Protein AF-0000000087524595 (afdb_homodimer)

Radius of gyration: 30.59 Å; Cα contacts (8 Å, |Δi|>4): 1449; chains: 2; bounding box: 75×94×65 Å

Foldseek 3Di:
DVVLVVLLVQLVVCQVVVPLVSLLVSCVVDDLLSVLVSVLPDDLPGQLQSSLVSDDLVSSLSSLLNHQLLCSVSSLVNHDPVNNQSNLQLHFLLSNLSNLVNDDPVVSVVNLVSHDPVSSVSNVQLNVADCQWQSSQFTQDEAEDEQQDFLQRSVVSLVVRCVSPGPHQKYFYAHPQQATAEIDGPVLSVPDDRGDGNNVSGDGGAAAAERRHGLLVVLLVCVVVVNQKHFYAHPVRHTRGIHGPVSSVVVVVQVVQCLVQLQAQFHRDSDDPVPDDPVRRCVRRVVRVVVLVVLLVLLVVLCVVLVQVCVVPVLLVVCLCVQLVLLLVLLSVLLVVQLVCVSNVVDDLVCLVVVLVVLLVVQQVVLQVVLVVCLVVLCVRPRNLSSVLSSVLSNVLNSVLNSCSNCQLSVCVVVVHRSSNSHSSVSSSVSSNVSSNSSSVSSCVSVVTDD/DVVLVVLLVQLVVCQVVVPLVSLLVSPVVDDLLSVLVSVLPDDLPGQLQSSLVSDDLVSSLSSLLNHQLLCSVSSLVNHDPVNNQSNLQLHFLLSNLSNLVNDDPVVSVVNLVSHDPVSSVSNVQLNVADCQWQSSQFTQDAAEDEQQDFLQRSVVSLVVRCVSVGPHQKYFYAHPQQATAEIDGPVLSVPDDRGDGNNVSGDDGAAAAERRHGLLVVLLVCVVVVNQKHFYAHPVRHTRGIHGPVSSVVVVVQVVQCLVCLQAQFHRDSDDPVPDDPVRRCVRRVVRVVVLVVLLVLLVVLCVVLVQVCVVPVLLVVCLCVQLVLLLVLLSVLLVVQLVCVSNVVDDLVCLVVVLVVLLVVQQVVLQVVLVVCLVVLCVRPRNLSSVLSSVLSNVLNSVLNNCSNCQLSVCVVVVHRSSNSHSSVSSSVSSNVSSNSSSVSSCVSVVTDD

Organism: NCBI:txid634155

Solvent-accessible surface area (backbone atoms only — not comparable to full-atom values): 45516 Å² total; per-residue (Å²): 110,72,62,57,52,54,49,42,53,52,50,52,54,30,60,74,65,65,34,65,67,60,45,38,64,62,51,64,82,47,52,46,53,55,48,14,52,49,58,63,70,48,61,91,82,52,64,53,45,60,58,46,63,63,41,57,71,71,49,35,40,52,18,58,71,54,29,52,68,87,50,43,62,61,53,50,68,55,32,52,73,68,56,39,50,54,34,58,60,68,43,53,49,25,58,40,40,55,52,42,71,68,40,54,68,71,59,31,52,53,53,48,68,69,34,55,68,70,59,31,51,53,32,51,56,28,64,70,37,56,84,63,15,33,30,28,56,26,26,64,70,73,54,71,40,47,46,83,35,30,31,47,56,43,52,54,51,52,50,66,53,41,79,70,72,47,81,64,65,52,38,31,29,24,50,95,85,34,30,60,50,28,67,40,54,50,62,59,59,70,65,44,60,50,84,38,43,37,53,76,73,58,84,57,75,53,74,66,43,51,38,81,40,50,37,65,56,55,38,50,51,30,64,64,65,57,39,66,58,39,41,24,23,51,97,84,36,30,60,61,30,35,34,43,44,63,57,35,52,51,50,52,50,51,53,51,50,38,39,51,28,21,29,36,49,27,49,74,72,87,57,48,81,78,70,45,47,48,65,58,54,36,64,38,32,44,65,47,52,52,52,50,46,60,59,21,48,52,32,13,51,51,48,56,64,38,43,65,39,40,71,74,40,61,70,57,59,33,48,45,59,32,47,24,48,46,7,12,39,42,6,23,31,32,16,48,54,44,34,52,30,48,72,74,58,63,43,56,82,85,45,46,65,65,49,48,55,44,46,50,53,26,22,45,52,45,9,50,55,50,12,59,68,46,21,58,56,26,30,74,74,62,32,66,67,40,10,51,37,51,20,53,29,30,26,53,29,20,31,52,14,22,52,47,16,46,44,44,25,53,54,30,42,75,70,75,37,64,28,32,62,48,10,40,53,58,37,29,46,53,14,35,34,52,23,50,51,46,40,53,50,46,37,22,65,75,66,72,37,63,109,108,74,62,58,51,55,49,42,53,51,49,51,51,31,60,74,66,66,33,63,67,60,45,38,63,62,50,65,82,47,52,48,55,55,50,13,53,50,60,61,69,48,60,92,81,53,65,54,44,60,58,45,62,64,42,56,71,71,49,36,39,54,18,58,70,55,29,51,69,88,48,44,60,60,54,50,68,56,33,52,73,67,56,4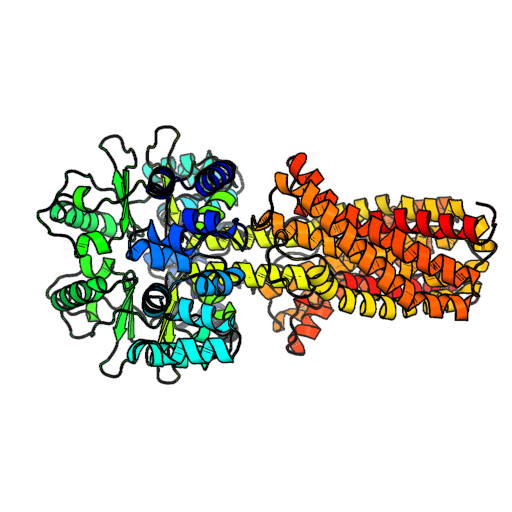0,50,54,36,58,60,67,41,54,48,26,57,42,38,56,53,42,71,68,39,55,67,72,59,31,51,52,54,47,69,70,34,54,68,69,60,30,51,53,31,50,56,29,64,71,38,55,84,64,13,33,31,29,56,26,27,62,65,71,53,70,40,47,46,81,34,29,31,48,56,43,52,54,49,51,50,64,50,42,78,69,71,46,76,65,66,50,38,32,31,25,49,96,84,36,30,60,51,29,67,41,54,51,62,58,60,70,65,44,59,50,83,39,43,39,52,77,72,60,81,60,74,53,74,64,43,51,38,80,41,49,37,66,54,55,38,49,51,31,63,64,67,57,38,66,59,40,40,26,23,53,97,83,35,29,60,62,28,34,34,43,44,63,59,34,54,51,48,50,51,51,53,50,50,38,40,52,28,21,29,35,48,26,49,73,71,87,56,48,79,78,72,47,48,47,66,59,55,35,64,39,32,45,65,48,53,53,53,50,46,59,58,21,48,52,32,14,51,50,47,57,63,37,42,65,37,40,72,75,39,60,71,58,58,33,48,45,59,33,47,21,47,47,7,12,38,41,5,24,32,31,19,48,53,44,34,52,32,48,73,74,58,64,44,56,82,85,45,47,65,65,49,49,56,42,45,50,53,27,23,45,52,46,8,49,55,51,12,59,68,45,21,60,56,26,30,74,73,61,32,66,70,41,10,51,37,52,20,53,31,31,26,52,28,20,31,50,13,23,52,47,19,46,43,44,25,53,53,30,43,76,70,74,37,64,29,32,62,49,10,41,53,57,37,30,48,53,15,35,34,51,22,50,51,46,40,54,51,44,38,22,65,73,66,71,38,64,108

pLDDT: mean 92.24, std 7.56, range [44.5, 98.69]

Secondary structure (DSSP, 8-state):
-HHHHHHHHHHHHHHHTT-HHHHHHHHTTS-HHHHHHHHHTS-TTS-HHHHHHTS-HHHHHHHHHHS-TTTHHHHHHHS-HHHHHHHHHHS-HHHHHHHHHTS-HHHHHHHHHTS-HHHHHHHHHHHTS-TTBHHHH-B---EEE-TTSBHHHHHHHHHHHHTT----SEEEEE-TT-BEEEEEEHHHHHHS-TTSBGGGG--SPPP-B-TTSBHHHHHHHHHHHT-SEEEEE-TT-BEEEEEEHHHHHHHHHHHHHHHHHHHTT-----S-TTT--HHHHHHHHHHHHHHHHHHHHHHHHHHHHTHHHHHH-GGGGGGHHHHHHHHHHHHHHHHHHHHHHHHHTSS-GGGHHHHHHHHHHHHHHHHHHHHHHHHHHHHHHH-HHHHHHHHHHHHHHHHHHHHHHHHHHHHHHHTTS-GGGS-HHHHHHHHHHHHHHHHHHHHHHHHT---/-HHHHHHHHHHHHHHHHT-HHHHHHHHTTS-HHHHHHHHHTS-TTS-HHHHHHTS-HHHHHHHHHHS-TTTHHHHHHHS-HHHHHHHHHHS-HHHHHHHHHTS-HHHHHHHHHTS-HHHHHHHHHHHTS-TTBHHHH-B---EEE-TTSBHHHHHHHHHHHHTT----SEEEEE-TT-BEEEEEEHHHHHHS-TTSBGGGG--SPPP-B-TTSBHHHHHHHHHHHT-SEEEEE-TT-BEEEEEEHHHHHHHHHHHHHHHHHHHTT-----S-TTT--HHHHHHHHHHHHHHHHHHHHHHHHHHHHTHHHHHH-GGGGGGHHHHHHHHHHHHHHHHHHHHHHHHHTSS-GGGHHHHHHHHHHHHHHHHHHHHHHHHHHHHHHH-HHHHHHHHHHHHHHHHHHHHHHHHHHHHHHHTTS-GGGS-HHHHHHHHHHHHHHHHHHHHHHHHT---

Nearest PDB structures (foldseek):
  5x9h-assembly1_A  TM=9.479E-01  e=2.375E-28  Thermus thermophilus HB8
  8gpv-assembly1_A-2  TM=9.425E-01  e=5.425E-18  Clostridiales bacterium
  5x9g-assembly1_A  TM=9.273E-01  e=2.808E-15  Thermus thermophilus HB8
  2oux-assembly1_B  TM=8.870E-01  e=2.571E-15  Enterococcus faecalis V583
  8gps-assembly1_A-2  TM=9.444E-01  e=9.627E-15  Chryseobacterium hispalense

Structure (mmCIF, N/CA/C/O backbone):
data_AF-0000000087524595-model_v1
#
loop_
_entity.id
_entity.type
_entity.pdbx_description
1 polymer 'Magnesium transporter MgtE'
#
loop_
_atom_site.group_PDB
_atom_site.id
_atom_site.type_symbol
_atom_site.label_atom_id
_atom_site.label_alt_id
_atom_site.label_comp_id
_atom_site.label_asym_id
_atom_site.label_entity_id
_atom_site.label_seq_id
_atom_site.pdbx_PDB_ins_code
_atom_site.Cartn_x
_atom_site.Cartn_y
_atom_site.Cartn_z
_atom_site.occupancy
_atom_site.B_iso_or_equiv
_atom_site.auth_seq_id
_atom_site.auth_comp_id
_atom_site.auth_asym_id
_atom_site.auth_atom_id
_atom_site.pdbx_PDB_model_num
ATOM 1 N N . MET A 1 1 ? -12.664 -2.652 16.328 1 48.06 1 MET A N 1
ATOM 2 C CA . MET A 1 1 ? -13.406 -3.463 15.359 1 48.06 1 MET A CA 1
ATOM 3 C C . MET A 1 1 ? -14.547 -4.211 16.047 1 48.06 1 MET A C 1
ATOM 5 O O . MET A 1 1 ? -15.672 -4.223 15.547 1 48.06 1 MET A O 1
ATOM 9 N N . ASP A 1 2 ? -14.195 -4.734 17.219 1 54.28 2 ASP A N 1
ATOM 10 C CA . ASP A 1 2 ? -15.234 -5.469 17.938 1 54.28 2 ASP A CA 1
ATOM 11 C C . ASP A 1 2 ? -16.344 -4.531 18.422 1 54.28 2 ASP A C 1
ATOM 13 O O . ASP A 1 2 ? -17.516 -4.879 18.375 1 54.28 2 ASP A O 1
ATOM 17 N N . ASP A 1 3 ? -15.875 -3.258 18.484 1 73.31 3 ASP A N 1
ATOM 18 C CA . ASP A 1 3 ? -16.812 -2.279 19.031 1 73.31 3 ASP A CA 1
ATOM 19 C C . ASP A 1 3 ? -17.812 -1.832 17.969 1 73.31 3 ASP A C 1
ATOM 21 O O . ASP A 1 3 ? -19.016 -1.733 18.25 1 73.31 3 ASP A O 1
ATOM 25 N N . ILE A 1 4 ? -17.422 -1.941 16.766 1 79.25 4 ILE A N 1
ATOM 26 C CA . ILE A 1 4 ? -18.312 -1.45 15.719 1 79.25 4 ILE A CA 1
ATOM 27 C C . ILE A 1 4 ? -19.391 -2.494 15.422 1 79.25 4 ILE A C 1
ATOM 29 O O . ILE A 1 4 ? -20.531 -2.148 15.133 1 79.25 4 ILE A O 1
ATOM 33 N N . ARG A 1 5 ? -19.125 -3.779 15.695 1 79.75 5 ARG A N 1
ATOM 34 C CA . ARG A 1 5 ? -20.078 -4.848 15.422 1 79.75 5 ARG A CA 1
ATOM 35 C C . ARG A 1 5 ? -21.172 -4.879 16.469 1 79.75 5 ARG A C 1
ATOM 37 O O . ARG A 1 5 ? -22.344 -5.117 16.141 1 79.75 5 ARG A O 1
ATOM 44 N N . ASN A 1 6 ? -20.672 -4.672 17.594 1 86.62 6 ASN A N 1
ATOM 45 C CA . ASN A 1 6 ? -21.672 -4.59 18.656 1 86.62 6 ASN A CA 1
ATOM 46 C C . ASN A 1 6 ? -22.609 -3.4 18.438 1 86.62 6 ASN A C 1
ATOM 48 O O . ASN A 1 6 ? -23.812 -3.512 18.656 1 86.62 6 ASN A O 1
ATOM 52 N N . LEU A 1 7 ? -21.984 -2.393 18.016 1 92.38 7 LEU A N 1
ATOM 53 C CA . LEU A 1 7 ? -22.781 -1.199 17.734 1 92.38 7 LEU A CA 1
ATOM 54 C C . LEU A 1 7 ? -23.734 -1.442 16.578 1 92.38 7 LEU A C 1
ATOM 56 O O . LEU A 1 7 ? -24.859 -0.91 16.562 1 92.38 7 LEU A O 1
ATOM 60 N N . LEU A 1 8 ? -23.312 -2.242 15.664 1 92.06 8 LEU A N 1
ATOM 61 C CA . LEU A 1 8 ? -24.141 -2.551 14.5 1 92.06 8 LEU A CA 1
ATOM 62 C C . LEU A 1 8 ? -25.359 -3.367 14.906 1 92.06 8 LEU A C 1
ATOM 64 O O . LEU A 1 8 ? -26.469 -3.119 14.422 1 92.06 8 LEU A O 1
ATOM 68 N N . GLU A 1 9 ? -25.141 -4.324 15.789 1 92.06 9 GLU A N 1
ATOM 69 C CA . GLU A 1 9 ? -26.25 -5.137 16.281 1 92.06 9 GLU A CA 1
ATOM 70 C C . GLU A 1 9 ? -27.25 -4.285 17.062 1 92.06 9 GLU A C 1
ATOM 72 O O . GLU A 1 9 ? -28.469 -4.453 16.906 1 92.06 9 GLU A O 1
ATOM 77 N N . ASP A 1 10 ? -26.719 -3.408 17.812 1 94.88 10 ASP A N 1
ATOM 78 C CA . ASP A 1 10 ? -27.578 -2.488 18.547 1 94.88 10 ASP A CA 1
ATOM 79 C C . ASP A 1 10 ? -28.359 -1.594 17.594 1 94.88 10 ASP A C 1
ATOM 81 O O . ASP A 1 10 ? -29.562 -1.369 17.797 1 94.88 10 ASP A O 1
ATOM 85 N N . LEU A 1 11 ? -27.719 -1.1 16.609 1 95.81 11 LEU A N 1
ATOM 86 C CA . LEU A 1 11 ? -28.344 -0.219 15.633 1 95.81 11 LEU A CA 1
ATOM 87 C C . LEU A 1 11 ? -29.469 -0.936 14.898 1 95.81 11 LEU A C 1
ATOM 89 O O . LEU A 1 11 ? -30.578 -0.392 14.758 1 95.81 11 LEU A O 1
ATOM 93 N N . GLN A 1 12 ? -29.25 -2.119 14.508 1 94.75 12 GLN A N 1
ATOM 94 C CA . GLN A 1 12 ? -30.234 -2.908 13.789 1 94.75 12 GLN A CA 1
ATOM 95 C C . GLN A 1 12 ? -31.438 -3.209 14.672 1 94.75 12 GLN A C 1
ATOM 97 O O . GLN A 1 12 ? -32.594 -3.148 14.211 1 94.75 12 GLN A O 1
ATOM 102 N N . GLY A 1 13 ? -31.109 -3.568 15.859 1 94.94 13 GLY A N 1
ATOM 103 C CA . GLY A 1 13 ? -32.188 -3.801 16.797 1 94.94 13 GLY A CA 1
ATOM 104 C C . GLY A 1 13 ? -33.062 -2.582 17.016 1 94.94 13 GLY A C 1
ATOM 105 O O . GLY A 1 13 ? -34.312 -2.693 17.078 1 94.94 13 GLY A O 1
ATOM 106 N N . LEU A 1 14 ? -32.469 -1.468 17.156 1 96.62 14 LEU A N 1
ATOM 107 C CA . LEU A 1 14 ? -33.188 -0.222 17.375 1 96.62 14 LEU A CA 1
ATOM 108 C C . LEU A 1 14 ? -34 0.169 16.141 1 96.62 14 LEU A C 1
ATOM 110 O O . LEU A 1 14 ? -35.094 0.734 16.25 1 96.62 14 LEU A O 1
ATOM 114 N N . ILE A 1 15 ? -33.5 -0.09 14.961 1 95.75 15 ILE A N 1
ATOM 115 C CA . ILE A 1 15 ? -34.188 0.182 13.711 1 95.75 15 ILE A CA 1
ATOM 116 C C . ILE A 1 15 ? -35.438 -0.682 13.617 1 95.75 15 ILE A C 1
ATOM 118 O O . ILE A 1 15 ? -36.531 -0.193 13.258 1 95.75 15 ILE A O 1
ATOM 122 N N . GLU A 1 16 ? -35.281 -1.935 14.008 1 94.88 16 GLU A N 1
ATOM 123 C CA . GLU A 1 16 ? -36.406 -2.863 13.961 1 94.88 16 GLU A CA 1
ATOM 124 C C . GLU A 1 16 ? -37.5 -2.455 14.945 1 94.88 16 GLU A C 1
ATOM 126 O O . GLU A 1 16 ? -38.688 -2.617 14.664 1 94.88 16 GLU A O 1
ATOM 131 N N . ALA A 1 17 ? -37.094 -1.948 15.945 1 96.19 17 ALA A N 1
ATOM 132 C CA . ALA A 1 17 ? -38.031 -1.529 16.984 1 96.19 17 ALA A CA 1
ATOM 133 C C . ALA A 1 17 ? -38.594 -0.137 16.688 1 96.19 17 ALA A C 1
ATOM 135 O O . ALA A 1 17 ? -39.5 0.33 17.375 1 96.19 17 ALA A O 1
ATOM 136 N N . ASP A 1 18 ? -38.062 0.535 15.719 1 94.69 18 ASP A N 1
ATOM 137 C CA . ASP A 1 18 ? -38.438 1.899 15.367 1 94.69 18 ASP A CA 1
ATOM 138 C C . ASP A 1 18 ? -38.312 2.838 16.562 1 94.69 18 ASP A C 1
ATOM 140 O O . ASP A 1 18 ? -39.219 3.645 16.828 1 94.69 18 ASP A O 1
ATOM 144 N N . ASP A 1 19 ? -37.25 2.623 17.297 1 96.12 19 ASP A N 1
ATOM 145 C CA . ASP A 1 19 ? -36.969 3.445 18.469 1 96.12 19 ASP A CA 1
ATOM 146 C C . ASP A 1 19 ? -36.094 4.645 18.094 1 96.12 19 ASP A C 1
ATOM 148 O O . ASP A 1 19 ? -34.875 4.609 18.25 1 96.12 19 ASP A O 1
ATOM 152 N N . ARG A 1 20 ? -36.719 5.727 17.812 1 94.88 20 ARG A N 1
ATOM 153 C CA . ARG A 1 20 ? -36 6.91 17.328 1 94.88 20 ARG A CA 1
ATOM 154 C C . ARG A 1 20 ? -35.125 7.527 18.406 1 94.88 20 ARG A C 1
ATOM 156 O O . ARG A 1 20 ? -34.062 8.055 18.125 1 94.88 20 ARG A O 1
ATOM 163 N N . GLN A 1 21 ? -35.625 7.465 19.625 1 95.81 21 GLN A N 1
ATOM 164 C CA . GLN A 1 21 ? -34.875 8.023 20.734 1 95.81 21 GLN A CA 1
ATOM 165 C C . GLN A 1 21 ? -33.625 7.203 21.016 1 95.81 21 GLN A C 1
ATOM 167 O O . GLN A 1 21 ? -32.531 7.758 21.266 1 95.81 21 GLN A O 1
ATOM 172 N N . GLY A 1 22 ? -33.844 5.957 20.984 1 96.56 22 GLY A N 1
ATOM 173 C CA . GLY A 1 22 ? -32.719 5.07 21.172 1 96.56 22 GLY A CA 1
ATOM 174 C C . GLY A 1 22 ? -31.656 5.223 20.078 1 96.56 22 GLY A C 1
ATOM 175 O O . GLY A 1 22 ? -30.469 5.156 20.359 1 96.56 22 GLY A O 1
ATOM 176 N N . LEU A 1 23 ? -32.156 5.406 18.875 1 97.19 23 LEU A N 1
ATOM 177 C CA . LEU A 1 23 ? -31.25 5.594 17.734 1 97.19 23 LEU A CA 1
ATOM 178 C C . LEU A 1 23 ? -30.438 6.879 17.891 1 97.19 23 LEU A C 1
ATOM 180 O O . LEU A 1 23 ? -29.219 6.879 17.688 1 97.19 23 LEU A O 1
ATOM 184 N N . ALA A 1 24 ? -31.062 7.898 18.25 1 96.38 24 ALA A N 1
ATOM 185 C CA . ALA A 1 24 ? -30.406 9.188 18.438 1 96.38 24 ALA A CA 1
ATOM 186 C C . ALA A 1 24 ? -29.359 9.102 19.547 1 96.38 24 ALA A C 1
ATOM 188 O O . ALA A 1 24 ? -28.266 9.648 19.422 1 96.38 24 ALA A O 1
ATOM 189 N N . ALA A 1 25 ? -29.719 8.43 20.594 1 95.69 25 ALA A N 1
ATOM 190 C CA . ALA A 1 25 ? -28.812 8.281 21.734 1 95.69 25 ALA A CA 1
ATOM 191 C C . ALA A 1 25 ? -27.578 7.48 21.359 1 95.69 25 ALA A C 1
ATOM 193 O O . ALA A 1 25 ? -26.484 7.738 21.875 1 95.69 25 ALA A O 1
ATOM 194 N N . LEU A 1 26 ? -27.812 6.531 20.469 1 95.38 26 LEU A N 1
ATOM 195 C CA . LEU A 1 26 ? -26.719 5.676 20.047 1 95.38 26 LEU A CA 1
ATOM 196 C C . LEU A 1 26 ? -25.766 6.438 19.125 1 95.38 26 LEU A C 1
ATOM 198 O O . LEU A 1 26 ? -24.547 6.277 19.219 1 95.38 26 LEU A O 1
ATOM 202 N N . LEU A 1 27 ? -26.281 7.258 18.266 1 96.06 27 LEU A N 1
ATOM 203 C CA . LEU A 1 27 ? -25.5 7.887 17.203 1 96.06 27 LEU A CA 1
ATOM 204 C C . LEU A 1 27 ? -24.844 9.164 17.703 1 96.06 27 LEU A C 1
ATOM 206 O O . LEU A 1 27 ? -23.781 9.562 17.203 1 96.06 27 LEU A O 1
ATOM 210 N N . GLU A 1 28 ? -25.328 9.797 18.688 1 92.81 28 GLU A N 1
ATOM 211 C CA . GLU A 1 28 ? -24.938 11.125 19.156 1 92.81 28 GLU A CA 1
ATOM 212 C C . GLU A 1 28 ? -23.469 11.133 19.578 1 92.81 28 GLU A C 1
ATOM 214 O O . GLU A 1 28 ? -22.703 12.016 19.188 1 92.81 28 GLU A O 1
ATOM 219 N N . PRO A 1 29 ? -23.109 10.125 20.328 1 90.38 29 PRO A N 1
ATOM 220 C CA . PRO A 1 29 ? -21.719 10.18 20.812 1 90.38 29 PRO A CA 1
ATOM 221 C C . PRO A 1 29 ? -20.719 9.727 19.766 1 90.38 29 PRO A C 1
ATOM 223 O O . PRO A 1 29 ? -19.5 9.906 19.953 1 90.38 29 PRO A O 1
ATOM 226 N N . LEU A 1 30 ? -21.188 9.172 18.672 1 92.94 30 LEU A N 1
ATOM 227 C CA . LEU A 1 30 ? -20.297 8.594 17.688 1 92.94 30 LEU A CA 1
ATOM 228 C C . LEU A 1 30 ? -19.75 9.664 16.734 1 92.94 30 LEU A C 1
ATOM 230 O O . LEU A 1 30 ? -20.469 10.617 16.406 1 92.94 30 LEU A O 1
ATOM 234 N N . ARG A 1 31 ? -18.484 9.477 16.359 1 92.62 31 ARG A N 1
ATOM 235 C CA . ARG A 1 31 ? -17.922 10.32 15.32 1 92.62 31 ARG A CA 1
ATOM 236 C C . ARG A 1 31 ? -18.547 10.023 13.969 1 92.62 31 ARG A C 1
ATOM 238 O O . ARG A 1 31 ? -19.062 8.922 13.742 1 92.62 31 ARG A O 1
ATOM 245 N N . VAL A 1 32 ? -18.5 10.977 13.078 1 94.75 32 VAL A N 1
ATOM 246 C CA . VAL A 1 32 ? -19.188 10.867 11.789 1 94.75 32 VAL A CA 1
ATOM 247 C C . VAL A 1 32 ? -18.609 9.695 11 1 94.75 32 VAL A C 1
ATOM 249 O O . VAL A 1 32 ? -19.312 9.047 10.227 1 94.75 32 VAL A O 1
ATOM 252 N N . GLN A 1 33 ? -17.266 9.445 11.148 1 94.44 33 GLN A N 1
ATOM 253 C CA . GLN A 1 33 ? -16.641 8.336 10.445 1 94.44 33 GLN A CA 1
ATOM 254 C C . GLN A 1 33 ? -17.203 6.996 10.922 1 94.44 33 GLN A C 1
ATOM 256 O O . GLN A 1 33 ? -17.422 6.09 10.117 1 94.44 33 GLN A O 1
ATOM 261 N N . ASP A 1 34 ? -17.438 6.891 12.203 1 94.44 34 ASP A N 1
ATOM 262 C CA . ASP A 1 34 ? -18 5.672 12.773 1 94.44 34 ASP A CA 1
ATOM 263 C C . ASP A 1 34 ? -19.453 5.484 12.352 1 94.44 34 ASP A C 1
ATOM 265 O O . ASP A 1 34 ? -19.891 4.363 12.078 1 94.44 34 ASP A O 1
ATOM 269 N N . VAL A 1 35 ? -20.172 6.574 12.352 1 95.94 35 VAL A N 1
ATOM 270 C CA . VAL A 1 35 ? -21.547 6.531 11.898 1 95.94 35 VAL A CA 1
ATOM 271 C C . VAL A 1 35 ? -21.609 6.055 10.445 1 95.94 35 VAL A C 1
ATOM 273 O O . VAL A 1 35 ? -22.422 5.191 10.102 1 95.94 35 VAL A O 1
ATOM 276 N N . ALA A 1 36 ? -20.75 6.648 9.617 1 95.88 36 ALA A N 1
ATOM 277 C CA . ALA A 1 36 ? -20.703 6.273 8.211 1 95.88 36 ALA A CA 1
ATOM 278 C C . ALA A 1 36 ? -20.391 4.789 8.047 1 95.88 36 ALA A C 1
ATOM 280 O O . ALA A 1 36 ? -20.953 4.117 7.184 1 95.88 36 ALA A O 1
ATOM 281 N N . GLU A 1 37 ? -19.453 4.348 8.828 1 92.75 37 GLU A N 1
ATOM 282 C CA . GLU A 1 37 ? -19.094 2.934 8.789 1 92.75 37 GLU A CA 1
ATOM 283 C C . GLU A 1 37 ? -20.281 2.051 9.156 1 92.75 37 GLU A C 1
ATOM 285 O O . GLU A 1 37 ? -20.547 1.044 8.492 1 92.75 37 GLU A O 1
ATOM 290 N N . LEU A 1 38 ? -21.016 2.406 10.203 1 93.88 38 LEU A N 1
ATOM 291 C CA . LEU A 1 38 ? -22.188 1.667 10.633 1 93.88 38 LEU A CA 1
ATOM 292 C C . LEU A 1 38 ? -23.25 1.658 9.531 1 93.88 38 LEU A C 1
ATOM 294 O O . LEU A 1 38 ? -23.828 0.609 9.227 1 93.88 38 LEU A O 1
ATOM 298 N N . PHE A 1 39 ? -23.469 2.803 8.969 1 94.25 39 PHE A N 1
ATOM 299 C CA . PHE A 1 39 ? -24.484 2.928 7.93 1 94.25 39 PHE A CA 1
ATOM 300 C C . PHE A 1 39 ? -24.125 2.098 6.707 1 94.25 39 PHE A C 1
ATOM 302 O O . PHE A 1 39 ? -25 1.552 6.031 1 94.25 39 PHE A O 1
ATOM 309 N N . SER A 1 40 ? -22.844 2.012 6.453 1 90.19 40 SER A N 1
ATOM 310 C CA . SER A 1 40 ? -22.375 1.282 5.281 1 90.19 40 SER A CA 1
ATOM 311 C C . SER A 1 40 ? -22.578 -0.221 5.453 1 90.19 40 SER A C 1
ATOM 313 O O . SER A 1 40 ? -22.594 -0.964 4.469 1 90.19 40 SER A O 1
ATOM 315 N N . GLU A 1 41 ? -22.75 -0.637 6.676 1 87.25 41 GLU A N 1
ATOM 316 C CA . GLU A 1 41 ? -22.906 -2.061 6.953 1 87.25 41 GLU A CA 1
ATOM 317 C C . GLU A 1 41 ? -24.375 -2.467 6.961 1 87.25 41 GLU A C 1
ATOM 319 O O . GLU A 1 41 ? -24.703 -3.656 7.027 1 87.25 41 GLU A O 1
ATOM 324 N N . LEU A 1 42 ? -25.234 -1.543 6.844 1 90.81 42 LEU A N 1
ATOM 325 C CA . LEU A 1 42 ? -26.656 -1.828 6.855 1 90.81 42 LEU A CA 1
ATOM 326 C C . LEU A 1 42 ? -27.125 -2.354 5.5 1 90.81 42 LEU A C 1
ATOM 328 O O . LEU A 1 42 ? -26.453 -2.146 4.488 1 90.81 42 LEU A O 1
ATOM 332 N N . ASP A 1 43 ? -28.234 -2.967 5.559 1 86.12 43 ASP A N 1
ATOM 333 C CA . ASP A 1 43 ? -28.828 -3.482 4.332 1 86.12 43 ASP A CA 1
ATOM 334 C C . ASP A 1 43 ? -29.375 -2.348 3.467 1 86.12 43 ASP A C 1
ATOM 336 O O . ASP A 1 43 ? -29.609 -1.241 3.959 1 86.12 43 ASP A O 1
ATOM 340 N N . SER A 1 44 ? -29.594 -2.66 2.246 1 83.69 44 SER A N 1
ATOM 341 C CA . SER A 1 44 ? -30.016 -1.665 1.265 1 83.69 44 SER A CA 1
ATOM 342 C C . SER A 1 44 ? -31.406 -1.117 1.594 1 83.69 44 SER A C 1
ATOM 344 O O . SER A 1 44 ? -31.75 -0.015 1.17 1 83.69 44 SER A O 1
ATOM 346 N N . ASP A 1 45 ? -32.125 -1.882 2.346 1 87.81 45 ASP A N 1
ATOM 347 C CA . ASP A 1 45 ? -33.5 -1.466 2.627 1 87.81 45 ASP A CA 1
ATOM 348 C C . ASP A 1 45 ? -33.594 -0.73 3.963 1 87.81 45 ASP A C 1
ATOM 350 O O . ASP A 1 45 ? -34.688 -0.446 4.449 1 87.81 45 ASP A O 1
ATOM 354 N N . ALA A 1 46 ? -32.5 -0.378 4.457 1 93.06 46 ALA A N 1
ATOM 355 C CA . ALA A 1 46 ? -32.5 0.366 5.715 1 93.06 46 ALA A CA 1
ATOM 356 C C . ALA A 1 46 ? -33.094 1.754 5.531 1 93.06 46 ALA A C 1
ATOM 358 O O . ALA A 1 46 ? -33.062 2.314 4.434 1 93.06 46 ALA A O 1
ATOM 359 N N . PRO A 1 47 ? -33.719 2.277 6.566 1 94.69 47 PRO A N 1
ATOM 360 C CA . PRO A 1 47 ? -34.312 3.604 6.477 1 94.69 47 PRO A CA 1
ATOM 361 C C . PRO A 1 47 ? -33.312 4.734 6.598 1 94.69 47 PRO A C 1
ATOM 363 O O . PRO A 1 47 ? -33.344 5.516 7.551 1 94.69 47 PRO A O 1
ATOM 366 N N . PHE A 1 48 ? -32.562 4.961 5.605 1 95.94 48 PHE A N 1
ATOM 367 C CA . PHE A 1 48 ? -31.453 5.895 5.617 1 95.94 48 PHE A CA 1
ATOM 368 C C . PHE A 1 48 ? -31.953 7.324 5.812 1 95.94 48 PHE A C 1
ATOM 370 O O . PHE A 1 48 ? -31.281 8.125 6.473 1 95.94 48 PHE A O 1
ATOM 377 N N . ASP A 1 49 ? -33.062 7.668 5.203 1 95.56 49 ASP A N 1
ATOM 378 C CA . ASP A 1 49 ? -33.594 9.023 5.359 1 95.56 49 ASP A CA 1
ATOM 379 C C . ASP A 1 49 ? -33.875 9.336 6.824 1 95.56 49 ASP A C 1
ATOM 381 O O . ASP A 1 49 ? -33.594 10.43 7.305 1 95.56 49 ASP A O 1
ATOM 385 N N . VAL A 1 50 ? -34.438 8.367 7.5 1 94.88 50 VAL A N 1
ATOM 386 C CA . VAL A 1 50 ? -34.75 8.523 8.914 1 94.88 50 VAL A CA 1
ATOM 387 C C . VAL A 1 50 ? -33.469 8.609 9.734 1 94.88 50 VAL A C 1
ATOM 389 O O . VAL A 1 50 ? -33.344 9.453 10.617 1 94.88 50 VAL A O 1
ATOM 392 N N . LEU A 1 51 ? -32.594 7.742 9.438 1 96.69 51 LEU A N 1
ATOM 393 C CA . LEU A 1 51 ? -31.344 7.672 10.18 1 96.69 51 LEU A CA 1
ATOM 394 C C . LEU A 1 51 ? -30.547 8.977 10.055 1 96.69 51 LEU A C 1
ATOM 396 O O . LEU A 1 51 ? -30.078 9.516 11.047 1 96.69 51 LEU A O 1
ATOM 400 N N . PHE A 1 52 ? -30.453 9.492 8.828 1 96.88 52 PHE A N 1
ATOM 401 C CA . PHE A 1 52 ? -29.75 10.742 8.609 1 96.88 52 PHE A CA 1
ATOM 402 C C . PHE A 1 52 ? -30.5 11.906 9.242 1 96.88 52 PHE A C 1
ATOM 404 O O . PHE A 1 52 ? -29.891 12.898 9.656 1 96.88 52 PHE A O 1
ATOM 411 N N . GLY A 1 53 ? -31.781 11.766 9.281 1 95.56 53 GLY A N 1
ATOM 412 C CA . GLY A 1 53 ? -32.594 12.797 9.906 1 95.56 53 GLY A CA 1
ATOM 413 C C . GLY A 1 53 ? -32.344 12.953 11.391 1 95.56 53 GLY A C 1
ATOM 414 O O . GLY A 1 53 ? -32.656 14 11.969 1 95.56 53 GLY A O 1
ATOM 415 N N . LEU A 1 54 ? -31.75 11.945 11.977 1 96.06 54 LEU A N 1
ATOM 416 C CA . LEU A 1 54 ? -31.453 11.984 13.406 1 96.06 54 LEU A CA 1
ATOM 417 C C . LEU A 1 54 ? -30.156 12.75 13.672 1 96.06 54 LEU A C 1
ATOM 419 O O . LEU A 1 54 ? -29.875 13.117 14.812 1 96.06 54 LEU A O 1
ATOM 423 N N . LEU A 1 55 ? -29.391 13.055 12.625 1 96.06 55 LEU A N 1
ATOM 424 C CA . LEU A 1 55 ? -28.156 13.805 12.727 1 96.06 55 LEU A CA 1
ATOM 425 C C . LEU A 1 55 ? -28.391 15.289 12.477 1 96.06 55 LEU A C 1
ATOM 427 O O . LEU A 1 55 ? -29.312 15.656 11.742 1 96.06 55 LEU A O 1
ATOM 431 N N . ASP A 1 56 ? -27.578 16.094 13.141 1 93.88 56 ASP A N 1
ATOM 432 C CA . ASP A 1 56 ? -27.656 17.5 12.789 1 93.88 56 ASP A CA 1
ATOM 433 C C . ASP A 1 56 ? -27.141 17.734 11.367 1 93.88 56 ASP A C 1
ATOM 435 O O . ASP A 1 56 ? -26.516 16.859 10.773 1 93.88 56 ASP A O 1
ATOM 439 N N . HIS A 1 57 ? -27.453 18.828 10.828 1 92.5 57 HIS A N 1
ATOM 440 C CA . HIS A 1 57 ? -27.203 19.125 9.422 1 92.5 57 HIS A CA 1
ATOM 441 C C . HIS A 1 57 ? -25.734 18.938 9.062 1 92.5 57 HIS A C 1
ATOM 443 O O . HIS A 1 57 ? -25.422 18.266 8.07 1 92.5 57 HIS A O 1
ATOM 449 N N . ASN A 1 58 ? -24.875 19.484 9.828 1 90.88 58 ASN A N 1
ATOM 450 C CA . ASN A 1 58 ? -23.453 19.375 9.562 1 90.88 58 ASN A CA 1
ATOM 451 C C . ASN A 1 58 ? -23 17.922 9.586 1 90.88 58 ASN A C 1
ATOM 453 O O . ASN A 1 58 ? -22.203 17.5 8.742 1 90.88 58 ASN A O 1
ATOM 457 N N . ARG A 1 59 ? -23.516 17.172 10.5 1 94.44 59 ARG A N 1
ATOM 458 C CA . ARG A 1 59 ? -23.156 15.758 10.617 1 94.44 59 ARG A CA 1
ATOM 459 C C . ARG A 1 59 ? -23.719 14.953 9.453 1 94.44 59 ARG A C 1
ATOM 461 O O . ARG A 1 59 ? -23.125 13.961 9.031 1 94.44 59 ARG A O 1
ATOM 468 N N . GLN A 1 60 ? -24.875 15.391 8.953 1 96.12 60 GLN A N 1
ATOM 469 C CA . GLN A 1 60 ? -25.453 14.703 7.801 1 96.12 60 GLN A CA 1
ATOM 470 C C . GLN A 1 60 ? -24.5 14.75 6.605 1 96.12 60 GLN A C 1
ATOM 472 O O . GLN A 1 60 ? -24.203 13.719 6.008 1 96.12 60 GLN A O 1
ATOM 477 N N . VAL A 1 61 ? -24.047 15.922 6.32 1 95.31 61 VAL A N 1
ATOM 478 C CA . VAL A 1 61 ? -23.203 16.141 5.148 1 95.31 61 VAL A CA 1
ATOM 479 C C . VAL A 1 61 ? -21.875 15.391 5.312 1 95.31 61 VAL A C 1
ATOM 481 O O . VAL A 1 61 ? -21.453 14.68 4.402 1 95.31 61 VAL A O 1
ATOM 484 N N . ARG A 1 62 ? -21.297 15.477 6.441 1 94.31 62 ARG A N 1
ATOM 485 C CA . ARG A 1 62 ? -20 14.859 6.695 1 94.31 62 ARG A CA 1
ATOM 486 C C . ARG A 1 62 ? -20.109 13.336 6.719 1 94.31 62 ARG A C 1
ATOM 488 O O . ARG A 1 62 ? -19.25 12.641 6.172 1 94.31 62 ARG A O 1
ATOM 495 N N . THR A 1 63 ? -21.172 12.852 7.379 1 96.31 63 THR A N 1
ATOM 496 C CA . THR A 1 63 ? -21.375 11.406 7.422 1 96.31 63 THR A CA 1
ATOM 497 C C . THR A 1 63 ? -21.531 10.844 6.016 1 96.31 63 THR A C 1
ATOM 499 O O . THR A 1 63 ? -20.953 9.812 5.684 1 96.31 63 THR A O 1
ATOM 502 N N . PHE A 1 64 ? -22.312 11.539 5.227 1 96.94 64 PHE A N 1
ATOM 503 C CA . PHE A 1 64 ? -22.531 11.086 3.859 1 96.94 64 PHE A CA 1
ATOM 504 C C . PHE A 1 64 ? -21.219 11.031 3.088 1 96.94 64 PHE A C 1
ATOM 506 O O . PHE A 1 64 ? -20.984 10.094 2.318 1 96.94 64 PHE A O 1
ATOM 513 N N . ALA A 1 65 ? -20.344 11.984 3.318 1 94.75 65 ALA A N 1
ATOM 514 C CA . ALA A 1 65 ? -19.062 12.062 2.621 1 94.75 65 ALA A CA 1
ATOM 515 C C . ALA A 1 65 ? -18.188 10.859 2.947 1 94.75 65 ALA A C 1
ATOM 517 O O . ALA A 1 65 ? -17.344 10.453 2.137 1 94.75 65 ALA A O 1
ATOM 518 N N . TYR A 1 66 ? -18.391 10.258 4.105 1 94.44 66 TYR A N 1
ATOM 519 C CA . TYR A 1 66 ? -17.547 9.164 4.551 1 94.44 66 TYR A CA 1
ATOM 520 C C . TYR A 1 66 ? -18.156 7.812 4.203 1 94.44 66 TYR A C 1
ATOM 522 O O . TYR A 1 66 ? -17.531 6.77 4.379 1 94.44 66 TYR A O 1
ATOM 530 N N . ILE A 1 67 ? -19.391 7.816 3.666 1 94.44 67 ILE A N 1
ATOM 531 C CA . ILE A 1 67 ? -20.031 6.582 3.221 1 94.44 67 ILE A CA 1
ATOM 532 C C . ILE A 1 67 ? -19.25 5.996 2.045 1 94.44 67 ILE A C 1
ATOM 534 O O . ILE A 1 67 ? -18.734 6.734 1.207 1 94.44 67 ILE A O 1
ATOM 538 N N . ASP A 1 68 ? -19.172 4.699 2.047 1 88.69 68 ASP A N 1
ATOM 539 C CA . ASP A 1 68 ? -18.547 4.035 0.912 1 88.69 68 ASP A CA 1
ATOM 540 C C . ASP A 1 68 ? -19.125 4.531 -0.41 1 88.69 68 ASP A C 1
ATOM 542 O O . ASP A 1 68 ? -20.344 4.617 -0.565 1 88.69 68 ASP A O 1
ATOM 546 N N . LEU A 1 69 ? -18.25 4.781 -1.309 1 88.88 69 LEU A N 1
ATOM 547 C CA . LEU A 1 69 ? -18.625 5.422 -2.564 1 88.88 69 LEU A CA 1
ATOM 548 C C . LEU A 1 69 ? -19.625 4.57 -3.336 1 88.88 69 LEU A C 1
ATOM 550 O O . LEU A 1 69 ? -20.531 5.102 -3.984 1 88.88 69 LEU A O 1
ATOM 554 N N . ASN A 1 70 ? -19.531 3.328 -3.273 1 85.75 70 ASN A N 1
ATOM 555 C CA . ASN A 1 70 ? -20.406 2.439 -4.031 1 85.75 70 ASN A CA 1
ATOM 556 C C . ASN A 1 70 ? -21.828 2.416 -3.455 1 85.75 70 ASN A C 1
ATOM 558 O O . ASN A 1 70 ? -22.781 2.053 -4.148 1 85.75 70 ASN A O 1
ATOM 562 N N . LEU A 1 71 ? -21.922 2.857 -2.264 1 90.69 71 LEU A N 1
ATOM 563 C CA . LEU A 1 71 ? -23.219 2.822 -1.6 1 90.69 71 LEU A CA 1
ATOM 564 C C . LEU A 1 71 ? -23.906 4.191 -1.653 1 90.69 71 LEU A C 1
ATOM 566 O O . LEU A 1 71 ? -25.109 4.305 -1.406 1 90.69 71 LEU A O 1
ATOM 570 N N . GLN A 1 72 ? -23.156 5.203 -1.952 1 94.19 72 GLN A N 1
ATOM 571 C CA . GLN A 1 72 ? -23.656 6.574 -1.9 1 94.19 72 GLN A CA 1
ATOM 572 C C . GLN A 1 72 ? -24.844 6.766 -2.842 1 94.19 72 GLN A C 1
ATOM 574 O O . GLN A 1 72 ? -25.844 7.379 -2.469 1 94.19 72 GLN A O 1
ATOM 579 N N . PRO A 1 73 ? -24.797 6.211 -4.066 1 93.38 73 PRO A N 1
ATOM 580 C CA . PRO A 1 73 ? -25.953 6.387 -4.957 1 93.38 73 PRO A CA 1
ATOM 581 C C . PRO A 1 73 ? -27.234 5.793 -4.391 1 93.38 73 PRO A C 1
ATOM 583 O O . PRO A 1 73 ? -28.312 6.402 -4.504 1 93.38 73 PRO A O 1
ATOM 586 N N . GLN A 1 74 ? -27.078 4.68 -3.787 1 92 74 GLN A N 1
ATOM 587 C CA . GLN A 1 74 ? -28.25 4.016 -3.211 1 92 74 GLN A CA 1
ATOM 588 C C . GLN A 1 74 ? -28.797 4.809 -2.031 1 92 74 GLN A C 1
ATOM 590 O O . GLN A 1 74 ? -30.016 4.961 -1.896 1 92 74 GLN A O 1
ATOM 595 N N . ILE A 1 75 ? -27.969 5.293 -1.21 1 94.75 75 ILE A N 1
ATOM 596 C CA . ILE A 1 75 ? -28.375 6.066 -0.044 1 94.75 75 ILE A CA 1
ATOM 597 C C . ILE A 1 75 ? -28.984 7.395 -0.496 1 94.75 75 ILE A C 1
ATOM 599 O O . ILE A 1 75 ? -29.984 7.844 0.061 1 94.75 75 ILE A O 1
ATOM 603 N N . LEU A 1 76 ? -28.422 7.945 -1.495 1 94.25 76 LEU A N 1
ATOM 604 C CA . LEU A 1 76 ? -28.922 9.203 -2.049 1 94.25 76 LEU A CA 1
ATOM 605 C C . LEU A 1 76 ? -30.328 9.031 -2.592 1 94.25 76 LEU A C 1
ATOM 607 O O . LEU A 1 76 ? -31.156 9.938 -2.459 1 94.25 76 LEU A O 1
ATOM 611 N N . ALA A 1 77 ? -30.594 7.934 -3.178 1 92.62 77 ALA A N 1
ATOM 612 C CA . ALA A 1 77 ? -31.906 7.648 -3.75 1 92.62 77 ALA A CA 1
ATOM 613 C C . ALA A 1 77 ? -32.969 7.531 -2.658 1 92.62 77 ALA A C 1
ATOM 615 O O . ALA A 1 77 ? -34.156 7.781 -2.904 1 92.62 77 ALA A O 1
ATOM 616 N N . ALA A 1 78 ? -32.5 7.184 -1.468 1 93.69 78 ALA A N 1
ATOM 617 C CA . ALA A 1 78 ? -33.438 6.996 -0.352 1 93.69 78 ALA A CA 1
ATOM 618 C C . ALA A 1 78 ? -33.781 8.336 0.301 1 93.69 78 ALA A C 1
ATOM 620 O O . ALA A 1 78 ? -34.719 8.422 1.068 1 93.69 78 ALA A O 1
ATOM 621 N N . PHE A 1 79 ? -33.062 9.359 -0.032 1 94.94 79 PHE A N 1
ATOM 622 C CA . PHE A 1 79 ? -33.25 10.664 0.59 1 94.94 79 PHE A CA 1
ATOM 623 C C . PHE A 1 79 ? -34.438 11.383 -0.012 1 94.94 79 PHE A C 1
ATOM 625 O O . PHE A 1 79 ? -34.75 11.203 -1.193 1 94.94 79 PHE A O 1
ATOM 632 N N . SER A 1 80 ? -35.125 12.172 0.787 1 93.62 80 SER A N 1
ATOM 633 C CA . SER A 1 80 ? -36.062 13.156 0.26 1 93.62 80 SER A CA 1
ATOM 634 C C . SER A 1 80 ? -35.375 14.148 -0.663 1 93.62 80 SER A C 1
ATOM 636 O O . SER A 1 80 ? -34.156 14.367 -0.549 1 93.62 80 SER A O 1
ATOM 638 N N . PRO A 1 81 ? -36.094 14.711 -1.596 1 90.94 81 PRO A N 1
ATOM 639 C CA . PRO A 1 81 ? -35.5 15.672 -2.518 1 90.94 81 PRO A CA 1
ATOM 640 C C . PRO A 1 81 ? -34.812 16.828 -1.794 1 90.94 81 PRO A C 1
ATOM 642 O O . PRO A 1 81 ? -33.781 17.312 -2.232 1 90.94 81 PRO A O 1
ATOM 645 N N . GLU A 1 82 ? -35.375 17.219 -0.736 1 91.94 82 GLU A N 1
ATOM 646 C CA . GLU A 1 82 ? -34.812 18.344 0.027 1 91.94 82 GLU A CA 1
ATOM 647 C C . GLU A 1 82 ? -33.5 17.969 0.659 1 91.94 82 GLU A C 1
ATOM 649 O O . GLU A 1 82 ? -32.531 18.719 0.571 1 91.94 82 GLU A O 1
ATOM 654 N N . ARG A 1 83 ? -33.469 16.859 1.271 1 93.44 83 ARG A N 1
ATOM 655 C CA . ARG A 1 83 ? -32.219 16.391 1.906 1 93.44 83 ARG A CA 1
ATOM 656 C C . ARG A 1 83 ? -31.141 16.125 0.869 1 93.44 83 ARG A C 1
ATOM 658 O O . ARG A 1 83 ? -29.969 16.453 1.087 1 93.44 83 ARG A O 1
ATOM 665 N N . ARG A 1 84 ? -31.531 15.539 -0.232 1 93.94 84 ARG A N 1
ATOM 666 C CA . ARG A 1 84 ? -30.594 15.258 -1.317 1 93.94 84 ARG A CA 1
ATOM 667 C C . ARG A 1 84 ? -29.922 16.531 -1.805 1 93.94 84 ARG A C 1
ATOM 669 O O . ARG A 1 84 ? -28.688 16.578 -1.942 1 93.94 84 ARG A O 1
ATOM 676 N N . ARG A 1 85 ? -30.703 17.516 -2 1 91.38 85 ARG A N 1
ATOM 677 C CA . ARG A 1 85 ? -30.172 18.781 -2.48 1 91.38 85 ARG A CA 1
ATOM 678 C C . ARG A 1 85 ? -29.25 19.422 -1.444 1 91.38 85 ARG A C 1
ATOM 680 O O . ARG A 1 85 ? -28.203 19.953 -1.789 1 91.38 85 ARG A O 1
ATOM 687 N N . ALA A 1 86 ? -29.656 19.359 -0.227 1 92.81 86 ALA A N 1
ATOM 688 C CA . ALA A 1 86 ? -28.891 19.969 0.853 1 92.81 86 ALA A CA 1
ATOM 689 C C . ALA A 1 86 ? -27.547 19.297 1.021 1 92.81 86 ALA A C 1
ATOM 691 O O . ALA A 1 86 ? -26.516 19.953 1.136 1 92.81 86 ALA A O 1
ATOM 692 N N . ILE A 1 87 ? -27.562 17.984 1.008 1 94.44 87 ILE A N 1
ATOM 693 C CA . ILE A 1 87 ? -26.344 17.219 1.254 1 94.44 87 ILE A CA 1
ATOM 694 C C . ILE A 1 87 ? -25.391 17.375 0.071 1 94.44 87 ILE A C 1
ATOM 696 O O . ILE A 1 87 ? -24.219 17.703 0.25 1 94.44 87 ILE A O 1
ATOM 700 N N . VAL A 1 88 ? -25.859 17.188 -1.117 1 94.62 88 VAL A N 1
ATOM 701 C CA . VAL A 1 88 ? -25.016 17.219 -2.303 1 94.62 88 VAL A CA 1
ATOM 702 C C . VAL A 1 88 ? -24.469 18.625 -2.52 1 94.62 88 VAL A C 1
ATOM 704 O O . VAL A 1 88 ? -23.297 18.781 -2.906 1 94.62 88 VAL A O 1
ATOM 707 N N . GLY A 1 89 ? -25.281 19.594 -2.254 1 91.69 89 GLY A N 1
ATOM 708 C CA . GLY A 1 89 ? -24.875 20.969 -2.441 1 91.69 89 GLY A CA 1
ATOM 709 C C . GLY A 1 89 ? -23.781 21.406 -1.485 1 91.69 89 GLY A C 1
ATOM 710 O O . GLY A 1 89 ? -23 22.328 -1.789 1 91.69 89 GLY A O 1
ATOM 711 N N . GLU A 1 90 ? -23.656 20.703 -0.383 1 92.12 90 GLU A N 1
ATOM 712 C CA . GLU A 1 90 ? -22.703 21.141 0.639 1 92.12 90 GLU A CA 1
ATOM 713 C C . GLU A 1 90 ? -21.484 20.234 0.688 1 92.12 90 GLU A C 1
ATOM 715 O O . GLU A 1 90 ? -20.562 20.469 1.46 1 92.12 90 GLU A O 1
ATOM 720 N N . LEU A 1 91 ? -21.484 19.234 -0.156 1 92.94 91 LEU A N 1
ATOM 721 C CA . LEU A 1 91 ? -20.297 18.391 -0.265 1 92.94 91 LEU A CA 1
ATOM 722 C C . LEU A 1 91 ? -19.125 19.188 -0.84 1 92.94 91 LEU A C 1
ATOM 724 O O . LEU A 1 91 ? -19.312 20.062 -1.682 1 92.94 91 LEU A O 1
ATOM 728 N N . ASP A 1 92 ? -17.953 18.812 -0.343 1 90.81 92 ASP A N 1
ATOM 729 C CA . ASP A 1 92 ? -16.75 19.375 -0.984 1 90.81 92 ASP A CA 1
ATOM 730 C C . ASP A 1 92 ? -16.703 18.984 -2.459 1 90.81 92 ASP A C 1
ATOM 732 O O . ASP A 1 92 ? -17.234 17.953 -2.857 1 90.81 92 ASP A O 1
ATOM 736 N N . SER A 1 93 ? -16.062 19.797 -3.232 1 92.81 93 SER A N 1
ATOM 737 C CA . SER A 1 93 ? -16.031 19.625 -4.68 1 92.81 93 SER A CA 1
ATOM 738 C C . SER A 1 93 ? -15.477 18.25 -5.059 1 92.81 93 SER A C 1
ATOM 740 O O . SER A 1 93 ? -15.984 17.594 -5.977 1 92.81 93 SER A O 1
ATOM 742 N N . ASP A 1 94 ? -14.469 17.812 -4.402 1 92.81 94 ASP A N 1
ATOM 743 C CA . ASP A 1 94 ? -13.875 16.516 -4.711 1 92.81 94 ASP A CA 1
ATOM 744 C C . ASP A 1 94 ? -14.82 15.367 -4.359 1 92.81 94 ASP A C 1
ATOM 746 O O . ASP A 1 94 ? -14.969 14.414 -5.125 1 92.81 94 ASP A O 1
ATOM 750 N N . ASP A 1 95 ? -15.477 15.477 -3.244 1 93.62 95 ASP A N 1
ATOM 751 C CA . ASP A 1 95 ? -16.438 14.461 -2.834 1 93.62 95 ASP A CA 1
ATOM 752 C C . ASP A 1 95 ? -17.625 14.406 -3.793 1 93.62 95 ASP A C 1
ATOM 754 O O . ASP A 1 95 ? -18.125 13.328 -4.109 1 93.62 95 ASP A O 1
ATOM 758 N N . ARG A 1 96 ? -18.016 15.555 -4.164 1 95.06 96 ARG A N 1
ATOM 759 C CA . ARG A 1 96 ? -19.141 15.633 -5.105 1 95.06 96 ARG A CA 1
ATOM 760 C C . ARG A 1 96 ? -18.766 14.984 -6.438 1 95.06 96 ARG A C 1
ATOM 762 O O . ARG A 1 96 ? -19.562 14.234 -7.008 1 95.06 96 ARG A O 1
ATOM 769 N N . ALA A 1 97 ? -17.625 15.32 -6.938 1 95 97 ALA A N 1
ATOM 770 C CA . ALA A 1 97 ? -17.172 14.727 -8.188 1 95 97 ALA A CA 1
ATOM 771 C C . ALA A 1 97 ? -17.094 13.203 -8.086 1 95 97 ALA A C 1
ATOM 773 O O . ALA A 1 97 ? -17.484 12.492 -9.016 1 95 97 ALA A O 1
ATOM 774 N N . ALA A 1 98 ? -16.594 12.75 -7.004 1 94.25 98 ALA A N 1
ATOM 775 C CA . ALA A 1 98 ? -16.484 11.312 -6.785 1 94.25 98 ALA A CA 1
ATOM 776 C C . ALA A 1 98 ? -17.859 10.656 -6.777 1 94.25 98 ALA A C 1
ATOM 778 O O . ALA A 1 98 ? -18.047 9.57 -7.336 1 94.25 98 ALA A O 1
ATOM 779 N N . LEU A 1 99 ? -18.797 11.297 -6.129 1 95.56 99 LEU A N 1
ATOM 780 C CA . LEU A 1 99 ? -20.172 10.805 -6.102 1 95.56 99 LEU A CA 1
ATOM 781 C C . LEU A 1 99 ? -20.75 10.734 -7.508 1 95.56 99 LEU A C 1
ATOM 783 O O . LEU A 1 99 ? -21.359 9.727 -7.887 1 95.56 99 LEU A O 1
ATOM 787 N N . ILE A 1 100 ? -20.578 11.711 -8.266 1 95.31 100 ILE A N 1
ATOM 788 C CA . ILE A 1 100 ? -21.141 11.82 -9.609 1 95.31 100 ILE A CA 1
ATOM 789 C C . ILE A 1 100 ? -20.562 10.727 -10.5 1 95.31 100 ILE A C 1
ATOM 791 O O . ILE A 1 100 ? -21.266 10.164 -11.344 1 95.31 100 ILE A O 1
ATOM 795 N N . ASP A 1 101 ? -19.297 10.398 -10.289 1 93 101 ASP A N 1
ATOM 796 C CA . ASP A 1 101 ? -18.641 9.344 -11.055 1 93 101 ASP A CA 1
ATOM 797 C C . ASP A 1 101 ? -19.328 8 -10.844 1 93 101 ASP A C 1
ATOM 799 O O . ASP A 1 101 ? -19.234 7.109 -11.695 1 93 101 ASP A O 1
ATOM 803 N N . GLU A 1 102 ? -20 7.848 -9.727 1 92.56 102 GLU A N 1
ATOM 804 C CA . GLU A 1 102 ? -20.625 6.574 -9.391 1 92.56 102 GLU A CA 1
ATOM 805 C C . GLU A 1 102 ? -22.062 6.508 -9.914 1 92.56 102 GLU A C 1
ATOM 807 O O . GLU A 1 102 ? -22.688 5.453 -9.883 1 92.56 102 GLU A O 1
ATOM 812 N N . LEU A 1 103 ? -22.562 7.594 -10.438 1 94.31 103 LEU A N 1
ATOM 813 C CA . LEU A 1 103 ? -23.953 7.664 -10.891 1 94.31 103 LEU A CA 1
ATOM 814 C C . LEU A 1 103 ? -24.047 7.355 -12.383 1 94.31 103 LEU A C 1
ATOM 816 O O . LEU A 1 103 ? -23.094 7.562 -13.133 1 94.31 103 LEU A O 1
ATOM 820 N N . GLU A 1 104 ? -25.188 6.867 -12.734 1 93.31 104 GLU A N 1
ATOM 821 C CA . GLU A 1 104 ? -25.469 6.746 -14.156 1 93.31 104 GLU A CA 1
ATOM 822 C C . GLU A 1 104 ? -25.578 8.117 -14.82 1 93.31 104 GLU A C 1
ATOM 824 O O . GLU A 1 104 ? -26.016 9.086 -14.18 1 93.31 104 GLU A O 1
ATOM 829 N N . PRO A 1 105 ? -25.344 8.172 -16.047 1 93.06 105 PRO A N 1
ATOM 830 C CA . PRO A 1 105 ? -25.25 9.461 -16.734 1 93.06 105 PRO A CA 1
ATOM 831 C C . PRO A 1 105 ? -26.516 10.297 -16.578 1 93.06 105 PRO A C 1
ATOM 833 O O . PRO A 1 105 ? -26.438 11.492 -16.266 1 93.06 105 PRO A O 1
ATOM 836 N N . PRO A 1 106 ? -27.672 9.742 -16.703 1 93.69 106 PRO A N 1
ATOM 837 C CA . PRO A 1 106 ? -28.859 10.578 -16.547 1 93.69 106 PRO A CA 1
ATOM 838 C C . PRO A 1 106 ? -29 11.133 -15.125 1 93.69 106 PRO A C 1
ATOM 840 O O . PRO A 1 106 ? -29.391 12.289 -14.945 1 93.69 106 PRO A O 1
ATOM 843 N N . GLN A 1 107 ? -28.703 10.312 -14.148 1 92.44 107 GLN A N 1
ATOM 844 C CA . GLN A 1 107 ? -28.766 10.742 -12.758 1 92.44 107 GLN A CA 1
ATOM 845 C C . GLN A 1 107 ? -27.719 11.797 -12.461 1 92.44 107 GLN A C 1
ATOM 847 O O . GLN A 1 107 ? -27.969 12.742 -11.711 1 92.44 107 GLN A O 1
ATOM 852 N N . ALA A 1 108 ? -26.594 11.586 -13.016 1 94.69 108 ALA A N 1
ATOM 853 C CA . ALA A 1 108 ? -25.484 12.523 -12.836 1 94.69 108 ALA A CA 1
ATOM 854 C C . ALA A 1 108 ? -25.844 13.898 -13.383 1 94.69 108 ALA A C 1
ATOM 856 O O . ALA A 1 108 ? -25.609 14.914 -12.719 1 94.69 108 ALA A O 1
ATOM 857 N N . GLU A 1 109 ? -26.406 13.945 -14.516 1 94.25 109 GLU A N 1
ATOM 858 C CA . GLU A 1 109 ? -26.781 15.195 -15.156 1 94.25 109 GLU A CA 1
ATOM 859 C C . GLU A 1 109 ? -27.844 15.93 -14.359 1 94.25 109 GLU A C 1
ATOM 861 O O . GLU A 1 109 ? -27.797 17.156 -14.211 1 94.25 109 GLU A O 1
ATOM 866 N N . GLU A 1 110 ? -28.75 15.156 -13.922 1 93.25 110 GLU A N 1
ATOM 867 C CA . GLU A 1 110 ? -29.828 15.75 -13.117 1 93.25 110 GLU A CA 1
ATOM 868 C C . GLU A 1 110 ? -29.266 16.359 -11.828 1 93.25 110 GLU A C 1
ATOM 870 O O . GLU A 1 110 ? -29.672 17.453 -11.43 1 93.25 110 GLU A O 1
ATOM 875 N N . LEU A 1 111 ? -28.438 15.617 -11.211 1 93.44 111 LEU A N 1
ATOM 876 C CA . LEU A 1 111 ? -27.859 16.078 -9.961 1 93.44 111 LEU A CA 1
ATOM 877 C C . LEU A 1 111 ? -27.047 17.344 -10.172 1 93.44 111 LEU A C 1
ATOM 879 O O . LEU A 1 111 ? -27.125 18.281 -9.367 1 93.44 111 LEU A O 1
ATOM 883 N N . ILE A 1 112 ? -26.281 17.406 -11.227 1 94.44 112 ILE A N 1
ATOM 884 C CA . ILE A 1 112 ? -25.438 18.562 -11.539 1 94.44 112 ILE A CA 1
ATOM 885 C C . ILE A 1 112 ? -26.312 19.766 -11.844 1 94.44 112 ILE A C 1
ATOM 887 O O . ILE A 1 112 ? -26.016 20.875 -11.383 1 94.44 112 ILE A O 1
ATOM 891 N N . ALA A 1 113 ? -27.375 19.562 -12.531 1 92.56 113 ALA A N 1
ATOM 892 C CA . ALA A 1 113 ? -28.281 20.641 -12.922 1 92.56 113 ALA A CA 1
ATOM 893 C C . ALA A 1 113 ? -28.938 21.266 -11.703 1 92.56 113 ALA A C 1
ATOM 895 O O . ALA A 1 113 ? -29.281 22.453 -11.727 1 92.56 113 ALA A O 1
ATOM 896 N N . ASN A 1 114 ? -29.062 20.547 -10.641 1 91.62 114 ASN A N 1
ATOM 897 C CA . ASN A 1 114 ? -29.781 21.016 -9.461 1 91.62 114 ASN A CA 1
ATOM 898 C C . ASN A 1 114 ? -28.844 21.656 -8.453 1 91.62 114 ASN A C 1
ATOM 900 O O . ASN A 1 114 ? -29.266 22.141 -7.406 1 91.62 114 ASN A O 1
ATOM 904 N N . LEU A 1 115 ? -27.578 21.734 -8.766 1 93.31 115 LEU A N 1
ATOM 905 C CA . LEU A 1 115 ? -26.609 22.375 -7.887 1 93.31 115 LEU A CA 1
ATOM 906 C C . LEU A 1 115 ? -26.656 23.891 -8.039 1 93.31 115 LEU A C 1
ATOM 908 O O . LEU A 1 115 ? -26.969 24.391 -9.117 1 93.31 115 LEU A O 1
ATOM 912 N N . PRO A 1 116 ? -26.344 24.562 -6.914 1 91.5 116 PRO A N 1
ATOM 913 C CA . PRO A 1 116 ? -26.141 26 -7.074 1 91.5 116 PRO A CA 1
ATOM 914 C C . PRO A 1 116 ? -25.047 26.328 -8.102 1 91.5 116 PRO A C 1
ATOM 916 O O . PRO A 1 116 ? -24.156 25.516 -8.328 1 91.5 116 PRO A O 1
ATOM 919 N N . ALA A 1 117 ? -25.094 27.5 -8.672 1 92.88 117 ALA A N 1
ATOM 920 C CA . ALA A 1 117 ? -24.281 27.891 -9.82 1 92.88 117 ALA A CA 1
ATOM 921 C C . ALA A 1 117 ? -22.797 27.703 -9.531 1 92.88 117 ALA A C 1
ATOM 923 O O . ALA A 1 117 ? -22.078 27.109 -10.336 1 92.88 117 ALA A O 1
ATOM 924 N N . GLU A 1 118 ? -22.312 28.188 -8.453 1 91.62 118 GLU A N 1
ATOM 925 C CA . GLU A 1 118 ? -20.906 28.109 -8.125 1 91.62 118 GLU A CA 1
ATOM 926 C C . GLU A 1 118 ? -20.453 26.656 -7.973 1 91.62 118 GLU A C 1
ATOM 928 O O . GLU A 1 118 ? -19.406 26.266 -8.492 1 91.62 118 GLU A O 1
ATOM 933 N N . GLU A 1 119 ? -21.25 25.875 -7.258 1 92.62 119 GLU A N 1
ATOM 934 C CA . GLU A 1 119 ? -20.953 24.469 -7.051 1 92.62 119 GLU A CA 1
ATOM 935 C C . GLU A 1 119 ? -21 23.688 -8.367 1 92.62 119 GLU A C 1
ATOM 937 O O . GLU A 1 119 ? -20.219 22.766 -8.57 1 92.62 119 GLU A O 1
ATOM 942 N N . ARG A 1 120 ? -21.906 24.094 -9.195 1 94.25 120 ARG A N 1
ATOM 943 C CA . ARG A 1 120 ? -22.062 23.453 -10.5 1 94.25 120 ARG A CA 1
ATOM 944 C C . ARG A 1 120 ? -20.812 23.672 -11.352 1 94.25 120 ARG A C 1
ATOM 946 O O . ARG A 1 120 ? -20.297 22.734 -11.953 1 94.25 120 ARG A O 1
ATOM 953 N N . GLU A 1 121 ? -20.375 24.859 -11.367 1 93.56 121 GLU A N 1
ATOM 954 C CA . GLU A 1 121 ? -19.188 25.188 -12.148 1 93.56 121 GLU A CA 1
ATOM 955 C C . GLU A 1 121 ? -17.953 24.453 -11.625 1 93.56 121 GLU A C 1
ATOM 957 O O . GLU A 1 121 ? -17.172 23.922 -12.406 1 93.56 121 GLU A O 1
ATOM 962 N N . ASP A 1 122 ? -17.766 24.469 -10.32 1 93 122 ASP A N 1
ATOM 963 C CA . ASP A 1 122 ? -16.656 23.766 -9.695 1 93 122 ASP A CA 1
ATOM 964 C C . ASP A 1 122 ? -16.688 22.281 -10.016 1 93 122 ASP A C 1
ATOM 966 O O . ASP A 1 122 ? -15.656 21.672 -10.312 1 93 122 ASP A O 1
ATOM 970 N N . THR A 1 123 ? -17.891 21.734 -9.938 1 94.44 123 THR A N 1
ATOM 971 C CA . THR A 1 123 ? -18.062 20.297 -10.18 1 94.44 123 THR A CA 1
ATOM 972 C C . THR A 1 123 ? -17.75 19.953 -11.633 1 94.44 123 THR A C 1
ATOM 974 O O . THR A 1 123 ? -17.062 18.969 -11.914 1 94.44 123 THR A O 1
ATOM 977 N N . ARG A 1 124 ? -18.203 20.781 -12.539 1 94.5 124 ARG A N 1
ATOM 978 C CA . ARG A 1 124 ? -17.969 20.547 -13.953 1 94.5 124 ARG A CA 1
ATOM 979 C C . ARG A 1 124 ? -16.469 20.625 -14.281 1 94.5 124 ARG A C 1
ATOM 981 O O . ARG A 1 124 ? -15.977 19.891 -15.133 1 94.5 124 ARG A O 1
ATOM 988 N N . GLU A 1 125 ? -15.891 21.531 -13.609 1 94.62 125 GLU A N 1
ATOM 989 C CA . GLU A 1 125 ? -14.453 21.688 -13.812 1 94.62 125 GLU A CA 1
ATOM 990 C C . GLU A 1 125 ? -13.703 20.422 -13.43 1 94.62 125 GLU A C 1
ATOM 992 O O . GLU A 1 125 ? -12.828 19.953 -14.172 1 94.62 125 GLU A O 1
ATOM 997 N N . LEU A 1 126 ? -14.016 19.859 -12.312 1 96.38 126 LEU A N 1
ATOM 998 C CA . LEU A 1 126 ? -13.352 18.625 -11.859 1 96.38 126 LEU A CA 1
ATOM 999 C C . LEU A 1 126 ? -13.688 17.469 -12.789 1 96.38 126 LEU A C 1
ATOM 1001 O O . LEU A 1 126 ? -12.812 16.656 -13.117 1 96.38 126 LEU A O 1
ATOM 1005 N N . LEU A 1 127 ? -14.945 17.375 -13.25 1 96.06 127 LEU A N 1
ATOM 1006 C CA . LEU A 1 127 ? -15.422 16.266 -14.07 1 96.06 127 LEU A CA 1
ATOM 1007 C C . LEU A 1 127 ? -14.812 16.312 -15.461 1 96.06 127 LEU A C 1
ATOM 1009 O O . LEU A 1 127 ? -14.844 15.32 -16.203 1 96.06 127 LEU A O 1
ATOM 1013 N N . ALA A 1 128 ? -14.234 17.469 -15.797 1 96.06 128 ALA A N 1
ATOM 1014 C CA . ALA A 1 128 ? -13.594 17.609 -17.109 1 96.06 128 ALA A CA 1
ATOM 1015 C C . ALA A 1 128 ? -12.258 16.875 -17.156 1 96.06 128 ALA A C 1
ATOM 1017 O O . ALA A 1 128 ? -11.781 16.531 -18.234 1 96.06 128 ALA A O 1
ATOM 1018 N N . TYR A 1 129 ? -11.648 16.641 -16.016 1 97 129 TYR A N 1
ATOM 1019 C CA . TYR A 1 129 ? -10.375 15.938 -15.945 1 97 129 TYR A CA 1
ATOM 1020 C C . TYR A 1 129 ? -10.594 14.43 -15.93 1 97 129 TYR A C 1
ATOM 1022 O O . TYR A 1 129 ? -11.672 13.953 -15.562 1 97 129 TYR A O 1
ATOM 1030 N N . ASP A 1 130 ? -9.539 13.695 -16.297 1 96 130 ASP A N 1
ATOM 1031 C CA . ASP A 1 130 ? -9.586 12.242 -16.234 1 96 130 ASP A CA 1
ATOM 1032 C C . ASP A 1 130 ? -9.844 11.758 -14.812 1 96 130 ASP A C 1
ATOM 1034 O O . ASP A 1 130 ? -9.344 12.344 -13.852 1 96 130 ASP A O 1
ATOM 1038 N N . GLU A 1 131 ? -10.539 10.68 -14.68 1 93.31 131 GLU A N 1
ATOM 1039 C CA . GLU A 1 131 ? -10.93 10.141 -13.383 1 93.31 131 GLU A CA 1
ATOM 1040 C C . GLU A 1 131 ? -9.711 9.852 -12.516 1 93.31 131 GLU A C 1
ATOM 1042 O O . GLU A 1 131 ? -9.766 9.992 -11.289 1 93.31 131 GLU A O 1
ATOM 1047 N N . SER A 1 132 ? -8.625 9.492 -13.109 1 93.44 132 SER A N 1
ATOM 1048 C CA . SER A 1 132 ? -7.441 9.109 -12.344 1 93.44 132 SER A CA 1
ATOM 1049 C C . SER A 1 132 ? -6.43 10.25 -12.281 1 93.44 132 SER A C 1
ATOM 1051 O O . SER A 1 132 ? -5.258 10.031 -11.969 1 93.44 132 SER A O 1
ATOM 1053 N N . SER A 1 133 ? -6.859 11.43 -12.547 1 97.12 133 SER A N 1
ATOM 1054 C CA . SER A 1 133 ? -5.973 12.594 -12.57 1 97.12 133 SER A CA 1
ATOM 1055 C C . SER A 1 133 ? -6.004 13.336 -11.242 1 97.12 133 SER A C 1
ATOM 1057 O O . SER A 1 133 ? -6.906 13.125 -10.43 1 97.12 133 SER A O 1
ATOM 1059 N N . VAL A 1 134 ? -5.027 14.188 -11.016 1 97.81 134 VAL A N 1
ATOM 1060 C CA . VAL A 1 134 ? -4.957 15.047 -9.844 1 97.81 134 VAL A CA 1
ATOM 1061 C C . VAL A 1 134 ? -6.113 16.047 -9.867 1 97.81 134 VAL A C 1
ATOM 1063 O O . VAL A 1 134 ? -6.672 16.375 -8.82 1 97.81 134 VAL A O 1
ATOM 1066 N N . GLY A 1 135 ? -6.449 16.469 -11.078 1 97.31 135 GLY A N 1
ATOM 1067 C CA . GLY A 1 135 ? -7.547 17.422 -11.219 1 97.31 135 GLY A CA 1
ATOM 1068 C C . GLY A 1 135 ? -8.867 16.891 -10.68 1 97.31 135 GLY A C 1
ATOM 1069 O O . GLY A 1 135 ? -9.664 17.641 -10.125 1 97.31 135 GLY A O 1
ATOM 1070 N N . ARG A 1 136 ? -9.078 15.609 -10.82 1 96.12 136 ARG A N 1
ATOM 1071 C CA . ARG A 1 136 ? -10.305 14.977 -10.336 1 96.12 136 ARG A CA 1
ATOM 1072 C C . ARG A 1 136 ? -10.305 14.891 -8.812 1 96.12 136 ARG A C 1
ATOM 1074 O O . ARG A 1 136 ? -11.375 14.891 -8.188 1 96.12 136 ARG A O 1
ATOM 1081 N N . LEU A 1 137 ? -9.156 14.961 -8.211 1 94.44 137 LEU A N 1
ATOM 1082 C CA . LEU A 1 137 ? -8.969 14.742 -6.781 1 94.44 137 LEU A CA 1
ATOM 1083 C C . LEU A 1 137 ? -8.945 16.062 -6.027 1 94.44 137 LEU A C 1
ATOM 1085 O O . LEU A 1 137 ? -9.086 16.094 -4.801 1 94.44 137 LEU A O 1
ATOM 1089 N N . MET A 1 138 ? -8.773 17.156 -6.738 1 94.69 138 MET A N 1
ATOM 1090 C CA . MET A 1 138 ? -8.492 18.406 -6.059 1 94.69 138 MET A CA 1
ATOM 1091 C C . MET A 1 138 ? -9.766 19.016 -5.48 1 94.69 138 MET A C 1
ATOM 1093 O O . MET A 1 138 ? -10.859 18.734 -5.953 1 94.69 138 MET A O 1
ATOM 1097 N N . ASN A 1 139 ? -9.625 19.672 -4.402 1 92.5 139 ASN A N 1
ATOM 1098 C CA . ASN A 1 139 ? -10.633 20.547 -3.795 1 92.5 139 ASN A CA 1
ATOM 1099 C C . ASN A 1 139 ? -10.406 22 -4.16 1 92.5 139 ASN A C 1
ATOM 1101 O O . ASN A 1 139 ? -9.289 22.516 -4.059 1 92.5 139 ASN A O 1
ATOM 1105 N N . THR A 1 140 ? -11.43 22.641 -4.551 1 91.5 140 THR A N 1
ATOM 1106 C CA . THR A 1 140 ? -11.289 24 -5.059 1 91.5 140 THR A CA 1
ATOM 1107 C C . THR A 1 140 ? -11.453 25.016 -3.932 1 91.5 140 THR A C 1
ATOM 1109 O O . THR A 1 140 ? -11.273 26.219 -4.141 1 91.5 140 THR A O 1
ATOM 1112 N N . ASP A 1 141 ? -11.75 24.531 -2.771 1 86.56 141 ASP A N 1
ATOM 1113 C CA . ASP A 1 141 ? -11.883 25.422 -1.626 1 86.56 141 ASP A CA 1
ATOM 1114 C C . ASP A 1 141 ? -10.539 25.625 -0.927 1 86.56 141 ASP A C 1
ATOM 1116 O O . ASP A 1 141 ? -9.969 24.672 -0.393 1 86.56 141 ASP A O 1
ATOM 1120 N N . PHE A 1 142 ? -10.008 26.75 -1.064 1 88.56 142 PHE A N 1
ATOM 1121 C CA . PHE A 1 142 ? -8.766 27.109 -0.398 1 88.56 142 PHE A CA 1
ATOM 1122 C C . PHE A 1 142 ? -8.766 28.594 -0.033 1 88.56 142 PHE A C 1
ATOM 1124 O O . PHE A 1 142 ? -9.562 29.375 -0.565 1 88.56 142 PHE A O 1
ATOM 1131 N N . VAL A 1 143 ? -7.977 28.922 0.936 1 89.38 143 VAL A N 1
ATOM 1132 C CA . VAL A 1 143 ? -7.848 30.312 1.362 1 89.38 143 VAL A CA 1
ATOM 1133 C C . VAL A 1 143 ? -6.531 30.891 0.85 1 89.38 143 VAL A C 1
ATOM 1135 O O . VAL A 1 143 ? -5.473 30.281 1.028 1 89.38 143 VAL A O 1
ATOM 1138 N N . SER A 1 144 ? -6.695 31.984 0.144 1 92.38 144 SER A N 1
ATOM 1139 C CA . SER A 1 144 ? -5.5 32.625 -0.39 1 92.38 144 SER A CA 1
ATOM 1140 C C . SER A 1 144 ? -5.367 34.062 0.135 1 92.38 144 SER A C 1
ATOM 1142 O O . SER A 1 144 ? -6.367 34.75 0.38 1 92.38 144 SER A O 1
ATOM 1144 N N . VAL A 1 145 ? -4.145 34.469 0.372 1 94.75 145 VAL A N 1
ATOM 1145 C CA . VAL A 1 145 ? -3.834 35.844 0.803 1 94.75 145 VAL A CA 1
ATOM 1146 C C . VAL A 1 145 ? -2.846 36.469 -0.172 1 94.75 145 VAL A C 1
ATOM 1148 O O . VAL A 1 145 ? -2.299 35.781 -1.044 1 94.75 145 VAL A O 1
ATOM 1151 N N . ARG A 1 146 ? -2.711 37.812 -0.022 1 96.81 146 ARG A N 1
ATOM 1152 C CA . ARG A 1 146 ? -1.805 38.531 -0.903 1 96.81 146 ARG A CA 1
ATOM 1153 C C . ARG A 1 146 ? -0.475 38.812 -0.21 1 96.81 146 ARG A C 1
ATOM 1155 O O . ARG A 1 146 ? -0.433 39.031 1.004 1 96.81 146 ARG A O 1
ATOM 1162 N N . PRO A 1 147 ? 0.616 38.844 -1.019 1 95.88 147 PRO A N 1
ATOM 1163 C CA . PRO A 1 147 ? 1.938 39 -0.412 1 95.88 147 PRO A CA 1
ATOM 1164 C C . PRO A 1 147 ? 2.109 40.375 0.225 1 95.88 147 PRO A C 1
ATOM 1166 O O . PRO A 1 147 ? 2.904 40.562 1.156 1 95.88 147 PRO A O 1
ATOM 1169 N N . TYR A 1 148 ? 1.346 41.375 -0.214 1 95.94 148 TYR A N 1
ATOM 1170 C CA . TYR A 1 148 ? 1.554 42.75 0.25 1 95.94 148 TYR A CA 1
ATOM 1171 C C . TYR A 1 148 ? 0.629 43.094 1.417 1 95.94 148 TYR A C 1
ATOM 1173 O O . TYR A 1 148 ? 0.719 44.156 2.004 1 95.94 148 TYR A O 1
ATOM 1181 N N . TRP A 1 149 ? -0.284 42.094 1.774 1 96.56 149 TRP A N 1
ATOM 1182 C CA . TRP A 1 149 ? -1.095 42.281 2.973 1 96.56 149 TRP A CA 1
ATOM 1183 C C . TRP A 1 149 ? -0.235 42.219 4.23 1 96.56 149 TRP A C 1
ATOM 1185 O O . TRP A 1 149 ? 0.782 41.531 4.254 1 96.56 149 TRP A O 1
ATOM 1195 N N . THR A 1 150 ? -0.619 42.938 5.23 1 97.06 150 THR A N 1
ATOM 1196 C CA . THR A 1 150 ? -0.01 42.719 6.535 1 97.06 150 THR A CA 1
ATOM 1197 C C . THR A 1 150 ? -0.483 41.375 7.125 1 97.06 150 THR A C 1
ATOM 1199 O O . THR A 1 150 ? -1.523 40.875 6.727 1 97.06 150 THR A O 1
ATOM 1202 N N . ILE A 1 151 ? 0.291 40.875 7.988 1 95.38 151 ILE A N 1
ATOM 1203 C CA . ILE A 1 151 ? -0.078 39.625 8.648 1 95.38 151 ILE A CA 1
ATOM 1204 C C . ILE A 1 151 ? -1.412 39.812 9.375 1 95.38 151 ILE A C 1
ATOM 1206 O O . ILE A 1 151 ? -2.246 38.906 9.375 1 95.38 151 ILE A O 1
ATOM 1210 N N . ALA A 1 152 ? -1.645 40.969 9.914 1 93.69 152 ALA A N 1
ATOM 1211 C CA . ALA A 1 152 ? -2.91 41.25 10.578 1 93.69 152 ALA A CA 1
ATOM 1212 C C . ALA A 1 152 ? -4.078 41.188 9.602 1 93.69 152 ALA A C 1
ATOM 1214 O O . ALA A 1 152 ? -5.117 40.594 9.898 1 93.69 152 ALA A O 1
ATOM 1215 N N . GLU A 1 153 ? -3.904 41.812 8.516 1 95 153 GLU A N 1
ATOM 1216 C CA . GLU A 1 153 ? -4.926 41.781 7.477 1 95 153 GLU A CA 1
ATOM 1217 C C . GLU A 1 153 ? -5.191 40.375 6.992 1 95 153 GLU A C 1
ATOM 1219 O O . GLU A 1 153 ? -6.34 40 6.758 1 95 153 GLU A O 1
ATOM 1224 N N . ALA A 1 154 ? -4.129 39.688 6.824 1 93.5 154 ALA A N 1
ATOM 1225 C CA . ALA A 1 154 ? -4.25 38.312 6.383 1 93.5 154 ALA A CA 1
ATOM 1226 C C . ALA A 1 154 ? -5.035 37.469 7.395 1 93.5 154 ALA A C 1
ATOM 1228 O O . ALA A 1 154 ? -5.895 36.688 7.02 1 93.5 154 ALA A O 1
ATOM 1229 N N . LEU A 1 155 ? -4.762 37.594 8.656 1 89.12 155 LEU A N 1
ATOM 1230 C CA . LEU A 1 155 ? -5.441 36.875 9.703 1 89.12 155 LEU A CA 1
ATOM 1231 C C . LEU A 1 155 ? -6.93 37.188 9.734 1 89.12 155 LEU A C 1
ATOM 1233 O O . LEU A 1 155 ? -7.766 36.312 9.938 1 89.12 155 LEU A O 1
ATOM 1237 N N . ASP A 1 156 ? -7.242 38.438 9.523 1 89.19 156 ASP A N 1
ATOM 1238 C CA . ASP A 1 156 ? -8.641 38.844 9.461 1 89.19 156 ASP A CA 1
ATOM 1239 C C . ASP A 1 156 ? -9.359 38.188 8.289 1 89.19 156 ASP A C 1
ATOM 1241 O O . ASP A 1 156 ? -10.508 37.781 8.414 1 89.19 156 ASP A O 1
ATOM 1245 N N . HIS A 1 157 ? -8.68 38.156 7.25 1 89.81 157 HIS A N 1
ATOM 1246 C CA . HIS A 1 157 ? -9.242 37.5 6.062 1 89.81 157 HIS A CA 1
ATOM 1247 C C . HIS A 1 157 ? -9.469 36 6.305 1 89.81 157 HIS A C 1
ATOM 1249 O O . HIS A 1 157 ? -10.5 35.469 5.895 1 89.81 157 HIS A O 1
ATOM 1255 N N . ILE A 1 158 ? -8.5 35.375 6.895 1 86.94 158 ILE A N 1
ATOM 1256 C CA . ILE A 1 158 ? -8.586 33.938 7.191 1 86.94 158 ILE A CA 1
ATOM 1257 C C . ILE A 1 158 ? -9.758 33.688 8.133 1 86.94 158 ILE A C 1
ATOM 1259 O O . ILE A 1 158 ? -10.492 32.719 7.953 1 86.94 158 ILE A O 1
ATOM 1263 N N . ARG A 1 159 ? -9.953 34.5 9.062 1 82.69 159 ARG A N 1
ATOM 1264 C CA . ARG A 1 159 ? -11.062 34.375 10.008 1 82.69 159 ARG A CA 1
ATOM 1265 C C . ARG A 1 159 ? -12.406 34.5 9.297 1 82.69 159 ARG A C 1
ATOM 1267 O O . ARG A 1 159 ? -13.336 33.719 9.586 1 82.69 159 ARG A O 1
ATOM 1274 N N . ALA A 1 160 ? -12.438 35.344 8.406 1 81.19 160 ALA A N 1
ATOM 1275 C CA . ALA A 1 160 ? -13.68 35.594 7.68 1 81.19 160 ALA A CA 1
ATOM 1276 C C . ALA A 1 160 ? -14 34.438 6.734 1 81.19 160 ALA A C 1
ATOM 1278 O O . ALA A 1 160 ? -15.164 34.062 6.543 1 81.19 160 ALA A O 1
ATOM 1279 N N . ALA A 1 161 ? -12.977 33.844 6.191 1 75.81 161 ALA A N 1
ATOM 1280 C CA . ALA A 1 161 ? -13.141 32.75 5.223 1 75.81 161 ALA A CA 1
ATOM 1281 C C . ALA A 1 161 ? -13.586 31.484 5.91 1 75.81 161 ALA A C 1
ATOM 1283 O O . ALA A 1 161 ? -14.305 30.672 5.316 1 75.81 161 ALA A O 1
ATOM 1284 N N . ASN A 1 162 ? -12.977 30.953 6.969 1 63.12 162 ASN A N 1
ATOM 1285 C CA . ASN A 1 162 ? -13.234 29.703 7.676 1 63.12 162 ASN A CA 1
ATOM 1286 C C . ASN A 1 162 ? -14.688 29.609 8.141 1 63.12 162 ASN A C 1
ATOM 1288 O O . ASN A 1 162 ? -15.242 28.516 8.234 1 63.12 162 ASN A O 1
ATOM 1292 N N . GLU A 1 163 ? -15.125 30.531 8.531 1 52.06 163 GLU A N 1
ATOM 1293 C CA . GLU A 1 163 ? -16.547 30.453 8.883 1 52.06 163 GLU A CA 1
ATOM 1294 C C . GLU A 1 163 ? -17.328 29.703 7.812 1 52.06 163 GLU A C 1
ATOM 1296 O O . GLU A 1 163 ? -18.359 29.078 8.109 1 52.06 163 GLU A O 1
ATOM 1301 N N . ASN A 1 164 ? -16.641 29.375 6.773 1 44.72 164 ASN A N 1
ATOM 1302 C CA . ASN A 1 164 ? -17.359 28.719 5.688 1 44.72 164 ASN A CA 1
ATOM 1303 C C . ASN A 1 164 ? -16.891 27.281 5.496 1 44.72 164 ASN A C 1
ATOM 1305 O O . ASN A 1 164 ? -17.188 26.656 4.473 1 44.72 164 ASN A O 1
ATOM 1309 N N . GLY A 1 165 ? -16.188 26.641 6.477 1 48.47 165 GLY A N 1
ATOM 1310 C CA . GLY A 1 165 ? -16.016 25.203 6.488 1 48.47 165 GLY A CA 1
ATOM 1311 C C . GLY A 1 165 ? -14.719 24.734 5.859 1 48.47 165 GLY A C 1
ATOM 1312 O O . GLY A 1 165 ? -14.484 23.531 5.715 1 48.47 165 GLY A O 1
ATOM 1313 N N . GLU A 1 166 ? -13.82 25.688 5.355 1 49.78 166 GLU A N 1
ATOM 1314 C CA . GLU A 1 166 ? -12.727 25.234 4.504 1 49.78 166 GLU A CA 1
ATOM 1315 C C . GLU A 1 166 ? -11.539 24.766 5.336 1 49.78 166 GLU A C 1
ATOM 1317 O O . GLU A 1 166 ? -11.297 25.281 6.43 1 49.78 166 GLU A O 1
ATOM 1322 N N . SER A 1 167 ? -11.086 23.484 5.184 1 51.78 167 SER A N 1
ATOM 1323 C CA . SER A 1 167 ? -9.883 22.953 5.816 1 51.78 167 SER A CA 1
ATOM 1324 C C . SER A 1 167 ? -8.719 23.938 5.676 1 51.78 167 SER A C 1
ATOM 1326 O O . SER A 1 167 ? -8.266 24.219 4.562 1 51.78 167 SER A O 1
ATOM 1328 N N . VAL A 1 168 ? -8.477 24.938 6.625 1 59.94 168 VAL A N 1
ATOM 1329 C CA . VAL A 1 168 ? -7.613 26.109 6.543 1 59.94 168 VAL A CA 1
ATOM 1330 C C . VAL A 1 168 ? -6.266 25.797 7.188 1 59.94 168 VAL A C 1
ATOM 1332 O O . VAL A 1 168 ? -5.652 26.672 7.805 1 59.94 168 VAL A O 1
ATOM 1335 N N . ASN A 1 169 ? -5.734 24.531 7.008 1 69.12 169 ASN A N 1
ATOM 1336 C CA . ASN A 1 169 ? -4.453 24.406 7.691 1 69.12 169 ASN A CA 1
ATOM 1337 C C . ASN A 1 169 ? -3.314 25 6.871 1 69.12 169 ASN A C 1
ATOM 1339 O O . ASN A 1 169 ? -2.291 25.406 7.422 1 69.12 169 ASN A O 1
ATOM 1343 N N . ARG A 1 170 ? -3.588 25.203 5.645 1 82.69 170 ARG A N 1
ATOM 1344 C CA . ARG A 1 170 ? -2.59 25.812 4.773 1 82.69 170 ARG A CA 1
ATOM 1345 C C . ARG A 1 170 ? -3.145 27.062 4.102 1 82.69 170 ARG A C 1
ATOM 1347 O O . ARG A 1 170 ? -4.297 27.078 3.66 1 82.69 170 ARG A O 1
ATOM 1354 N N . ILE A 1 171 ? -2.324 28.062 4.148 1 90.12 171 ILE A N 1
ATOM 1355 C CA . ILE A 1 171 ? -2.693 29.344 3.535 1 90.12 171 ILE A CA 1
ATOM 1356 C C . ILE A 1 171 ? -1.835 29.578 2.297 1 90.12 171 ILE A C 1
ATOM 1358 O O . ILE A 1 171 ? -0.604 29.578 2.375 1 90.12 171 ILE A O 1
ATOM 1362 N N . TYR A 1 172 ? -2.562 29.875 1.188 1 93.25 172 TYR A N 1
ATOM 1363 C CA . TYR A 1 172 ? -1.842 30.062 -0.067 1 93.25 172 TYR A CA 1
ATOM 1364 C C . TYR A 1 172 ? -1.611 31.531 -0.349 1 93.25 172 TYR A C 1
ATOM 1366 O O . TYR A 1 172 ? -2.486 32.375 -0.09 1 93.25 172 TYR A O 1
ATOM 1374 N N . VAL A 1 173 ? -0.406 31.859 -0.721 1 96.19 173 VAL A N 1
ATOM 1375 C CA . VAL A 1 173 ? -0.084 33.219 -1.134 1 96.19 173 VAL A CA 1
ATOM 1376 C C . VAL A 1 173 ? -0.14 33.312 -2.656 1 96.19 173 VAL A C 1
ATOM 1378 O O . VAL A 1 173 ? 0.626 32.656 -3.359 1 96.19 173 VAL A O 1
ATOM 1381 N N . THR A 1 174 ? -1.042 34.094 -3.133 1 96.5 174 THR A N 1
ATOM 1382 C CA . THR A 1 174 ? -1.21 34.25 -4.574 1 96.5 174 THR A CA 1
ATOM 1383 C C . THR A 1 174 ? -1.105 35.688 -5.004 1 96.5 174 THR A C 1
ATOM 1385 O O . THR A 1 174 ? -1.33 36.594 -4.199 1 96.5 174 THR A O 1
ATOM 1388 N N . GLN A 1 175 ? -0.684 35.906 -6.242 1 94.69 175 GLN A N 1
ATOM 1389 C CA . GLN A 1 175 ? -0.777 37.25 -6.852 1 94.69 175 GLN A CA 1
ATOM 1390 C C . GLN A 1 175 ? -2.223 37.594 -7.199 1 94.69 175 GLN A C 1
ATOM 1392 O O . GLN A 1 175 ? -3.131 36.781 -6.965 1 94.69 175 GLN A O 1
ATOM 1397 N N . LEU A 1 176 ? -2.389 38.812 -7.719 1 89.88 176 LEU A N 1
ATOM 1398 C CA . LEU A 1 176 ? -3.732 39.281 -8.031 1 89.88 176 LEU A CA 1
ATOM 1399 C C . LEU A 1 176 ? -4.387 38.406 -9.094 1 89.88 176 LEU A C 1
ATOM 1401 O O . LEU A 1 176 ? -5.594 38.156 -9.039 1 89.88 176 LEU A O 1
ATOM 1405 N N . GLU A 1 177 ? -3.582 37.844 -9.961 1 91.75 177 GLU A N 1
ATOM 1406 C CA . GLU A 1 177 ? -4.113 37.031 -11.039 1 91.75 177 GLU A CA 1
ATOM 1407 C C . GLU A 1 177 ? -4.277 35.562 -10.602 1 91.75 177 GLU A C 1
ATOM 1409 O O . GLU A 1 177 ? -4.695 34.719 -11.391 1 91.75 177 GLU A O 1
ATOM 1414 N N . GLY A 1 178 ? -3.959 35.281 -9.414 1 94.94 178 GLY A N 1
ATOM 1415 C CA . GLY A 1 178 ? -4.195 33.938 -8.891 1 94.94 178 GLY A CA 1
ATOM 1416 C C . GLY A 1 178 ? -2.973 33.062 -8.969 1 94.94 178 GLY A C 1
ATOM 1417 O O . GLY A 1 178 ? -3.035 31.875 -8.602 1 94.94 178 GLY A O 1
ATOM 1418 N N . LYS A 1 179 ? -1.908 33.656 -9.43 1 96.44 179 LYS A N 1
ATOM 1419 C CA . LYS A 1 179 ? -0.681 32.875 -9.547 1 96.44 179 LYS A CA 1
ATOM 1420 C C . LYS A 1 179 ? -0.119 32.5 -8.18 1 96.44 179 LYS A C 1
ATOM 1422 O O . LYS A 1 179 ? 0.027 33.375 -7.312 1 96.44 179 LYS A O 1
ATOM 1427 N N . LEU A 1 180 ? 0.194 31.219 -8.008 1 97.12 180 LEU A N 1
ATOM 1428 C CA . LEU A 1 180 ? 0.672 30.719 -6.719 1 97.12 180 LEU A CA 1
ATOM 1429 C C . LEU A 1 180 ? 2.117 31.141 -6.477 1 97.12 180 LEU A C 1
ATOM 1431 O O . LEU A 1 180 ? 2.984 30.906 -7.324 1 97.12 180 LEU A O 1
ATOM 1435 N N . LEU A 1 181 ? 2.33 31.734 -5.328 1 95.62 181 LEU A N 1
ATOM 1436 C CA . LEU A 1 181 ? 3.682 32.125 -4.953 1 95.62 181 LEU A CA 1
ATOM 1437 C C . LEU A 1 181 ? 4.246 31.219 -3.883 1 95.62 181 LEU A C 1
ATOM 1439 O O . LEU A 1 181 ? 5.402 30.797 -3.965 1 95.62 181 LEU A O 1
ATOM 1443 N N . ASP A 1 182 ? 3.451 30.969 -2.906 1 94.62 182 ASP A N 1
ATOM 1444 C CA . ASP A 1 182 ? 3.906 30.141 -1.791 1 94.62 182 ASP A CA 1
ATOM 1445 C C . ASP A 1 182 ? 2.723 29.531 -1.032 1 94.62 182 ASP A C 1
ATOM 1447 O O . ASP A 1 182 ? 1.567 29.828 -1.352 1 94.62 182 ASP A O 1
ATOM 1451 N N . ASN A 1 183 ? 2.971 28.594 -0.279 1 91.31 183 ASN A N 1
ATOM 1452 C CA . ASN A 1 183 ? 2.023 28 0.655 1 91.31 183 ASN A CA 1
ATOM 1453 C C . ASN A 1 183 ? 2.58 27.953 2.076 1 91.31 183 ASN A C 1
ATOM 1455 O O . ASN A 1 183 ? 3.637 27.375 2.318 1 91.31 183 ASN A O 1
ATOM 1459 N N . LEU A 1 184 ? 1.846 28.609 3.031 1 89.5 184 LEU A N 1
ATOM 1460 C CA . LEU A 1 184 ? 2.357 28.797 4.383 1 89.5 184 LEU A CA 1
ATOM 1461 C C . LEU A 1 184 ? 1.465 28.094 5.406 1 89.5 184 LEU A C 1
ATOM 1463 O O . LEU A 1 184 ? 0.241 28.094 5.262 1 89.5 184 LEU A O 1
ATOM 1467 N N . PRO A 1 185 ? 2.166 27.469 6.375 1 85.56 185 PRO A N 1
ATOM 1468 C CA . PRO A 1 185 ? 1.339 26.984 7.484 1 85.56 185 PRO A CA 1
ATOM 1469 C C . PRO A 1 185 ? 0.722 28.125 8.297 1 85.56 185 PRO A C 1
ATOM 1471 O O . PRO A 1 185 ? 1.339 29.172 8.461 1 85.56 185 PRO A O 1
ATOM 1474 N N . LEU A 1 186 ? -0.411 27.875 8.789 1 84.25 186 LEU A N 1
ATOM 1475 C CA . LEU A 1 186 ? -1.113 28.891 9.578 1 84.25 186 LEU A CA 1
ATOM 1476 C C . LEU A 1 186 ? -0.256 29.359 10.75 1 84.25 186 LEU A C 1
ATOM 1478 O O . LEU A 1 186 ? -0.323 30.516 11.148 1 84.25 186 LEU A O 1
ATOM 1482 N N . ARG A 1 187 ? 0.568 28.531 11.25 1 83 187 ARG A N 1
ATOM 1483 C CA . ARG A 1 187 ? 1.41 28.859 12.398 1 83 187 ARG A CA 1
ATOM 1484 C C . ARG A 1 187 ? 2.357 30.016 12.07 1 83 187 ARG A C 1
ATOM 1486 O O . ARG A 1 187 ? 2.723 30.781 12.953 1 83 187 ARG A O 1
ATOM 1493 N N . ALA A 1 188 ? 2.779 30.109 10.867 1 85.25 188 ALA A N 1
ATOM 1494 C CA . ALA A 1 188 ? 3.678 31.188 10.453 1 85.25 188 ALA A CA 1
ATOM 1495 C C . ALA A 1 188 ? 3.023 32.562 10.656 1 85.25 188 ALA A C 1
ATOM 1497 O O . ALA A 1 188 ? 3.701 33.531 10.977 1 85.25 188 ALA A O 1
ATOM 1498 N N . PHE A 1 189 ? 1.745 32.594 10.508 1 86.69 189 PHE A N 1
ATOM 1499 C CA . PHE A 1 189 ? 1.017 33.844 10.656 1 86.69 189 PHE A CA 1
ATOM 1500 C C . PHE A 1 189 ? 0.851 34.219 12.125 1 86.69 189 PHE A C 1
ATOM 1502 O O . PHE A 1 189 ? 0.784 35.406 12.469 1 86.69 189 PHE A O 1
ATOM 1509 N N . ILE A 1 190 ? 0.849 33.25 12.922 1 81.62 190 ILE A N 1
ATOM 1510 C CA . ILE A 1 190 ? 0.676 33.469 14.352 1 81.62 190 ILE A CA 1
ATOM 1511 C C . ILE A 1 190 ? 1.993 33.938 14.961 1 81.62 190 ILE A C 1
ATOM 1513 O O . ILE A 1 190 ? 1.999 34.75 15.891 1 81.62 190 ILE A O 1
ATOM 1517 N N . LEU A 1 191 ? 3.041 33.469 14.445 1 82.19 191 LEU A N 1
ATOM 1518 C CA . LEU A 1 191 ? 4.355 33.75 15.016 1 82.19 191 LEU A CA 1
ATOM 1519 C C . LEU A 1 191 ? 4.914 35.062 14.445 1 82.19 191 LEU A C 1
ATOM 1521 O O . LEU A 1 191 ? 5.852 35.625 15.008 1 82.19 191 LEU A O 1
ATOM 1525 N N . GLY A 1 192 ? 4.379 35.406 13.328 1 84.5 192 GLY A N 1
ATOM 1526 C CA . GLY A 1 192 ? 4.879 36.594 12.68 1 84.5 192 GLY A CA 1
ATOM 1527 C C . GLY A 1 192 ? 4.43 37.875 13.375 1 84.5 192 GLY A C 1
ATOM 1528 O O . GLY A 1 192 ? 3.514 37.844 14.195 1 84.5 192 GLY A O 1
ATOM 1529 N N . LYS A 1 193 ? 5.164 39.031 13.008 1 90.25 193 LYS A N 1
ATOM 1530 C CA . LYS A 1 193 ? 4.77 40.344 13.5 1 90.25 193 LYS A CA 1
ATOM 1531 C C . LYS A 1 193 ? 3.576 40.875 12.719 1 90.25 193 LYS A C 1
ATOM 1533 O O . LYS A 1 193 ? 3.613 40.969 11.492 1 90.25 193 LYS A O 1
ATOM 1538 N N . LEU A 1 194 ? 2.604 41.25 13.359 1 90.5 194 LEU A N 1
ATOM 1539 C CA . LEU A 1 194 ? 1.309 41.625 12.789 1 90.5 194 LEU A CA 1
ATOM 1540 C C . LEU A 1 194 ? 1.457 42.75 11.773 1 90.5 194 LEU A C 1
ATOM 1542 O O . LEU A 1 194 ? 0.674 42.812 10.82 1 90.5 194 LEU A O 1
ATOM 1546 N N . ASP A 1 195 ? 2.486 43.562 11.945 1 94.38 195 ASP A N 1
ATOM 1547 C CA . ASP A 1 195 ? 2.627 44.719 11.094 1 94.38 195 ASP A CA 1
ATOM 1548 C C . ASP A 1 195 ? 3.512 44.438 9.883 1 94.38 195 ASP A C 1
ATOM 1550 O O . ASP A 1 195 ? 3.602 45.25 8.961 1 94.38 195 ASP A O 1
ATOM 1554 N N . GLU A 1 196 ? 4.039 43.281 9.805 1 96 196 GLU A N 1
ATOM 1555 C CA . GLU A 1 196 ? 4.902 42.906 8.688 1 96 196 GLU A CA 1
ATOM 1556 C C . GLU A 1 196 ? 4.086 42.312 7.539 1 96 196 GLU A C 1
ATOM 1558 O O . GLU A 1 196 ? 3.014 41.75 7.754 1 96 196 GLU A O 1
ATOM 1563 N N . PRO A 1 197 ? 4.602 42.562 6.398 1 97.12 197 PRO A N 1
ATOM 1564 C CA . PRO A 1 197 ? 3.889 42 5.254 1 97.12 197 PRO A CA 1
ATOM 1565 C C . PRO A 1 197 ? 4.027 40.469 5.168 1 97.12 197 PRO A C 1
ATOM 1567 O O . PRO A 1 197 ? 5.016 39.906 5.652 1 97.12 197 PRO A O 1
ATOM 1570 N N . VAL A 1 198 ? 3.09 39.844 4.508 1 96.69 198 VAL A N 1
ATOM 1571 C CA . VAL A 1 198 ? 3.053 38.406 4.355 1 96.69 198 VAL A CA 1
ATOM 1572 C C . VAL A 1 198 ? 4.305 37.938 3.619 1 96.69 198 VAL A C 1
ATOM 1574 O O . VAL A 1 198 ? 4.809 36.844 3.877 1 96.69 198 VAL A O 1
ATOM 1577 N N . ARG A 1 199 ? 4.828 38.719 2.75 1 95.25 199 ARG A N 1
ATOM 1578 C CA . ARG A 1 199 ? 6 38.344 1.958 1 95.25 199 ARG A CA 1
ATOM 1579 C C . ARG A 1 199 ? 7.18 38 2.857 1 95.25 199 ARG A C 1
ATOM 1581 O O . ARG A 1 199 ? 8.047 37.219 2.467 1 95.25 199 ARG A O 1
ATOM 1588 N N . THR A 1 200 ? 7.227 38.531 4.07 1 94.31 200 THR A N 1
ATOM 1589 C CA . THR A 1 200 ? 8.328 38.25 4.992 1 94.31 200 THR A CA 1
ATOM 1590 C C . THR A 1 200 ? 8.266 36.812 5.508 1 94.31 200 THR A C 1
ATOM 1592 O O . THR A 1 200 ? 9.273 36.281 5.984 1 94.31 200 THR A O 1
ATOM 1595 N N . LEU A 1 201 ? 7.094 36.188 5.391 1 92.5 201 LEU A N 1
ATOM 1596 C CA . LEU A 1 201 ? 6.918 34.844 5.867 1 92.5 201 LEU A CA 1
ATOM 1597 C C . LEU A 1 201 ? 7.285 33.812 4.777 1 92.5 201 LEU A C 1
ATOM 1599 O O . LEU A 1 201 ? 7.488 32.656 5.062 1 92.5 201 LEU A O 1
ATOM 1603 N N . MET A 1 202 ? 7.375 34.344 3.57 1 91.81 202 MET A N 1
ATOM 1604 C CA . MET A 1 202 ? 7.578 33.438 2.436 1 91.81 202 MET A CA 1
ATOM 1605 C C . MET A 1 202 ? 9.016 32.938 2.398 1 91.81 202 MET A C 1
ATOM 1607 O O . MET A 1 202 ? 9.945 33.656 2.744 1 91.81 202 MET A O 1
ATOM 1611 N N . ARG A 1 203 ? 9.219 31.703 2.176 1 79.31 203 ARG A N 1
ATOM 1612 C CA . ARG A 1 203 ? 10.555 31.141 2.133 1 79.31 203 ARG A CA 1
ATOM 1613 C C . ARG A 1 203 ? 10.891 30.641 0.731 1 79.31 203 ARG A C 1
ATOM 1615 O O . ARG A 1 203 ? 11.961 30.938 0.201 1 79.31 203 ARG A O 1
ATOM 1622 N N . ARG A 1 204 ? 10.102 29.797 0.187 1 79.06 204 ARG A N 1
ATOM 1623 C CA . ARG A 1 204 ? 10.375 29.188 -1.109 1 79.06 204 ARG A CA 1
ATOM 1624 C C . ARG A 1 204 ? 9.109 29.078 -1.951 1 79.06 204 ARG A C 1
ATOM 1626 O O . ARG A 1 204 ? 8.016 29.375 -1.469 1 79.06 204 ARG A O 1
ATOM 1633 N N . GLU A 1 205 ? 9.492 28.75 -3.141 1 81.69 205 GLU A N 1
ATOM 1634 C CA . GLU A 1 205 ? 8.375 28.438 -4.027 1 81.69 205 GLU A CA 1
ATOM 1635 C C . GLU A 1 205 ? 7.664 27.156 -3.604 1 81.69 205 GLU A C 1
ATOM 1637 O O . GLU A 1 205 ? 8.312 26.188 -3.201 1 81.69 205 GLU A O 1
ATOM 1642 N N . ALA A 1 206 ? 6.426 27.234 -3.701 1 91.06 206 ALA A N 1
ATOM 1643 C CA . ALA A 1 206 ? 5.59 26.094 -3.301 1 91.06 206 ALA A CA 1
ATOM 1644 C C . ALA A 1 206 ? 5.742 24.938 -4.27 1 91.06 206 ALA A C 1
ATOM 1646 O O . ALA A 1 206 ? 5.867 25.125 -5.48 1 91.06 206 ALA A O 1
ATOM 1647 N N . ILE A 1 207 ? 5.836 23.75 -3.736 1 94.19 207 ILE A N 1
ATOM 1648 C CA . ILE A 1 207 ? 5.715 22.547 -4.555 1 94.19 207 ILE A CA 1
ATOM 1649 C C . ILE A 1 207 ? 4.281 22.406 -5.062 1 94.19 207 ILE A C 1
ATOM 1651 O O . ILE A 1 207 ? 3.33 22.5 -4.285 1 94.19 207 ILE A O 1
ATOM 1655 N N . SER A 1 208 ? 4.125 22.281 -6.336 1 97.06 208 SER A N 1
ATOM 1656 C CA . SER A 1 208 ? 2.799 22.188 -6.938 1 97.06 208 SER A CA 1
ATOM 1657 C C . SER A 1 208 ? 2.754 21.078 -7.988 1 97.06 208 SER A C 1
ATOM 1659 O O . SER A 1 208 ? 3.779 20.469 -8.305 1 97.06 208 SER A O 1
ATOM 1661 N N . VAL A 1 209 ? 1.559 20.766 -8.438 1 97.81 209 VAL A N 1
ATOM 1662 C CA . VAL A 1 209 ? 1.362 19.719 -9.43 1 97.81 209 VAL A CA 1
ATOM 1663 C C . VAL A 1 209 ? 0.33 20.172 -10.461 1 97.81 209 VAL A C 1
ATOM 1665 O O . VAL A 1 209 ? -0.518 21.016 -10.164 1 97.81 209 VAL A O 1
ATOM 1668 N N . ARG A 1 210 ? 0.46 19.672 -11.664 1 98.12 210 ARG A N 1
ATOM 1669 C CA . ARG A 1 210 ? -0.502 19.969 -12.719 1 98.12 210 ARG A CA 1
ATOM 1670 C C . ARG A 1 210 ? -1.739 19.078 -12.594 1 98.12 210 ARG A C 1
ATOM 1672 O O . ARG A 1 210 ? -1.644 17.938 -12.172 1 98.12 210 ARG A O 1
ATOM 1679 N N . PRO A 1 211 ? -2.922 19.609 -12.977 1 98.06 211 PRO A N 1
ATOM 1680 C CA . PRO A 1 211 ? -4.156 18.844 -12.812 1 98.06 211 PRO A CA 1
ATOM 1681 C C . PRO A 1 211 ? -4.215 17.609 -13.719 1 98.06 211 PRO A C 1
ATOM 1683 O O . PRO A 1 211 ? -4.906 16.641 -13.398 1 98.06 211 PRO A O 1
ATOM 1686 N N . GLU A 1 212 ? -3.459 17.562 -14.766 1 97.69 212 GLU A N 1
ATOM 1687 C CA . GLU A 1 212 ? -3.527 16.484 -15.742 1 97.69 212 GLU A CA 1
ATOM 1688 C C . GLU A 1 212 ? -2.67 15.297 -15.312 1 97.69 212 GLU A C 1
ATOM 1690 O O . GLU A 1 212 ? -2.814 14.188 -15.844 1 97.69 212 GLU A O 1
ATOM 1695 N N . GLU A 1 213 ? -1.797 15.539 -14.383 1 96.75 213 GLU A N 1
ATOM 1696 C CA . GLU A 1 213 ? -0.93 14.453 -13.93 1 96.75 213 GLU A CA 1
ATOM 1697 C C . GLU A 1 213 ? -1.739 13.336 -13.273 1 96.75 213 GLU A C 1
ATOM 1699 O O . GLU A 1 213 ? -2.865 13.562 -12.828 1 96.75 213 GLU A O 1
ATOM 1704 N N . HIS A 1 214 ? -1.213 12.156 -13.305 1 95.38 214 HIS A N 1
ATOM 1705 C CA . HIS A 1 214 ? -1.861 11.031 -12.656 1 95.38 214 HIS A CA 1
ATOM 1706 C C . HIS A 1 214 ? -1.882 11.203 -11.141 1 95.38 214 HIS A C 1
ATOM 1708 O O . HIS A 1 214 ? -0.927 11.727 -10.555 1 95.38 214 HIS A O 1
ATOM 1714 N N . ARG A 1 215 ? -2.871 10.766 -10.516 1 96.5 215 ARG A N 1
ATOM 1715 C CA . ARG A 1 215 ? -3.076 10.945 -9.078 1 96.5 215 ARG A CA 1
ATOM 1716 C C . ARG A 1 215 ? -1.939 10.312 -8.281 1 96.5 215 ARG A C 1
ATOM 1718 O O . ARG A 1 215 ? -1.638 10.758 -7.168 1 96.5 215 ARG A O 1
ATOM 1725 N N . GLU A 1 216 ? -1.257 9.344 -8.805 1 94.56 216 GLU A N 1
ATOM 1726 C CA . GLU A 1 216 ? -0.108 8.742 -8.133 1 94.56 216 GLU A CA 1
ATOM 1727 C C . GLU A 1 216 ? 1.028 9.742 -7.973 1 94.56 216 GLU A C 1
ATOM 1729 O O . GLU A 1 216 ? 1.842 9.625 -7.051 1 94.56 216 GLU A O 1
ATOM 1734 N N . GLU A 1 217 ? 1.079 10.68 -8.875 1 95.69 217 GLU A N 1
ATOM 1735 C CA . GLU A 1 217 ? 2.082 11.727 -8.75 1 95.69 217 GLU A CA 1
ATOM 1736 C C . GLU A 1 217 ? 1.841 12.57 -7.496 1 95.69 217 GLU A C 1
ATOM 1738 O O . GLU A 1 217 ? 2.791 13.008 -6.844 1 95.69 217 GLU A O 1
ATOM 1743 N N . ALA A 1 218 ? 0.571 12.805 -7.188 1 97 218 ALA A N 1
ATOM 1744 C CA . ALA A 1 218 ? 0.24 13.516 -5.953 1 97 218 ALA A CA 1
ATOM 1745 C C . ALA A 1 218 ? 0.696 12.727 -4.73 1 97 218 ALA A C 1
ATOM 1747 O O . ALA A 1 218 ? 1.207 13.305 -3.766 1 97 218 ALA A O 1
ATOM 1748 N N . VAL A 1 219 ? 0.528 11.391 -4.801 1 96.12 219 VAL A N 1
ATOM 1749 C CA . VAL A 1 219 ? 0.981 10.523 -3.717 1 96.12 219 VAL A CA 1
ATOM 1750 C C . VAL A 1 219 ? 2.492 10.656 -3.545 1 96.12 219 VAL A C 1
ATOM 1752 O O . VAL A 1 219 ? 2.982 10.852 -2.43 1 96.12 219 VAL A O 1
ATOM 1755 N N . ARG A 1 220 ? 3.186 10.609 -4.613 1 94.69 220 ARG A N 1
ATOM 1756 C CA . ARG A 1 220 ? 4.645 10.664 -4.598 1 94.69 220 ARG A CA 1
ATOM 1757 C C . ARG A 1 220 ? 5.133 11.984 -4.023 1 94.69 220 ARG A C 1
ATOM 1759 O O . ARG A 1 220 ? 6.004 12 -3.148 1 94.69 220 ARG A O 1
ATOM 1766 N N . LEU A 1 221 ? 4.586 13.086 -4.457 1 96.12 221 LEU A N 1
ATOM 1767 C CA . LEU A 1 221 ? 5.02 14.414 -4.035 1 96.12 221 LEU A CA 1
ATOM 1768 C C . LEU A 1 221 ? 4.719 14.648 -2.559 1 96.12 221 LEU A C 1
ATOM 1770 O O . LEU A 1 221 ? 5.559 15.156 -1.82 1 96.12 221 LEU A O 1
ATOM 1774 N N . ILE A 1 222 ? 3.543 14.258 -2.156 1 95 222 ILE A N 1
ATOM 1775 C CA . ILE A 1 222 ? 3.146 14.469 -0.769 1 95 222 ILE A CA 1
ATOM 1776 C C . ILE A 1 222 ? 4.016 13.617 0.152 1 95 222 ILE A C 1
ATOM 1778 O O . ILE A 1 222 ? 4.465 14.086 1.201 1 95 222 ILE A O 1
ATOM 1782 N N . GLN A 1 223 ? 4.277 12.469 -0.256 1 94.19 223 GLN A N 1
ATOM 1783 C CA . GLN A 1 223 ? 5.109 11.578 0.552 1 94.19 223 GLN A CA 1
ATOM 1784 C C . GLN A 1 223 ? 6.562 12.047 0.56 1 94.19 223 GLN A C 1
ATOM 1786 O O . GLN A 1 223 ? 7.203 12.086 1.613 1 94.19 223 GLN A O 1
ATOM 1791 N N . HIS A 1 224 ? 7.074 12.406 -0.602 1 93.19 224 HIS A N 1
ATOM 1792 C CA . HIS A 1 224 ? 8.477 12.797 -0.739 1 93.19 224 HIS A CA 1
ATOM 1793 C C . HIS A 1 224 ? 8.766 14.078 0.035 1 93.19 224 HIS A C 1
ATOM 1795 O O . HIS A 1 224 ? 9.781 14.164 0.736 1 93.19 224 HIS A O 1
ATOM 1801 N N . TYR A 1 225 ? 7.867 15.008 -0.024 1 93.5 225 TYR A N 1
ATOM 1802 C CA . TYR A 1 225 ? 8.125 16.312 0.568 1 93.5 225 TYR A CA 1
ATOM 1803 C C . TYR A 1 225 ? 7.414 16.453 1.906 1 93.5 225 TYR A C 1
ATOM 1805 O O . TYR A 1 225 ? 7.465 17.516 2.531 1 93.5 225 TYR A O 1
ATOM 1813 N N . ASP A 1 226 ? 6.711 15.414 2.33 1 90.75 226 ASP A N 1
ATOM 1814 C CA . ASP A 1 226 ? 5.977 15.438 3.592 1 90.75 226 ASP A CA 1
ATOM 1815 C C . ASP A 1 226 ? 4.992 16.594 3.633 1 90.75 226 ASP A C 1
ATOM 1817 O O . ASP A 1 226 ? 4.996 17.391 4.582 1 90.75 226 ASP A O 1
ATOM 1821 N N . LEU A 1 227 ? 4.191 16.625 2.596 1 91.25 227 LEU A N 1
ATOM 1822 C CA . LEU A 1 227 ? 3.258 17.734 2.482 1 91.25 227 LEU A CA 1
ATOM 1823 C C . LEU A 1 227 ? 1.915 17.391 3.117 1 91.25 227 LEU A C 1
ATOM 1825 O O . LEU A 1 227 ? 1.479 16.234 3.066 1 91.25 227 LEU A O 1
ATOM 1829 N N . GLU A 1 228 ? 1.287 18.359 3.707 1 88 228 GLU A N 1
ATOM 1830 C CA . GLU A 1 228 ? -0.08 18.203 4.195 1 88 228 GLU A CA 1
ATOM 1831 C C . GLU A 1 228 ? -1.095 18.484 3.092 1 88 228 GLU A C 1
ATOM 1833 O O . GLU A 1 228 ? -2.215 17.969 3.127 1 88 228 GLU A O 1
ATOM 1838 N N . ALA A 1 229 ? -0.684 19.328 2.242 1 91.5 229 ALA A N 1
ATOM 1839 C CA . ALA A 1 229 ? -1.509 19.734 1.104 1 91.5 229 ALA A CA 1
ATOM 1840 C C . ALA A 1 229 ? -0.648 20.031 -0.119 1 91.5 229 ALA A C 1
ATOM 1842 O O . ALA A 1 229 ? 0.456 20.562 0.008 1 91.5 229 ALA A O 1
ATOM 1843 N N . LEU A 1 230 ? -1.131 19.688 -1.235 1 95.31 230 LEU A N 1
ATOM 1844 C CA . LEU A 1 230 ? -0.44 19.875 -2.506 1 95.31 230 LEU A CA 1
ATOM 1845 C C . LEU A 1 230 ? -1.257 20.75 -3.441 1 95.31 230 LEU A C 1
ATOM 1847 O O . LEU A 1 230 ? -2.307 20.344 -3.936 1 95.31 230 LEU A O 1
ATOM 1851 N N . PRO A 1 231 ? -0.791 22.031 -3.641 1 96.38 231 PRO A N 1
ATOM 1852 C CA . PRO A 1 231 ? -1.525 22.906 -4.555 1 96.38 231 PRO A CA 1
ATOM 1853 C C . PRO A 1 231 ? -1.493 22.422 -6 1 96.38 231 PRO A C 1
ATOM 1855 O O . PRO A 1 231 ? -0.471 21.891 -6.457 1 96.38 231 PRO A O 1
ATOM 1858 N N . VAL A 1 232 ? -2.588 22.547 -6.629 1 97.81 232 VAL A N 1
ATOM 1859 C CA . VAL A 1 232 ? -2.742 22.219 -8.039 1 97.81 232 VAL A CA 1
ATOM 1860 C C . VAL A 1 232 ? -2.793 23.5 -8.867 1 97.81 232 VAL A C 1
ATOM 1862 O O . VAL A 1 232 ? -3.637 24.375 -8.633 1 97.81 232 VAL A O 1
ATOM 1865 N N . VAL A 1 233 ? -1.865 23.625 -9.828 1 98 233 VAL A N 1
ATOM 1866 C CA . VAL A 1 233 ? -1.778 24.859 -10.602 1 98 233 VAL A CA 1
ATOM 1867 C C . VAL A 1 233 ? -1.88 24.547 -12.094 1 98 233 VAL A C 1
ATOM 1869 O O . VAL A 1 233 ? -1.528 23.453 -12.523 1 98 233 VAL A O 1
ATOM 1872 N N . ASP A 1 234 ? -2.408 25.484 -12.836 1 97.06 234 ASP A N 1
ATOM 1873 C CA . ASP A 1 234 ? -2.475 25.297 -14.281 1 97.06 234 ASP A CA 1
ATOM 1874 C C . ASP A 1 234 ? -1.146 25.641 -14.945 1 97.06 234 ASP A C 1
ATOM 1876 O O . ASP A 1 234 ? -0.127 25.797 -14.266 1 97.06 234 ASP A O 1
ATOM 1880 N N . GLU A 1 235 ? -1.124 25.688 -16.266 1 95.75 235 GLU A N 1
ATOM 1881 C CA . GLU A 1 235 ? 0.094 25.906 -17.031 1 95.75 235 GLU A CA 1
ATOM 1882 C C . GLU A 1 235 ? 0.684 27.297 -16.75 1 95.75 235 GLU A C 1
ATOM 1884 O O . GLU A 1 235 ? 1.902 27.469 -16.812 1 95.75 235 GLU A O 1
ATOM 1889 N N . ASP A 1 236 ? -0.102 28.203 -16.328 1 95.5 236 ASP A N 1
ATOM 1890 C CA . ASP A 1 236 ? 0.331 29.578 -16.078 1 95.5 236 ASP A CA 1
ATOM 1891 C C . ASP A 1 236 ? 0.675 29.797 -14.602 1 95.5 236 ASP A C 1
ATOM 1893 O O . ASP A 1 236 ? 1.021 30.906 -14.195 1 95.5 236 ASP A O 1
ATOM 1897 N N . GLY A 1 237 ? 0.471 28.797 -13.82 1 96.19 237 GLY A N 1
ATOM 1898 C CA . GLY A 1 237 ? 0.801 28.875 -12.406 1 96.19 237 GLY A CA 1
ATOM 1899 C C . GLY A 1 237 ? -0.357 29.359 -11.555 1 96.19 237 GLY A C 1
ATOM 1900 O O . GLY A 1 237 ? -0.176 29.688 -10.375 1 96.19 237 GLY A O 1
ATOM 1901 N N . VAL A 1 238 ? -1.474 29.391 -12.188 1 97.5 238 VAL A N 1
ATOM 1902 C CA . VAL A 1 238 ? -2.658 29.844 -11.461 1 97.5 238 VAL A CA 1
ATOM 1903 C C . VAL A 1 238 ? -3.16 28.719 -10.555 1 97.5 238 VAL A C 1
ATOM 1905 O O . VAL A 1 238 ? -3.303 27.578 -10.992 1 97.5 238 VAL A O 1
ATOM 1908 N N . LEU A 1 239 ? -3.486 29.078 -9.297 1 96.75 239 LEU A N 1
ATOM 1909 C CA . LEU A 1 239 ? -3.951 28.109 -8.32 1 96.75 239 LEU A CA 1
ATOM 1910 C C . LEU A 1 239 ? -5.379 27.672 -8.625 1 96.75 239 LEU A C 1
ATOM 1912 O O . LEU A 1 239 ? -6.293 28.5 -8.664 1 96.75 239 LEU A O 1
ATOM 1916 N N . LEU A 1 240 ? -5.527 26.375 -8.875 1 96.38 240 LEU A N 1
ATOM 1917 C CA . LEU A 1 240 ? -6.836 25.828 -9.211 1 96.38 240 LEU A CA 1
ATOM 1918 C C . LEU A 1 240 ? -7.488 25.172 -8 1 96.38 240 LEU A C 1
ATOM 1920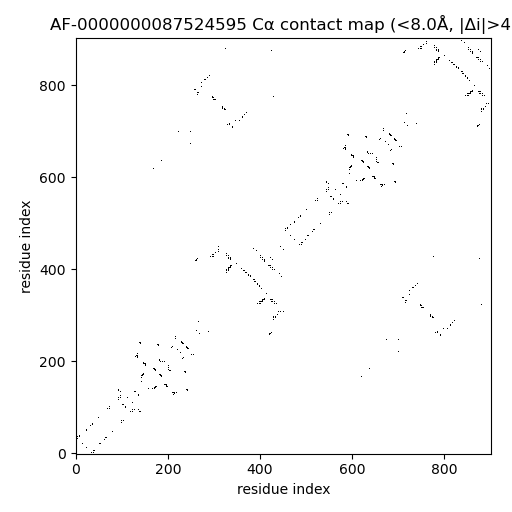 O O . LEU A 1 240 ? -8.719 25.125 -7.895 1 96.38 240 LEU A O 1
ATOM 1924 N N . GLY A 1 241 ? -6.734 24.594 -7.211 1 94.62 241 GLY A N 1
ATOM 1925 C CA . GLY A 1 241 ? -7.219 23.875 -6.047 1 94.62 241 GLY A CA 1
ATOM 1926 C C . GLY A 1 241 ? -6.105 23.25 -5.23 1 94.62 241 GLY A C 1
ATOM 1927 O O . GLY A 1 241 ? -4.953 23.672 -5.309 1 94.62 241 GLY A O 1
ATOM 1928 N N . THR A 1 242 ? -6.473 22.328 -4.309 1 94.56 242 THR A N 1
ATOM 1929 C CA . THR A 1 242 ? -5.5 21.672 -3.436 1 94.56 242 THR A CA 1
ATOM 1930 C C . THR A 1 242 ? -5.871 20.219 -3.195 1 94.56 242 THR A C 1
ATOM 1932 O O . THR A 1 242 ? -7.043 19.844 -3.273 1 94.56 242 THR A O 1
ATOM 1935 N N . VAL A 1 243 ? -4.883 19.375 -3.092 1 94.81 243 VAL A N 1
ATOM 1936 C CA . VAL A 1 243 ? -5.059 17.984 -2.705 1 94.81 243 VAL A CA 1
ATOM 1937 C C . VAL A 1 243 ? -4.469 17.75 -1.315 1 94.81 243 VAL A C 1
ATOM 1939 O O . VAL A 1 243 ? -3.324 18.125 -1.049 1 94.81 243 VAL A O 1
ATOM 1942 N N . THR A 1 244 ? -5.223 17.141 -0.445 1 92.12 244 THR A N 1
ATOM 1943 C CA . THR A 1 244 ? -4.766 16.984 0.932 1 92.12 244 THR A CA 1
ATOM 1944 C C . THR A 1 244 ? -4.246 15.57 1.172 1 92.12 244 THR A C 1
ATOM 1946 O O . THR A 1 244 ? -4.547 14.648 0.404 1 92.12 244 THR A O 1
ATOM 1949 N N . VAL A 1 245 ? -3.465 15.43 2.221 1 92.06 245 VAL A N 1
ATOM 1950 C CA . VAL A 1 245 ? -2.766 14.18 2.518 1 92.06 245 VAL A CA 1
ATOM 1951 C C . VAL A 1 245 ? -3.779 13.086 2.844 1 92.06 245 VAL A C 1
ATOM 1953 O O . VAL A 1 245 ? -3.568 11.914 2.512 1 92.06 245 VAL A O 1
ATOM 1956 N N . ASP A 1 246 ? -4.891 13.398 3.463 1 89.75 246 ASP A N 1
ATOM 1957 C CA . ASP A 1 246 ? -5.883 12.383 3.812 1 89.75 246 ASP A CA 1
ATOM 1958 C C . ASP A 1 246 ? -6.492 11.758 2.562 1 89.75 246 ASP A C 1
ATOM 1960 O O . ASP A 1 246 ? -6.762 10.555 2.533 1 89.75 246 ASP A O 1
ATOM 1964 N N . ASP A 1 247 ? -6.699 12.57 1.54 1 91.69 247 ASP A N 1
ATOM 1965 C CA . ASP A 1 247 ? -7.227 12.062 0.28 1 91.69 247 ASP A CA 1
ATOM 1966 C C . ASP A 1 247 ? -6.188 11.203 -0.443 1 91.69 247 ASP A C 1
ATOM 1968 O O . ASP A 1 247 ? -6.527 10.172 -1.025 1 91.69 247 ASP A O 1
ATOM 1972 N N . VAL A 1 248 ? -5.012 11.68 -0.36 1 93.25 248 VAL A N 1
ATOM 1973 C CA . VAL A 1 248 ? -3.934 10.992 -1.066 1 93.25 248 VAL A CA 1
ATOM 1974 C C . VAL A 1 248 ? -3.666 9.641 -0.41 1 93.25 248 VAL A C 1
ATOM 1976 O O . VAL A 1 248 ? -3.326 8.672 -1.091 1 93.25 248 VAL A O 1
ATOM 1979 N N . MET A 1 249 ? -3.82 9.555 0.873 1 93.81 249 MET A N 1
ATOM 1980 C CA . MET A 1 249 ? -3.646 8.281 1.568 1 93.81 249 MET A CA 1
ATOM 1981 C C . MET A 1 249 ? -4.645 7.246 1.063 1 93.81 249 MET A C 1
ATOM 1983 O O . MET A 1 249 ? -4.305 6.07 0.917 1 93.81 249 MET A O 1
ATOM 1987 N N . ASP A 1 250 ? -5.836 7.68 0.795 1 92.44 250 ASP A N 1
ATOM 1988 C CA . ASP A 1 250 ? -6.844 6.777 0.243 1 92.44 250 ASP A CA 1
ATOM 1989 C C . ASP A 1 250 ? -6.477 6.344 -1.173 1 92.44 250 ASP A C 1
ATOM 1991 O O . ASP A 1 250 ? -6.66 5.18 -1.538 1 92.44 250 ASP A O 1
ATOM 1995 N N . VAL A 1 251 ? -6.004 7.316 -1.9 1 94.56 251 VAL A N 1
ATOM 1996 C CA . VAL A 1 251 ? -5.578 7.02 -3.266 1 94.56 251 VAL A CA 1
ATOM 1997 C C . VAL A 1 251 ? -4.449 5.992 -3.244 1 94.56 251 VAL A C 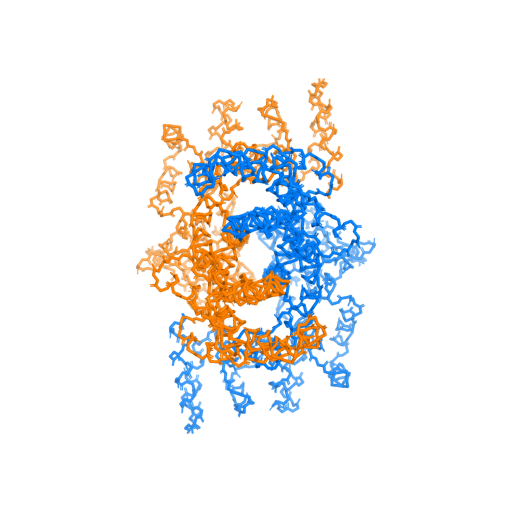1
ATOM 1999 O O . VAL A 1 251 ? -4.438 5.055 -4.043 1 94.56 251 VAL A O 1
ATOM 2002 N N . ALA A 1 252 ? -3.467 6.195 -2.359 1 95.06 252 ALA A N 1
ATOM 2003 C CA . ALA A 1 252 ? -2.35 5.262 -2.234 1 95.06 252 ALA A CA 1
ATOM 2004 C C . ALA A 1 252 ? -2.844 3.852 -1.932 1 95.06 252 ALA A C 1
ATOM 2006 O O . ALA A 1 252 ? -2.352 2.879 -2.508 1 95.06 252 ALA A O 1
ATOM 2007 N N . GLU A 1 253 ? -3.785 3.771 -1.05 1 93.94 253 GLU A N 1
ATOM 2008 C CA . GLU A 1 253 ? -4.34 2.467 -0.702 1 93.94 253 GLU A CA 1
ATOM 2009 C C . GLU A 1 253 ? -5.062 1.841 -1.892 1 93.94 253 GLU A C 1
ATOM 2011 O O . GLU A 1 253 ? -4.918 0.646 -2.154 1 93.94 253 GLU A O 1
ATOM 2016 N N . GLU A 1 254 ? -5.852 2.613 -2.578 1 93.12 254 GLU A N 1
ATOM 2017 C CA . GLU A 1 254 ? -6.594 2.125 -3.734 1 93.12 254 GLU A CA 1
ATOM 2018 C C . GLU A 1 254 ? -5.652 1.627 -4.828 1 93.12 254 GLU A C 1
ATOM 2020 O O . GLU A 1 254 ? -5.883 0.568 -5.418 1 93.12 254 GLU A O 1
ATOM 2025 N N . GLU A 1 255 ? -4.668 2.418 -5.121 1 93.88 255 GLU A N 1
ATOM 2026 C CA . GLU A 1 255 ? -3.705 2.045 -6.156 1 93.88 255 GLU A CA 1
ATOM 2027 C C . GLU A 1 255 ? -2.949 0.775 -5.77 1 93.88 255 GLU A C 1
ATOM 2029 O O . GLU A 1 255 ? -2.664 -0.066 -6.625 1 93.88 255 GLU A O 1
ATOM 2034 N N . THR A 1 256 ? -2.584 0.674 -4.516 1 94.69 256 THR A N 1
ATOM 2035 C CA . THR A 1 256 ? -1.907 -0.521 -4.023 1 94.69 256 THR A CA 1
ATOM 2036 C C . THR A 1 256 ? -2.809 -1.745 -4.156 1 94.69 256 THR A C 1
ATOM 2038 O O . THR A 1 256 ? -2.354 -2.818 -4.559 1 94.69 256 THR A O 1
ATOM 2041 N N . THR A 1 257 ? -4.043 -1.582 -3.816 1 94.69 257 THR A N 1
ATOM 2042 C CA . THR A 1 257 ? -5.008 -2.672 -3.939 1 94.69 257 THR A CA 1
ATOM 2043 C C . THR A 1 257 ? -5.141 -3.113 -5.395 1 94.69 257 THR A C 1
ATOM 2045 O O . THR A 1 257 ? -5.18 -4.312 -5.684 1 94.69 257 THR A O 1
ATOM 2048 N N . GLU A 1 258 ? -5.195 -2.184 -6.281 1 94.44 258 GLU A N 1
ATOM 2049 C CA . GLU A 1 258 ? -5.246 -2.502 -7.703 1 94.44 258 GLU A CA 1
ATOM 2050 C C . GLU A 1 258 ? -4.012 -3.287 -8.141 1 94.44 258 GLU A C 1
ATOM 2052 O O . GLU A 1 258 ? -4.109 -4.211 -8.945 1 94.44 258 GLU A O 1
ATOM 2057 N N . ASP A 1 259 ? -2.863 -2.881 -7.629 1 94.88 259 ASP A N 1
ATOM 2058 C CA . ASP A 1 259 ? -1.629 -3.592 -7.957 1 94.88 259 ASP A CA 1
ATOM 2059 C C . ASP A 1 259 ? -1.683 -5.039 -7.469 1 94.88 259 ASP A C 1
ATOM 2061 O O . ASP A 1 259 ? -1.219 -5.949 -8.156 1 94.88 259 ASP A O 1
ATOM 2065 N N . PHE A 1 260 ? -2.211 -5.258 -6.277 1 94.75 260 PHE A N 1
ATOM 2066 C CA . PHE A 1 260 ? -2.385 -6.613 -5.766 1 94.75 260 PHE A CA 1
ATOM 2067 C C . PHE A 1 260 ? -3.266 -7.434 -6.699 1 94.75 260 PHE A C 1
ATOM 2069 O O . PHE A 1 260 ? -2.926 -8.57 -7.043 1 94.75 260 PHE A O 1
ATOM 2076 N N . HIS A 1 261 ? -4.363 -6.812 -7.082 1 94.81 261 HIS A N 1
ATOM 2077 C CA . HIS A 1 261 ? -5.32 -7.512 -7.934 1 94.81 261 HIS A CA 1
ATOM 2078 C C . HIS A 1 261 ? -4.707 -7.84 -9.289 1 94.81 261 HIS A C 1
ATOM 2080 O O . HIS A 1 261 ? -4.844 -8.961 -9.781 1 94.81 261 HIS A O 1
ATOM 2086 N N . ARG A 1 262 ? -4 -6.938 -9.844 1 94.56 262 ARG A N 1
ATOM 2087 C CA . ARG A 1 262 ? -3.379 -7.148 -11.141 1 94.56 262 ARG A CA 1
ATOM 2088 C C . ARG A 1 262 ? -2.271 -8.195 -11.062 1 94.56 262 ARG A C 1
ATOM 2090 O O . ARG A 1 262 ? -2.094 -8.992 -11.977 1 94.56 262 ARG A O 1
ATOM 2097 N N . LEU A 1 263 ? -1.542 -8.109 -9.953 1 93.88 263 LEU A N 1
ATOM 2098 C CA . LEU A 1 263 ? -0.466 -9.07 -9.75 1 93.88 263 LEU A CA 1
ATOM 2099 C C . LEU A 1 263 ? -1.016 -10.492 -9.68 1 93.88 263 LEU A C 1
ATOM 2101 O O . LEU A 1 263 ? -0.32 -11.453 -10.016 1 93.88 263 LEU A O 1
ATOM 2105 N N . ALA A 1 264 ? -2.262 -10.617 -9.297 1 94.12 264 ALA A N 1
ATOM 2106 C CA . ALA A 1 264 ? -2.904 -11.922 -9.188 1 94.12 264 ALA A CA 1
ATOM 2107 C C . ALA A 1 264 ? -3.748 -12.219 -10.43 1 94.12 264 ALA A C 1
ATOM 2109 O O . ALA A 1 264 ? -4.473 -13.219 -10.461 1 94.12 264 ALA A O 1
ATOM 2110 N N . SER A 1 265 ? -3.715 -11.352 -11.406 1 92.62 265 SER A N 1
ATOM 2111 C CA . SER A 1 265 ? -4.516 -11.492 -12.617 1 92.62 265 SER A CA 1
ATOM 2112 C C . SER A 1 265 ? -6.008 -11.438 -12.305 1 92.62 265 SER A C 1
ATOM 2114 O O . SER A 1 265 ? -6.77 -12.305 -12.734 1 92.62 265 SER A O 1
ATOM 2116 N N . VAL A 1 266 ? -6.289 -10.539 -11.508 1 89 266 VAL A N 1
ATOM 2117 C CA . VAL A 1 266 ? -7.684 -10.219 -11.219 1 89 266 VAL A CA 1
ATOM 2118 C C . VAL A 1 266 ? -7.992 -8.789 -11.664 1 89 266 VAL A C 1
ATOM 2120 O O . VAL A 1 266 ? -7.152 -7.895 -11.523 1 89 266 VAL A O 1
ATOM 2123 N N . GLY A 1 267 ? -9.141 -8.672 -12.281 1 83.44 267 GLY A N 1
ATOM 2124 C CA . GLY A 1 267 ? -9.555 -7.305 -12.539 1 83.44 267 GLY A CA 1
ATOM 2125 C C . GLY A 1 267 ? -9.742 -6.492 -11.266 1 83.44 267 GLY A C 1
ATOM 2126 O O . GLY A 1 267 ? -9.945 -7.055 -10.188 1 83.44 267 GLY A O 1
ATOM 2127 N N . ALA A 1 268 ? -9.594 -5.266 -11.406 1 78.75 268 ALA A N 1
ATOM 2128 C CA . ALA A 1 268 ? -9.727 -4.395 -10.242 1 78.75 268 ALA A CA 1
ATOM 2129 C C . ALA A 1 268 ? -11.102 -4.543 -9.594 1 78.75 268 ALA A C 1
ATOM 2131 O O . ALA A 1 268 ? -12.125 -4.254 -10.219 1 78.75 268 ALA A O 1
ATOM 2132 N N . VAL A 1 269 ? -11.031 -4.969 -8.375 1 79.38 269 VAL A N 1
ATOM 2133 C CA . VAL A 1 269 ? -12.266 -5.105 -7.605 1 79.38 269 VAL A CA 1
ATOM 2134 C C . VAL A 1 269 ? -12.523 -3.826 -6.816 1 79.38 269 VAL A C 1
ATOM 2136 O O . VAL A 1 269 ? -11.781 -3.502 -5.883 1 79.38 269 VAL A O 1
ATOM 2139 N N . GLU A 1 270 ? -13.516 -3.176 -7.086 1 75.06 270 GLU A N 1
ATOM 2140 C CA . GLU A 1 270 ? -13.805 -1.879 -6.48 1 75.06 270 GLU A CA 1
ATOM 2141 C C . GLU A 1 270 ? -14.688 -2.033 -5.246 1 75.06 270 GLU A C 1
ATOM 2143 O O . GLU A 1 270 ? -14.734 -1.142 -4.395 1 75.06 270 GLU A O 1
ATOM 2148 N N . LEU A 1 271 ? -15.297 -3.17 -5.176 1 72.31 271 LEU A N 1
ATOM 2149 C CA . LEU A 1 271 ? -16.188 -3.414 -4.043 1 72.31 271 LEU A CA 1
ATOM 2150 C C . LEU A 1 271 ? -15.477 -4.203 -2.953 1 72.31 271 LEU A C 1
ATOM 2152 O O . LEU A 1 271 ? -14.5 -4.914 -3.227 1 72.31 271 LEU A O 1
ATOM 2156 N N . SER A 1 272 ? -15.898 -3.996 -1.819 1 76.62 272 SER A N 1
ATOM 2157 C CA . SER A 1 272 ? -15.398 -4.828 -0.727 1 76.62 272 SER A CA 1
ATOM 2158 C C . SER A 1 272 ? -15.688 -6.305 -0.979 1 76.62 272 SER A C 1
ATOM 2160 O O . SER A 1 272 ? -16.688 -6.648 -1.608 1 76.62 272 SER A O 1
ATOM 2162 N N . MET A 1 273 ? -14.773 -7.137 -0.568 1 78.31 273 MET A N 1
ATOM 2163 C CA . MET A 1 273 ? -14.953 -8.578 -0.734 1 78.31 273 MET A CA 1
ATOM 2164 C C . MET A 1 273 ? -16.219 -9.055 -0.034 1 78.31 273 MET A C 1
ATOM 2166 O O . MET A 1 273 ? -16.875 -9.984 -0.497 1 78.31 273 MET A O 1
ATOM 2170 N N . ARG A 1 274 ? -16.578 -8.359 0.951 1 76.94 274 ARG A N 1
ATOM 2171 C CA . ARG A 1 274 ? -17.75 -8.711 1.724 1 76.94 274 ARG A CA 1
ATOM 2172 C C . ARG A 1 274 ? -19.031 -8.375 0.958 1 76.94 274 ARG A C 1
ATOM 2174 O O . ARG A 1 274 ? -20.016 -9.125 1.013 1 76.94 274 ARG A O 1
ATOM 2181 N N . ASP A 1 275 ? -18.922 -7.363 0.223 1 78.06 275 ASP A N 1
ATOM 2182 C CA . ASP A 1 275 ? -20.125 -6.84 -0.402 1 78.06 275 ASP A CA 1
ATOM 2183 C C . ASP A 1 275 ? -20.234 -7.305 -1.853 1 78.06 275 ASP A C 1
ATOM 2185 O O . ASP A 1 275 ? -21.312 -7.254 -2.443 1 78.06 275 ASP A O 1
ATOM 2189 N N . ALA A 1 276 ? -19.188 -7.734 -2.357 1 85.62 276 ALA A N 1
ATOM 2190 C CA . ALA A 1 276 ? -19.188 -8.156 -3.756 1 85.62 276 ALA A CA 1
ATOM 2191 C C . ALA A 1 276 ? -20.031 -9.406 -3.951 1 85.62 276 ALA A C 1
ATOM 2193 O O . ALA A 1 276 ? -20.016 -10.305 -3.107 1 85.62 276 ALA A O 1
ATOM 2194 N N . SER A 1 277 ? -20.781 -9.445 -4.961 1 89.69 277 SER A N 1
ATOM 2195 C CA . SER A 1 277 ? -21.578 -10.633 -5.297 1 89.69 277 SER A CA 1
ATOM 2196 C C . SER A 1 277 ? -20.703 -11.703 -5.941 1 89.69 277 SER A C 1
ATOM 2198 O O . SER A 1 277 ? -19.609 -11.414 -6.43 1 89.69 277 SER A O 1
ATOM 2200 N N . VAL A 1 278 ? -21.234 -12.922 -5.914 1 94.5 278 VAL A N 1
ATOM 2201 C CA . VAL A 1 278 ? -20.547 -14.055 -6.52 1 94.5 278 VAL A CA 1
ATOM 2202 C C . VAL A 1 278 ? -20.344 -13.789 -8.008 1 94.5 278 VAL A C 1
ATOM 2204 O O . VAL A 1 278 ? -19.234 -14 -8.531 1 94.5 278 VAL A O 1
ATOM 2207 N N . PHE A 1 279 ? -21.297 -13.312 -8.656 1 94.81 279 PHE A N 1
ATOM 2208 C CA . PHE A 1 279 ? -21.234 -13.086 -10.094 1 94.81 279 PHE A CA 1
ATOM 2209 C C . PHE A 1 279 ? -20.234 -11.977 -10.422 1 94.81 279 PHE A C 1
ATOM 2211 O O . PHE A 1 279 ? -19.516 -12.047 -11.422 1 94.81 279 PHE A O 1
ATOM 2218 N N . TYR A 1 280 ? -20.219 -10.953 -9.609 1 93 280 TYR A N 1
ATOM 2219 C CA . TYR A 1 280 ? -19.281 -9.859 -9.797 1 93 280 TYR A CA 1
ATOM 2220 C C . TYR A 1 280 ? -17.844 -10.359 -9.703 1 93 280 TYR A C 1
ATOM 2222 O O . TYR A 1 280 ? -17.016 -10.039 -10.555 1 93 280 TYR A O 1
ATOM 2230 N N . LEU A 1 281 ? -17.609 -11.148 -8.68 1 94.81 281 LEU A N 1
ATOM 2231 C CA . LEU A 1 281 ? -16.266 -11.703 -8.5 1 94.81 281 LEU A CA 1
ATOM 2232 C C . LEU A 1 281 ? -15.914 -12.664 -9.633 1 94.81 281 LEU A C 1
ATOM 2234 O O . LEU A 1 281 ? -14.773 -12.68 -10.102 1 94.81 281 LEU A O 1
ATOM 2238 N N . PHE A 1 282 ? -16.953 -13.5 -10.094 1 96.44 282 PHE A N 1
ATOM 2239 C CA . PHE A 1 282 ? -16.766 -14.414 -11.219 1 96.44 282 PHE A CA 1
ATOM 2240 C C . PHE A 1 282 ? -16.359 -13.648 -12.469 1 96.44 282 PHE A C 1
ATOM 2242 O O . PHE A 1 282 ? -15.398 -14.023 -13.148 1 96.44 282 PHE A O 1
ATOM 2249 N N . ARG A 1 283 ? -16.938 -12.586 -12.766 1 95.38 283 ARG A N 1
ATOM 2250 C CA . ARG A 1 283 ? -16.703 -11.812 -13.977 1 95.38 283 ARG A CA 1
ATOM 2251 C C . ARG A 1 283 ? -15.32 -11.164 -13.961 1 95.38 283 ARG A C 1
ATOM 2253 O O . ARG A 1 283 ? -14.703 -10.992 -15.016 1 95.38 283 ARG A O 1
ATOM 2260 N N . LYS A 1 284 ? -14.844 -10.789 -12.805 1 95.56 284 LYS A N 1
ATOM 2261 C CA . LYS A 1 284 ? -13.555 -10.117 -12.672 1 95.56 284 LYS A CA 1
ATOM 2262 C C . LYS A 1 284 ? -12.406 -11.109 -12.773 1 95.56 284 LYS A C 1
ATOM 2264 O O . LYS A 1 284 ? -11.258 -10.719 -13.016 1 95.56 284 LYS A O 1
ATOM 2269 N N . ARG A 1 285 ? -12.703 -12.336 -12.688 1 96.88 285 ARG A N 1
ATOM 2270 C CA . ARG A 1 285 ? -11.656 -13.352 -12.625 1 96.88 285 ARG A CA 1
ATOM 2271 C C . ARG A 1 285 ? -11.641 -14.211 -13.883 1 96.88 285 ARG A C 1
ATOM 2273 O O . ARG A 1 285 ? -10.578 -14.523 -14.422 1 96.88 285 ARG A O 1
ATOM 2280 N N . VAL A 1 286 ? -12.734 -14.547 -14.438 1 96.75 286 VAL A N 1
ATOM 2281 C CA . VAL A 1 286 ? -12.906 -15.578 -15.453 1 96.75 286 VAL A CA 1
ATOM 2282 C C . VAL A 1 286 ? -12.148 -15.18 -16.719 1 96.75 286 VAL A C 1
ATOM 2284 O O . VAL A 1 286 ? -11.477 -16.016 -17.328 1 96.75 286 VAL A O 1
ATOM 2287 N N . PRO A 1 287 ? -12.172 -13.953 -17.234 1 96.25 287 PRO A N 1
ATOM 2288 C CA . PRO A 1 287 ? -11.453 -13.648 -18.469 1 96.25 287 PRO A CA 1
ATOM 2289 C C . PRO A 1 287 ? -9.953 -13.906 -18.359 1 96.25 287 PRO A C 1
ATOM 2291 O O . PRO A 1 287 ? -9.336 -14.414 -19.297 1 96.25 287 PRO A O 1
ATOM 2294 N N . TRP A 1 288 ? -9.414 -13.609 -17.281 1 95.69 288 TRP A N 1
ATOM 2295 C CA . TRP A 1 288 ? -7.984 -13.797 -17.062 1 95.69 288 TRP A CA 1
ATOM 2296 C C . TRP A 1 288 ? -7.637 -15.281 -16.953 1 95.69 288 TRP A C 1
ATOM 2298 O O . TRP A 1 288 ? -6.629 -15.727 -17.516 1 95.69 288 TRP A O 1
ATOM 2308 N N . LEU A 1 289 ? -8.438 -15.992 -16.25 1 96.81 289 LEU A N 1
ATOM 2309 C CA . LEU A 1 289 ? -8.18 -17.422 -16.094 1 96.81 289 LEU A CA 1
ATOM 2310 C C . LEU A 1 289 ? -8.312 -18.141 -17.422 1 96.81 289 LEU A C 1
ATOM 2312 O O . LEU A 1 289 ? -7.547 -19.062 -17.719 1 96.81 289 LEU A O 1
ATOM 2316 N N . VAL A 1 290 ? -9.305 -17.734 -18.219 1 96.19 290 VAL A N 1
ATOM 2317 C CA . VAL A 1 290 ? -9.492 -18.328 -19.531 1 96.19 290 VAL A CA 1
ATOM 2318 C C . VAL A 1 290 ? -8.273 -18.062 -20.406 1 96.19 290 VAL A C 1
ATOM 2320 O O . VAL A 1 290 ? -7.777 -18.953 -21.094 1 96.19 290 VAL A O 1
ATOM 2323 N N . MET A 1 291 ? -7.777 -16.875 -20.391 1 95.75 291 MET A N 1
ATOM 2324 C CA . MET A 1 291 ? -6.59 -16.516 -21.156 1 95.75 291 MET A CA 1
ATOM 2325 C C . MET A 1 291 ? -5.387 -17.328 -20.703 1 95.75 291 MET A C 1
ATOM 2327 O O . MET A 1 291 ? -4.59 -17.781 -21.531 1 95.75 291 MET A O 1
ATOM 2331 N N . LEU A 1 292 ? -5.266 -17.5 -19.453 1 95.75 292 LEU A N 1
ATOM 2332 C CA . LEU A 1 292 ? -4.148 -18.266 -18.906 1 95.75 292 LEU A CA 1
ATOM 2333 C C . LEU A 1 292 ? -4.262 -19.734 -19.297 1 95.75 292 LEU A C 1
ATOM 2335 O O . LEU A 1 292 ? -3.248 -20.406 -19.531 1 95.75 292 LEU A O 1
ATOM 2339 N N . VAL A 1 293 ? -5.457 -20.281 -19.297 1 95.5 293 VAL A N 1
ATOM 2340 C CA . VAL A 1 293 ? -5.676 -21.656 -19.75 1 95.5 293 VAL A CA 1
ATOM 2341 C C . VAL A 1 293 ? -5.223 -21.812 -21.188 1 95.5 293 VAL A C 1
ATOM 2343 O O . VAL A 1 293 ? -4.57 -22.797 -21.547 1 95.5 293 VAL A O 1
ATOM 2346 N N . PHE A 1 294 ? -5.551 -20.891 -21.984 1 94.25 294 PHE A N 1
ATOM 2347 C CA . PHE A 1 294 ? -5.145 -20.906 -23.391 1 94.25 294 PHE A CA 1
ATOM 2348 C C . PHE A 1 294 ? -3.625 -20.859 -23.5 1 94.25 294 PHE A C 1
ATOM 2350 O O . PHE A 1 294 ? -3.045 -21.562 -24.344 1 94.25 294 PHE A O 1
ATOM 2357 N N . ALA A 1 295 ? -3.051 -20.078 -22.719 1 94.06 295 ALA A N 1
ATOM 2358 C CA . ALA A 1 295 ? -1.592 -20 -22.719 1 94.06 295 ALA A CA 1
ATOM 2359 C C . ALA A 1 295 ? -0.982 -21.344 -22.312 1 94.06 295 ALA A C 1
ATOM 2361 O O . ALA A 1 295 ? 0.05 -21.75 -22.844 1 94.06 295 ALA A O 1
ATOM 2362 N N . ASN A 1 296 ? -1.602 -22.031 -21.422 1 94.06 296 ASN A N 1
ATOM 2363 C CA . ASN A 1 296 ? -1.071 -23.281 -20.891 1 94.06 296 ASN A CA 1
ATOM 2364 C C . ASN A 1 296 ? -1.219 -24.438 -21.875 1 94.06 296 ASN A C 1
ATOM 2366 O O . ASN A 1 296 ? -0.609 -25.484 -21.703 1 94.06 296 ASN A O 1
ATOM 2370 N N . ILE A 1 297 ? -2.023 -24.172 -22.891 1 94.25 297 ILE A N 1
ATOM 2371 C CA . ILE A 1 297 ? -2.113 -25.172 -23.938 1 94.25 297 ILE A CA 1
ATOM 2372 C C . ILE A 1 297 ? -0.736 -25.406 -24.562 1 94.25 297 ILE A C 1
ATOM 2374 O O . ILE A 1 297 ? -0.39 -26.531 -24.922 1 94.25 297 ILE A O 1
ATOM 2378 N N . PHE A 1 298 ? 0.025 -24.406 -24.516 1 95.75 298 PHE A N 1
ATOM 2379 C CA . PHE A 1 298 ? 1.355 -24.5 -25.109 1 95.75 298 PHE A CA 1
ATOM 2380 C C . PHE A 1 298 ? 2.275 -25.344 -24.234 1 95.75 298 PHE A C 1
ATOM 2382 O O . PHE A 1 298 ? 3.213 -25.969 -24.734 1 95.75 298 PHE A O 1
ATOM 2389 N N . SER A 1 299 ? 2.059 -25.391 -22.969 1 95.25 299 SER A N 1
ATOM 2390 C CA . SER A 1 299 ? 2.787 -26.312 -22.109 1 95.25 299 SER A CA 1
ATOM 2391 C C . SER A 1 299 ? 2.453 -27.766 -22.438 1 95.25 299 SER A C 1
ATOM 2393 O O . SER A 1 299 ? 3.338 -28.625 -22.469 1 95.25 299 SER A O 1
ATOM 2395 N N . GLY A 1 300 ? 1.166 -28 -22.688 1 93.25 300 GLY A N 1
ATOM 2396 C CA . GLY A 1 300 ? 0.757 -29.328 -23.109 1 93.25 300 GLY A CA 1
ATOM 2397 C C . GLY A 1 300 ? 1.367 -29.734 -24.438 1 93.25 300 GLY A C 1
ATOM 2398 O O . GLY A 1 300 ? 1.805 -30.875 -24.594 1 93.25 300 GLY A O 1
ATOM 2399 N N . ALA A 1 301 ? 1.417 -28.797 -25.344 1 94.62 301 ALA A N 1
ATOM 2400 C CA . ALA A 1 301 ? 2.002 -29.062 -26.656 1 94.62 301 ALA A CA 1
ATOM 2401 C C . ALA A 1 301 ? 3.49 -29.391 -26.547 1 94.62 301 ALA A C 1
ATOM 2403 O O . ALA A 1 301 ? 4.012 -30.219 -27.281 1 94.62 301 ALA A O 1
ATOM 2404 N N . ALA A 1 302 ? 4.109 -28.719 -25.672 1 95.38 302 ALA A N 1
ATOM 2405 C CA . ALA A 1 302 ? 5.523 -28.984 -25.422 1 95.38 302 ALA A CA 1
ATOM 2406 C C . ALA A 1 302 ? 5.723 -30.406 -24.891 1 95.38 302 ALA A C 1
ATOM 2408 O O . ALA A 1 302 ? 6.648 -31.109 -25.297 1 95.38 302 ALA A O 1
ATOM 2409 N N . LEU A 1 303 ? 4.902 -30.844 -24 1 94.44 303 LEU A N 1
ATOM 2410 C CA . LEU A 1 303 ? 4.984 -32.188 -23.453 1 94.44 303 LEU A CA 1
ATOM 2411 C C . LEU A 1 303 ? 4.734 -33.25 -24.531 1 94.44 303 LEU A C 1
ATOM 2413 O O . LEU A 1 303 ? 5.402 -34.281 -24.578 1 94.44 303 LEU A O 1
ATOM 2417 N N . ALA A 1 304 ? 3.74 -32.875 -25.344 1 92.25 304 ALA A N 1
ATOM 2418 C CA . ALA A 1 304 ? 3.414 -33.781 -26.422 1 92.25 304 ALA A CA 1
ATOM 2419 C C . ALA A 1 304 ? 4.59 -33.938 -27.375 1 92.25 304 ALA A C 1
ATOM 2421 O O . ALA A 1 304 ? 4.805 -35.031 -27.938 1 92.25 304 ALA A O 1
ATOM 2422 N N . HIS A 1 305 ? 5.309 -32.938 -27.594 1 93.38 305 HIS A N 1
ATOM 2423 C CA . HIS A 1 305 ? 6.473 -32.969 -28.469 1 93.38 305 HIS A CA 1
ATOM 2424 C C . HIS A 1 305 ? 7.551 -33.906 -27.938 1 93.38 305 HIS A C 1
ATOM 2426 O O . HIS A 1 305 ? 8.273 -34.531 -28.719 1 93.38 305 HIS A O 1
ATOM 2432 N N . TYR A 1 306 ? 7.652 -34.062 -26.625 1 93.31 306 TYR A N 1
ATOM 2433 C CA . TYR A 1 306 ? 8.695 -34.875 -26.016 1 93.31 306 TYR A CA 1
ATOM 2434 C C . TYR A 1 306 ? 8.133 -36.188 -25.5 1 93.31 306 TYR A C 1
ATOM 2436 O O . TYR A 1 306 ? 8.648 -36.781 -24.547 1 93.31 306 TYR A O 1
ATOM 2444 N N . GLU A 1 307 ? 7.043 -36.594 -26.062 1 90.88 307 GLU A N 1
ATOM 2445 C CA . GLU A 1 307 ? 6.379 -37.812 -25.641 1 90.88 307 GLU A CA 1
ATOM 2446 C C . GLU A 1 307 ? 7.324 -39 -25.734 1 90.88 307 GLU A C 1
ATOM 2448 O O . GLU A 1 307 ? 7.305 -39.875 -24.875 1 90.88 307 GLU A O 1
ATOM 2453 N N . SER A 1 308 ? 8.133 -39.062 -26.766 1 90.5 308 SER A N 1
ATOM 2454 C CA . SER A 1 308 ? 9.062 -40.156 -26.969 1 90.5 308 SER A CA 1
ATOM 2455 C C . SER A 1 308 ? 10.133 -40.188 -25.875 1 90.5 308 SER A C 1
ATOM 2457 O O . SER A 1 308 ? 10.477 -41.25 -25.359 1 90.5 308 SER A O 1
ATOM 2459 N N . THR A 1 309 ? 10.617 -39.031 -25.531 1 90.94 309 THR A N 1
ATOM 2460 C CA . THR A 1 309 ? 11.594 -38.906 -24.453 1 90.94 309 THR A CA 1
ATOM 2461 C C . THR A 1 309 ? 11 -39.375 -23.125 1 90.94 309 THR A C 1
ATOM 2463 O O . THR A 1 309 ? 11.641 -40.094 -22.375 1 90.94 309 THR A O 1
ATOM 2466 N N . ILE A 1 310 ? 9.789 -39.031 -22.875 1 90.38 310 ILE A N 1
ATOM 2467 C CA . ILE A 1 310 ? 9.102 -39.344 -21.641 1 90.38 310 ILE A CA 1
ATOM 2468 C C . ILE A 1 310 ? 8.844 -40.844 -21.547 1 90.38 310 ILE A C 1
ATOM 2470 O O . ILE A 1 310 ? 9.039 -41.438 -20.484 1 90.38 310 ILE A O 1
ATOM 2474 N N . SER A 1 311 ? 8.438 -41.438 -22.656 1 88.44 311 SER A N 1
ATOM 2475 C CA . SER A 1 311 ? 8.156 -42.844 -22.688 1 88.44 311 SER A CA 1
ATOM 2476 C C . SER A 1 311 ? 9.422 -43.688 -22.438 1 88.44 311 SER A C 1
ATOM 2478 O O . SER A 1 311 ? 9.359 -44.75 -21.859 1 88.44 311 SER A O 1
ATOM 2480 N N . SER A 1 312 ? 10.523 -43.125 -22.891 1 89.69 312 SER A N 1
ATOM 2481 C CA . SER A 1 312 ? 11.789 -43.844 -22.75 1 89.69 312 SER A CA 1
ATOM 2482 C C . SER A 1 312 ? 12.312 -43.75 -21.312 1 89.69 312 SER A C 1
ATOM 2484 O O . SER A 1 312 ? 13.086 -44.625 -20.875 1 89.69 312 SER A O 1
ATOM 2486 N N . ALA A 1 313 ? 11.977 -42.719 -20.625 1 90.62 313 ALA A N 1
ATOM 2487 C CA . ALA A 1 313 ? 12.406 -42.531 -19.25 1 90.62 313 ALA A CA 1
ATOM 2488 C C . ALA A 1 313 ? 11.289 -41.938 -18.406 1 90.62 313 ALA A C 1
ATOM 2490 O O . ALA A 1 313 ? 11.32 -40.75 -18.078 1 90.62 313 ALA A O 1
ATOM 2491 N N . ILE A 1 314 ? 10.43 -42.75 -17.938 1 89.56 314 ILE A N 1
ATOM 2492 C CA . ILE A 1 314 ? 9.219 -42.312 -17.25 1 89.56 314 ILE A CA 1
ATOM 2493 C C . ILE A 1 314 ? 9.578 -41.656 -15.906 1 89.56 314 ILE A C 1
ATOM 2495 O O . ILE A 1 314 ? 8.836 -40.812 -15.406 1 89.56 314 ILE A O 1
ATOM 2499 N N . VAL A 1 315 ? 10.773 -41.938 -15.406 1 91.06 315 VAL A N 1
ATOM 2500 C CA . VAL A 1 315 ? 11.234 -41.438 -14.117 1 91.06 315 VAL A CA 1
ATOM 2501 C C . VAL A 1 315 ? 11.344 -39.906 -14.18 1 91.06 315 VAL A C 1
ATOM 2503 O O . VAL A 1 315 ? 11.234 -39.25 -13.156 1 91.06 315 VAL A O 1
ATOM 2506 N N . LEU A 1 316 ? 11.477 -39.375 -15.375 1 93.38 316 LEU A N 1
ATOM 2507 C CA . LEU A 1 316 ? 11.609 -37.938 -15.57 1 93.38 316 LEU A CA 1
ATOM 2508 C C . LEU A 1 316 ? 10.344 -37.219 -15.117 1 93.38 316 LEU A C 1
ATOM 2510 O O . LEU A 1 316 ? 10.406 -36.062 -14.695 1 93.38 316 LEU A O 1
ATOM 2514 N N . LEU A 1 317 ? 9.25 -37.906 -15.133 1 92.94 317 LEU A N 1
ATOM 2515 C CA . LEU A 1 317 ? 7.98 -37.281 -14.797 1 92.94 317 LEU A CA 1
ATOM 2516 C C . LEU A 1 317 ? 7.922 -36.938 -13.312 1 92.94 317 LEU A C 1
ATOM 2518 O O . LEU A 1 317 ? 7.246 -36 -12.914 1 92.94 317 LEU A O 1
ATOM 2522 N N . PHE A 1 318 ? 8.672 -37.656 -12.562 1 94.25 318 PHE A N 1
ATOM 2523 C CA . PHE A 1 318 ? 8.711 -37.406 -11.125 1 94.25 318 PHE A CA 1
ATOM 2524 C C . PHE A 1 318 ? 9.172 -36 -10.812 1 94.25 318 PHE A C 1
ATOM 2526 O O . PHE A 1 318 ? 8.688 -35.375 -9.859 1 94.25 318 PHE A O 1
ATOM 2533 N N . PHE A 1 319 ? 10.031 -35.469 -11.586 1 95.81 319 PHE A N 1
ATOM 2534 C CA . PHE A 1 319 ? 10.688 -34.188 -11.266 1 95.81 319 PHE A CA 1
ATOM 2535 C C . PHE A 1 319 ? 10.031 -33.031 -11.992 1 95.81 319 PHE A C 1
ATOM 2537 O O . PHE A 1 319 ? 10.336 -31.875 -11.727 1 95.81 319 PHE A O 1
ATOM 2544 N N . LEU A 1 320 ? 9.117 -33.344 -12.836 1 95.19 320 LEU A N 1
ATOM 2545 C CA . LEU A 1 320 ? 8.547 -32.312 -13.711 1 95.19 320 LEU A CA 1
ATOM 2546 C C . LEU A 1 320 ? 7.898 -31.203 -12.898 1 95.19 320 LEU A C 1
ATOM 2548 O O . LEU A 1 320 ? 8.242 -30.031 -13.062 1 95.19 320 LEU A O 1
ATOM 2552 N N . PRO A 1 321 ? 6.988 -31.469 -11.938 1 93.88 321 PRO A N 1
ATOM 2553 C CA . PRO A 1 321 ? 6.348 -30.375 -11.188 1 93.88 321 PRO A CA 1
ATOM 2554 C C . PRO A 1 321 ? 7.34 -29.578 -10.352 1 93.88 321 PRO A C 1
ATOM 2556 O O . PRO A 1 321 ? 7.195 -28.359 -10.227 1 93.88 321 PRO A O 1
ATOM 2559 N N . LEU A 1 322 ? 8.266 -30.281 -9.844 1 94.62 322 LEU A N 1
ATOM 2560 C CA . LEU A 1 322 ? 9.273 -29.641 -9.008 1 94.62 322 LEU A CA 1
ATOM 2561 C C . LEU A 1 322 ? 10.102 -28.641 -9.812 1 94.62 322 LEU A C 1
ATOM 2563 O O . LEU A 1 322 ? 10.359 -27.531 -9.352 1 94.62 322 LEU A O 1
ATOM 2567 N N . LEU A 1 323 ? 10.492 -29.016 -10.992 1 96.56 323 LEU A N 1
ATOM 2568 C CA . LEU A 1 323 ? 11.359 -28.188 -11.82 1 96.56 323 LEU A CA 1
ATOM 2569 C C . LEU A 1 323 ? 10.594 -27 -12.391 1 96.56 323 LEU A C 1
ATOM 2571 O O . LEU A 1 323 ? 11.062 -25.859 -12.305 1 96.56 323 LEU A O 1
ATOM 2575 N N . ILE A 1 324 ? 9.453 -27.266 -12.953 1 94.94 324 ILE A N 1
ATOM 2576 C CA . ILE A 1 324 ? 8.703 -26.172 -13.562 1 94.94 324 ILE A CA 1
ATOM 2577 C C . ILE A 1 324 ? 8.164 -25.25 -12.469 1 94.94 324 ILE A C 1
ATOM 2579 O O . ILE A 1 324 ? 8.133 -24.031 -12.641 1 94.94 324 ILE A O 1
ATOM 2583 N N . GLY A 1 325 ? 7.727 -25.812 -11.336 1 95.06 325 GLY A N 1
ATOM 2584 C CA . GLY A 1 325 ? 7.293 -25 -10.211 1 95.06 325 GLY A CA 1
ATOM 2585 C C . GLY A 1 325 ? 8.383 -24.078 -9.688 1 95.06 325 GLY A C 1
ATOM 2586 O O . GLY A 1 325 ? 8.109 -22.922 -9.344 1 95.06 325 GLY A O 1
ATOM 2587 N N . SER A 1 326 ? 9.578 -24.594 -9.57 1 96.88 326 SER A N 1
ATOM 2588 C CA . SER A 1 326 ? 10.695 -23.797 -9.078 1 96.88 326 SER A CA 1
ATOM 2589 C C . SER A 1 326 ? 10.992 -22.625 -10 1 96.88 326 SER A C 1
ATOM 2591 O O . SER A 1 326 ? 11.266 -21.516 -9.531 1 96.88 326 SER A O 1
ATOM 2593 N N . ALA A 1 327 ? 10.945 -22.906 -11.281 1 97.19 327 ALA A N 1
ATOM 2594 C CA . ALA A 1 327 ? 11.148 -21.828 -12.242 1 97.19 327 ALA A CA 1
ATOM 2595 C C . ALA A 1 327 ? 10.078 -20.75 -12.102 1 97.19 327 ALA A C 1
ATOM 2597 O O . ALA A 1 327 ? 10.383 -19.562 -12.125 1 97.19 327 ALA A O 1
ATOM 2598 N N . GLY A 1 328 ? 8.891 -21.172 -11.984 1 96.5 328 GLY A N 1
ATOM 2599 C CA . GLY A 1 328 ? 7.785 -20.234 -11.828 1 96.5 328 GLY A CA 1
ATOM 2600 C C . GLY A 1 328 ? 7.855 -19.438 -10.531 1 96.5 328 GLY A C 1
ATOM 2601 O O . GLY A 1 328 ? 7.598 -18.234 -10.523 1 96.5 328 GLY A O 1
ATOM 2602 N N . ASN A 1 329 ? 8.141 -20.141 -9.453 1 97.06 329 ASN A N 1
ATOM 2603 C CA . ASN A 1 329 ? 8.25 -19.484 -8.148 1 97.06 329 ASN A CA 1
ATOM 2604 C C . ASN A 1 329 ? 9.359 -18.438 -8.141 1 97.06 329 ASN A C 1
ATOM 2606 O O . ASN A 1 329 ? 9.164 -17.328 -7.645 1 97.06 329 ASN A O 1
ATOM 2610 N N . ALA A 1 330 ? 10.477 -18.828 -8.688 1 97.69 330 ALA A N 1
ATOM 2611 C CA . ALA A 1 330 ? 11.586 -17.891 -8.773 1 97.69 330 ALA A CA 1
ATOM 2612 C C . ALA A 1 330 ? 11.219 -16.688 -9.648 1 97.69 330 ALA A C 1
ATOM 2614 O O . ALA A 1 330 ? 11.555 -15.547 -9.312 1 97.69 330 ALA A O 1
ATOM 2615 N N . GLY A 1 331 ? 10.633 -16.969 -10.711 1 97.12 331 GLY A N 1
ATOM 2616 C CA . GLY A 1 331 ? 10.172 -15.898 -11.57 1 97.12 331 GLY A CA 1
ATOM 2617 C C . GLY A 1 331 ? 9.164 -14.984 -10.898 1 97.12 331 GLY A C 1
ATOM 2618 O O . GLY A 1 331 ? 9.219 -13.766 -11.062 1 97.12 331 GLY A O 1
ATOM 2619 N N . SER A 1 332 ? 8.219 -15.594 -10.234 1 96.19 332 SER A N 1
ATOM 2620 C CA . SER A 1 332 ? 7.199 -14.828 -9.516 1 96.19 332 SER A CA 1
ATOM 2621 C C . SER A 1 332 ? 7.828 -13.93 -8.461 1 96.19 332 SER A C 1
ATOM 2623 O O . SER A 1 332 ? 7.383 -12.797 -8.258 1 96.19 332 SER A O 1
ATOM 2625 N N . GLN A 1 333 ? 8.828 -14.438 -7.754 1 96.75 333 GLN A N 1
ATOM 2626 C CA . GLN A 1 333 ? 9.562 -13.609 -6.797 1 96.75 333 GLN A CA 1
ATOM 2627 C C . GLN A 1 333 ? 10.141 -12.367 -7.469 1 96.75 333 GLN A C 1
ATOM 2629 O O . GLN A 1 333 ? 9.969 -11.25 -6.977 1 96.75 333 GLN A O 1
ATOM 2634 N N . SER A 1 334 ? 10.766 -12.641 -8.562 1 96.19 334 SER A N 1
ATOM 2635 C CA . SER A 1 334 ? 11.422 -11.562 -9.281 1 96.19 334 SER A CA 1
ATOM 2636 C C . SER A 1 334 ? 10.414 -10.531 -9.781 1 96.19 334 SER A C 1
ATOM 2638 O O . SER A 1 334 ? 10.656 -9.328 -9.695 1 96.19 334 SER A O 1
ATOM 2640 N N . SER A 1 335 ? 9.375 -11.055 -10.328 1 96 335 SER A N 1
ATOM 2641 C CA . SER A 1 335 ? 8.344 -10.164 -10.859 1 96 335 SER A CA 1
ATOM 2642 C C . SER A 1 335 ? 7.738 -9.297 -9.766 1 96 335 SER A C 1
ATOM 2644 O O . SER A 1 335 ? 7.57 -8.086 -9.953 1 96 335 SER A O 1
ATOM 2646 N N . THR A 1 336 ? 7.414 -9.898 -8.68 1 95.5 336 THR A N 1
ATOM 2647 C CA . THR A 1 336 ? 6.797 -9.18 -7.574 1 95.5 336 THR A CA 1
ATOM 2648 C C . THR A 1 336 ? 7.734 -8.102 -7.039 1 95.5 336 THR A C 1
ATOM 2650 O O . THR A 1 336 ? 7.312 -6.977 -6.773 1 95.5 336 THR A O 1
ATOM 2653 N N . LEU A 1 337 ? 9.016 -8.453 -6.859 1 94.38 337 LEU A N 1
ATOM 2654 C CA . LEU A 1 337 ? 10.008 -7.48 -6.406 1 94.38 337 LEU A CA 1
ATOM 2655 C C . LEU A 1 337 ? 10.078 -6.297 -7.363 1 94.38 337 LEU A C 1
ATOM 2657 O O . LEU A 1 337 ? 10.109 -5.145 -6.926 1 94.38 337 LEU A O 1
ATOM 2661 N N . MET A 1 338 ? 10.07 -6.59 -8.586 1 93.81 338 MET A N 1
ATOM 2662 C CA . MET A 1 338 ? 10.219 -5.551 -9.602 1 93.81 338 MET A CA 1
ATOM 2663 C C . MET A 1 338 ? 8.969 -4.672 -9.664 1 93.81 338 MET A C 1
ATOM 2665 O O . MET A 1 338 ? 9.07 -3.447 -9.734 1 93.81 338 MET A O 1
ATOM 2669 N N . VAL A 1 339 ? 7.816 -5.32 -9.656 1 94.06 339 VAL A N 1
ATOM 2670 C CA . VAL A 1 339 ? 6.555 -4.59 -9.711 1 94.06 339 VAL A CA 1
ATOM 2671 C C . VAL A 1 339 ? 6.469 -3.621 -8.531 1 94.06 339 VAL A C 1
ATOM 2673 O O . VAL A 1 339 ? 6.113 -2.453 -8.703 1 94.06 339 VAL A O 1
ATOM 2676 N N . ARG A 1 340 ? 6.785 -4.102 -7.383 1 94 340 ARG A N 1
ATOM 2677 C CA . ARG A 1 340 ? 6.723 -3.254 -6.199 1 94 340 ARG A CA 1
ATOM 2678 C C . ARG A 1 340 ? 7.762 -2.141 -6.266 1 94 340 ARG A C 1
ATOM 2680 O O . ARG A 1 340 ? 7.48 -0.996 -5.906 1 94 340 ARG A O 1
ATOM 2687 N N . ALA A 1 341 ? 8.984 -2.439 -6.699 1 92.56 341 ALA A N 1
ATOM 2688 C CA . ALA A 1 341 ? 10.055 -1.454 -6.797 1 92.56 341 ALA A CA 1
ATOM 2689 C C . ALA A 1 341 ? 9.688 -0.332 -7.762 1 92.56 341 ALA A C 1
ATOM 2691 O O . ALA A 1 341 ? 9.984 0.837 -7.512 1 92.56 341 ALA A O 1
ATOM 2692 N N . LEU A 1 342 ? 9.031 -0.696 -8.812 1 90.75 342 LEU A N 1
ATOM 2693 C CA . LEU A 1 342 ? 8.586 0.297 -9.789 1 90.75 342 LEU A CA 1
ATOM 2694 C C . LEU A 1 342 ? 7.469 1.162 -9.219 1 90.75 342 LEU A C 1
ATOM 2696 O O . LEU A 1 342 ? 7.461 2.379 -9.414 1 90.75 342 LEU A O 1
ATOM 2700 N N . ALA A 1 343 ? 6.598 0.534 -8.492 1 90.12 343 ALA A N 1
ATOM 2701 C CA . ALA A 1 343 ? 5.434 1.233 -7.953 1 90.12 343 ALA A CA 1
ATOM 2702 C C . ALA A 1 343 ? 5.852 2.246 -6.891 1 90.12 343 ALA A C 1
ATOM 2704 O O . ALA A 1 343 ? 5.242 3.311 -6.766 1 90.12 343 ALA A O 1
ATOM 2705 N N . THR A 1 344 ? 6.867 1.984 -6.117 1 89.12 344 THR A N 1
ATOM 2706 C CA . THR A 1 344 ? 7.301 2.861 -5.031 1 89.12 344 THR A CA 1
ATOM 2707 C C . THR A 1 344 ? 8.312 3.887 -5.539 1 89.12 344 THR A C 1
ATOM 2709 O O . THR A 1 344 ? 8.664 4.824 -4.82 1 89.12 344 THR A O 1
ATOM 2712 N N . GLY A 1 345 ? 8.812 3.668 -6.746 1 85.56 345 GLY A N 1
ATOM 2713 C CA . GLY A 1 345 ? 9.797 4.582 -7.301 1 85.56 345 GLY A CA 1
ATOM 2714 C C . GLY A 1 345 ? 11.219 4.25 -6.891 1 85.56 345 GLY A C 1
ATOM 2715 O O . GLY A 1 345 ? 12.141 5.027 -7.141 1 85.56 345 GLY A O 1
ATOM 2716 N N . ASP A 1 346 ? 11.359 3.168 -6.316 1 85.06 346 ASP A N 1
ATOM 2717 C CA . ASP A 1 346 ? 12.688 2.717 -5.91 1 85.06 346 ASP A CA 1
ATOM 2718 C C . ASP A 1 346 ? 13.578 2.461 -7.125 1 85.06 346 ASP A C 1
ATOM 2720 O O . ASP A 1 346 ? 14.805 2.512 -7.023 1 85.06 346 ASP A O 1
ATOM 2724 N N . VAL A 1 347 ? 12.867 2.023 -8.219 1 87.06 347 VAL A N 1
ATOM 2725 C CA . VAL A 1 347 ? 13.578 1.732 -9.461 1 87.06 347 VAL A CA 1
ATOM 2726 C C . VAL A 1 347 ? 12.93 2.477 -10.617 1 87.06 347 VAL A C 1
ATOM 2728 O O . VAL A 1 347 ? 11.727 2.768 -10.586 1 87.06 347 VAL A O 1
ATOM 2731 N N . SER A 1 348 ? 13.82 2.836 -11.5 1 85.25 348 SER A N 1
ATOM 2732 C CA . SER A 1 348 ? 13.336 3.477 -12.719 1 85.25 348 SER A CA 1
ATOM 2733 C C . SER A 1 348 ? 13.656 2.637 -13.953 1 85.25 348 SER A C 1
ATOM 2735 O O . SER A 1 348 ? 14.414 1.665 -13.867 1 85.25 348 SER A O 1
ATOM 2737 N N . MET A 1 349 ? 13.086 3.078 -15.062 1 83.31 349 MET A N 1
ATOM 2738 C CA . MET A 1 349 ? 13.281 2.346 -16.312 1 83.31 349 MET A CA 1
ATOM 2739 C C . MET A 1 349 ? 14.742 2.367 -16.734 1 83.31 349 MET A C 1
ATOM 2741 O O . MET A 1 349 ? 15.219 1.438 -17.391 1 83.31 349 MET A O 1
ATOM 2745 N N . ARG A 1 350 ? 15.484 3.295 -16.312 1 82.38 350 ARG A N 1
ATOM 2746 C CA . ARG A 1 350 ? 16.875 3.445 -16.719 1 82.38 350 ARG A CA 1
ATOM 2747 C C . ARG A 1 350 ? 17.781 2.449 -15.984 1 82.38 350 ARG A C 1
ATOM 2749 O O . ARG A 1 350 ? 18.891 2.162 -16.438 1 82.38 350 ARG A O 1
ATOM 2756 N N . ASP A 1 351 ? 17.219 1.913 -14.883 1 87.06 351 ASP A N 1
ATOM 2757 C CA . ASP A 1 351 ? 18 0.985 -14.07 1 87.06 351 ASP A CA 1
ATOM 2758 C C . ASP A 1 351 ? 17.859 -0.446 -14.586 1 87.06 351 ASP A C 1
ATOM 2760 O O . ASP A 1 351 ? 18.422 -1.378 -14 1 87.06 351 ASP A O 1
ATOM 2764 N N . TRP A 1 352 ? 17.141 -0.691 -15.609 1 88.75 352 TRP A N 1
ATOM 2765 C CA . TRP A 1 352 ? 16.734 -2.023 -16.047 1 88.75 352 TRP A CA 1
ATOM 2766 C C . TRP A 1 352 ? 17.953 -2.908 -16.281 1 88.75 352 TRP A C 1
ATOM 2768 O O . TRP A 1 352 ? 18.016 -4.039 -15.797 1 88.75 352 TRP A O 1
ATOM 2778 N N . PHE A 1 353 ? 18.906 -2.359 -17.078 1 91.12 353 PHE A N 1
ATOM 2779 C CA . PHE A 1 353 ? 20.047 -3.186 -17.453 1 91.12 353 PHE A CA 1
ATOM 2780 C C . PHE A 1 353 ? 20.875 -3.57 -16.234 1 91.12 353 PHE A C 1
ATOM 2782 O O . PHE A 1 353 ? 21.281 -4.723 -16.094 1 91.12 353 PHE A O 1
ATOM 2789 N N . SER A 1 354 ? 21.125 -2.627 -15.383 1 91.5 354 SER A N 1
ATOM 2790 C CA . SER A 1 354 ? 21.875 -2.908 -14.164 1 91.5 354 SER A CA 1
ATOM 2791 C C . SER A 1 354 ? 21.125 -3.918 -13.281 1 91.5 354 SER A C 1
ATOM 2793 O O . SER A 1 354 ? 21.766 -4.758 -12.633 1 91.5 354 SER A O 1
ATOM 2795 N N . LEU A 1 355 ? 19.859 -3.824 -13.242 1 93.31 355 LEU A N 1
ATOM 2796 C CA . LEU A 1 355 ? 19.062 -4.734 -12.438 1 93.31 355 LEU A CA 1
ATOM 2797 C C . LEU A 1 355 ? 19.016 -6.125 -13.055 1 93.31 355 LEU A C 1
ATOM 2799 O O . LEU A 1 355 ? 19 -7.129 -12.336 1 93.31 355 LEU A O 1
ATOM 2803 N N . LEU A 1 356 ? 19 -6.16 -14.383 1 94.94 356 LEU A N 1
ATOM 2804 C CA . LEU A 1 356 ? 19 -7.438 -15.086 1 94.94 356 LEU A CA 1
ATOM 2805 C C . LEU A 1 356 ? 20.297 -8.203 -14.812 1 94.94 356 LEU A C 1
ATOM 2807 O O . LEU A 1 356 ? 20.266 -9.422 -14.602 1 94.94 356 LEU A O 1
ATOM 2811 N N . LEU A 1 357 ? 21.391 -7.496 -14.859 1 95.31 357 LEU A N 1
ATOM 2812 C CA . LEU A 1 357 ? 22.672 -8.117 -14.57 1 95.31 357 LEU A CA 1
ATOM 2813 C C . LEU A 1 357 ? 22.734 -8.609 -13.125 1 95.31 357 LEU A C 1
ATOM 2815 O O . LEU A 1 357 ? 23.266 -9.688 -12.852 1 95.31 357 LEU A O 1
ATOM 2819 N N . LYS A 1 358 ? 22.266 -7.859 -12.25 1 94.88 358 LYS A N 1
ATOM 2820 C CA . LYS A 1 358 ? 22.188 -8.258 -10.852 1 94.88 358 LYS A CA 1
ATOM 2821 C C . LYS A 1 358 ? 21.328 -9.508 -10.68 1 94.88 358 LYS A C 1
ATOM 2823 O O . LYS A 1 358 ? 21.703 -10.438 -9.961 1 94.88 358 LYS A O 1
ATOM 2828 N N . GLU A 1 359 ? 20.172 -9.484 -11.359 1 96.69 359 GLU A N 1
ATOM 2829 C CA . GLU A 1 359 ? 19.281 -10.625 -11.281 1 96.69 359 GLU A CA 1
ATOM 2830 C C . GLU A 1 359 ? 19.906 -11.875 -11.898 1 96.69 359 GLU A C 1
ATOM 2832 O O . GLU A 1 359 ? 19.656 -12.992 -11.445 1 96.69 359 GLU A O 1
ATOM 2837 N N . PHE A 1 360 ? 20.688 -11.688 -12.914 1 97.81 360 PHE A N 1
ATOM 2838 C CA . PHE A 1 360 ? 21.406 -12.805 -13.516 1 97.81 360 PHE A CA 1
ATOM 2839 C C . PHE A 1 360 ? 22.281 -13.5 -12.477 1 97.81 360 PHE A C 1
ATOM 2841 O O . PHE A 1 360 ? 22.266 -14.734 -12.375 1 97.81 360 PHE A O 1
ATOM 2848 N N . GLY A 1 361 ? 22.969 -12.711 -11.719 1 97.88 361 GLY A N 1
ATOM 2849 C CA . GLY A 1 361 ? 23.797 -13.273 -10.656 1 97.88 361 GLY A CA 1
ATOM 2850 C C . GLY A 1 361 ? 22.984 -13.953 -9.57 1 97.88 361 GLY A C 1
ATOM 2851 O O . GLY A 1 361 ? 23.344 -15.039 -9.109 1 97.88 361 GLY A O 1
ATOM 2852 N N . VAL A 1 362 ? 21.922 -13.336 -9.117 1 97.75 362 VAL A N 1
ATOM 2853 C CA . VAL A 1 362 ? 21.062 -13.883 -8.078 1 97.75 362 VAL A CA 1
ATOM 2854 C C . VAL A 1 362 ? 20.453 -15.195 -8.555 1 97.75 362 VAL A C 1
ATOM 2856 O O . VAL A 1 362 ? 20.469 -16.203 -7.832 1 97.75 362 VAL A O 1
ATOM 2859 N N . ALA A 1 363 ? 19.938 -15.164 -9.805 1 98.25 363 ALA A N 1
ATOM 2860 C CA . ALA A 1 363 ? 19.266 -16.328 -10.375 1 98.25 363 ALA A CA 1
ATOM 2861 C C . ALA A 1 363 ? 20.234 -17.5 -10.547 1 98.25 363 ALA A C 1
ATOM 2863 O O . ALA A 1 363 ? 19.875 -18.656 -10.336 1 98.25 363 ALA A O 1
ATOM 2864 N N . LEU A 1 364 ? 21.391 -17.172 -10.977 1 98.5 364 LEU A N 1
ATOM 2865 C CA . LEU A 1 364 ? 22.406 -18.203 -11.117 1 98.5 364 LEU A CA 1
ATOM 2866 C C . LEU A 1 364 ? 22.719 -18.859 -9.773 1 98.5 364 LEU A C 1
ATOM 2868 O O . LEU A 1 364 ? 22.797 -20.078 -9.672 1 98.5 364 LEU A O 1
ATOM 2872 N N . ALA A 1 365 ? 22.922 -18.031 -8.797 1 98.44 365 ALA A N 1
ATOM 2873 C CA . ALA A 1 365 ? 23.219 -18.531 -7.457 1 98.44 365 ALA A CA 1
ATOM 2874 C C . ALA A 1 365 ? 22.047 -19.375 -6.934 1 98.44 365 ALA A C 1
ATOM 2876 O O . ALA A 1 365 ? 22.266 -20.438 -6.344 1 98.44 365 ALA A O 1
ATOM 2877 N N . LEU A 1 366 ? 20.891 -18.922 -7.121 1 98.38 366 LEU A N 1
ATOM 2878 C CA . LEU A 1 366 ? 19.688 -19.656 -6.695 1 98.38 366 LEU A CA 1
ATOM 2879 C C . LEU A 1 366 ? 19.594 -21 -7.418 1 98.38 366 LEU A C 1
ATOM 2881 O O . LEU A 1 366 ? 19.328 -22.031 -6.793 1 98.38 366 LEU A O 1
ATOM 2885 N N . GLY A 1 367 ? 19.766 -20.938 -8.758 1 98.38 367 GLY A N 1
ATOM 2886 C CA . GLY A 1 367 ? 19.703 -22.156 -9.547 1 98.38 367 GLY A CA 1
ATOM 2887 C C . GLY A 1 367 ? 20.719 -23.203 -9.109 1 98.38 367 GLY A C 1
ATOM 2888 O O . GLY A 1 367 ? 20.391 -24.391 -9.016 1 98.38 367 GLY A O 1
ATOM 2889 N N . ILE A 1 368 ? 21.875 -22.766 -8.836 1 98.31 368 ILE A N 1
ATOM 2890 C CA . ILE A 1 368 ? 22.938 -23.672 -8.398 1 98.31 368 ILE A CA 1
ATOM 2891 C C . ILE A 1 368 ? 22.578 -24.25 -7.039 1 98.31 368 ILE A C 1
ATOM 2893 O O . ILE A 1 368 ? 22.688 -25.469 -6.828 1 98.31 368 ILE A O 1
ATOM 2897 N N . ALA A 1 369 ? 22.141 -23.422 -6.117 1 98.06 369 ALA A N 1
ATOM 2898 C CA . ALA A 1 369 ? 21.781 -23.891 -4.781 1 98.06 369 ALA A CA 1
ATOM 2899 C C . ALA A 1 369 ? 20.641 -24.922 -4.852 1 98.06 369 ALA A C 1
ATOM 2901 O O . ALA A 1 369 ? 20.719 -25.984 -4.219 1 98.06 369 ALA A O 1
ATOM 2902 N N . LEU A 1 370 ? 19.672 -24.625 -5.594 1 98 370 LEU A N 1
ATOM 2903 C CA . LEU A 1 370 ? 18.516 -25.516 -5.711 1 98 370 LEU A CA 1
ATOM 2904 C C . LEU A 1 370 ? 18.891 -26.781 -6.473 1 98 370 LEU A C 1
ATOM 2906 O O . LEU A 1 370 ? 18.422 -27.875 -6.141 1 98 370 LEU A O 1
ATOM 2910 N N . GLY A 1 371 ? 19.656 -26.578 -7.566 1 97.81 371 GLY A N 1
ATOM 2911 C CA . GLY A 1 371 ? 20.109 -27.734 -8.328 1 97.81 371 GLY A CA 1
ATOM 2912 C C . GLY A 1 371 ? 20.891 -28.719 -7.484 1 97.81 371 GLY A C 1
ATOM 2913 O O . GLY A 1 371 ? 20.703 -29.938 -7.598 1 97.81 371 GLY A O 1
ATOM 2914 N N . LEU A 1 372 ? 21.719 -28.234 -6.648 1 96.44 372 LEU A N 1
ATOM 2915 C CA . LEU A 1 372 ? 22.484 -29.078 -5.754 1 96.44 372 LEU A CA 1
ATOM 2916 C C . LEU A 1 372 ? 21.594 -29.766 -4.734 1 96.44 372 LEU A C 1
ATOM 2918 O O . LEU A 1 372 ? 21.812 -30.922 -4.383 1 96.44 372 LEU A O 1
ATOM 2922 N N . ALA A 1 373 ? 20.609 -29.062 -4.305 1 94.75 373 ALA A N 1
ATOM 2923 C CA . ALA A 1 373 ? 19.688 -29.594 -3.297 1 94.75 373 ALA A CA 1
ATOM 2924 C C . ALA A 1 373 ? 18.922 -30.781 -3.836 1 94.75 373 ALA A C 1
ATOM 2926 O O . ALA A 1 373 ? 18.594 -31.719 -3.088 1 94.75 373 ALA A O 1
ATOM 2927 N N . VAL A 1 374 ? 18.641 -30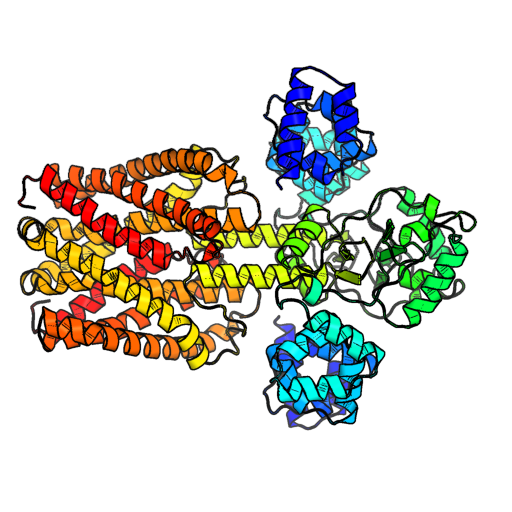.812 -5.121 1 95.62 374 VAL A N 1
ATOM 2928 C CA . VAL A 1 374 ? 17.75 -31.828 -5.641 1 95.62 374 VAL A CA 1
ATOM 2929 C C . VAL A 1 374 ? 18.547 -32.875 -6.41 1 95.62 374 VAL A C 1
ATOM 2931 O O . VAL A 1 374 ? 18.031 -33.938 -6.734 1 95.62 374 VAL A O 1
ATOM 2934 N N . ALA A 1 375 ? 19.812 -32.562 -6.668 1 95.94 375 ALA A N 1
ATOM 2935 C CA . ALA A 1 375 ? 20.672 -33.469 -7.434 1 95.94 375 ALA A CA 1
ATOM 2936 C C . ALA A 1 375 ? 20.734 -34.875 -6.781 1 95.94 375 ALA A C 1
ATOM 2938 O O . ALA A 1 375 ? 20.703 -35.875 -7.469 1 95.94 375 ALA A O 1
ATOM 2939 N N . GLY A 1 376 ? 20.859 -34.844 -5.465 1 95.5 376 GLY A N 1
ATOM 2940 C CA . GLY A 1 376 ? 20.906 -36.125 -4.746 1 95.5 376 GLY A CA 1
ATOM 2941 C C . GLY A 1 376 ? 19.656 -36.969 -4.945 1 95.5 376 GLY A C 1
ATOM 2942 O O . GLY A 1 376 ? 19.75 -38.188 -5.113 1 95.5 376 GLY A O 1
ATOM 2943 N N . LEU A 1 377 ? 18.562 -36.344 -4.918 1 95.38 377 LEU A N 1
ATOM 2944 C CA . LEU A 1 377 ? 17.297 -37.062 -5.152 1 95.38 377 LEU A CA 1
ATOM 2945 C C . LEU A 1 377 ? 17.25 -37.625 -6.57 1 95.38 377 LEU A C 1
ATOM 2947 O O . LEU A 1 377 ? 16.719 -38.719 -6.789 1 95.38 377 LEU A O 1
ATOM 2951 N N . GLY A 1 378 ? 17.719 -36.906 -7.562 1 95.62 378 GLY A N 1
ATOM 2952 C CA . GLY A 1 378 ? 17.797 -37.375 -8.93 1 95.62 378 GLY A CA 1
ATOM 2953 C C . GLY A 1 378 ? 18.656 -38.594 -9.094 1 95.62 378 GLY A C 1
ATOM 2954 O O . GLY A 1 378 ? 18.281 -39.562 -9.781 1 95.62 378 GLY A O 1
ATOM 2955 N N . VAL A 1 379 ? 19.781 -38.594 -8.391 1 96.44 379 VAL A N 1
ATOM 2956 C CA . VAL A 1 379 ? 20.688 -39.719 -8.461 1 96.44 379 VAL A CA 1
ATOM 2957 C C . VAL A 1 379 ? 20.031 -40.938 -7.809 1 96.44 379 VAL A C 1
ATOM 2959 O O . VAL A 1 379 ? 20.109 -42.062 -8.328 1 96.44 379 VAL A O 1
ATOM 2962 N N . LEU A 1 380 ? 19.391 -40.719 -6.738 1 95.44 380 LEU A N 1
ATOM 2963 C CA . LEU A 1 380 ? 18.766 -41.812 -5.988 1 95.44 380 LEU A CA 1
ATOM 2964 C C . LEU A 1 380 ? 17.609 -42.406 -6.773 1 95.44 380 LEU A C 1
ATOM 2966 O O . LEU A 1 380 ? 17.406 -43.625 -6.754 1 95.44 380 LEU A O 1
ATOM 2970 N N . ARG A 1 381 ? 16.859 -41.625 -7.488 1 92.25 381 ARG A N 1
ATOM 2971 C CA . ARG A 1 381 ? 15.641 -42.094 -8.156 1 92.25 381 ARG A CA 1
ATOM 2972 C C . ARG A 1 381 ? 15.938 -42.594 -9.555 1 92.25 381 ARG A C 1
ATOM 2974 O O . ARG A 1 381 ? 15.234 -43.469 -10.062 1 92.25 381 ARG A O 1
ATOM 2981 N N . GLY A 1 382 ? 16.969 -42.031 -10.211 1 92.12 382 GLY A N 1
ATOM 2982 C CA . GLY A 1 382 ? 17.125 -42.375 -11.617 1 92.12 382 GLY A CA 1
ATOM 2983 C C . GLY A 1 382 ? 18.562 -42.562 -12.031 1 92.12 382 GLY A C 1
ATOM 2984 O O . GLY A 1 382 ? 18.859 -42.812 -13.203 1 92.12 382 GLY A O 1
ATOM 2985 N N . GLY A 1 383 ? 19.531 -42.406 -11.156 1 94.94 383 GLY A N 1
ATOM 2986 C CA . GLY A 1 383 ? 20.938 -42.562 -11.5 1 94.94 383 GLY A CA 1
ATOM 2987 C C . GLY A 1 383 ? 21.641 -41.25 -11.727 1 94.94 383 GLY A C 1
ATOM 2988 O O . GLY A 1 383 ? 21.016 -40.188 -11.672 1 94.94 383 GLY A O 1
ATOM 2989 N N . VAL A 1 384 ? 22.922 -41.281 -12.016 1 96.06 384 VAL A N 1
ATOM 2990 C CA . VAL A 1 384 ? 23.781 -40.125 -12.094 1 96.06 384 VAL A CA 1
ATOM 2991 C C . VAL A 1 384 ? 23.359 -39.25 -13.273 1 96.06 384 VAL A C 1
ATOM 2993 O O . VAL A 1 384 ? 23.359 -38 -13.164 1 96.06 384 VAL A O 1
ATOM 2996 N N . ALA A 1 385 ? 22.969 -39.875 -14.352 1 95.56 385 ALA A N 1
ATOM 2997 C CA . ALA A 1 385 ? 22.562 -39.125 -15.531 1 95.56 385 ALA A CA 1
ATOM 2998 C C . ALA A 1 385 ? 21.312 -38.312 -15.25 1 95.56 385 ALA A C 1
ATOM 3000 O O . ALA A 1 385 ? 21.203 -37.156 -15.68 1 95.56 385 ALA A O 1
ATOM 3001 N N . ILE A 1 386 ? 20.391 -38.875 -14.547 1 95.62 386 ILE A N 1
ATOM 3002 C CA . ILE A 1 386 ? 19.156 -38.188 -14.195 1 95.62 386 ILE A CA 1
ATOM 3003 C C . ILE A 1 386 ? 19.469 -37.062 -13.203 1 95.62 386 ILE A C 1
ATOM 3005 O O . ILE A 1 386 ? 18.906 -35.969 -13.289 1 95.62 386 ILE A O 1
ATOM 3009 N N . GLY A 1 387 ? 20.391 -37.344 -12.25 1 96.94 387 GLY A N 1
ATOM 3010 C CA . GLY A 1 387 ? 20.812 -36.312 -11.312 1 96.94 387 GLY A CA 1
ATOM 3011 C C . GLY A 1 387 ? 21.391 -35.094 -11.984 1 96.94 387 GLY A C 1
ATOM 3012 O O . GLY A 1 387 ? 21.078 -33.969 -11.609 1 96.94 387 GLY A O 1
ATOM 3013 N N . ILE A 1 388 ? 22.203 -35.312 -12.977 1 97.12 388 ILE A N 1
ATOM 3014 C CA . ILE A 1 388 ? 22.812 -34.219 -13.727 1 97.12 388 ILE A CA 1
ATOM 3015 C C . ILE A 1 388 ? 21.75 -33.469 -14.516 1 97.12 388 ILE A C 1
ATOM 3017 O O . ILE A 1 388 ? 21.766 -32.25 -14.57 1 97.12 388 ILE A O 1
ATOM 3021 N N . THR A 1 389 ? 20.812 -34.25 -15.117 1 97.31 389 THR A N 1
ATOM 3022 C CA . THR A 1 389 ? 19.734 -33.656 -15.891 1 97.31 389 THR A CA 1
ATOM 3023 C C . THR A 1 389 ? 18.891 -32.719 -15.016 1 97.31 389 THR A C 1
ATOM 3025 O O . THR A 1 389 ? 18.625 -31.578 -15.406 1 97.31 389 THR A O 1
ATOM 3028 N N . VAL A 1 390 ? 18.547 -33.156 -13.852 1 97.19 390 VAL A N 1
ATOM 3029 C CA . VAL A 1 390 ? 17.703 -32.406 -12.938 1 97.19 390 VAL A CA 1
ATOM 3030 C C . VAL A 1 390 ? 18.453 -31.172 -12.438 1 97.19 390 VAL A C 1
ATOM 3032 O O . VAL A 1 390 ? 17.891 -30.078 -12.406 1 97.19 390 VAL A O 1
ATOM 3035 N N . ALA A 1 391 ? 19.688 -31.297 -12.102 1 98.06 391 ALA A N 1
ATOM 3036 C CA . ALA A 1 391 ? 20.484 -30.188 -11.586 1 98.06 391 ALA A CA 1
ATOM 3037 C C . ALA A 1 391 ? 20.688 -29.109 -12.641 1 98.06 391 ALA A C 1
ATOM 3039 O O . ALA A 1 391 ? 20.5 -27.922 -12.367 1 98.06 391 ALA A O 1
ATOM 3040 N N . LEU A 1 392 ? 21.031 -29.531 -13.828 1 98.31 392 LEU A N 1
ATOM 3041 C CA . LEU A 1 392 ? 21.25 -28.578 -14.914 1 98.31 392 LEU A CA 1
ATOM 3042 C C . LEU A 1 392 ? 19.953 -27.875 -15.297 1 98.31 392 LEU A C 1
ATOM 3044 O O . LEU A 1 392 ? 19.953 -26.672 -15.562 1 98.31 392 LEU A O 1
ATOM 3048 N N . THR A 1 393 ? 18.891 -28.656 -15.359 1 98.38 393 THR A N 1
ATOM 3049 C CA . THR A 1 393 ? 17.594 -28.062 -15.672 1 98.38 393 THR A CA 1
ATOM 3050 C C . THR A 1 393 ? 17.234 -27 -14.641 1 98.38 393 THR A C 1
ATOM 3052 O O . THR A 1 393 ? 16.734 -25.922 -14.992 1 98.38 393 THR A O 1
ATOM 3055 N N . MET A 1 394 ? 17.469 -27.312 -13.383 1 98.38 394 MET A N 1
ATOM 3056 C CA . MET A 1 394 ? 17.141 -26.375 -12.305 1 98.38 394 MET A CA 1
ATOM 3057 C C . MET A 1 394 ? 17.844 -25.047 -12.5 1 98.38 394 MET A C 1
ATOM 3059 O O . MET A 1 394 ? 17.234 -23.984 -12.367 1 98.38 394 MET A O 1
ATOM 3063 N N . VAL A 1 395 ? 19.078 -25.078 -12.82 1 98.56 395 VAL A N 1
ATOM 3064 C CA . VAL A 1 395 ? 19.875 -23.859 -12.992 1 98.56 395 VAL A CA 1
ATOM 3065 C C . VAL A 1 395 ? 19.328 -23.047 -14.156 1 98.56 395 VAL A C 1
ATOM 3067 O O . VAL A 1 395 ? 19.031 -21.859 -14.008 1 98.56 395 VAL A O 1
ATOM 3070 N N . VAL A 1 396 ? 19.094 -23.703 -15.242 1 98.62 396 VAL A N 1
ATOM 3071 C CA . VAL A 1 396 ? 18.719 -23 -16.469 1 98.62 396 VAL A CA 1
ATOM 3072 C C . VAL A 1 396 ? 17.281 -22.516 -16.344 1 98.62 396 VAL A C 1
ATOM 3074 O O . VAL A 1 396 ? 16.953 -21.391 -16.734 1 98.62 396 VAL A O 1
ATOM 3077 N N . ALA A 1 397 ? 16.422 -23.359 -15.859 1 98.38 397 ALA A N 1
ATOM 3078 C CA . ALA A 1 397 ? 15.008 -23.016 -15.758 1 98.38 397 ALA A CA 1
ATOM 3079 C C . ALA A 1 397 ? 14.797 -21.891 -14.758 1 98.38 397 ALA A C 1
ATOM 3081 O O . ALA A 1 397 ? 13.992 -20.984 -15 1 98.38 397 ALA A O 1
ATOM 3082 N N . VAL A 1 398 ? 15.461 -21.922 -13.625 1 98.44 398 VAL A N 1
ATOM 3083 C CA . VAL A 1 398 ? 15.344 -20.875 -12.617 1 98.44 398 VAL A CA 1
ATOM 3084 C C . VAL A 1 398 ? 15.875 -19.562 -13.172 1 98.44 398 VAL A C 1
ATOM 3086 O O . VAL A 1 398 ? 15.281 -18.5 -12.938 1 98.44 398 VAL A O 1
ATOM 3089 N N . MET A 1 399 ? 16.938 -19.656 -13.852 1 98.44 399 MET A N 1
ATOM 3090 C CA . MET A 1 399 ? 17.484 -18.453 -14.484 1 98.44 399 MET A CA 1
ATOM 3091 C C . MET A 1 399 ? 16.484 -17.875 -15.492 1 98.44 399 MET A C 1
ATOM 3093 O O . MET A 1 399 ? 16.219 -16.672 -15.484 1 98.44 399 MET A O 1
ATOM 3097 N N . ALA A 1 400 ? 15.945 -18.719 -16.312 1 98.12 400 ALA A N 1
ATOM 3098 C CA . ALA A 1 400 ? 14.984 -18.266 -17.312 1 98.12 400 ALA A CA 1
ATOM 3099 C C . ALA A 1 400 ? 13.758 -17.641 -16.641 1 98.12 400 ALA A C 1
ATOM 3101 O O . ALA A 1 400 ? 13.312 -16.562 -17.047 1 98.12 400 ALA A O 1
ATOM 3102 N N . GLY A 1 401 ? 13.242 -18.359 -15.695 1 97.5 401 GLY A N 1
ATOM 3103 C CA . GLY A 1 401 ? 12.086 -17.844 -14.977 1 97.5 401 GLY A CA 1
ATOM 3104 C C . GLY A 1 401 ? 12.344 -16.5 -14.312 1 97.5 401 GLY A C 1
ATOM 3105 O O . GLY A 1 401 ? 11.531 -15.586 -14.438 1 97.5 401 GLY A O 1
ATOM 3106 N N . SER A 1 402 ? 13.438 -16.359 -13.625 1 97.88 402 SER A N 1
ATOM 3107 C CA . SER A 1 402 ? 13.773 -15.148 -12.891 1 97.88 402 SER A CA 1
ATOM 3108 C C . SER A 1 402 ? 14 -13.977 -13.836 1 97.88 402 SER A C 1
ATOM 3110 O O . SER A 1 402 ? 13.578 -12.852 -13.555 1 97.88 402 SER A O 1
ATOM 3112 N N . LEU A 1 403 ? 14.641 -14.273 -14.906 1 97.62 403 LEU A N 1
ATOM 3113 C CA . LEU A 1 403 ? 14.93 -13.203 -15.859 1 97.62 403 LEU A CA 1
ATOM 3114 C C . LEU A 1 403 ? 13.664 -12.75 -16.562 1 97.62 403 LEU A C 1
ATOM 3116 O O . LEU A 1 403 ? 13.484 -11.555 -16.828 1 97.62 403 LEU A O 1
ATOM 3120 N N . ILE A 1 404 ? 12.828 -13.656 -16.875 1 96.81 404 ILE A N 1
ATOM 3121 C CA . ILE A 1 404 ? 11.539 -13.297 -17.453 1 96.81 404 ILE A CA 1
ATOM 3122 C C . ILE A 1 404 ? 10.711 -12.508 -16.438 1 96.81 404 ILE A C 1
ATOM 3124 O O . ILE A 1 404 ? 10.109 -11.492 -16.781 1 96.81 404 ILE A O 1
ATOM 3128 N N . GLY A 1 405 ? 10.695 -13 -15.242 1 96.25 405 GLY A N 1
ATOM 3129 C CA . GLY A 1 405 ? 9.969 -12.328 -14.18 1 96.25 405 GLY A CA 1
ATOM 3130 C C . GLY A 1 405 ? 10.422 -10.891 -13.969 1 96.25 405 GLY A C 1
ATOM 3131 O O . GLY A 1 405 ? 9.602 -10.008 -13.711 1 96.25 405 GLY A O 1
ATOM 3132 N N . MET A 1 406 ? 11.664 -10.648 -14.078 1 94.94 406 MET A N 1
ATOM 3133 C CA . MET A 1 406 ? 12.211 -9.312 -13.891 1 94.94 406 MET A CA 1
ATOM 3134 C C . MET A 1 406 ? 11.953 -8.438 -15.117 1 94.94 406 MET A C 1
ATOM 3136 O O . MET A 1 406 ? 11.75 -7.23 -14.992 1 94.94 406 MET A O 1
ATOM 3140 N N . SER A 1 407 ? 11.891 -9 -16.266 1 96.06 407 SER A N 1
ATOM 3141 C CA . SER A 1 407 ? 11.867 -8.242 -17.516 1 96.06 407 SER A CA 1
ATOM 3142 C C . SER A 1 407 ? 10.438 -7.887 -17.906 1 96.06 407 SER A C 1
ATOM 3144 O O . SER A 1 407 ? 10.203 -6.844 -18.531 1 96.06 407 SER A O 1
ATOM 3146 N N . LEU A 1 408 ? 9.562 -8.695 -17.625 1 95.88 408 LEU A N 1
ATOM 3147 C CA . LEU A 1 408 ? 8.203 -8.508 -18.125 1 95.88 408 LEU A CA 1
ATOM 3148 C C . LEU A 1 408 ? 7.594 -7.219 -17.562 1 95.88 408 LEU A C 1
ATOM 3150 O O . LEU A 1 408 ? 6.969 -6.457 -18.312 1 95.88 408 LEU A O 1
ATOM 3154 N N . PRO A 1 409 ? 7.699 -6.949 -16.266 1 94.5 409 PRO A N 1
ATOM 3155 C CA . PRO A 1 409 ? 7.191 -5.668 -15.773 1 94.5 409 PRO A CA 1
ATOM 3156 C C . PRO A 1 409 ? 7.824 -4.469 -16.469 1 94.5 409 PRO A C 1
ATOM 3158 O O . PRO A 1 409 ? 7.145 -3.469 -16.734 1 94.5 409 PRO A O 1
ATOM 3161 N N . PHE A 1 410 ? 9.047 -4.527 -16.812 1 91.94 410 PHE A N 1
ATOM 3162 C CA . PHE A 1 410 ? 9.734 -3.461 -17.516 1 91.94 410 PHE A CA 1
ATOM 3163 C C . PHE A 1 410 ? 9.18 -3.307 -18.938 1 91.94 410 PHE A C 1
ATOM 3165 O O . PHE A 1 410 ? 8.977 -2.188 -19.406 1 91.94 410 PHE A O 1
ATOM 3172 N N . ALA A 1 411 ? 9 -4.445 -19.562 1 94 411 ALA A N 1
ATOM 3173 C CA . ALA A 1 411 ? 8.469 -4.43 -20.922 1 94 411 ALA A CA 1
ATOM 3174 C C . ALA A 1 411 ? 7.074 -3.805 -20.953 1 94 411 ALA A C 1
ATOM 3176 O O . ALA A 1 411 ? 6.77 -3.008 -21.844 1 94 411 ALA A O 1
ATOM 3177 N N . PHE A 1 412 ? 6.289 -4.188 -20.016 1 93.75 412 PHE A N 1
ATOM 3178 C CA . PHE A 1 412 ? 4.941 -3.629 -19.938 1 93.75 412 PHE A CA 1
ATOM 3179 C C . PHE A 1 412 ? 4.992 -2.131 -19.672 1 93.75 412 PHE A C 1
ATOM 3181 O O . PHE A 1 412 ? 4.23 -1.359 -20.25 1 93.75 412 PHE A O 1
ATOM 3188 N N . SER A 1 413 ? 5.867 -1.718 -18.781 1 90.38 413 SER A N 1
ATOM 3189 C CA . SER A 1 413 ? 6.027 -0.298 -18.484 1 90.38 413 SER A CA 1
ATOM 3190 C C . SER A 1 413 ? 6.453 0.481 -19.719 1 90.38 413 SER A C 1
ATOM 3192 O O . SER A 1 413 ? 5.961 1.584 -19.969 1 90.38 413 SER A O 1
ATOM 3194 N N . LYS A 1 414 ? 7.34 -0.034 -20.516 1 90.19 414 LYS A N 1
ATOM 3195 C CA . LYS A 1 414 ? 7.816 0.598 -21.734 1 90.19 414 LYS A CA 1
ATOM 3196 C C . LYS A 1 414 ? 6.688 0.752 -22.75 1 90.19 414 LYS A C 1
ATOM 3198 O O . LYS A 1 414 ? 6.652 1.727 -23.5 1 90.19 414 LYS A O 1
ATOM 3203 N N . LEU A 1 415 ? 5.758 -0.177 -22.688 1 92.44 415 LEU A N 1
ATOM 3204 C CA . LEU A 1 415 ? 4.617 -0.148 -23.594 1 92.44 415 LEU A CA 1
ATOM 3205 C C . LEU A 1 415 ? 3.471 0.666 -23 1 92.44 415 LEU A C 1
ATOM 3207 O O . LEU A 1 415 ? 2.346 0.617 -23.5 1 92.44 415 LEU A O 1
ATOM 3211 N N . LYS A 1 416 ? 3.717 1.3 -21.844 1 88.06 416 LYS A N 1
ATOM 3212 C CA . LYS A 1 416 ? 2.771 2.17 -21.141 1 88.06 416 LYS A CA 1
ATOM 3213 C C . LYS A 1 416 ? 1.602 1.372 -20.578 1 88.06 416 LYS A C 1
ATOM 3215 O O . LYS A 1 416 ? 0.469 1.858 -20.547 1 88.06 416 LYS A O 1
ATOM 3220 N N . LEU A 1 417 ? 1.951 0.14 -20.406 1 90.69 417 LEU A N 1
ATOM 3221 C CA . LEU A 1 417 ? 1.002 -0.698 -19.688 1 90.69 417 LEU A CA 1
ATOM 3222 C C . LEU A 1 417 ? 1.357 -0.763 -18.203 1 90.69 417 LEU A C 1
ATOM 3224 O O . LEU A 1 417 ? 2.48 -0.43 -17.812 1 90.69 417 LEU A O 1
ATOM 3228 N N . ASP A 1 418 ? 0.441 -1.091 -17.469 1 90.81 418 ASP A N 1
ATOM 3229 C CA . ASP A 1 418 ? 0.677 -1.212 -16.031 1 90.81 418 ASP A CA 1
ATOM 3230 C C . ASP A 1 418 ? 1.619 -2.375 -15.727 1 90.81 418 ASP A C 1
ATOM 3232 O O . ASP A 1 418 ? 1.333 -3.521 -16.078 1 90.81 418 ASP A O 1
ATOM 3236 N N . PRO A 1 419 ? 2.693 -2.096 -15.055 1 92.19 419 PRO A N 1
ATOM 3237 C CA . PRO A 1 419 ? 3.664 -3.15 -14.758 1 92.19 419 PRO A CA 1
ATOM 3238 C C . PRO A 1 419 ? 3.061 -4.297 -13.945 1 92.19 419 PRO A C 1
ATOM 3240 O O . PRO A 1 419 ? 3.502 -5.441 -14.07 1 92.19 419 PRO A O 1
ATOM 3243 N N . ALA A 1 420 ? 2.102 -4.051 -13.156 1 91.62 420 ALA A N 1
ATOM 3244 C CA . ALA A 1 420 ? 1.502 -5.062 -12.289 1 91.62 420 ALA A CA 1
ATOM 3245 C C . ALA A 1 420 ? 0.724 -6.094 -13.102 1 91.62 420 ALA A C 1
ATOM 3247 O O . ALA A 1 420 ? 0.379 -7.164 -12.594 1 91.62 420 ALA A O 1
ATOM 3248 N N . THR A 1 421 ? 0.542 -5.844 -14.391 1 91.25 421 THR A N 1
ATOM 3249 C CA . THR A 1 421 ? -0.106 -6.805 -15.281 1 91.25 421 THR A CA 1
ATOM 3250 C C . THR A 1 421 ? 0.816 -7.988 -15.562 1 91.25 421 THR A C 1
ATOM 3252 O O . THR A 1 421 ? 0.362 -9.039 -16.016 1 91.25 421 THR A O 1
ATOM 3255 N N . ALA A 1 422 ? 2.1 -7.656 -15.289 1 92 422 ALA A N 1
ATOM 3256 C CA . ALA A 1 422 ? 3.018 -8.797 -15.281 1 92 422 ALA A CA 1
ATOM 3257 C C . ALA A 1 422 ? 2.777 -9.68 -14.062 1 92 422 ALA A C 1
ATOM 3259 O O . ALA A 1 422 ? 3.645 -9.797 -13.188 1 92 422 ALA A O 1
ATOM 3260 N N . SER A 1 423 ? 1.704 -10.383 -14.125 1 92.56 423 SER A N 1
ATOM 3261 C CA . SER A 1 423 ? 1.148 -11.086 -12.969 1 92.56 423 SER A CA 1
ATOM 3262 C C . SER A 1 423 ? 1.911 -12.375 -12.688 1 92.56 423 SER A C 1
ATOM 3264 O O . SER A 1 423 ? 2.592 -12.906 -13.57 1 92.56 423 SER A O 1
ATOM 3266 N N . THR A 1 424 ? 1.84 -12.797 -11.484 1 94.81 424 THR A N 1
ATOM 3267 C CA . THR A 1 424 ? 2.49 -14.031 -11.062 1 94.81 424 THR A CA 1
ATOM 3268 C C . THR A 1 424 ? 1.928 -15.227 -11.828 1 94.81 424 THR A C 1
ATOM 3270 O O . THR A 1 424 ? 2.68 -16.094 -12.273 1 94.81 424 THR A O 1
ATOM 3273 N N . PRO A 1 425 ? 0.585 -15.297 -12.094 1 95.31 425 PRO A N 1
ATOM 3274 C CA . PRO A 1 425 ? 0.056 -16.391 -12.906 1 95.31 425 PRO A CA 1
ATOM 3275 C C . PRO A 1 425 ? 0.605 -16.391 -14.328 1 95.31 425 PRO A C 1
ATOM 3277 O O . PRO A 1 425 ? 0.892 -17.453 -14.883 1 95.31 425 PRO A O 1
ATOM 3280 N N . LEU A 1 426 ? 0.75 -15.234 -14.891 1 95.44 426 LEU A N 1
ATOM 3281 C CA . LEU A 1 426 ? 1.307 -15.141 -16.234 1 95.44 426 LEU A CA 1
ATOM 3282 C C . LEU A 1 426 ? 2.754 -15.617 -16.25 1 95.44 426 LEU A C 1
ATOM 3284 O O . LEU A 1 426 ? 3.152 -16.359 -17.156 1 95.44 426 LEU A O 1
ATOM 3288 N N . ILE A 1 427 ? 3.496 -15.219 -15.305 1 96 427 ILE A N 1
ATOM 3289 C CA . ILE A 1 427 ? 4.902 -15.602 -15.211 1 96 427 ILE A CA 1
ATOM 3290 C C . ILE A 1 427 ? 5.016 -17.109 -15.031 1 96 427 ILE A C 1
ATOM 3292 O O . ILE A 1 427 ? 5.859 -17.75 -15.656 1 96 427 ILE A O 1
ATOM 3296 N N . THR A 1 428 ? 4.195 -17.672 -14.18 1 94.5 428 THR A N 1
ATOM 3297 C CA . THR A 1 428 ? 4.246 -19.109 -13.953 1 94.5 428 THR A CA 1
ATOM 3298 C C . THR A 1 428 ? 3.875 -19.859 -15.227 1 94.5 428 THR A C 1
ATOM 3300 O O . THR A 1 428 ? 4.43 -20.938 -15.5 1 94.5 428 THR A O 1
ATOM 3303 N N . CYS A 1 429 ? 2.932 -19.375 -16 1 95.06 429 CYS A N 1
ATOM 3304 C CA . CYS A 1 429 ? 2.572 -20 -17.266 1 95.06 429 CYS A CA 1
ATOM 3305 C C . CYS A 1 429 ? 3.754 -20 -18.219 1 95.06 429 CYS A C 1
ATOM 3307 O O . CYS A 1 429 ? 4.051 -21.016 -18.844 1 95.06 429 CYS A O 1
ATOM 3309 N N . ILE A 1 430 ? 4.383 -18.922 -18.312 1 96.12 430 ILE A N 1
ATOM 3310 C CA . ILE A 1 430 ? 5.535 -18.797 -19.203 1 96.12 430 ILE A CA 1
ATOM 3311 C C . ILE A 1 430 ? 6.66 -19.703 -18.719 1 96.12 430 ILE A C 1
ATOM 3313 O O . ILE A 1 430 ? 7.32 -20.359 -19.531 1 96.12 430 ILE A O 1
ATOM 3317 N N . ALA A 1 431 ? 6.832 -19.688 -17.469 1 95.38 431 ALA A N 1
ATOM 3318 C CA . ALA A 1 431 ? 7.867 -20.531 -16.859 1 95.38 431 ALA A CA 1
ATOM 3319 C C . ALA A 1 431 ? 7.574 -22 -17.078 1 95.38 431 ALA A C 1
ATOM 3321 O O . ALA A 1 431 ? 8.492 -22.812 -17.25 1 95.38 431 ALA A O 1
ATOM 3322 N N . ASP A 1 432 ? 6.309 -22.391 -17 1 95.12 432 ASP A N 1
ATOM 3323 C CA . ASP A 1 432 ? 5.93 -23.766 -17.266 1 95.12 432 ASP A CA 1
ATOM 3324 C C . ASP A 1 432 ? 6.332 -24.203 -18.672 1 95.12 432 ASP A C 1
ATOM 3326 O O . ASP A 1 432 ? 6.957 -25.25 -18.859 1 95.12 432 ASP A O 1
ATOM 3330 N N . ILE A 1 433 ? 5.988 -23.391 -19.609 1 96.06 433 ILE A N 1
ATOM 3331 C CA . ILE A 1 433 ? 6.273 -23.688 -21.016 1 96.06 433 ILE A CA 1
ATOM 3332 C C . ILE A 1 433 ? 7.781 -23.781 -21.219 1 96.06 433 ILE A C 1
ATOM 3334 O O . ILE A 1 433 ? 8.281 -24.781 -21.75 1 96.06 433 ILE A O 1
ATOM 3338 N N . SER A 1 434 ? 8.469 -22.812 -20.781 1 96.94 434 SER A N 1
ATOM 3339 C CA . SER A 1 434 ? 9.922 -22.766 -20.969 1 96.94 434 SER A CA 1
ATOM 3340 C C . SER A 1 434 ? 10.609 -23.859 -20.156 1 96.94 434 SER A C 1
ATOM 3342 O O . SER A 1 434 ? 11.578 -24.469 -20.625 1 96.94 434 SER A O 1
ATOM 3344 N N . GLY A 1 435 ? 10.086 -24.062 -18.984 1 96.69 435 GLY A N 1
ATOM 3345 C CA . GLY A 1 435 ? 10.656 -25.094 -18.141 1 96.69 435 GLY A CA 1
ATOM 3346 C C . GLY A 1 435 ? 10.57 -26.484 -18.734 1 96.69 435 GLY A C 1
ATOM 3347 O O . GLY A 1 435 ? 11.516 -27.266 -18.641 1 96.69 435 GLY A O 1
ATOM 3348 N N . ILE A 1 436 ? 9.461 -26.766 -19.359 1 96.88 436 ILE A N 1
ATOM 3349 C CA . ILE A 1 436 ? 9.266 -28.078 -19.984 1 96.88 436 ILE A CA 1
ATOM 3350 C C . ILE A 1 436 ? 10.242 -28.234 -21.156 1 96.88 436 ILE A C 1
ATOM 3352 O O . ILE A 1 436 ? 10.898 -29.266 -21.281 1 96.88 436 ILE A O 1
ATOM 3356 N N . VAL A 1 437 ? 10.336 -27.203 -21.938 1 97.56 437 VAL A N 1
ATOM 3357 C CA . VAL A 1 437 ? 11.211 -27.25 -23.094 1 97.56 437 VAL A CA 1
ATOM 3358 C C . VAL A 1 437 ? 12.664 -27.391 -22.641 1 97.56 437 VAL A C 1
ATOM 3360 O O . VAL A 1 437 ? 13.422 -28.172 -23.203 1 97.56 437 VAL A O 1
ATOM 3363 N N . ILE A 1 438 ? 13.039 -26.75 -21.625 1 98 438 ILE A N 1
ATOM 3364 C CA . ILE A 1 438 ? 14.398 -26.797 -21.094 1 98 438 ILE A CA 1
ATOM 3365 C C . ILE A 1 438 ? 14.68 -28.172 -20.5 1 98 438 ILE A C 1
ATOM 3367 O O . ILE A 1 438 ? 15.719 -28.781 -20.781 1 98 438 ILE A O 1
ATOM 3371 N N . TYR A 1 439 ? 13.766 -28.641 -19.656 1 97.62 439 TYR A N 1
ATOM 3372 C CA . TYR A 1 439 ? 13.93 -29.906 -18.938 1 97.62 439 TYR A CA 1
ATOM 3373 C C . TYR A 1 439 ? 14.102 -31.062 -19.906 1 97.62 439 TYR A C 1
ATOM 3375 O O . TYR A 1 439 ? 15.117 -31.766 -19.875 1 97.62 439 TYR A O 1
ATOM 3383 N N . PHE A 1 440 ? 13.211 -31.156 -20.812 1 96.81 440 PHE A N 1
ATOM 3384 C CA . PHE A 1 440 ? 13.242 -32.312 -21.703 1 96.81 440 PHE A CA 1
ATOM 3385 C C . PHE A 1 440 ? 14.25 -32.125 -22.828 1 96.81 440 PHE A C 1
ATOM 3387 O O . PHE A 1 440 ? 14.773 -33.094 -23.375 1 96.81 440 PHE A O 1
ATOM 3394 N N . GLY A 1 441 ? 14.547 -30.844 -23.156 1 96.69 441 GLY A N 1
ATOM 3395 C CA . GLY A 1 441 ? 15.68 -30.594 -24.031 1 96.69 441 GLY A CA 1
ATOM 3396 C C . GLY A 1 441 ? 17 -31.062 -23.453 1 96.69 441 GLY A C 1
ATOM 3397 O O . GLY A 1 441 ? 17.766 -31.75 -24.141 1 96.69 441 GLY A O 1
ATOM 3398 N N . ILE A 1 442 ? 17.203 -30.781 -22.234 1 97.19 442 ILE A N 1
ATOM 3399 C CA . ILE A 1 442 ? 18.422 -31.188 -21.531 1 97.19 442 ILE A CA 1
ATOM 3400 C C . ILE A 1 442 ? 18.422 -32.719 -21.344 1 97.19 442 ILE A C 1
ATOM 3402 O O . ILE A 1 442 ? 19.438 -33.375 -21.516 1 97.19 442 ILE A O 1
ATOM 3406 N N . ALA A 1 443 ? 17.266 -33.219 -20.984 1 96.31 443 ALA A N 1
ATOM 3407 C CA . ALA A 1 443 ? 17.156 -34.656 -20.781 1 96.31 443 ALA A CA 1
ATOM 3408 C C . ALA A 1 443 ? 17.484 -35.438 -22.062 1 96.31 443 ALA A C 1
ATOM 3410 O O . ALA A 1 443 ? 18.188 -36.438 -22.016 1 96.31 443 ALA A O 1
ATOM 3411 N N . SER A 1 444 ? 17 -34.938 -23.156 1 95 444 SER A N 1
ATOM 3412 C CA . SER A 1 444 ? 17.266 -35.562 -24.438 1 95 444 SER A CA 1
ATOM 3413 C C . SER A 1 444 ? 18.75 -35.531 -24.781 1 95 444 SER A C 1
ATOM 3415 O O . SER A 1 444 ? 19.281 -36.5 -25.328 1 95 444 SER A O 1
ATOM 3417 N N . LEU A 1 445 ? 19.406 -34.531 -24.469 1 94.19 445 LEU A N 1
ATOM 3418 C CA . LEU A 1 445 ? 20.828 -34.375 -24.766 1 94.19 445 LEU A CA 1
ATOM 3419 C C . LEU A 1 445 ? 21.688 -35.25 -23.844 1 94.19 445 LEU A C 1
ATOM 3421 O O . LEU A 1 445 ? 22.609 -35.906 -24.297 1 94.19 445 LEU A O 1
ATOM 3425 N N . VAL A 1 446 ? 21.344 -35.25 -22.594 1 93.88 446 VAL A N 1
ATOM 3426 C CA . VAL A 1 446 ? 22.172 -35.906 -21.578 1 93.88 446 VAL A CA 1
ATOM 3427 C C . VAL A 1 446 ? 21.938 -37.406 -21.641 1 93.88 446 VAL A C 1
ATOM 3429 O O . VAL A 1 446 ? 22.891 -38.188 -21.469 1 93.88 446 VAL A O 1
ATOM 3432 N N . LEU A 1 447 ? 20.688 -37.812 -21.891 1 91.19 447 LEU A N 1
ATOM 3433 C CA . LEU A 1 447 ? 20.344 -39.219 -21.875 1 91.19 447 LEU A CA 1
ATOM 3434 C C . LEU A 1 447 ? 20.391 -39.812 -23.281 1 91.19 447 LEU A C 1
ATOM 3436 O O . LEU A 1 447 ? 20.172 -41.031 -23.469 1 91.19 447 LEU A O 1
ATOM 3440 N N . ASP A 1 448 ? 20.797 -39.125 -24.266 1 87.31 448 ASP A N 1
ATOM 3441 C CA . ASP A 1 448 ? 20.875 -39.531 -25.656 1 87.31 448 ASP A CA 1
ATOM 3442 C C . ASP A 1 448 ? 19.562 -40.188 -26.109 1 87.31 448 ASP A C 1
ATOM 3444 O O . ASP A 1 448 ? 19.547 -41.312 -26.609 1 87.31 448 ASP A O 1
ATOM 3448 N N . LEU A 1 449 ? 18.609 -39.5 -25.688 1 80.06 449 LEU A N 1
ATOM 3449 C CA . LEU A 1 449 ? 17.266 -39.969 -26.047 1 80.06 449 LEU A CA 1
ATOM 3450 C C . LEU A 1 449 ? 16.734 -39.188 -27.25 1 80.06 449 LEU A C 1
ATOM 3452 O O . LEU A 1 449 ? 17.188 -38.094 -27.547 1 80.06 449 LEU A O 1
ATOM 3456 N N . PRO A 1 450 ? 15.891 -39.844 -28.031 1 69.25 450 PRO A N 1
ATOM 3457 C CA . PRO A 1 450 ? 15.32 -39.156 -29.188 1 69.25 450 PRO A CA 1
ATOM 3458 C C . PRO A 1 450 ? 14.445 -37.969 -28.797 1 69.25 450 PRO A C 1
ATOM 3460 O O . PRO A 1 450 ? 13.766 -38 -27.766 1 69.25 450 PRO A O 1
ATOM 3463 N N . GLY A 1 451 ? 14.883 -36.844 -29.344 1 63.06 451 GLY A N 1
ATOM 3464 C CA . GLY A 1 451 ? 14.078 -35.656 -29.094 1 63.06 451 GLY A CA 1
ATOM 3465 C C . GLY A 1 451 ? 12.836 -35.594 -29.969 1 63.06 451 GLY A C 1
ATOM 3466 O O . GLY A 1 451 ? 12.75 -36.281 -30.984 1 63.06 451 GLY A O 1
ATOM 3467 N N . MET B 1 1 ? 11.906 13.133 -11.859 1 48 1 MET B N 1
ATOM 3468 C CA . MET B 1 1 ? 12.844 12.008 -11.797 1 48 1 MET B CA 1
ATOM 3469 C C . MET B 1 1 ? 14.039 12.258 -12.703 1 48 1 MET B C 1
ATOM 3471 O O . MET B 1 1 ? 15.188 12.062 -12.297 1 48 1 MET B O 1
ATOM 3475 N N . ASP B 1 2 ? 13.695 12.758 -13.883 1 54.28 2 ASP B N 1
ATOM 3476 C CA . ASP B 1 2 ? 14.789 13.023 -14.812 1 54.28 2 ASP B CA 1
ATOM 3477 C C . ASP B 1 2 ? 15.672 14.164 -14.312 1 54.28 2 ASP B C 1
ATOM 3479 O O . ASP B 1 2 ? 16.891 14.117 -14.438 1 54.28 2 ASP B O 1
ATOM 3483 N N . ASP B 1 3 ? 14.984 14.914 -13.43 1 73.38 3 ASP B N 1
ATOM 3484 C CA . ASP B 1 3 ? 15.688 16.109 -12.961 1 73.38 3 ASP B CA 1
ATOM 3485 C C . ASP B 1 3 ? 16.688 15.75 -11.852 1 73.38 3 ASP B C 1
ATOM 3487 O O . ASP B 1 3 ? 17.812 16.234 -11.852 1 73.38 3 ASP B O 1
ATOM 3491 N N . ILE B 1 4 ? 16.391 14.711 -11.18 1 79.19 4 ILE B N 1
ATOM 3492 C CA . ILE B 1 4 ? 17.266 14.375 -10.062 1 79.19 4 ILE B CA 1
ATOM 3493 C C . ILE B 1 4 ? 18.531 13.672 -10.578 1 79.19 4 ILE B C 1
ATOM 3495 O O . ILE B 1 4 ? 19.609 13.859 -10.031 1 79.19 4 ILE B O 1
ATOM 3499 N N . ARG B 1 5 ? 18.469 13.039 -11.75 1 79.69 5 ARG B N 1
ATOM 3500 C CA . ARG B 1 5 ? 19.609 12.32 -12.312 1 79.69 5 ARG B CA 1
ATOM 3501 C C . ARG B 1 5 ? 20.609 13.289 -12.914 1 79.69 5 ARG B C 1
ATOM 3503 O O . ARG B 1 5 ? 21.828 13.086 -12.797 1 79.69 5 ARG B O 1
ATOM 3510 N N . ASN B 1 6 ? 19.984 14.188 -13.531 1 86.56 6 ASN B N 1
ATOM 3511 C CA . ASN B 1 6 ? 20.875 15.219 -14.062 1 86.56 6 ASN B CA 1
ATOM 3512 C C . ASN B 1 6 ? 21.609 15.961 -12.953 1 86.56 6 ASN B C 1
ATOM 3514 O O . ASN B 1 6 ? 22.797 16.266 -13.078 1 86.56 6 ASN B O 1
ATOM 3518 N N . LEU B 1 7 ? 20.875 16.156 -11.953 1 92.38 7 LEU B N 1
ATOM 3519 C CA . LEU B 1 7 ? 21.453 16.828 -10.805 1 92.38 7 LEU B CA 1
ATOM 3520 C C . LEU B 1 7 ? 22.531 15.953 -10.156 1 92.38 7 LEU B C 1
ATOM 3522 O O . LEU B 1 7 ? 23.531 16.469 -9.648 1 92.38 7 LEU B O 1
ATOM 3526 N N . LEU B 1 8 ? 22.344 14.695 -10.211 1 92.12 8 LEU B N 1
ATOM 3527 C CA . LEU B 1 8 ? 23.297 13.758 -9.633 1 92.12 8 LEU B CA 1
ATOM 3528 C C . LEU B 1 8 ? 24.609 13.758 -10.414 1 92.12 8 LEU B C 1
ATOM 3530 O O . LEU B 1 8 ? 25.688 13.734 -9.82 1 92.12 8 LEU B O 1
ATOM 3534 N N . GLU B 1 9 ? 24.469 13.797 -11.727 1 92.06 9 GLU B N 1
ATOM 3535 C CA . GLU B 1 9 ? 25.672 13.852 -12.57 1 92.06 9 GLU B CA 1
ATOM 3536 C C . GLU B 1 9 ? 26.453 15.141 -12.344 1 92.06 9 GLU B C 1
ATOM 3538 O O . GLU B 1 9 ? 27.672 15.125 -12.273 1 92.06 9 GLU B O 1
ATOM 3543 N N . ASP B 1 10 ? 25.703 16.172 -12.195 1 94.88 10 ASP B N 1
ATOM 3544 C CA . ASP B 1 10 ? 26.328 17.453 -11.906 1 94.88 10 ASP B CA 1
ATOM 3545 C C . ASP B 1 10 ? 27.031 17.422 -10.547 1 94.88 10 ASP B C 1
ATOM 3547 O O . ASP B 1 10 ? 28.141 17.922 -10.406 1 94.88 10 ASP B O 1
ATOM 3551 N N . LEU B 1 11 ? 26.391 16.875 -9.602 1 95.81 11 LEU B N 1
ATOM 3552 C CA . LEU B 1 11 ? 26.922 16.781 -8.25 1 95.81 11 LEU B CA 1
ATOM 3553 C C . LEU B 1 11 ? 28.219 15.969 -8.227 1 95.81 11 LEU B C 1
ATOM 3555 O O . LEU B 1 11 ? 29.203 16.391 -7.629 1 95.81 11 LEU B O 1
ATOM 3559 N N . GLN B 1 12 ? 28.234 14.891 -8.891 1 94.75 12 GLN B N 1
ATOM 3560 C CA . GLN B 1 12 ? 29.391 14.023 -8.945 1 94.75 12 GLN B CA 1
ATOM 3561 C C . GLN B 1 12 ? 30.562 14.711 -9.648 1 94.75 12 GLN B C 1
ATOM 3563 O O . GLN B 1 12 ? 31.719 14.602 -9.211 1 94.75 12 GLN B O 1
ATOM 3568 N N . GLY B 1 13 ? 30.203 15.352 -10.711 1 94.94 13 GLY B N 1
ATOM 3569 C CA . GLY B 1 13 ? 31.234 16.109 -11.406 1 94.94 13 GLY B CA 1
ATOM 3570 C C . GLY B 1 13 ? 31.859 17.188 -10.547 1 94.94 13 GLY B C 1
ATOM 3571 O O . GLY B 1 13 ? 33.094 17.375 -10.562 1 94.94 13 GLY B O 1
ATOM 3572 N N . LEU B 1 14 ? 31.078 17.875 -9.828 1 96.62 14 LEU B N 1
ATOM 3573 C CA . LEU B 1 14 ? 31.547 18.953 -8.969 1 96.62 14 LEU B CA 1
ATOM 3574 C C . LEU B 1 14 ? 32.375 18.391 -7.809 1 96.62 14 LEU B C 1
ATOM 3576 O O . LEU B 1 14 ? 33.344 19.016 -7.363 1 96.62 14 LEU B O 1
ATOM 3580 N N . ILE B 1 15 ? 32 17.25 -7.285 1 95.69 15 ILE B N 1
ATOM 3581 C CA . ILE B 1 15 ? 32.75 16.594 -6.215 1 95.69 15 ILE B CA 1
ATOM 3582 C C . ILE B 1 15 ? 34.125 16.203 -6.711 1 95.69 15 ILE B C 1
ATOM 3584 O O . ILE B 1 15 ? 35.125 16.406 -6.02 1 95.69 15 ILE B O 1
ATOM 3588 N N . GLU B 1 16 ? 34.156 15.688 -7.93 1 94.88 16 GLU B N 1
ATOM 3589 C CA . GLU B 1 16 ? 35.438 15.258 -8.516 1 94.88 16 GLU B CA 1
ATOM 3590 C C . GLU B 1 16 ? 36.344 16.453 -8.75 1 94.88 16 GLU B C 1
ATOM 3592 O O . GLU B 1 16 ? 37.562 16.344 -8.594 1 94.88 16 GLU B O 1
ATOM 3597 N N . ALA B 1 17 ? 35.781 17.453 -9.047 1 96.19 17 ALA B N 1
ATOM 3598 C CA . ALA B 1 17 ? 36.562 18.672 -9.32 1 96.19 17 ALA B CA 1
ATOM 3599 C C . ALA B 1 17 ? 36.875 19.422 -8.031 1 96.19 17 ALA B C 1
ATOM 3601 O O . ALA B 1 17 ? 37.656 20.391 -8.039 1 96.19 17 ALA B O 1
ATOM 3602 N N . ASP B 1 18 ? 36.344 19.016 -6.93 1 94.69 18 ASP B N 1
ATOM 3603 C CA . ASP B 1 18 ? 36.5 19.656 -5.633 1 94.69 18 ASP B CA 1
ATOM 3604 C C . ASP B 1 18 ? 36.125 21.141 -5.703 1 94.69 18 ASP B C 1
ATOM 3606 O O . ASP B 1 18 ? 36.844 22 -5.191 1 94.69 18 ASP B O 1
ATOM 3610 N N . ASP B 1 19 ? 35.031 21.359 -6.426 1 96.12 19 ASP B N 1
ATOM 3611 C CA . ASP B 1 19 ? 34.531 22.719 -6.582 1 96.12 19 ASP B CA 1
ATOM 3612 C C . ASP B 1 19 ? 33.5 23.047 -5.504 1 96.12 19 ASP B C 1
ATOM 3614 O O . ASP B 1 19 ? 32.281 22.938 -5.734 1 96.12 19 ASP B O 1
ATOM 3618 N N . ARG B 1 20 ? 33.938 23.625 -4.457 1 94.88 20 ARG B N 1
ATOM 3619 C CA . ARG B 1 20 ? 33.062 23.859 -3.301 1 94.88 20 ARG B CA 1
ATOM 3620 C C . ARG B 1 20 ? 32.031 24.938 -3.605 1 94.88 20 ARG B C 1
ATOM 3622 O O . ARG B 1 20 ? 30.906 24.859 -3.113 1 94.88 20 ARG B O 1
ATOM 3629 N N . GLN B 1 21 ? 32.438 25.891 -4.387 1 95.88 21 GLN B N 1
ATOM 3630 C CA . GLN B 1 21 ? 31.5 26.953 -4.738 1 95.88 21 GLN B CA 1
ATOM 3631 C C . GLN B 1 21 ? 30.391 26.438 -5.645 1 95.88 21 GLN B C 1
ATOM 3633 O O . GLN B 1 21 ? 29.219 26.797 -5.469 1 95.88 21 GLN B O 1
ATOM 3638 N N . GLY B 1 22 ? 30.844 25.672 -6.555 1 96.56 22 GLY B N 1
ATOM 3639 C CA . GLY B 1 22 ? 29.859 25.062 -7.434 1 96.56 22 GLY B CA 1
ATOM 3640 C C . GLY B 1 22 ? 28.891 24.156 -6.703 1 96.56 22 GLY B C 1
ATOM 3641 O O . GLY B 1 22 ? 27.703 24.109 -7.031 1 96.56 22 GLY B O 1
ATOM 3642 N N . LEU B 1 23 ? 29.438 23.438 -5.75 1 97.19 23 LEU B N 1
ATOM 3643 C CA . LEU B 1 23 ? 28.609 22.531 -4.949 1 97.19 23 LEU B CA 1
ATOM 3644 C C . LEU B 1 23 ? 27.578 23.312 -4.137 1 97.19 23 LEU B C 1
ATOM 3646 O O . LEU B 1 23 ? 26.406 22.953 -4.102 1 97.19 23 LEU B O 1
ATOM 3650 N N . ALA B 1 24 ? 28 24.344 -3.535 1 96.38 24 ALA B N 1
ATOM 3651 C CA . ALA B 1 24 ? 27.109 25.172 -2.736 1 96.38 24 ALA B CA 1
ATOM 3652 C C . ALA B 1 24 ? 26 25.797 -3.6 1 96.38 24 ALA B C 1
ATOM 3654 O O . ALA B 1 24 ? 24.844 25.844 -3.191 1 96.38 24 ALA B O 1
ATOM 3655 N N . ALA B 1 25 ? 26.391 26.219 -4.766 1 95.75 25 ALA B N 1
ATOM 3656 C CA . ALA B 1 25 ? 25.438 26.844 -5.684 1 95.75 25 ALA B CA 1
ATOM 3657 C C . ALA B 1 25 ? 24.391 25.844 -6.152 1 95.75 25 ALA B C 1
ATOM 3659 O O . ALA B 1 25 ? 23.234 26.203 -6.375 1 95.75 25 ALA B O 1
ATOM 3660 N N . LEU B 1 26 ? 24.859 24.609 -6.285 1 95.44 26 LEU B N 1
ATOM 3661 C CA . LEU B 1 26 ? 23.969 23.562 -6.742 1 95.44 26 LEU B CA 1
ATOM 3662 C C . LEU B 1 26 ? 22.969 23.172 -5.652 1 95.44 26 LEU B C 1
ATOM 3664 O O . LEU B 1 26 ? 21.797 22.938 -5.938 1 95.44 26 LEU B O 1
ATOM 3668 N N . LEU B 1 27 ? 23.406 23.125 -4.43 1 96.12 27 LEU B N 1
ATOM 3669 C CA . LEU B 1 27 ? 22.609 22.578 -3.336 1 96.12 27 LEU B CA 1
ATOM 3670 C C . LEU B 1 27 ? 21.703 23.641 -2.74 1 96.12 27 LEU B C 1
ATOM 3672 O O . LEU B 1 27 ? 20.641 23.328 -2.203 1 96.12 27 LEU B O 1
ATOM 3676 N N . GLU B 1 28 ? 22 24.875 -2.852 1 93.06 28 GLU B N 1
ATOM 3677 C CA . GLU B 1 28 ? 21.344 25.984 -2.172 1 93.06 28 GLU B CA 1
ATOM 3678 C C . GLU B 1 28 ? 19.859 26.078 -2.566 1 93.06 28 GLU B C 1
ATOM 3680 O O . GLU B 1 28 ? 19 26.188 -1.703 1 93.06 28 GLU B O 1
ATOM 3685 N N . PRO B 1 29 ? 19.625 25.938 -3.854 1 90.75 29 PRO B N 1
ATOM 3686 C CA . PRO B 1 29 ? 18.219 26.109 -4.234 1 90.75 29 PRO B CA 1
ATOM 3687 C C . PRO B 1 29 ? 17.391 24.859 -3.984 1 90.75 29 PRO B C 1
ATOM 3689 O O . PRO B 1 29 ? 16.156 24.891 -4.066 1 90.75 29 PRO B O 1
ATOM 3692 N N . LEU B 1 30 ? 18.047 23.766 -3.652 1 93.12 30 LEU B N 1
ATOM 3693 C CA . LEU B 1 30 ? 17.328 22.484 -3.529 1 93.12 30 LEU B CA 1
ATOM 3694 C C . LEU B 1 30 ? 16.703 22.359 -2.148 1 93.12 30 LEU B C 1
ATOM 3696 O O . LEU B 1 30 ? 17.266 22.828 -1.155 1 93.12 30 LEU B O 1
ATOM 3700 N N . ARG B 1 31 ? 15.516 21.734 -2.146 1 92.88 31 ARG B N 1
ATOM 3701 C CA . ARG B 1 31 ? 14.891 21.375 -0.878 1 92.88 31 ARG B CA 1
ATOM 3702 C C . ARG B 1 31 ? 15.672 20.266 -0.184 1 92.88 31 ARG B C 1
ATOM 3704 O O . ARG B 1 31 ? 16.391 19.5 -0.837 1 92.88 31 ARG B O 1
ATOM 3711 N N . VAL B 1 32 ? 15.539 20.172 1.111 1 94.81 32 VAL B N 1
ATOM 3712 C CA . VAL B 1 32 ? 16.328 19.234 1.912 1 94.81 32 VAL B CA 1
ATOM 3713 C C . VAL B 1 32 ? 16.031 17.797 1.483 1 94.81 32 VAL B C 1
ATOM 3715 O O . VAL B 1 32 ? 16.891 16.938 1.544 1 94.81 32 VAL B O 1
ATOM 3718 N N . GLN B 1 33 ? 14.742 17.531 1.093 1 94.5 33 GLN B N 1
ATOM 3719 C CA . GLN B 1 33 ? 14.367 16.203 0.651 1 94.5 33 GLN B CA 1
ATOM 3720 C C . GLN B 1 33 ? 15.109 15.82 -0.627 1 94.5 33 GLN B C 1
ATOM 3722 O O . GLN B 1 33 ? 15.547 14.672 -0.781 1 94.5 33 GLN B O 1
ATOM 3727 N N . ASP B 1 34 ? 15.266 16.766 -1.515 1 94.56 34 ASP B N 1
ATOM 3728 C CA . ASP B 1 34 ? 15.984 16.531 -2.764 1 94.56 34 ASP B CA 1
ATOM 3729 C C . ASP B 1 34 ? 17.484 16.344 -2.512 1 94.56 34 ASP B C 1
ATOM 3731 O O . ASP B 1 34 ? 18.125 15.508 -3.152 1 94.56 34 ASP B O 1
ATOM 3735 N N . VAL B 1 35 ? 17.984 17.156 -1.627 1 96.12 35 VAL B N 1
ATOM 3736 C CA . VAL B 1 35 ? 19.391 17.016 -1.256 1 96.12 35 VAL B CA 1
ATOM 3737 C C . VAL B 1 35 ? 19.641 15.625 -0.679 1 96.12 35 VAL B C 1
ATOM 3739 O O . VAL B 1 35 ? 20.625 14.961 -1.046 1 96.12 35 VAL B O 1
ATOM 3742 N N . ALA B 1 36 ? 18.766 15.227 0.237 1 95.88 36 ALA B N 1
ATOM 3743 C CA . ALA B 1 36 ? 18.906 13.906 0.856 1 95.88 36 ALA B CA 1
ATOM 3744 C C . ALA B 1 36 ? 18.859 12.805 -0.193 1 95.88 36 ALA B C 1
ATOM 3746 O O . ALA B 1 36 ? 19.594 11.82 -0.1 1 95.88 36 ALA B O 1
ATOM 3747 N N . GLU B 1 37 ? 17.953 12.969 -1.11 1 92.88 37 GLU B N 1
ATOM 3748 C CA . GLU B 1 37 ? 17.844 11.992 -2.189 1 92.88 37 GLU B CA 1
ATOM 3749 C C . GLU B 1 37 ? 19.141 11.922 -3 1 92.88 37 GLU B C 1
ATOM 3751 O O . GLU B 1 37 ? 19.625 10.828 -3.32 1 92.88 37 GLU B O 1
ATOM 3756 N N . LEU B 1 38 ? 19.703 13.055 -3.346 1 93.94 38 LEU B N 1
ATOM 3757 C CA . LEU B 1 38 ? 20.953 13.117 -4.09 1 93.94 38 LEU B CA 1
ATOM 3758 C C . LEU B 1 38 ? 22.094 12.469 -3.303 1 93.94 38 LEU B C 1
ATOM 3760 O O . LEU B 1 38 ? 22.859 11.672 -3.855 1 93.94 38 LEU B O 1
ATOM 3764 N N . PHE B 1 39 ? 22.156 12.789 -2.045 1 94.38 39 PHE B N 1
ATOM 3765 C CA . PHE B 1 39 ? 23.219 12.25 -1.197 1 94.38 39 PHE B CA 1
ATOM 3766 C C . PHE B 1 39 ? 23.094 10.734 -1.067 1 94.38 39 PHE B C 1
ATOM 3768 O O . PHE B 1 39 ? 24.094 10.031 -0.979 1 94.38 39 PHE B O 1
ATOM 3775 N N . SER B 1 40 ? 21.891 10.273 -1.081 1 90.25 40 SER B N 1
ATOM 3776 C CA . SER B 1 40 ? 21.641 8.844 -0.919 1 90.25 40 SER B CA 1
ATOM 3777 C C . SER B 1 40 ? 22.078 8.062 -2.152 1 90.25 40 SER B C 1
ATOM 3779 O O . SER B 1 40 ? 22.312 6.855 -2.08 1 90.25 40 SER B O 1
ATOM 3781 N N . GLU B 1 41 ? 22.234 8.766 -3.24 1 87.31 41 GLU B N 1
ATOM 3782 C CA . GLU B 1 41 ? 22.609 8.109 -4.488 1 87.31 41 GLU B CA 1
ATOM 3783 C C . GLU B 1 41 ? 24.125 8.117 -4.684 1 87.31 41 GLU B C 1
ATOM 3785 O O . GLU B 1 41 ? 24.641 7.473 -5.598 1 87.31 41 GLU B O 1
ATOM 3790 N N . LEU B 1 42 ? 24.812 8.758 -3.84 1 90.88 42 LEU B N 1
ATOM 3791 C CA . LEU B 1 42 ? 26.266 8.836 -3.945 1 90.88 42 LEU B CA 1
ATOM 3792 C C . LEU B 1 42 ? 26.906 7.555 -3.432 1 90.88 42 LEU B C 1
ATOM 3794 O O . LEU B 1 42 ? 26.297 6.801 -2.674 1 90.88 42 LEU B O 1
ATOM 3798 N N . ASP B 1 43 ? 28.109 7.402 -3.838 1 86.25 43 ASP B N 1
ATOM 3799 C CA . ASP B 1 43 ? 28.875 6.246 -3.387 1 86.25 43 ASP B CA 1
ATOM 3800 C C . ASP B 1 43 ? 29.281 6.398 -1.922 1 86.25 43 ASP B C 1
ATOM 3802 O O . ASP B 1 43 ? 29.281 7.504 -1.381 1 86.25 43 ASP B O 1
ATOM 3806 N N . SER B 1 44 ? 29.656 5.32 -1.354 1 83.75 44 SER B N 1
ATOM 3807 C CA . SER B 1 44 ? 29.969 5.27 0.07 1 83.75 44 SER B CA 1
ATOM 3808 C C . SER B 1 44 ? 31.203 6.105 0.388 1 83.75 44 SER B C 1
ATOM 3810 O O . SER B 1 44 ? 31.391 6.535 1.528 1 83.75 44 SER B O 1
ATOM 3812 N N . ASP B 1 45 ? 31.984 6.316 -0.621 1 87.88 45 ASP B N 1
ATOM 3813 C CA . ASP B 1 45 ? 33.219 7.027 -0.372 1 87.88 45 ASP B CA 1
ATOM 3814 C C . ASP B 1 45 ? 33.094 8.516 -0.67 1 87.88 45 ASP B C 1
ATOM 3816 O O . ASP B 1 45 ? 34.094 9.25 -0.693 1 87.88 45 ASP B O 1
ATOM 3820 N N . ALA B 1 46 ? 31.922 8.922 -0.818 1 93.12 46 ALA B N 1
ATOM 3821 C CA . ALA B 1 46 ? 31.688 10.344 -1.065 1 93.12 46 ALA B CA 1
ATOM 3822 C C . ALA B 1 46 ? 32.062 11.18 0.154 1 93.12 46 ALA B C 1
ATOM 3824 O O . ALA B 1 46 ? 32.031 10.695 1.286 1 93.12 46 ALA B O 1
ATOM 3825 N N . PRO B 1 47 ? 32.5 12.398 -0.064 1 94.75 47 PRO B N 1
ATOM 3826 C CA . PRO B 1 47 ? 32.875 13.266 1.053 1 94.75 47 PRO B CA 1
ATOM 3827 C C . PRO B 1 47 ? 31.672 13.891 1.754 1 94.75 47 PRO B C 1
ATOM 3829 O O . PRO B 1 47 ? 31.5 15.109 1.724 1 94.75 47 PRO B O 1
ATOM 3832 N N . PHE B 1 48 ? 30.984 13.148 2.518 1 95.94 48 PHE B N 1
ATOM 3833 C CA . PHE B 1 48 ? 29.734 13.555 3.131 1 95.94 48 PHE B CA 1
ATOM 3834 C C . PHE B 1 48 ? 29.953 14.68 4.129 1 95.94 48 PHE B C 1
ATOM 3836 O O . PHE B 1 48 ? 29.109 15.578 4.258 1 95.94 48 PHE B O 1
ATOM 3843 N N . ASP B 1 49 ? 31.031 14.633 4.859 1 95.56 49 ASP B N 1
ATOM 3844 C CA . ASP B 1 49 ? 31.312 15.688 5.832 1 95.56 49 ASP B CA 1
ATOM 3845 C C . ASP B 1 49 ? 31.422 17.047 5.148 1 95.56 49 ASP B C 1
ATOM 3847 O O . ASP B 1 49 ? 30.891 18.047 5.645 1 95.56 49 ASP B O 1
ATOM 3851 N N . VAL B 1 50 ? 32.094 17.047 4.016 1 94.88 50 VAL B N 1
ATOM 3852 C CA . VAL B 1 50 ? 32.25 18.281 3.25 1 94.88 50 VAL B CA 1
ATOM 3853 C C . VAL B 1 50 ? 30.906 18.734 2.682 1 94.88 50 VAL B C 1
ATOM 3855 O O . VAL B 1 50 ? 30.562 19.906 2.744 1 94.88 50 VAL B O 1
ATOM 3858 N N . LEU B 1 51 ? 30.219 17.812 2.154 1 96.62 51 LEU B N 1
ATOM 3859 C CA . LEU B 1 51 ? 28.938 18.109 1.519 1 96.62 51 LEU B CA 1
ATOM 3860 C C . LEU B 1 51 ? 27.953 18.703 2.527 1 96.62 51 LEU B C 1
ATOM 3862 O O . LEU B 1 51 ? 27.312 19.703 2.256 1 96.62 51 LEU B O 1
ATOM 3866 N N . PHE B 1 52 ? 27.859 18.078 3.697 1 96.88 52 PHE B N 1
ATOM 3867 C CA . PHE B 1 52 ? 26.969 18.578 4.734 1 96.88 52 PHE B CA 1
ATOM 3868 C C . PHE B 1 52 ? 27.453 19.906 5.273 1 96.88 52 PHE B C 1
ATOM 3870 O O . PHE B 1 52 ? 26.656 20.75 5.703 1 96.88 52 PHE B O 1
ATOM 3877 N N . GLY B 1 53 ? 28.734 20.078 5.242 1 95.56 53 GLY B N 1
ATOM 3878 C CA . GLY B 1 53 ? 29.312 21.328 5.691 1 95.56 53 GLY B CA 1
ATOM 3879 C C . GLY B 1 53 ? 28.906 22.516 4.836 1 95.56 53 GLY B C 1
ATOM 3880 O O . GLY B 1 53 ? 28.984 23.656 5.277 1 95.56 53 GLY B O 1
ATOM 3881 N N . LEU B 1 54 ? 28.469 22.234 3.639 1 96.06 54 LEU B N 1
ATOM 3882 C CA . LEU B 1 54 ? 28.047 23.281 2.721 1 96.06 54 LEU B CA 1
ATOM 3883 C C . LEU B 1 54 ? 26.625 23.75 3.031 1 96.06 54 LEU B C 1
ATOM 3885 O O . LEU B 1 54 ? 26.188 24.781 2.543 1 96.06 54 LEU B O 1
ATOM 3889 N N . LEU B 1 55 ? 25.906 23.016 3.877 1 96.12 55 LEU B N 1
ATOM 3890 C CA . LEU B 1 55 ? 24.547 23.344 4.273 1 96.12 55 LEU B CA 1
ATOM 3891 C C . LEU B 1 55 ? 24.531 24.125 5.586 1 96.12 55 LEU B C 1
ATOM 3893 O O . LEU B 1 55 ? 25.438 23.953 6.418 1 96.12 55 LEU B O 1
ATOM 3897 N N . ASP B 1 56 ? 23.562 25 5.695 1 93.75 56 ASP B N 1
ATOM 3898 C CA . ASP B 1 56 ? 23.406 25.625 7.004 1 93.75 56 ASP B CA 1
ATOM 3899 C C . ASP B 1 56 ? 22.984 24.609 8.062 1 93.75 56 ASP B C 1
ATOM 3901 O O . ASP B 1 56 ? 22.562 23.5 7.723 1 93.75 56 ASP B O 1
ATOM 3905 N N . HIS B 1 57 ? 23.141 24.938 9.266 1 92.38 57 HIS B N 1
ATOM 3906 C CA . HIS B 1 57 ? 22.969 24 10.375 1 92.38 57 HIS B CA 1
ATOM 3907 C C . HIS B 1 57 ? 21.578 23.359 10.344 1 92.38 57 HIS B C 1
ATOM 3909 O O . HIS B 1 57 ? 21.453 22.141 10.461 1 92.38 57 HIS B O 1
ATOM 3915 N N . ASN B 1 58 ? 20.594 24.141 10.203 1 90.81 58 ASN B N 1
ATOM 3916 C CA . ASN B 1 58 ? 19.234 23.609 10.172 1 90.81 58 ASN B CA 1
ATOM 3917 C C . ASN B 1 58 ? 19.031 22.641 9.008 1 90.81 58 ASN B C 1
ATOM 3919 O O . ASN B 1 58 ? 18.391 21.594 9.164 1 90.81 58 ASN B O 1
ATOM 3923 N N . ARG B 1 59 ? 19.594 22.969 7.891 1 94.44 59 ARG B N 1
ATOM 3924 C CA . ARG B 1 59 ? 19.469 22.109 6.711 1 94.44 59 ARG B CA 1
ATOM 3925 C C . ARG B 1 59 ? 20.266 20.812 6.895 1 94.44 59 ARG B C 1
ATOM 3927 O O . ARG B 1 59 ? 19.875 19.766 6.367 1 94.44 59 ARG B O 1
ATOM 3934 N N . GLN B 1 60 ? 21.359 20.906 7.645 1 96.12 60 GLN B N 1
ATOM 3935 C CA . GLN B 1 60 ? 22.141 19.703 7.906 1 96.12 60 GLN B CA 1
ATOM 3936 C C . GLN B 1 60 ? 21.297 18.656 8.641 1 96.12 60 GLN B C 1
ATOM 3938 O O . GLN B 1 60 ? 21.219 17.5 8.211 1 96.12 60 GLN B O 1
ATOM 3943 N N . VAL B 1 61 ? 20.656 19.094 9.68 1 95.25 61 VAL B N 1
ATOM 3944 C CA . VAL B 1 61 ? 19.891 18.203 10.531 1 95.25 61 VAL B CA 1
ATOM 3945 C C . VAL B 1 61 ? 18.703 17.625 9.75 1 95.25 61 VAL B C 1
ATOM 3947 O O . VAL B 1 61 ? 18.469 16.422 9.766 1 95.25 61 VAL B O 1
ATOM 3950 N N . ARG B 1 62 ? 18.031 18.438 9.031 1 94.38 62 ARG B N 1
ATOM 3951 C CA . ARG B 1 62 ? 16.844 18.016 8.297 1 94.38 62 ARG B CA 1
ATOM 3952 C C . ARG B 1 62 ? 17.219 17.109 7.133 1 94.38 62 ARG B C 1
ATOM 3954 O O . ARG B 1 62 ? 16.531 16.109 6.883 1 94.38 62 ARG B O 1
ATOM 3961 N N . THR B 1 63 ? 18.281 17.484 6.43 1 96.31 63 THR B N 1
ATOM 3962 C CA . THR B 1 63 ? 18.734 16.641 5.32 1 96.31 63 THR B CA 1
ATOM 3963 C C . THR B 1 63 ? 19.109 15.25 5.809 1 96.31 63 THR B C 1
ATOM 3965 O O . THR B 1 63 ? 18.734 14.25 5.195 1 96.31 63 THR B O 1
ATOM 3968 N N . PHE B 1 64 ? 19.812 15.227 6.914 1 96.94 64 PHE B N 1
ATOM 3969 C CA . PHE B 1 64 ? 20.219 13.938 7.469 1 96.94 64 PHE B CA 1
ATOM 3970 C C . PHE B 1 64 ? 19 13.086 7.816 1 96.94 64 PHE B C 1
ATOM 3972 O O . PHE B 1 64 ? 18.984 11.883 7.582 1 96.94 64 PHE B O 1
ATOM 3979 N N . ALA B 1 65 ? 17.953 13.719 8.32 1 94.69 65 ALA B N 1
ATOM 3980 C CA . ALA B 1 65 ? 16.734 13.016 8.734 1 94.69 65 ALA B CA 1
ATOM 3981 C C . ALA B 1 65 ? 16.062 12.359 7.535 1 94.69 65 ALA B C 1
ATOM 3983 O O . ALA B 1 65 ? 15.375 11.344 7.684 1 94.69 65 ALA B O 1
ATOM 3984 N N . TYR B 1 66 ? 16.266 12.891 6.344 1 94.38 66 TYR B N 1
ATOM 3985 C CA . TYR B 1 66 ? 15.586 12.391 5.152 1 94.38 66 TYR B CA 1
ATOM 3986 C C . TYR B 1 66 ? 16.453 11.391 4.406 1 94.38 66 TYR B C 1
ATOM 3988 O O . TYR B 1 66 ? 16 10.75 3.451 1 94.38 66 TYR B O 1
ATOM 3996 N N . ILE B 1 67 ? 17.719 11.195 4.852 1 94.44 67 ILE B N 1
ATOM 3997 C CA . ILE B 1 67 ? 18.594 10.195 4.25 1 94.44 67 ILE B CA 1
ATOM 3998 C C . ILE B 1 67 ? 18.016 8.797 4.496 1 94.44 67 ILE B C 1
ATOM 4000 O O . ILE B 1 67 ? 17.453 8.531 5.559 1 94.44 67 ILE B O 1
ATOM 4004 N N . ASP B 1 68 ? 18.172 7.977 3.508 1 88.69 68 ASP B N 1
ATOM 4005 C CA . ASP B 1 68 ? 17.766 6.59 3.682 1 88.69 68 ASP B CA 1
ATOM 4006 C C . ASP B 1 68 ? 18.344 5.992 4.957 1 88.69 68 ASP B C 1
ATOM 4008 O O . ASP B 1 68 ? 19.547 6.141 5.223 1 88.69 68 ASP B O 1
ATOM 4012 N N . LEU B 1 69 ? 17.516 5.309 5.648 1 88.88 69 LEU B N 1
ATOM 4013 C CA . LEU B 1 69 ? 17.875 4.824 6.98 1 88.88 69 LEU B CA 1
ATOM 4014 C C . LEU B 1 69 ? 19.062 3.875 6.91 1 88.88 69 LEU B C 1
ATOM 4016 O O . LEU B 1 69 ? 19.922 3.873 7.805 1 88.88 69 LEU B O 1
ATOM 4020 N N . ASN B 1 70 ? 19.203 3.131 5.926 1 85.69 70 ASN B N 1
ATOM 4021 C CA . ASN B 1 70 ? 20.266 2.148 5.812 1 85.69 70 ASN B CA 1
ATOM 4022 C C . ASN B 1 70 ? 21.609 2.818 5.539 1 85.69 70 ASN B C 1
ATOM 4024 O O . ASN B 1 70 ? 22.672 2.227 5.781 1 85.69 70 ASN B O 1
ATOM 4028 N N . LEU B 1 71 ? 21.547 4.02 5.109 1 90.69 71 LEU B N 1
ATOM 4029 C CA . LEU B 1 71 ? 22.766 4.727 4.762 1 90.69 71 LEU B CA 1
ATOM 4030 C C . LEU B 1 71 ? 23.203 5.66 5.891 1 90.69 71 LEU B C 1
ATOM 4032 O O . LEU B 1 71 ? 24.344 6.125 5.918 1 90.69 71 LEU B O 1
ATOM 4036 N N . GLN B 1 72 ? 22.312 5.938 6.801 1 94.19 72 GLN B N 1
ATOM 4037 C CA . GLN B 1 72 ? 22.562 6.922 7.852 1 94.19 72 GLN B CA 1
ATOM 4038 C C . GLN B 1 72 ? 23.766 6.531 8.695 1 94.19 72 GLN B C 1
ATOM 4040 O O . GLN B 1 72 ? 24.609 7.371 9.008 1 94.19 72 GLN B O 1
ATOM 4045 N N . PRO B 1 73 ? 23.922 5.242 9.062 1 93.38 73 PRO B N 1
ATOM 4046 C CA . PRO B 1 73 ? 25.094 4.875 9.867 1 93.38 73 PRO B CA 1
ATOM 4047 C C . PRO B 1 73 ? 26.406 5.156 9.156 1 93.38 73 PRO B C 1
ATOM 4049 O O . PRO B 1 73 ? 27.359 5.641 9.781 1 93.38 73 PRO B O 1
ATOM 4052 N N . GLN B 1 74 ? 26.406 4.895 7.906 1 92 74 GLN B N 1
ATOM 4053 C CA . GLN B 1 74 ? 27.625 5.121 7.129 1 92 74 GLN B CA 1
ATOM 4054 C C . GLN B 1 74 ? 27.938 6.609 7.016 1 92 74 GLN B C 1
ATOM 4056 O O . GLN B 1 74 ? 29.094 7.02 7.141 1 92 74 GLN B O 1
ATOM 4061 N N . ILE B 1 75 ? 26.953 7.391 6.781 1 94.75 75 ILE B N 1
ATOM 4062 C CA . ILE B 1 75 ? 27.125 8.836 6.652 1 94.75 75 ILE B CA 1
ATOM 4063 C C . ILE B 1 75 ? 27.531 9.43 8 1 94.75 75 ILE B C 1
ATOM 4065 O O . ILE B 1 75 ? 28.406 10.305 8.062 1 94.75 75 ILE B O 1
ATOM 4069 N N . LEU B 1 76 ? 26.969 8.922 9.016 1 94.19 76 LEU B N 1
ATOM 4070 C CA . LE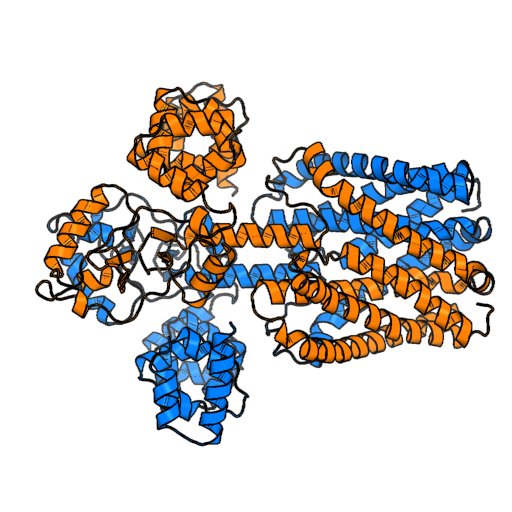U B 1 76 ? 27.281 9.367 10.367 1 94.19 76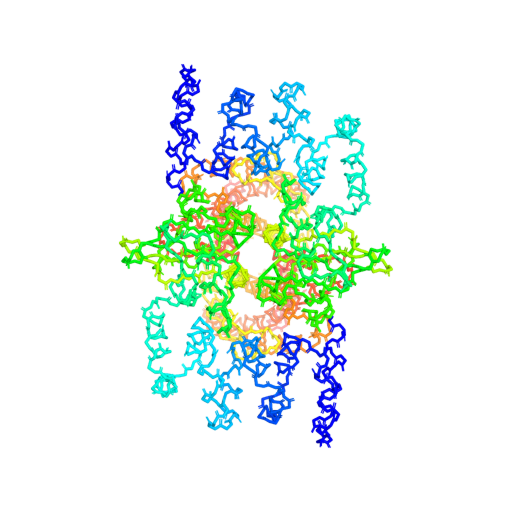 LEU B CA 1
ATOM 4071 C C . LEU B 1 76 ? 28.75 9.094 10.703 1 94.19 76 LEU B C 1
ATOM 4073 O O . LEU B 1 76 ? 29.391 9.906 11.367 1 94.19 76 LEU B O 1
ATOM 4077 N N . ALA B 1 77 ? 29.234 8 10.266 1 92.69 77 ALA B N 1
ATOM 4078 C CA . ALA B 1 77 ? 30.625 7.609 10.516 1 92.69 77 ALA B CA 1
ATOM 4079 C C . ALA B 1 77 ? 31.594 8.547 9.812 1 92.69 77 ALA B C 1
ATOM 4081 O O . ALA B 1 77 ? 32.75 8.719 10.25 1 92.69 77 ALA B O 1
ATOM 4082 N N . ALA B 1 78 ? 31.094 9.156 8.75 1 93.56 78 ALA B N 1
ATOM 4083 C CA . ALA B 1 78 ? 31.953 10.047 7.957 1 93.56 78 ALA B CA 1
ATOM 4084 C C . ALA B 1 78 ? 32 11.438 8.578 1 93.56 78 ALA B C 1
ATOM 4086 O O . ALA B 1 78 ? 32.875 12.242 8.234 1 93.56 78 ALA B O 1
ATOM 4087 N N . PHE B 1 79 ? 31.141 11.703 9.523 1 94.94 79 PHE B N 1
ATOM 4088 C CA . PHE B 1 79 ? 31.062 13.023 10.125 1 94.94 79 PHE B CA 1
ATOM 4089 C C . PHE B 1 79 ? 32.156 13.227 11.156 1 94.94 79 PHE B C 1
ATOM 4091 O O . PHE B 1 79 ? 32.594 12.273 11.805 1 94.94 79 PHE B O 1
ATOM 4098 N N . SER B 1 80 ? 32.625 14.453 11.281 1 93.5 80 SER B N 1
ATOM 4099 C CA . SER B 1 80 ? 33.438 14.828 12.445 1 93.5 80 SER B CA 1
ATOM 4100 C C . SER B 1 80 ? 32.656 14.633 13.742 1 93.5 80 SER B C 1
ATOM 4102 O O . SER B 1 80 ? 31.406 14.648 13.734 1 93.5 80 SER B O 1
ATOM 4104 N N . PRO B 1 81 ? 33.344 14.398 14.836 1 90.88 81 PRO B N 1
ATOM 4105 C CA . PRO B 1 81 ? 32.656 14.203 16.109 1 90.88 81 PRO B CA 1
ATOM 4106 C C . PRO B 1 81 ? 31.734 15.367 16.469 1 90.88 81 PRO B C 1
ATOM 4108 O O . PRO B 1 81 ? 30.656 15.156 17.031 1 90.88 81 PRO B O 1
ATOM 4111 N N . GLU B 1 82 ? 32.125 16.516 16.125 1 92 82 GLU B N 1
ATOM 4112 C CA . GLU B 1 82 ? 31.344 17.688 16.438 1 92 82 GLU B CA 1
ATOM 4113 C C . GLU B 1 82 ? 30.031 17.703 15.641 1 92 82 GLU B C 1
ATOM 4115 O O . GLU B 1 82 ? 28.969 17.953 16.188 1 92 82 GLU B O 1
ATOM 4120 N N . ARG B 1 83 ? 30.141 17.469 14.398 1 93.44 83 ARG B N 1
ATOM 4121 C CA . ARG B 1 83 ? 28.953 17.453 13.539 1 93.44 83 ARG B CA 1
ATOM 4122 C C . ARG B 1 83 ? 28.031 16.312 13.922 1 93.44 83 ARG B C 1
ATOM 4124 O O . ARG B 1 83 ? 26.797 16.484 13.938 1 93.44 83 ARG B O 1
ATOM 4131 N N . ARG B 1 84 ? 28.594 15.18 14.219 1 93.88 84 ARG B N 1
ATOM 4132 C CA . ARG B 1 84 ? 27.828 14.016 14.625 1 93.88 84 ARG B CA 1
ATOM 4133 C C . ARG B 1 84 ? 26.969 14.328 15.859 1 93.88 84 ARG B C 1
ATOM 4135 O O . ARG B 1 84 ? 25.781 14.039 15.875 1 93.88 84 ARG B O 1
ATOM 4142 N N . ARG B 1 85 ? 27.594 14.93 16.781 1 91.25 85 ARG B N 1
ATOM 4143 C CA . ARG B 1 85 ? 26.891 15.273 18.031 1 91.25 85 ARG B CA 1
ATOM 4144 C C . ARG B 1 85 ? 25.797 16.297 17.766 1 91.25 85 ARG B C 1
ATOM 4146 O O . ARG B 1 85 ? 24.703 16.188 18.312 1 91.25 85 ARG B O 1
ATOM 4153 N N . ALA B 1 86 ? 26.125 17.25 16.969 1 92.69 86 ALA B N 1
ATOM 4154 C CA . ALA B 1 86 ? 25.172 18.328 16.672 1 92.69 86 ALA B CA 1
ATOM 4155 C C . ALA B 1 86 ? 23.953 17.797 15.945 1 92.69 86 ALA B C 1
ATOM 4157 O O . ALA B 1 86 ? 22.812 18.125 16.297 1 92.69 86 ALA B O 1
ATOM 4158 N N . ILE B 1 87 ? 24.203 16.969 14.961 1 94.38 87 ILE B N 1
ATOM 4159 C CA . ILE B 1 87 ? 23.109 16.469 14.117 1 94.38 87 ILE B CA 1
ATOM 4160 C C . ILE B 1 87 ? 22.25 15.508 14.922 1 94.38 87 ILE B C 1
ATOM 4162 O O . ILE B 1 87 ? 21.016 15.648 14.969 1 94.38 87 ILE B O 1
ATOM 4166 N N . VAL B 1 88 ? 22.828 14.57 15.594 1 94.56 88 VAL B N 1
ATOM 4167 C CA . VAL B 1 88 ? 22.094 13.539 16.297 1 94.56 88 VAL B CA 1
ATOM 4168 C C . VAL B 1 88 ? 21.312 14.156 17.469 1 94.56 88 VAL B C 1
ATOM 4170 O O . VAL B 1 88 ? 20.188 13.766 17.75 1 94.56 88 VAL B O 1
ATOM 4173 N N . GLY B 1 89 ? 21.938 15.109 18.109 1 91.56 89 GLY B N 1
ATOM 4174 C CA . GLY B 1 89 ? 21.312 15.766 19.25 1 91.56 89 GLY B CA 1
ATOM 4175 C C . GLY B 1 89 ? 20.078 16.578 18.875 1 91.56 89 GLY B C 1
ATOM 4176 O O . GLY B 1 89 ? 19.203 16.781 19.703 1 91.56 89 GLY B O 1
ATOM 4177 N N . GLU B 1 90 ? 20 16.938 17.609 1 92 90 GLU B N 1
ATOM 4178 C CA . GLU B 1 90 ? 18.906 17.828 17.203 1 92 90 GLU B CA 1
ATOM 4179 C C . GLU B 1 90 ? 17.859 17.078 16.391 1 92 90 GLU B C 1
ATOM 4181 O O . GLU B 1 90 ? 16.844 17.656 15.992 1 92 90 GLU B O 1
ATOM 4186 N N . LEU B 1 91 ? 18.094 15.812 16.172 1 92.81 91 LEU B N 1
ATOM 4187 C CA . LEU B 1 91 ? 17.094 15 15.508 1 92.81 91 LEU B CA 1
ATOM 4188 C C . LEU B 1 91 ? 15.852 14.852 16.375 1 92.81 91 LEU B C 1
ATOM 4190 O O . LEU B 1 91 ? 15.953 14.797 17.609 1 92.81 91 LEU B O 1
ATOM 4194 N N . ASP B 1 92 ? 14.719 14.805 15.688 1 90.69 92 ASP B N 1
ATOM 4195 C CA . ASP B 1 92 ? 13.508 14.453 16.422 1 90.69 92 ASP B CA 1
ATOM 4196 C C . ASP B 1 92 ? 13.633 13.078 17.078 1 90.69 92 ASP B C 1
ATOM 4198 O O . ASP B 1 92 ? 14.375 12.227 16.578 1 90.69 92 ASP B O 1
ATOM 4202 N N . SER B 1 93 ? 12.914 12.891 18.141 1 92.69 93 SER B N 1
ATOM 4203 C CA . SER B 1 93 ? 13.031 11.672 18.938 1 92.69 93 SER B CA 1
ATOM 4204 C C . SER B 1 93 ? 12.766 10.43 18.094 1 92.69 93 SER B C 1
ATOM 4206 O O . SER B 1 93 ? 13.453 9.414 18.219 1 92.69 93 SER B O 1
ATOM 4208 N N . ASP B 1 94 ? 11.805 10.477 17.25 1 92.69 94 ASP B N 1
ATOM 4209 C CA . ASP B 1 94 ? 11.469 9.328 16.406 1 92.69 94 ASP B CA 1
ATOM 4210 C C . ASP B 1 94 ? 12.57 9.039 15.398 1 92.69 94 ASP B C 1
ATOM 4212 O O . ASP B 1 94 ? 12.945 7.887 15.18 1 92.69 94 ASP B O 1
ATOM 4216 N N . ASP B 1 95 ? 13.102 10.078 14.812 1 93.44 95 ASP B N 1
ATOM 4217 C CA . ASP B 1 95 ? 14.188 9.914 13.852 1 93.44 95 ASP B CA 1
ATOM 4218 C C . ASP B 1 95 ? 15.438 9.359 14.523 1 93.44 95 ASP B C 1
ATOM 4220 O O . ASP B 1 95 ? 16.141 8.531 13.945 1 93.44 95 ASP B O 1
ATOM 4224 N N . ARG B 1 96 ? 15.656 9.867 15.664 1 94.94 96 ARG B N 1
ATOM 4225 C CA . ARG B 1 96 ? 16.812 9.391 16.422 1 94.94 96 ARG B CA 1
ATOM 4226 C C . ARG B 1 96 ? 16.672 7.91 16.766 1 94.94 96 ARG B C 1
ATOM 4228 O O . ARG B 1 96 ? 17.641 7.148 16.625 1 94.94 96 ARG B O 1
ATOM 4235 N N . ALA B 1 97 ? 15.539 7.543 17.25 1 94.88 97 ALA B N 1
ATOM 4236 C CA . ALA B 1 97 ? 15.289 6.141 17.578 1 94.88 97 ALA B CA 1
ATOM 4237 C C . ALA B 1 97 ? 15.477 5.254 16.344 1 94.88 97 ALA B C 1
ATOM 4239 O O . ALA B 1 97 ? 16.047 4.168 16.438 1 94.88 97 ALA B O 1
ATOM 4240 N N . ALA B 1 98 ? 14.969 5.695 15.258 1 94.12 98 ALA B N 1
ATOM 4241 C CA . ALA B 1 98 ? 15.102 4.941 14.016 1 94.12 98 ALA B CA 1
ATOM 4242 C C . ALA B 1 98 ? 16.562 4.773 13.625 1 94.12 98 ALA B C 1
ATOM 4244 O O . ALA B 1 98 ? 16.984 3.701 13.172 1 94.12 98 ALA B O 1
ATOM 4245 N N . LEU B 1 99 ? 17.312 5.828 13.766 1 95.44 99 LEU B N 1
ATOM 4246 C CA . LEU B 1 99 ? 18.75 5.785 13.492 1 95.44 99 LEU B CA 1
ATOM 4247 C C . LEU B 1 99 ? 19.438 4.77 14.391 1 95.44 99 LEU B C 1
ATOM 4249 O O . LEU B 1 99 ? 20.25 3.957 13.922 1 95.44 99 LEU B O 1
ATOM 4253 N N . ILE B 1 100 ? 19.156 4.777 15.609 1 95.19 100 ILE B N 1
ATOM 4254 C CA . ILE B 1 100 ? 19.797 3.924 16.594 1 95.19 100 ILE B CA 1
ATOM 4255 C C . ILE B 1 100 ? 19.5 2.459 16.297 1 95.19 100 ILE B C 1
ATOM 4257 O O . ILE B 1 100 ? 20.359 1.591 16.469 1 95.19 100 ILE B O 1
ATOM 4261 N N . ASP B 1 101 ? 18.297 2.191 15.805 1 92.88 101 ASP B N 1
ATOM 4262 C CA . ASP B 1 101 ? 17.906 0.833 15.445 1 92.88 101 ASP B CA 1
ATOM 4263 C C . ASP B 1 101 ? 18.812 0.272 14.344 1 92.88 101 ASP B C 1
ATOM 4265 O O . ASP B 1 101 ? 18.938 -0.945 14.203 1 92.88 101 ASP B O 1
ATOM 4269 N N . GLU B 1 102 ? 19.406 1.146 13.562 1 92.5 102 GLU B N 1
ATOM 4270 C CA . GLU B 1 102 ? 20.219 0.716 12.43 1 92.5 102 GLU B CA 1
ATOM 4271 C C . GLU B 1 102 ? 21.672 0.527 12.844 1 92.5 102 GLU B C 1
ATOM 4273 O O . GLU B 1 102 ? 22.484 0.009 12.062 1 92.5 102 GLU B O 1
ATOM 4278 N N . LEU B 1 103 ? 22.016 0.89 14.047 1 94.25 103 LEU B N 1
ATOM 4279 C CA . LEU B 1 103 ? 23.391 0.832 14.508 1 94.25 103 LEU B CA 1
ATOM 4280 C C . LEU B 1 103 ? 23.672 -0.477 15.242 1 94.25 103 LEU B C 1
ATOM 4282 O O . LEU B 1 103 ? 22.75 -1.083 15.805 1 94.25 103 LEU B O 1
ATOM 4286 N N . GLU B 1 104 ? 24.891 -0.854 15.195 1 93.19 104 GLU B N 1
ATOM 4287 C CA . GLU B 1 104 ? 25.312 -1.963 16.047 1 93.19 104 GLU B CA 1
ATOM 4288 C C . GLU B 1 104 ? 25.234 -1.583 17.516 1 93.19 104 GLU B C 1
ATOM 4290 O O . GLU B 1 104 ? 25.438 -0.422 17.875 1 93.19 104 GLU B O 1
ATOM 4295 N N . PRO B 1 105 ? 25.078 -2.529 18.344 1 93 105 PRO B N 1
ATOM 4296 C CA . PRO B 1 105 ? 24.812 -2.254 19.75 1 93 105 PRO B CA 1
ATOM 4297 C C . PRO B 1 105 ? 25.906 -1.396 20.391 1 93 105 PRO B C 1
ATOM 4299 O O . PRO B 1 105 ? 25.594 -0.416 21.078 1 93 105 PRO B O 1
ATOM 4302 N N . PRO B 1 106 ? 27.141 -1.635 20.141 1 93.62 106 PRO B N 1
ATOM 4303 C CA . PRO B 1 106 ? 28.156 -0.783 20.766 1 93.62 106 PRO B CA 1
ATOM 4304 C C . PRO B 1 106 ? 28.094 0.665 20.281 1 93.62 106 PRO B C 1
ATOM 4306 O O . PRO B 1 106 ? 28.266 1.593 21.078 1 93.62 106 PRO B O 1
ATOM 4309 N N . GLN B 1 107 ? 27.859 0.835 19.016 1 92.31 107 GLN B N 1
ATOM 4310 C CA . GLN B 1 107 ? 27.734 2.174 18.438 1 92.31 107 GLN B CA 1
ATOM 4311 C C . GLN B 1 107 ? 26.484 2.881 18.969 1 92.31 107 GLN B C 1
ATOM 4313 O O . GLN B 1 107 ? 26.516 4.086 19.219 1 92.31 107 GLN B O 1
ATOM 4318 N N . ALA B 1 108 ? 25.469 2.123 19.062 1 94.69 108 ALA B N 1
ATOM 4319 C CA . ALA B 1 108 ? 24.203 2.662 19.578 1 94.69 108 ALA B CA 1
ATOM 4320 C C . ALA B 1 108 ? 24.359 3.17 21 1 94.69 108 ALA B C 1
ATOM 4322 O O . ALA B 1 108 ? 23.906 4.27 21.328 1 94.69 108 ALA B O 1
ATOM 4323 N N . GLU B 1 109 ? 25 2.441 21.812 1 94.25 109 GLU B N 1
ATOM 4324 C CA . GLU B 1 109 ? 25.188 2.805 23.219 1 94.25 109 GLU B CA 1
ATOM 4325 C C . GLU B 1 109 ? 26.047 4.059 23.344 1 94.25 109 GLU B C 1
ATOM 4327 O O . GLU B 1 109 ? 25.766 4.93 24.172 1 94.25 109 GLU B O 1
ATOM 4332 N N . GLU B 1 110 ? 27.047 4.07 22.547 1 93.25 110 GLU B N 1
ATOM 4333 C CA . GLU B 1 110 ? 27.922 5.234 22.562 1 93.25 110 GLU B CA 1
ATOM 4334 C C . GLU B 1 110 ? 27.188 6.496 22.141 1 93.25 110 GLU B C 1
ATOM 4336 O O . GLU B 1 110 ? 27.344 7.555 22.75 1 93.25 110 GLU B O 1
ATOM 4341 N N . LEU B 1 111 ? 26.438 6.348 21.125 1 93.44 111 LEU B N 1
ATOM 4342 C CA . LEU B 1 111 ? 25.688 7.488 20.609 1 93.44 111 LEU B CA 1
ATOM 4343 C C . LEU B 1 111 ? 24.688 7.98 21.656 1 93.44 111 LEU B C 1
ATOM 4345 O O . LEU B 1 111 ? 24.531 9.188 21.844 1 93.44 111 LEU B O 1
ATOM 4349 N N . ILE B 1 112 ? 24.016 7.086 22.312 1 94.44 112 ILE B N 1
ATOM 4350 C CA . ILE B 1 112 ? 23.016 7.426 23.312 1 94.44 112 ILE B CA 1
ATOM 4351 C C . ILE B 1 112 ? 23.688 8.109 24.5 1 94.44 112 ILE B C 1
ATOM 4353 O O . ILE B 1 112 ? 23.172 9.102 25.031 1 94.44 112 ILE B O 1
ATOM 4357 N N . ALA B 1 113 ? 24.812 7.641 24.875 1 92.5 113 ALA B N 1
ATOM 4358 C CA . ALA B 1 113 ? 25.547 8.172 26.031 1 92.5 113 ALA B CA 1
ATOM 4359 C C . ALA B 1 113 ? 25.984 9.609 25.781 1 92.5 113 ALA B C 1
ATOM 4361 O O . ALA B 1 113 ? 26.125 10.398 26.719 1 92.5 113 ALA B O 1
ATOM 4362 N N . ASN B 1 114 ? 26.156 9.984 24.531 1 91.5 114 ASN B N 1
ATOM 4363 C CA . ASN B 1 114 ? 26.672 11.305 24.188 1 91.5 114 ASN B CA 1
ATOM 4364 C C . ASN B 1 114 ? 25.547 12.312 23.969 1 91.5 114 ASN B C 1
ATOM 4366 O O . ASN B 1 114 ? 25.812 13.484 23.688 1 91.5 114 ASN B O 1
ATOM 4370 N N . LEU B 1 115 ? 24.328 11.891 24.109 1 93.25 115 LEU B N 1
ATOM 4371 C CA . LEU B 1 115 ? 23.188 12.789 23.953 1 93.25 115 LEU B CA 1
ATOM 4372 C C . LEU B 1 115 ? 22.984 13.633 25.203 1 93.25 115 LEU B C 1
ATOM 4374 O O . LEU B 1 115 ? 23.297 13.195 26.312 1 93.25 115 LEU B O 1
ATOM 4378 N N . PRO B 1 116 ? 22.484 14.859 24.969 1 91.44 116 PRO B N 1
ATOM 4379 C CA . PRO B 1 116 ? 22.031 15.602 26.141 1 91.44 116 PRO B CA 1
ATOM 4380 C C . PRO B 1 116 ? 21 14.844 26.969 1 91.44 116 PRO B C 1
ATOM 4382 O O . PRO B 1 116 ? 20.266 14.008 26.422 1 91.44 116 PRO B O 1
ATOM 4385 N N . ALA B 1 117 ? 20.875 15.156 28.234 1 92.81 117 ALA B N 1
ATOM 4386 C CA . ALA B 1 117 ? 20.109 14.383 29.203 1 92.81 117 ALA B CA 1
ATOM 4387 C C . ALA B 1 117 ? 18.656 14.219 28.75 1 92.81 117 ALA B C 1
ATOM 4389 O O . ALA B 1 117 ? 18.125 13.109 28.766 1 92.81 117 ALA B O 1
ATOM 4390 N N . GLU B 1 118 ? 18.031 15.273 28.406 1 91.44 118 GLU B N 1
ATOM 4391 C CA . GLU B 1 118 ? 16.625 15.227 28 1 91.44 118 GLU B CA 1
ATOM 4392 C C . GLU B 1 118 ? 16.422 14.352 26.766 1 91.44 118 GLU B C 1
ATOM 4394 O O . GLU B 1 118 ? 15.5 13.531 26.719 1 91.44 118 GLU B O 1
ATOM 4399 N N . GLU B 1 119 ? 17.281 14.547 25.781 1 92.44 119 GLU B N 1
ATOM 4400 C CA . GLU B 1 119 ? 17.219 13.766 24.547 1 92.44 119 GLU B CA 1
ATOM 4401 C C . GLU B 1 119 ? 17.516 12.289 24.812 1 92.44 119 GLU B C 1
ATOM 4403 O O . GLU B 1 119 ? 16.922 11.414 24.172 1 92.44 119 GLU B O 1
ATOM 4408 N N . ARG B 1 120 ? 18.406 12.07 25.719 1 94.19 120 ARG B N 1
ATOM 4409 C CA . ARG B 1 120 ? 18.766 10.703 26.094 1 94.19 120 ARG B CA 1
ATOM 4410 C C . ARG B 1 120 ? 17.578 9.977 26.703 1 94.19 120 ARG B C 1
ATOM 4412 O O . ARG B 1 120 ? 17.281 8.836 26.344 1 94.19 120 ARG B O 1
ATOM 4419 N N . GLU B 1 121 ? 16.938 10.633 27.594 1 93.5 121 GLU B N 1
ATOM 4420 C CA . GLU B 1 121 ? 15.773 10.039 28.25 1 93.5 121 GLU B CA 1
ATOM 4421 C C . GLU B 1 121 ? 14.656 9.758 27.25 1 93.5 121 GLU B C 1
ATOM 4423 O O . GLU B 1 121 ? 14.039 8.695 27.281 1 93.5 121 GLU B O 1
ATOM 4428 N N . ASP B 1 122 ? 14.359 10.727 26.391 1 92.88 122 ASP B N 1
ATOM 4429 C CA . ASP B 1 122 ? 13.336 10.57 25.375 1 92.88 122 ASP B CA 1
ATOM 4430 C C . ASP B 1 122 ? 13.648 9.406 24.438 1 92.88 122 ASP B C 1
ATOM 4432 O O . ASP B 1 122 ? 12.766 8.625 24.094 1 92.88 122 ASP B O 1
ATOM 4436 N N . THR B 1 123 ? 14.914 9.328 24.078 1 94.38 123 THR B N 1
ATOM 4437 C CA . THR B 1 123 ? 15.359 8.281 23.172 1 94.38 123 THR B CA 1
ATOM 4438 C C . THR B 1 123 ? 15.234 6.906 23.812 1 94.38 123 THR B C 1
ATOM 4440 O O . THR B 1 123 ? 14.758 5.961 23.188 1 94.38 123 THR B O 1
ATOM 4443 N N . ARG B 1 124 ? 15.602 6.809 25.047 1 94.5 124 ARG B N 1
ATOM 4444 C CA . ARG B 1 124 ? 15.523 5.539 25.766 1 94.5 124 ARG B CA 1
ATOM 4445 C C . ARG B 1 124 ? 14.07 5.09 25.938 1 94.5 124 ARG B C 1
ATOM 4447 O O . ARG B 1 124 ? 13.781 3.895 25.875 1 94.5 124 ARG B O 1
ATOM 4454 N N . GLU B 1 125 ? 13.281 6.07 26.141 1 94.56 125 GLU B N 1
ATOM 4455 C CA . GLU B 1 125 ? 11.859 5.762 26.281 1 94.56 125 GLU B CA 1
ATOM 4456 C C . GLU B 1 125 ? 11.312 5.125 25 1 94.56 125 GLU B C 1
ATOM 4458 O O . GLU B 1 125 ? 10.602 4.121 25.062 1 94.56 125 GLU B O 1
ATOM 4463 N N . LEU B 1 126 ? 11.641 5.676 23.875 1 96.31 126 LEU B N 1
ATOM 4464 C CA . LEU B 1 126 ? 11.164 5.141 22.609 1 96.31 126 LEU B CA 1
ATOM 4465 C C . LEU B 1 126 ? 11.766 3.764 22.344 1 96.31 126 LEU B C 1
ATOM 4467 O O . LEU B 1 126 ? 11.07 2.857 21.875 1 96.31 126 LEU B O 1
ATOM 4471 N N . LEU B 1 127 ? 13.055 3.572 22.672 1 96 127 LEU B N 1
ATOM 4472 C CA . LEU B 1 127 ? 13.781 2.336 22.391 1 96 127 LEU B CA 1
ATOM 4473 C C . LEU B 1 127 ? 13.289 1.2 23.281 1 96 127 LEU B C 1
ATOM 4475 O O . LEU B 1 127 ? 13.547 0.029 23 1 96 127 LEU B O 1
ATOM 4479 N N . ALA B 1 128 ? 12.547 1.565 24.328 1 95.94 128 ALA B N 1
ATOM 4480 C CA . ALA B 1 128 ? 12.008 0.557 25.234 1 95.94 128 ALA B CA 1
ATOM 4481 C C . ALA B 1 128 ? 10.82 -0.172 24.594 1 95.94 128 ALA B C 1
ATOM 4483 O O . ALA B 1 128 ? 10.5 -1.296 24.984 1 95.94 128 ALA B O 1
ATOM 4484 N N . TYR B 1 129 ? 10.172 0.444 23.625 1 96.94 129 TYR B N 1
ATOM 4485 C CA . TYR B 1 129 ? 9.031 -0.167 22.953 1 96.94 129 TYR B CA 1
ATOM 4486 C C . TYR B 1 129 ? 9.508 -1.065 21.812 1 96.94 129 TYR B C 1
ATOM 4488 O O . TYR B 1 129 ? 10.617 -0.903 21.297 1 96.94 129 TYR B O 1
ATOM 4496 N N . ASP B 1 130 ? 8.617 -1.979 21.406 1 95.94 130 ASP B N 1
ATOM 4497 C CA . ASP B 1 130 ? 8.914 -2.842 20.266 1 95.94 130 ASP B CA 1
ATOM 4498 C C . ASP B 1 130 ? 9.133 -2.021 19 1 95.94 130 ASP B C 1
ATOM 4500 O O . ASP B 1 130 ? 8.469 -1.009 18.781 1 95.94 130 ASP B O 1
ATOM 4504 N N . GLU B 1 131 ? 9.992 -2.467 18.156 1 93.25 131 GLU B N 1
ATOM 4505 C CA . GLU B 1 131 ? 10.367 -1.754 16.938 1 93.25 131 GLU B CA 1
ATOM 4506 C C . GLU B 1 131 ? 9.148 -1.483 16.062 1 93.25 131 GLU B C 1
ATOM 4508 O O . GLU B 1 131 ? 9.086 -0.454 15.383 1 93.25 131 GLU B O 1
ATOM 4513 N N . SER B 1 132 ? 8.203 -2.348 16.078 1 93.31 132 SER B N 1
ATOM 4514 C CA . SER B 1 132 ? 7.043 -2.215 15.195 1 93.31 132 SER B CA 1
ATOM 4515 C C . SER B 1 132 ? 5.848 -1.624 15.938 1 93.31 132 SER B C 1
ATOM 4517 O O . SER B 1 132 ? 4.711 -1.724 15.477 1 93.31 132 SER B O 1
ATOM 4519 N N . SER B 1 133 ? 6.082 -1.017 17.047 1 97 133 SER B N 1
ATOM 4520 C CA . SER B 1 133 ? 5.016 -0.458 17.875 1 97 133 SER B CA 1
ATOM 4521 C C . SER B 1 133 ? 4.809 1.024 17.578 1 97 133 SER B C 1
ATOM 4523 O O . SER B 1 133 ? 5.668 1.668 16.969 1 97 133 SER B O 1
ATOM 4525 N N . VAL B 1 134 ? 3.686 1.562 18 1 97.75 134 VAL B N 1
ATOM 4526 C CA . VAL B 1 134 ? 3.371 2.982 17.891 1 97.75 134 VAL B CA 1
ATOM 4527 C C . VAL B 1 134 ? 4.336 3.793 18.766 1 97.75 134 VAL B C 1
ATOM 4529 O O . VAL B 1 134 ? 4.742 4.895 18.375 1 97.75 134 VAL B O 1
ATOM 4532 N N . GLY B 1 135 ? 4.695 3.193 19.891 1 97.25 135 GLY B N 1
ATOM 4533 C CA . GLY B 1 135 ? 5.625 3.867 20.781 1 97.25 135 GLY B CA 1
ATOM 4534 C C . GLY B 1 135 ? 6.961 4.172 20.141 1 97.25 135 GLY B C 1
ATOM 4535 O O . GLY B 1 135 ? 7.578 5.199 20.422 1 97.25 135 GLY B O 1
ATOM 4536 N N . ARG B 1 136 ? 7.402 3.309 19.266 1 96.06 136 ARG B N 1
ATOM 4537 C CA . ARG B 1 136 ? 8.672 3.494 18.578 1 96.06 136 ARG B CA 1
ATOM 4538 C C . ARG B 1 136 ? 8.562 4.602 17.531 1 96.06 136 ARG B C 1
ATOM 4540 O O . ARG B 1 136 ? 9.562 5.254 17.203 1 96.06 136 ARG B O 1
ATOM 4547 N N . LEU B 1 137 ? 7.367 4.895 17.109 1 94.25 137 LEU B N 1
ATOM 4548 C CA . LEU B 1 137 ? 7.109 5.816 16 1 94.25 137 LEU B CA 1
ATOM 4549 C C . LEU B 1 137 ? 6.789 7.211 16.531 1 94.25 137 LEU B C 1
ATOM 4551 O O . LEU B 1 137 ? 6.82 8.188 15.773 1 94.25 137 LEU B O 1
ATOM 4555 N N . MET B 1 138 ? 6.516 7.328 17.797 1 94.56 138 MET B N 1
ATOM 4556 C CA . MET B 1 138 ? 5.961 8.586 18.297 1 94.56 138 MET B CA 1
ATOM 4557 C C . MET B 1 138 ? 7.059 9.625 18.484 1 94.56 138 MET B C 1
ATOM 4559 O O . MET B 1 138 ? 8.227 9.273 18.672 1 94.56 138 MET B O 1
ATOM 4563 N N . ASN B 1 139 ? 6.727 10.828 18.281 1 92.44 139 ASN B N 1
ATOM 4564 C CA . ASN B 1 139 ? 7.516 12.008 18.625 1 92.44 139 ASN B CA 1
ATOM 4565 C C . ASN B 1 139 ? 7.07 12.609 19.953 1 92.44 139 ASN B C 1
ATOM 4567 O O . ASN B 1 139 ? 5.879 12.812 20.188 1 92.44 139 ASN B O 1
ATOM 4571 N N . THR B 1 140 ? 8 12.875 20.781 1 91.44 140 THR B N 1
ATOM 4572 C CA . THR B 1 140 ? 7.656 13.32 22.125 1 91.44 140 THR B CA 1
ATOM 4573 C C . THR B 1 140 ? 7.555 14.844 22.188 1 91.44 140 THR B C 1
ATOM 4575 O O . THR B 1 140 ? 7.184 15.406 23.219 1 91.44 140 THR B O 1
ATOM 4578 N N . ASP B 1 141 ? 7.855 15.469 21.094 1 86.5 141 ASP B N 1
ATOM 4579 C CA . ASP B 1 141 ? 7.742 16.922 21.047 1 86.5 141 ASP B CA 1
ATOM 4580 C C . ASP B 1 141 ? 6.336 17.344 20.641 1 86.5 141 ASP B C 1
ATOM 4582 O O . ASP B 1 141 ? 5.898 17.078 19.516 1 86.5 141 ASP B O 1
ATOM 4586 N N . PHE B 1 142 ? 5.617 17.828 21.531 1 88.38 142 PHE B N 1
ATOM 4587 C CA . PHE B 1 142 ? 4.281 18.359 21.281 1 88.38 142 PHE B CA 1
ATOM 4588 C C . PHE B 1 142 ? 3.996 19.562 22.172 1 88.38 142 PHE B C 1
ATOM 4590 O O . PHE B 1 142 ? 4.68 19.781 23.172 1 88.38 142 PHE B O 1
ATOM 4597 N N . VAL B 1 143 ? 3.09 20.37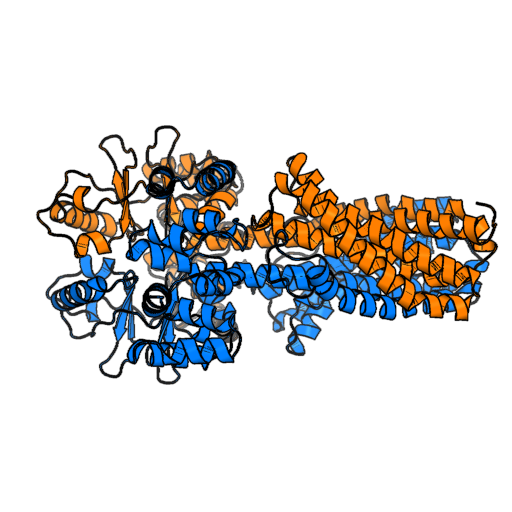5 21.734 1 89.44 143 VAL B N 1
ATOM 4598 C CA . VAL B 1 143 ? 2.689 21.547 22.5 1 89.44 143 VAL B CA 1
ATOM 4599 C C . VAL B 1 143 ? 1.337 21.281 23.156 1 89.44 143 VAL B C 1
ATOM 4601 O O . VAL B 1 143 ? 0.385 20.859 22.5 1 89.44 143 VAL B O 1
ATOM 4604 N N . SER B 1 144 ? 1.368 21.469 24.469 1 92.31 144 SER B N 1
ATOM 4605 C CA . SER B 1 144 ? 0.127 21.266 25.219 1 92.31 144 SER B CA 1
ATOM 4606 C C . SER B 1 144 ? -0.292 22.547 25.953 1 92.31 144 SER B C 1
ATOM 4608 O O . SER B 1 144 ? 0.557 23.328 26.375 1 92.31 144 SER B O 1
ATOM 4610 N N . VAL B 1 145 ? -1.586 22.766 26.016 1 94.69 145 VAL B N 1
ATOM 4611 C CA . VAL B 1 145 ? -2.16 23.891 26.734 1 94.69 145 VAL B CA 1
ATOM 4612 C C . VAL B 1 145 ? -3.162 23.375 27.766 1 94.69 145 VAL B C 1
ATOM 4614 O O . VAL B 1 145 ? -3.508 22.188 27.781 1 94.69 145 VAL B O 1
ATOM 4617 N N . ARG B 1 146 ? -3.549 24.312 28.688 1 96.69 146 ARG B N 1
ATOM 4618 C CA . ARG B 1 146 ? -4.492 23.953 29.734 1 96.69 146 ARG B CA 1
ATOM 4619 C C . ARG B 1 146 ? -5.902 24.422 29.391 1 96.69 146 ARG B C 1
ATOM 4621 O O . ARG B 1 146 ? -6.074 25.469 28.766 1 96.69 146 ARG B O 1
ATOM 4628 N N . PRO B 1 147 ? -6.91 23.625 29.844 1 95.75 147 PRO B N 1
ATOM 4629 C CA . PRO B 1 147 ? -8.289 23.969 29.484 1 95.75 147 PRO B CA 1
ATOM 4630 C C . PRO B 1 147 ? -8.742 25.297 30.109 1 95.75 147 PRO B C 1
ATOM 4632 O O . PRO B 1 147 ? -9.617 25.969 29.562 1 95.75 147 PRO B O 1
ATOM 4635 N N . TYR B 1 148 ? -8.125 25.719 31.203 1 95.81 148 TYR B N 1
ATOM 4636 C CA . TYR B 1 148 ? -8.602 26.891 31.922 1 95.81 148 TYR B CA 1
ATOM 4637 C C . TYR B 1 148 ? -7.836 28.141 31.5 1 95.81 148 TYR B C 1
ATOM 4639 O O . TYR B 1 148 ? -8.156 29.25 31.922 1 95.81 148 TYR B O 1
ATOM 4647 N N . TRP B 1 149 ? -6.797 27.953 30.594 1 96.56 149 TRP B N 1
ATOM 4648 C CA . TRP B 1 149 ? -6.125 29.125 30.031 1 96.56 149 TRP B CA 1
ATOM 4649 C C . TRP B 1 149 ? -7.055 29.891 29.094 1 96.56 149 TRP B C 1
ATOM 4651 O O . TRP B 1 149 ? -7.938 29.297 28.469 1 96.56 149 TRP B O 1
ATOM 4661 N N . THR B 1 150 ? -6.883 31.172 29.047 1 97 150 THR B N 1
ATOM 4662 C CA . THR B 1 150 ? -7.547 31.906 27.969 1 97 150 THR B CA 1
ATOM 4663 C C . THR B 1 150 ? -6.902 31.609 26.625 1 97 150 THR B C 1
ATOM 4665 O O . THR B 1 150 ? -5.758 31.156 26.562 1 97 150 THR B O 1
ATOM 4668 N N . ILE B 1 151 ? -7.637 31.812 25.609 1 95.44 151 ILE B N 1
ATOM 4669 C CA . ILE B 1 151 ? -7.113 31.594 24.266 1 95.44 151 ILE B CA 1
ATOM 4670 C C . ILE B 1 151 ? -5.891 32.469 24.047 1 95.44 151 ILE B C 1
ATOM 4672 O O . ILE B 1 151 ? -4.918 32.062 23.422 1 95.44 151 ILE B O 1
ATOM 4676 N N . ALA B 1 152 ? -5.91 33.656 24.594 1 93.69 152 ALA B N 1
ATOM 4677 C CA . ALA B 1 152 ? -4.77 34.562 24.484 1 93.69 152 ALA B CA 1
ATOM 4678 C C . ALA B 1 152 ? -3.533 33.969 25.156 1 93.69 152 ALA B C 1
ATOM 4680 O O . ALA B 1 152 ? -2.438 34 24.594 1 93.69 152 ALA B O 1
ATOM 4681 N N . GLU B 1 153 ? -3.729 33.5 26.312 1 94.94 153 GLU B N 1
ATOM 4682 C CA . GLU B 1 153 ? -2.637 32.875 27.062 1 94.94 153 GLU B CA 1
ATOM 4683 C C . GLU B 1 153 ? -2.096 31.672 26.297 1 94.94 153 GLU B C 1
ATOM 4685 O O . GLU B 1 153 ? -0.883 31.453 26.266 1 94.94 153 GLU B O 1
ATOM 4690 N N . ALA B 1 154 ? -3.004 30.938 25.812 1 93.44 154 ALA B N 1
ATOM 4691 C CA . ALA B 1 154 ? -2.613 29.75 25.047 1 93.44 154 ALA B CA 1
ATOM 4692 C C . ALA B 1 154 ? -1.781 30.141 23.828 1 93.44 154 ALA B C 1
ATOM 4694 O O . ALA B 1 154 ? -0.771 29.5 23.531 1 93.44 154 ALA B O 1
ATOM 4695 N N . LEU B 1 155 ? -2.166 31.141 23.094 1 89.12 155 LEU B N 1
ATOM 4696 C CA . LEU B 1 155 ? -1.451 31.594 21.906 1 89.12 155 LEU B CA 1
ATOM 4697 C C . LEU B 1 155 ? -0.049 32.062 22.266 1 89.12 155 LEU B C 1
ATOM 4699 O O . LEU B 1 155 ? 0.907 31.812 21.531 1 89.12 155 LEU B O 1
ATOM 4703 N N . ASP B 1 156 ? 0.054 32.75 23.375 1 89.19 156 ASP B N 1
ATOM 4704 C CA . ASP B 1 156 ? 1.359 33.188 23.844 1 89.19 156 ASP B CA 1
ATOM 4705 C C . ASP B 1 156 ? 2.271 32 24.156 1 89.19 156 ASP B C 1
ATOM 4707 O O . ASP B 1 156 ? 3.465 32.031 23.844 1 89.19 156 ASP B O 1
ATOM 4711 N N . HIS B 1 157 ? 1.7 31.078 24.734 1 89.94 157 HIS B N 1
ATOM 4712 C CA . HIS B 1 157 ? 2.451 29.859 25.062 1 89.94 157 HIS B CA 1
ATOM 4713 C C . HIS B 1 157 ? 2.916 29.156 23.797 1 89.94 157 HIS B C 1
ATOM 4715 O O . HIS B 1 157 ? 4.051 28.672 23.719 1 89.94 157 HIS B O 1
ATOM 4721 N N . ILE B 1 158 ? 2.033 29.031 22.844 1 86.94 158 ILE B N 1
ATOM 4722 C CA . ILE B 1 158 ? 2.332 28.375 21.562 1 86.94 158 ILE B CA 1
ATOM 4723 C C . ILE B 1 158 ? 3.455 29.125 20.859 1 86.94 158 ILE B C 1
ATOM 4725 O O . ILE B 1 158 ? 4.359 28.5 20.281 1 86.94 158 ILE B O 1
ATOM 4729 N N . ARG B 1 159 ? 3.432 30.391 20.891 1 82.81 159 ARG B N 1
ATOM 4730 C CA . ARG B 1 159 ? 4.465 31.219 20.281 1 82.81 159 ARG B CA 1
ATOM 4731 C C . ARG B 1 159 ? 5.82 30.969 20.922 1 82.81 159 ARG B C 1
ATOM 4733 O O . ARG B 1 159 ? 6.836 30.875 20.234 1 82.81 159 ARG B O 1
ATOM 4740 N N . ALA B 1 160 ? 5.777 30.844 22.141 1 81.38 160 ALA B N 1
ATOM 4741 C CA . ALA B 1 160 ? 7.012 30.641 22.906 1 81.38 160 ALA B CA 1
ATOM 4742 C C . ALA B 1 160 ? 7.598 29.266 22.656 1 81.38 160 ALA B C 1
ATOM 4744 O O . ALA B 1 160 ? 8.82 29.094 22.609 1 81.38 160 ALA B O 1
ATOM 4745 N N . ALA B 1 161 ? 6.73 28.297 22.484 1 76.12 161 ALA B N 1
ATOM 4746 C CA . ALA B 1 161 ? 7.156 26.906 22.297 1 76.12 161 ALA B CA 1
ATOM 4747 C C . ALA B 1 161 ? 7.758 26.703 20.922 1 76.12 161 ALA B C 1
ATOM 4749 O O . ALA B 1 161 ? 8.656 25.875 20.734 1 76.12 161 ALA B O 1
ATOM 4750 N N . ASN B 1 162 ? 7.152 27.062 19.797 1 63.31 162 ASN B N 1
ATOM 4751 C CA . ASN B 1 162 ? 7.578 26.875 18.406 1 63.31 162 ASN B CA 1
ATOM 4752 C C . ASN B 1 162 ? 9 27.406 18.188 1 63.31 162 ASN B C 1
ATOM 4754 O O . ASN B 1 162 ? 9.742 26.859 17.375 1 63.31 162 ASN B O 1
ATOM 4758 N N . GLU B 1 163 ? 9.219 28.359 18.688 1 52 163 GLU B N 1
ATOM 4759 C CA . GLU B 1 163 ? 10.594 28.812 18.547 1 52 163 GLU B CA 1
ATOM 4760 C C . GLU B 1 163 ? 11.586 27.688 18.797 1 52 163 GLU B C 1
ATOM 4762 O O . GLU B 1 163 ? 12.688 27.688 18.25 1 52 163 GLU B O 1
ATOM 4767 N N . ASN B 1 164 ? 11 26.578 19.172 1 44.5 164 ASN B N 1
ATOM 4768 C CA . ASN B 1 164 ? 11.891 25.469 19.5 1 44.5 164 ASN B CA 1
ATOM 4769 C C . ASN B 1 164 ? 11.734 24.328 18.5 1 44.5 164 ASN B C 1
ATOM 4771 O O . ASN B 1 164 ? 12.211 23.219 18.75 1 44.5 164 ASN B O 1
ATOM 4775 N N . GLY B 1 165 ? 11.078 24.547 17.328 1 49.06 165 GLY B N 1
ATOM 4776 C CA . GLY B 1 165 ? 11.172 23.594 16.234 1 49.06 165 GLY B CA 1
ATOM 4777 C C . GLY B 1 165 ? 10.039 22.594 16.219 1 49.06 165 GLY B C 1
ATOM 4778 O O . GLY B 1 165 ? 10.031 21.672 15.391 1 49.06 165 GLY B O 1
ATOM 4779 N N . GLU B 1 166 ? 9.039 22.688 17.156 1 50.12 166 GLU B N 1
ATOM 4780 C CA . GLU B 1 166 ? 8.094 21.594 17.312 1 50.12 166 GLU B CA 1
ATOM 4781 C C . GLU B 1 166 ? 6.973 21.688 16.281 1 50.12 166 GLU B C 1
ATOM 4783 O O . GLU B 1 166 ? 6.586 22.781 15.875 1 50.12 166 GLU B O 1
ATOM 4788 N N . SER B 1 167 ? 6.746 20.609 15.445 1 52.34 167 SER B N 1
ATOM 4789 C CA . SER B 1 167 ? 5.625 20.531 14.516 1 52.34 167 SER B CA 1
ATOM 4790 C C . SER B 1 167 ? 4.316 20.922 15.188 1 52.34 167 SER B C 1
ATOM 4792 O O . SER B 1 167 ? 3.893 20.266 16.156 1 52.34 167 SER B O 1
ATOM 4794 N N . VAL B 1 168 ? 3.82 22.234 15.18 1 59.62 168 VAL B N 1
ATOM 4795 C CA . VAL B 1 168 ? 2.785 22.859 15.992 1 59.62 168 VAL B CA 1
ATOM 4796 C C . VAL B 1 168 ? 1.469 22.891 15.219 1 59.62 168 VAL B C 1
ATOM 4798 O O . VAL B 1 168 ? 0.599 23.719 15.492 1 59.62 168 VAL B O 1
ATOM 4801 N N . ASN B 1 169 ? 1.213 21.844 14.352 1 68.44 169 ASN B N 1
ATOM 4802 C CA . ASN B 1 169 ? -0.066 22.062 13.68 1 68.44 169 ASN B CA 1
ATOM 4803 C C . ASN B 1 169 ? -1.236 21.625 14.555 1 68.44 169 ASN B C 1
ATOM 4805 O O . ASN B 1 169 ? -2.352 22.125 14.398 1 68.44 169 ASN B O 1
ATOM 4809 N N . ARG B 1 170 ? -0.925 20.859 15.523 1 82.44 170 ARG B N 1
ATOM 4810 C CA . ARG B 1 170 ? -1.956 20.422 16.469 1 82.44 170 ARG B CA 1
ATOM 4811 C C . ARG B 1 170 ? -1.58 20.781 17.891 1 82.44 170 ARG B C 1
ATOM 4813 O O . ARG B 1 170 ? -0.421 20.656 18.297 1 82.44 170 ARG B O 1
ATOM 4820 N N . ILE B 1 171 ? -2.574 21.312 18.562 1 90.06 171 ILE B N 1
ATOM 4821 C CA . ILE B 1 171 ? -2.387 21.703 19.953 1 90.06 171 ILE B CA 1
ATOM 4822 C C . ILE B 1 171 ? -3.172 20.766 20.859 1 90.06 171 ILE B C 1
ATOM 4824 O O . ILE B 1 171 ? -4.383 20.609 20.703 1 90.06 171 ILE B O 1
ATOM 4828 N N . TYR B 1 172 ? -2.418 20.219 21.859 1 93.12 172 TYR B N 1
ATOM 4829 C CA . TYR B 1 172 ? -3.059 19.266 22.75 1 93.12 172 TYR B CA 1
ATOM 4830 C C . TYR B 1 172 ? -3.516 19.938 24.031 1 93.12 172 TYR B C 1
ATOM 4832 O O . TYR B 1 172 ? -2.82 20.812 24.578 1 93.12 172 TYR B O 1
ATOM 4840 N N . VAL B 1 173 ? -4.727 19.656 24.438 1 96.12 173 VAL B N 1
ATOM 4841 C CA . VAL B 1 173 ? -5.242 20.141 25.703 1 96.12 173 VAL B CA 1
ATOM 4842 C C . VAL B 1 173 ? -5.086 19.062 26.766 1 96.12 173 VAL B C 1
ATOM 4844 O O . VAL B 1 173 ? -5.668 17.969 26.656 1 96.12 173 VAL B O 1
ATOM 4847 N N . THR B 1 174 ? -4.293 19.344 27.75 1 96.38 174 THR B N 1
ATOM 4848 C CA . THR B 1 174 ? -4.039 18.359 28.797 1 96.38 174 THR B CA 1
ATOM 4849 C C . THR B 1 174 ? -4.359 18.922 30.172 1 96.38 174 THR B C 1
ATOM 4851 O O . THR B 1 174 ? -4.355 20.141 30.359 1 96.38 174 THR B O 1
ATOM 4854 N N . GLN B 1 175 ? -4.707 18.047 31.094 1 94.62 175 GLN B N 1
ATOM 4855 C CA . GLN B 1 175 ? -4.793 18.438 32.5 1 94.62 175 GLN B CA 1
ATOM 4856 C C . GLN B 1 175 ? -3.406 18.625 33.094 1 94.62 175 GLN B C 1
ATOM 4858 O O . GLN B 1 175 ? -2.396 18.469 32.406 1 94.62 175 GLN B O 1
ATOM 4863 N N . LEU B 1 176 ? -3.422 19.031 34.375 1 89.75 176 LEU B N 1
ATOM 4864 C CA . LEU B 1 176 ? -2.16 19.312 35.031 1 89.75 176 LEU B CA 1
ATOM 4865 C C . LEU B 1 176 ? -1.279 18.078 35.125 1 89.75 176 LEU B C 1
ATOM 4867 O O . LEU B 1 176 ? -0.056 18.172 34.969 1 89.75 176 LEU B O 1
ATOM 4871 N N . GLU B 1 177 ? -1.898 16.938 35.188 1 91.69 177 GLU B N 1
ATOM 4872 C CA . GLU B 1 177 ? -1.145 15.688 35.312 1 91.69 177 GLU B CA 1
ATOM 4873 C C . GLU B 1 177 ? -0.767 15.148 33.938 1 91.69 177 GLU B C 1
ATOM 4875 O O . GLU B 1 177 ? -0.149 14.086 33.844 1 91.69 177 GLU B O 1
ATOM 4880 N N . GLY B 1 178 ? -1.129 15.805 32.938 1 94.94 178 GLY B N 1
ATOM 4881 C CA . GLY B 1 178 ? -0.709 15.406 31.594 1 94.94 178 GLY B CA 1
ATOM 4882 C C . GLY B 1 178 ? -1.748 14.578 30.859 1 94.94 178 GLY B C 1
ATOM 4883 O O . GLY B 1 178 ? -1.513 14.125 29.734 1 94.94 178 GLY B O 1
ATOM 4884 N N . LYS B 1 179 ? -2.859 14.422 31.516 1 96.31 179 LYS B N 1
ATOM 4885 C CA . LYS B 1 179 ? -3.92 13.625 30.906 1 96.31 179 LYS B CA 1
ATOM 4886 C C . LYS B 1 179 ? -4.523 14.352 29.703 1 96.31 179 LYS B C 1
ATOM 4888 O O . LYS B 1 179 ? -4.891 15.523 29.797 1 96.31 179 LYS B O 1
ATOM 4893 N N . LEU B 1 180 ? -4.625 13.609 28.594 1 97 180 LEU B N 1
ATOM 4894 C CA . LEU B 1 180 ? -5.113 14.195 27.344 1 97 180 LEU B CA 1
ATOM 4895 C C . LEU B 1 180 ? -6.625 14.391 27.391 1 97 180 LEU B C 1
ATOM 4897 O O . LEU B 1 180 ? -7.371 13.461 27.703 1 97 180 LEU B O 1
ATOM 4901 N N . LEU B 1 181 ? -7.031 15.609 27.094 1 95.5 181 LEU B N 1
ATOM 4902 C CA . LEU B 1 181 ? -8.453 15.914 27.047 1 95.5 181 LEU B CA 1
ATOM 4903 C C . LEU B 1 181 ? -8.938 16.047 25.609 1 95.5 181 LEU B C 1
ATOM 4905 O O . LEU B 1 181 ? -10.008 15.539 25.25 1 95.5 181 LEU B O 1
ATOM 4909 N N . ASP B 1 182 ? -8.18 16.766 24.844 1 94.5 182 ASP B N 1
ATOM 4910 C CA . ASP B 1 182 ? -8.57 17.016 23.453 1 94.5 182 ASP B CA 1
ATOM 4911 C C . ASP B 1 182 ? -7.371 17.422 22.609 1 94.5 182 ASP B C 1
ATOM 4913 O O . ASP B 1 182 ? -6.262 17.578 23.125 1 94.5 182 ASP B O 1
ATOM 4917 N N . ASN B 1 183 ? -7.508 17.359 21.391 1 91.25 183 ASN B N 1
ATOM 4918 C CA . ASN B 1 183 ? -6.551 17.859 20.406 1 91.25 183 ASN B CA 1
ATOM 4919 C C . ASN B 1 183 ? -7.207 18.828 19.422 1 91.25 183 ASN B C 1
ATOM 4921 O O . ASN B 1 183 ? -8.156 18.453 18.734 1 91.25 183 ASN B O 1
ATOM 4925 N N . LEU B 1 184 ? -6.676 20.078 19.359 1 89.38 184 LEU B N 1
ATOM 4926 C CA . LEU B 1 184 ? -7.324 21.125 18.594 1 89.38 184 LEU B CA 1
ATOM 4927 C C . LEU B 1 184 ? -6.41 21.625 17.469 1 89.38 184 LEU B C 1
ATOM 4929 O O . LEU B 1 184 ? -5.195 21.719 17.656 1 89.38 184 LEU B O 1
ATOM 4933 N N . PRO B 1 185 ? -7.059 21.859 16.312 1 85.25 185 PRO B N 1
ATOM 4934 C CA . PRO B 1 185 ? -6.254 22.531 15.297 1 85.25 185 PRO B CA 1
ATOM 4935 C C . PRO B 1 185 ? -5.906 23.969 15.688 1 85.25 185 PRO B C 1
ATOM 4937 O O . PRO B 1 185 ? -6.703 24.656 16.328 1 85.25 185 PRO B O 1
ATOM 4940 N N . LEU B 1 186 ? -4.793 24.375 15.273 1 84.25 186 LEU B N 1
ATOM 4941 C CA . LEU B 1 186 ? -4.336 25.734 15.586 1 84.25 186 LEU B CA 1
ATOM 4942 C C . LEU B 1 186 ? -5.352 26.766 15.117 1 84.25 186 LEU B C 1
ATOM 4944 O O . LEU B 1 186 ? -5.516 27.812 15.75 1 84.25 186 LEU B O 1
ATOM 4948 N N . ARG B 1 187 ? -6.066 26.5 14.102 1 82.81 187 ARG B N 1
ATOM 4949 C CA . ARG B 1 187 ? -7.039 27.438 13.547 1 82.81 187 ARG B CA 1
ATOM 4950 C C . ARG B 1 187 ? -8.141 27.75 14.555 1 82.81 187 ARG B C 1
ATOM 4952 O O . ARG B 1 187 ? -8.703 28.844 14.539 1 82.81 187 ARG B O 1
ATOM 4959 N N . ALA B 1 188 ? -8.469 26.812 15.375 1 85.12 188 ALA B N 1
ATOM 4960 C CA . ALA B 1 188 ? -9.508 27.031 16.391 1 85.12 188 ALA B CA 1
ATOM 4961 C C . ALA B 1 188 ? -9.109 28.141 17.344 1 85.12 188 ALA B C 1
ATOM 4963 O O . ALA B 1 188 ? -9.969 28.891 17.828 1 85.12 188 ALA B O 1
ATOM 4964 N N . PHE B 1 189 ? -7.852 28.297 17.578 1 86.62 189 PHE B N 1
ATOM 4965 C CA . PHE B 1 189 ? -7.363 29.312 18.5 1 86.62 189 PHE B CA 1
ATOM 4966 C C . PHE B 1 189 ? -7.379 30.688 17.844 1 86.62 189 PHE B C 1
ATOM 4968 O O . PHE B 1 189 ? -7.535 31.703 18.516 1 86.62 189 PHE B O 1
ATOM 4975 N N . ILE B 1 190 ? -7.281 30.672 16.578 1 81.44 190 ILE B N 1
ATOM 4976 C CA . ILE B 1 190 ? -7.266 31.938 15.836 1 81.44 190 ILE B CA 1
ATOM 4977 C C . ILE B 1 190 ? -8.688 32.469 15.695 1 81.44 190 ILE B C 1
ATOM 4979 O O . ILE B 1 190 ? -8.906 33.688 15.719 1 81.44 190 ILE B O 1
ATOM 4983 N N . LEU B 1 191 ? -9.594 31.594 15.578 1 81.94 191 LEU B N 1
ATOM 4984 C CA . LEU B 1 191 ? -10.977 31.984 15.336 1 81.94 191 LEU B CA 1
ATOM 4985 C C . LEU B 1 191 ? -11.703 32.281 16.641 1 81.94 191 LEU B C 1
ATOM 4987 O O . LEU B 1 191 ? -12.766 32.906 16.641 1 81.94 191 LEU B O 1
ATOM 4991 N N . GLY B 1 192 ? -11.148 31.719 17.656 1 84.5 192 GLY B N 1
ATOM 4992 C CA . GLY B 1 192 ? -11.789 31.906 18.953 1 84.5 192 GLY B CA 1
ATOM 4993 C C . GLY B 1 192 ? -11.625 33.312 19.516 1 84.5 192 GLY B C 1
ATOM 4994 O O . GLY B 1 192 ? -10.781 34.062 19.031 1 84.5 192 GLY B O 1
ATOM 4995 N N . LYS B 1 193 ? -12.508 33.625 20.562 1 90.31 193 LYS B N 1
ATOM 4996 C CA . LYS B 1 193 ? -12.383 34.875 21.281 1 90.31 193 LYS B CA 1
ATOM 4997 C C . LYS B 1 193 ? -11.242 34.844 22.281 1 90.31 193 LYS B C 1
ATOM 4999 O O . LYS B 1 193 ? -11.188 33.938 23.125 1 90.31 193 LYS B O 1
ATOM 5004 N N . LEU B 1 194 ? -10.406 35.719 22.25 1 90.5 194 LEU B N 1
ATOM 5005 C CA . LEU B 1 194 ? -9.156 35.75 23 1 90.5 194 LEU B CA 1
ATOM 5006 C C . LEU B 1 194 ? -9.414 35.656 24.5 1 90.5 194 LEU B C 1
ATOM 5008 O O . LEU B 1 194 ? -8.586 35.125 25.234 1 90.5 194 LEU B O 1
ATOM 5012 N N . ASP B 1 195 ? -10.57 36.125 24.906 1 94.31 195 ASP B N 1
ATOM 5013 C CA . ASP B 1 195 ? -10.844 36.188 26.344 1 94.31 195 ASP B CA 1
ATOM 5014 C C . ASP B 1 195 ? -11.57 34.938 26.812 1 94.31 195 ASP B C 1
ATOM 5016 O O . ASP B 1 195 ? -11.727 34.719 28.016 1 94.31 195 ASP B O 1
ATOM 5020 N N . GLU B 1 196 ? -11.883 34.062 25.953 1 95.94 196 GLU B N 1
ATOM 5021 C CA . GLU B 1 196 ? -12.57 32.812 26.312 1 95.94 196 GLU B CA 1
ATOM 5022 C C . GLU B 1 196 ? -11.578 31.719 26.688 1 95.94 196 GLU B C 1
ATOM 5024 O O . GLU B 1 196 ? -10.445 31.719 26.203 1 95.94 196 GLU B O 1
ATOM 5029 N N . PRO B 1 197 ? -12.039 30.938 27.578 1 97 197 PRO B N 1
ATOM 5030 C CA . PRO B 1 197 ? -11.156 29.828 27.938 1 97 197 PRO B CA 1
ATOM 5031 C C . PRO B 1 197 ? -11.023 28.781 26.828 1 97 197 PRO B C 1
ATOM 5033 O O . PRO B 1 197 ? -11.945 28.625 26.016 1 97 197 PRO B O 1
ATOM 5036 N N . VAL B 1 198 ? -9.945 28.047 26.859 1 96.56 198 VAL B N 1
ATOM 5037 C CA . VAL B 1 198 ? -9.648 27.031 25.859 1 96.56 198 VAL B CA 1
ATOM 5038 C C . VAL B 1 198 ? -10.742 25.953 25.875 1 96.56 198 VAL B C 1
ATOM 5040 O O . VAL B 1 198 ? -11.062 25.375 24.844 1 96.56 198 VAL B O 1
ATOM 5043 N N . ARG B 1 199 ? -11.328 25.703 26.984 1 95.06 199 ARG B N 1
ATOM 5044 C CA . ARG B 1 199 ? -12.352 24.672 27.125 1 95.06 199 ARG B CA 1
ATOM 5045 C C . ARG B 1 199 ? -13.516 24.922 26.188 1 95.06 199 ARG B C 1
ATOM 5047 O O . ARG B 1 199 ? -14.211 24 25.781 1 95.06 199 ARG B O 1
ATOM 5054 N N . THR B 1 200 ? -13.75 26.156 25.797 1 94.06 200 THR B N 1
ATOM 5055 C CA . THR B 1 200 ? -14.859 26.5 24.906 1 94.06 200 THR B CA 1
ATOM 5056 C C . THR B 1 200 ? -14.602 26 23.484 1 94.06 200 THR B C 1
ATOM 5058 O O . THR B 1 200 ? -15.531 25.859 22.703 1 94.06 200 THR B O 1
ATOM 5061 N N . LEU B 1 201 ? -13.336 25.734 23.188 1 92.12 201 LEU B N 1
ATOM 5062 C CA . LEU B 1 201 ? -12.969 25.266 21.859 1 92.12 201 LEU B CA 1
ATOM 5063 C C . LEU B 1 201 ? -13.062 23.75 21.766 1 92.12 201 LEU B C 1
ATOM 5065 O O . LEU B 1 201 ? -13.078 23.188 20.672 1 92.12 201 LEU B O 1
ATOM 5069 N N . MET B 1 202 ? -13.148 23.172 22.953 1 91.69 202 MET B N 1
ATOM 5070 C CA . MET B 1 202 ? -13.086 21.703 22.984 1 91.69 202 MET B CA 1
ATOM 5071 C C . MET B 1 202 ? -14.398 21.094 22.5 1 91.69 202 MET B C 1
ATOM 5073 O O . MET B 1 202 ? -15.477 21.641 22.75 1 91.69 202 MET B O 1
ATOM 5077 N N . ARG B 1 203 ? -14.359 20.172 21.656 1 78.69 203 ARG B N 1
ATOM 5078 C CA . ARG B 1 203 ? -15.57 19.547 21.141 1 78.69 203 ARG B CA 1
ATOM 5079 C C . ARG B 1 203 ? -15.664 18.094 21.594 1 78.69 203 ARG B C 1
ATOM 5081 O O . ARG B 1 203 ? -16.703 17.672 22.125 1 78.69 203 ARG B O 1
ATOM 5088 N N . ARG B 1 204 ? -14.789 17.297 21.266 1 76 204 ARG B N 1
ATOM 5089 C CA . ARG B 1 204 ? -14.828 15.867 21.547 1 76 204 ARG B CA 1
ATOM 5090 C C . ARG B 1 204 ? -13.531 15.406 22.203 1 76 204 ARG B C 1
ATOM 5092 O O . ARG B 1 204 ? -12.555 16.156 22.266 1 76 204 ARG B O 1
ATOM 5099 N N . GLU B 1 205 ? -13.758 14.156 22.656 1 81.25 205 GLU B N 1
ATOM 5100 C CA . GLU B 1 205 ? -12.562 13.469 23.141 1 81.25 205 GLU B CA 1
ATOM 5101 C C . GLU B 1 205 ? -11.641 13.078 21.984 1 81.25 205 GLU B C 1
ATOM 5103 O O . GLU B 1 205 ? -12.117 12.641 20.938 1 81.25 205 GLU B O 1
ATOM 5108 N N . ALA B 1 206 ? -10.438 13.32 22.188 1 90.75 206 ALA B N 1
ATOM 5109 C CA . ALA B 1 206 ? -9.406 13.047 21.188 1 90.75 206 ALA B CA 1
ATOM 5110 C C . ALA B 1 206 ? -9.289 11.555 20.922 1 90.75 206 ALA B C 1
ATOM 5112 O O . ALA B 1 206 ? -9.383 10.742 21.844 1 90.75 206 ALA B O 1
ATOM 5113 N N . ILE B 1 207 ? -9.211 11.195 19.656 1 94.06 207 ILE B N 1
ATOM 5114 C CA . ILE B 1 207 ? -8.82 9.844 19.297 1 94.06 207 ILE B CA 1
ATOM 5115 C C . ILE B 1 207 ? -7.352 9.609 19.641 1 94.06 207 ILE B C 1
ATOM 5117 O O . ILE B 1 207 ? -6.492 10.422 19.281 1 94.06 207 ILE B O 1
ATOM 5121 N N . SER B 1 208 ? -7.074 8.609 20.391 1 96.88 208 SER B N 1
ATOM 5122 C CA . SER B 1 208 ? -5.707 8.312 20.812 1 96.88 208 SER B CA 1
ATOM 5123 C C . SER B 1 208 ? -5.387 6.832 20.656 1 96.88 208 SER B C 1
ATOM 5125 O O . SER B 1 208 ? -6.262 6.035 20.312 1 96.88 208 SER B O 1
ATOM 5127 N N . VAL B 1 209 ? -4.121 6.5 20.797 1 97.81 209 VAL B N 1
ATOM 5128 C CA . VAL B 1 209 ? -3.666 5.121 20.672 1 97.81 209 VAL B CA 1
ATOM 5129 C C . VAL B 1 209 ? -2.65 4.805 21.766 1 97.81 209 VAL B C 1
ATOM 5131 O O . VAL B 1 209 ? -1.993 5.707 22.281 1 97.81 209 VAL B O 1
ATOM 5134 N N . ARG B 1 210 ? -2.582 3.559 22.141 1 98.12 210 ARG B N 1
ATOM 5135 C CA . ARG B 1 210 ? -1.603 3.105 23.125 1 98.12 210 ARG B CA 1
ATOM 5136 C C . ARG B 1 210 ? -0.245 2.865 22.469 1 98.12 210 ARG B C 1
ATOM 5138 O O . ARG B 1 210 ? -0.17 2.451 21.312 1 98.12 210 ARG B O 1
ATOM 5145 N N . PRO B 1 211 ? 0.841 3.102 23.203 1 98 211 PRO B N 1
ATOM 5146 C CA . PRO B 1 211 ? 2.174 2.963 22.625 1 98 211 PRO B CA 1
ATOM 5147 C C . PRO B 1 211 ? 2.518 1.517 22.266 1 98 211 PRO B C 1
ATOM 5149 O O . PRO B 1 211 ? 3.338 1.27 21.391 1 98 211 PRO B O 1
ATOM 5152 N N . GLU B 1 212 ? 1.875 0.556 22.844 1 97.69 212 GLU B N 1
ATOM 5153 C CA . GLU B 1 212 ? 2.211 -0.852 22.656 1 97.69 212 GLU B CA 1
ATOM 5154 C C . GLU B 1 212 ? 1.536 -1.417 21.406 1 97.69 212 GLU B C 1
ATOM 5156 O O . GLU B 1 212 ? 1.911 -2.486 20.922 1 97.69 212 GLU B O 1
ATOM 5161 N N . GLU B 1 213 ? 0.559 -0.708 20.938 1 96.69 213 GLU B N 1
ATOM 5162 C CA . GLU B 1 213 ? -0.143 -1.195 19.75 1 96.69 213 GLU B CA 1
ATOM 5163 C C . GLU B 1 213 ? 0.79 -1.261 18.547 1 96.69 213 GLU B C 1
ATOM 5165 O O . GLU B 1 213 ? 1.819 -0.584 18.516 1 96.69 213 GLU B O 1
ATOM 5170 N N . HIS B 1 214 ? 0.476 -2.113 17.625 1 95.25 214 HIS B N 1
ATOM 5171 C CA . HIS B 1 214 ? 1.254 -2.217 16.406 1 95.25 214 HIS B CA 1
ATOM 5172 C C . HIS B 1 214 ? 1.123 -0.952 15.555 1 95.25 214 HIS B C 1
ATOM 5174 O O . HIS B 1 214 ? 0.05 -0.347 15.5 1 95.25 214 HIS B O 1
ATOM 5180 N N . ARG B 1 215 ? 2.113 -0.579 14.906 1 96.44 215 ARG B N 1
ATOM 5181 C CA . ARG B 1 215 ? 2.172 0.661 14.141 1 96.44 215 ARG B CA 1
ATOM 5182 C C . ARG B 1 215 ? 1.104 0.681 13.047 1 96.44 215 ARG B C 1
ATOM 5184 O O . ARG B 1 215 ? 0.646 1.751 12.641 1 96.44 215 ARG B O 1
ATOM 5191 N N . GLU B 1 216 ? 0.652 -0.447 12.586 1 94.44 216 GLU B N 1
ATOM 5192 C CA . GLU B 1 216 ? -0.423 -0.511 11.602 1 94.44 216 GLU B CA 1
ATOM 5193 C C . GLU B 1 216 ? -1.727 0.045 12.172 1 94.44 216 GLU B C 1
ATOM 5195 O O . GLU B 1 216 ? -2.578 0.53 11.422 1 94.44 216 GLU B O 1
ATOM 5200 N N . GLU B 1 217 ? -1.87 -0.066 13.453 1 95.62 217 GLU B N 1
ATOM 5201 C CA . GLU B 1 217 ? -3.047 0.52 14.086 1 95.62 217 GLU B CA 1
ATOM 5202 C C . GLU B 1 217 ? -3.055 2.039 13.945 1 95.62 217 GLU B C 1
ATOM 5204 O O . GLU B 1 217 ? -4.113 2.646 13.773 1 95.62 217 GLU B O 1
ATOM 5209 N N . ALA B 1 218 ? -1.878 2.637 14.023 1 96.94 218 ALA B N 1
ATOM 5210 C CA . ALA B 1 218 ? -1.773 4.074 13.797 1 96.94 218 ALA B CA 1
ATOM 5211 C C . ALA B 1 218 ? -2.184 4.434 12.367 1 96.94 218 ALA B C 1
ATOM 5213 O O . ALA B 1 218 ? -2.861 5.438 12.148 1 96.94 218 ALA B O 1
ATOM 5214 N N . VAL B 1 219 ? -1.78 3.572 11.414 1 96.12 219 VAL B N 1
ATOM 5215 C CA . VAL B 1 219 ? -2.162 3.777 10.016 1 96.12 219 VAL B CA 1
ATOM 5216 C C . VAL B 1 219 ? -3.684 3.73 9.883 1 96.12 219 VAL B C 1
ATOM 5218 O O . VAL B 1 219 ? -4.289 4.613 9.273 1 96.12 219 VAL B O 1
ATOM 5221 N N . ARG B 1 220 ? -4.266 2.762 10.484 1 94.62 220 ARG B N 1
ATOM 5222 C CA . ARG B 1 220 ? -5.707 2.557 10.398 1 94.62 220 ARG B CA 1
ATOM 5223 C C . ARG B 1 220 ? -6.465 3.74 10.992 1 94.62 220 ARG B C 1
ATOM 5225 O O . ARG B 1 220 ? -7.398 4.258 10.375 1 94.62 220 ARG B O 1
ATOM 5232 N N . LEU B 1 221 ? -6.09 4.191 12.156 1 96 221 LEU B N 1
ATOM 5233 C CA . LEU B 1 221 ? -6.781 5.27 12.859 1 96 221 LEU B CA 1
ATOM 5234 C C . LEU B 1 221 ? -6.641 6.586 12.102 1 96 221 LEU B C 1
ATOM 5236 O O . LEU B 1 221 ? -7.617 7.324 11.945 1 96 221 LEU B O 1
ATOM 5240 N N . ILE B 1 222 ? -5.461 6.855 11.641 1 94.88 222 ILE B N 1
ATOM 5241 C CA . ILE B 1 222 ? -5.219 8.109 10.938 1 94.88 222 ILE B CA 1
ATOM 5242 C C . ILE B 1 222 ? -6 8.125 9.625 1 94.88 222 ILE B C 1
ATOM 5244 O O . ILE B 1 222 ? -6.605 9.141 9.273 1 94.88 222 ILE B O 1
ATOM 5248 N N . GLN B 1 223 ? -6.027 7.047 8.992 1 94.19 223 GLN B N 1
ATOM 5249 C CA . GLN B 1 223 ? -6.758 6.961 7.73 1 94.19 223 GLN B CA 1
ATOM 5250 C C . GLN B 1 223 ? -8.266 7.008 7.965 1 94.19 223 GLN B C 1
ATOM 5252 O O . GLN B 1 223 ? -8.984 7.719 7.262 1 94.19 223 GLN B O 1
ATOM 5257 N N . HIS B 1 224 ? -8.727 6.266 8.945 1 93.12 224 HIS B N 1
ATOM 5258 C CA . HIS B 1 224 ? -10.156 6.164 9.219 1 93.12 224 HIS B CA 1
ATOM 5259 C C . HIS B 1 224 ? -10.727 7.504 9.672 1 93.12 224 HIS B C 1
ATOM 5261 O O . HIS B 1 224 ? -11.789 7.918 9.203 1 93.12 224 HIS B O 1
ATOM 5267 N N . TYR B 1 225 ? -9.992 8.195 10.484 1 93.38 225 TYR B N 1
ATOM 5268 C CA . TYR B 1 225 ? -10.523 9.422 11.07 1 93.38 225 TYR B CA 1
ATOM 5269 C C . TYR B 1 225 ? -9.953 10.648 10.375 1 93.38 225 TYR B C 1
ATOM 5271 O O . TYR B 1 225 ? -10.25 11.781 10.766 1 93.38 225 TYR B O 1
ATOM 5279 N N . ASP B 1 226 ? -9.125 10.438 9.367 1 90.69 226 ASP B N 1
ATOM 5280 C CA . ASP B 1 226 ? -8.508 11.539 8.633 1 90.69 226 ASP B CA 1
ATOM 5281 C C . ASP B 1 226 ? -7.746 12.469 9.57 1 90.69 226 ASP B C 1
ATOM 5283 O O . ASP B 1 226 ? -7.961 13.688 9.555 1 90.69 226 ASP B O 1
ATOM 5287 N N . LEU B 1 227 ? -6.875 11.836 10.32 1 91.19 227 LEU B N 1
ATOM 5288 C CA . LEU B 1 227 ? -6.145 12.609 11.312 1 91.19 227 LEU B CA 1
ATOM 5289 C C . LEU B 1 227 ? -4.816 13.109 10.75 1 91.19 227 LEU B C 1
ATOM 5291 O O . LEU B 1 227 ? -4.188 12.422 9.945 1 91.19 227 LEU B O 1
ATOM 5295 N N . GLU B 1 228 ? -4.414 14.266 11.164 1 87.94 228 GLU B N 1
ATOM 5296 C CA . GLU B 1 228 ? -3.084 14.773 10.844 1 87.94 228 GLU B CA 1
ATOM 5297 C C . GLU B 1 228 ? -2.049 14.289 11.852 1 87.94 228 GLU B C 1
ATOM 5299 O O . GLU B 1 228 ? -0.864 14.18 11.531 1 87.94 228 GLU B O 1
ATOM 5304 N N . ALA B 1 229 ? -2.539 14.109 13.008 1 91.5 229 ALA B N 1
ATOM 5305 C CA . ALA B 1 229 ? -1.707 13.633 14.109 1 91.5 229 ALA B CA 1
ATOM 5306 C C . ALA B 1 229 ? -2.506 12.742 15.062 1 91.5 229 ALA B C 1
ATOM 5308 O O . ALA B 1 229 ? -3.693 12.984 15.297 1 91.5 229 ALA B O 1
ATOM 5309 N N . LEU B 1 230 ? -1.881 11.773 15.555 1 95.25 230 LEU B N 1
ATOM 5310 C CA . LEU B 1 230 ? -2.486 10.797 16.453 1 95.25 230 LEU B CA 1
ATOM 5311 C C . LEU B 1 230 ? -1.765 10.781 17.797 1 95.25 230 LEU B C 1
ATOM 5313 O O . LEU B 1 230 ? -0.621 10.336 17.891 1 95.25 230 LEU B O 1
ATOM 5317 N N . PRO B 1 231 ? -2.428 11.344 18.859 1 96.25 231 PRO B N 1
ATOM 5318 C CA . PRO B 1 231 ? -1.782 11.328 20.172 1 96.25 231 PRO B CA 1
ATOM 5319 C C . PRO B 1 231 ? -1.61 9.914 20.734 1 96.25 231 PRO B C 1
ATOM 5321 O O . PRO B 1 231 ? -2.484 9.062 20.547 1 96.25 231 PRO B O 1
ATOM 5324 N N . VAL B 1 232 ? -0.509 9.711 21.344 1 97.75 232 VAL B N 1
ATOM 5325 C CA . VAL B 1 232 ? -0.187 8.453 22.016 1 97.75 232 VAL B CA 1
ATOM 5326 C C . VAL B 1 232 ? -0.294 8.633 23.516 1 97.75 232 VAL B C 1
ATOM 5328 O O . VAL B 1 232 ? 0.363 9.508 24.094 1 97.75 232 VAL B O 1
ATOM 5331 N N . VAL B 1 233 ? -1.145 7.828 24.156 1 97.94 233 VAL B N 1
ATOM 5332 C CA . VAL B 1 233 ? -1.383 7.996 25.578 1 97.94 233 VAL B CA 1
ATOM 5333 C C . VAL B 1 233 ? -1.108 6.68 26.312 1 97.94 233 VAL B C 1
ATOM 5335 O O . VAL B 1 233 ? -1.228 5.602 25.719 1 97.94 233 VAL B O 1
ATOM 5338 N N . ASP B 1 234 ? -0.693 6.789 27.547 1 97 234 ASP B N 1
ATOM 5339 C CA . ASP B 1 234 ? -0.478 5.586 28.344 1 97 234 ASP B CA 1
ATOM 5340 C C . ASP B 1 234 ? -1.791 5.07 28.922 1 97 234 ASP B C 1
ATOM 5342 O O . ASP B 1 234 ? -2.871 5.5 28.516 1 97 234 ASP B O 1
ATOM 5346 N N . GLU B 1 235 ? -1.71 4.094 29.812 1 95.75 235 GLU B N 1
ATOM 5347 C CA . GLU B 1 235 ? -2.883 3.436 30.391 1 95.75 235 GLU B CA 1
ATOM 5348 C C . GLU B 1 235 ? -3.725 4.414 31.203 1 95.75 235 GLU B C 1
ATOM 5350 O O . GLU B 1 235 ? -4.949 4.277 31.266 1 95.75 235 GLU B O 1
ATOM 5355 N N . ASP B 1 236 ? -3.139 5.449 31.688 1 95.44 236 ASP B N 1
ATOM 5356 C CA . ASP B 1 236 ? -3.822 6.422 32.531 1 95.44 236 ASP B CA 1
ATOM 5357 C C . ASP B 1 236 ? -4.316 7.613 31.719 1 95.44 236 ASP B C 1
ATOM 5359 O O . ASP B 1 236 ? -4.883 8.555 32.25 1 95.44 236 ASP B O 1
ATOM 5363 N N . GLY B 1 237 ? -4.012 7.621 30.469 1 96.06 237 GLY B N 1
ATOM 5364 C CA . GLY B 1 237 ? -4.469 8.695 29.594 1 96.06 237 GLY B CA 1
ATOM 5365 C C . GLY B 1 237 ? -3.484 9.844 29.516 1 96.06 237 GLY B C 1
ATOM 5366 O O . GLY B 1 237 ? -3.814 10.914 28.984 1 96.06 237 GLY B O 1
ATOM 5367 N N . VAL B 1 238 ? -2.342 9.578 30.031 1 97.5 238 VAL B N 1
ATOM 5368 C CA . VAL B 1 238 ? -1.314 10.609 30 1 97.5 238 VAL B CA 1
ATOM 5369 C C . VAL B 1 238 ? -0.702 10.688 28.609 1 97.5 238 VAL B C 1
ATOM 5371 O O . VAL B 1 238 ? -0.33 9.656 28.031 1 97.5 238 VAL B O 1
ATOM 5374 N N . LEU B 1 239 ? -0.541 11.93 28.094 1 96.75 239 LEU B N 1
ATOM 5375 C CA . LEU B 1 239 ? 0.006 12.141 26.766 1 96.75 239 LEU B CA 1
ATOM 5376 C C . LEU B 1 239 ? 1.508 11.875 26.734 1 96.75 239 LEU B C 1
ATOM 5378 O O . LEU B 1 239 ? 2.266 12.523 27.469 1 96.75 239 LEU B O 1
ATOM 5382 N N . LEU B 1 240 ? 1.901 10.898 25.922 1 96.31 240 LEU B N 1
ATOM 5383 C CA . LEU B 1 240 ? 3.309 10.523 25.828 1 96.31 240 LEU B CA 1
ATOM 5384 C C . LEU B 1 240 ? 3.961 11.148 24.609 1 96.31 240 LEU B C 1
ATOM 5386 O O . LEU B 1 240 ? 5.164 11.422 24.609 1 96.31 240 LEU B O 1
ATOM 5390 N N . GLY B 1 241 ? 3.254 11.266 23.609 1 94.56 241 GLY B N 1
ATOM 5391 C CA . GLY B 1 241 ? 3.762 11.773 22.344 1 94.56 241 GLY B CA 1
ATOM 5392 C C . GLY B 1 241 ? 2.709 11.812 21.25 1 94.56 241 GLY B C 1
ATOM 5393 O O . GLY B 1 241 ? 1.51 11.828 21.531 1 94.56 241 GLY B O 1
ATOM 5394 N N . THR B 1 242 ? 3.158 12 19.984 1 94.5 242 THR B N 1
ATOM 5395 C CA . THR B 1 242 ? 2.244 12.094 18.844 1 94.5 242 THR B CA 1
ATOM 5396 C C . THR B 1 242 ? 2.838 11.43 17.609 1 94.5 242 THR B C 1
ATOM 5398 O O . THR B 1 242 ? 4.059 11.328 17.484 1 94.5 242 THR B O 1
ATOM 5401 N N . VAL B 1 243 ? 2.002 10.805 16.828 1 94.75 243 VAL B N 1
ATOM 5402 C CA . VAL B 1 243 ? 2.383 10.25 15.531 1 94.75 243 VAL B CA 1
ATOM 5403 C C . VAL B 1 243 ? 1.736 11.062 14.414 1 94.75 243 VAL B C 1
ATOM 5405 O O . VAL B 1 243 ? 0.527 11.305 14.43 1 94.75 243 VAL B O 1
ATOM 5408 N N . THR B 1 244 ? 2.52 11.469 13.445 1 92.12 244 THR B N 1
ATOM 5409 C CA . THR B 1 244 ? 1.989 12.336 12.398 1 92.12 244 THR B CA 1
ATOM 5410 C C . THR B 1 244 ? 1.701 11.547 11.125 1 92.12 244 THR B C 1
ATOM 5412 O O . THR B 1 244 ? 2.217 10.445 10.945 1 92.12 244 THR B O 1
ATOM 5415 N N . VAL B 1 245 ? 0.869 12.125 10.281 1 92.06 245 VAL B N 1
ATOM 5416 C CA . VAL B 1 245 ? 0.374 11.453 9.086 1 92.06 245 VAL B CA 1
ATOM 5417 C C . VAL B 1 245 ? 1.531 11.188 8.125 1 92.06 245 VAL B C 1
ATOM 5419 O O . VAL B 1 245 ? 1.551 10.164 7.43 1 92.06 245 VAL B O 1
ATOM 5422 N N . ASP B 1 246 ? 2.527 12.047 8.047 1 89.88 246 ASP B N 1
ATOM 5423 C CA . ASP B 1 246 ? 3.646 11.852 7.133 1 89.88 246 ASP B CA 1
ATOM 5424 C C . ASP B 1 246 ? 4.453 10.609 7.512 1 89.88 246 ASP B C 1
ATOM 5426 O O . ASP B 1 246 ? 4.922 9.875 6.637 1 89.88 246 ASP B O 1
ATOM 5430 N N . ASP B 1 247 ? 4.59 10.375 8.812 1 91.62 247 ASP B N 1
ATOM 5431 C CA . ASP B 1 247 ? 5.297 9.188 9.273 1 91.62 247 ASP B CA 1
ATOM 5432 C C . ASP B 1 247 ? 4.484 7.922 9.008 1 91.62 247 ASP B C 1
ATOM 5434 O O . ASP B 1 247 ? 5.039 6.895 8.617 1 91.62 247 ASP B O 1
ATOM 5438 N N . VAL B 1 248 ? 3.242 8.078 9.219 1 93.25 248 VAL B N 1
ATOM 5439 C CA . VAL B 1 248 ? 2.359 6.93 9.062 1 93.25 248 VAL B CA 1
ATOM 5440 C C . VAL B 1 248 ? 2.279 6.535 7.59 1 93.25 248 VAL B C 1
ATOM 5442 O O . VAL B 1 248 ? 2.168 5.352 7.262 1 93.25 248 VAL B O 1
ATOM 5445 N N . MET B 1 249 ? 2.346 7.484 6.711 1 93.81 249 MET B N 1
ATOM 5446 C CA . MET B 1 249 ? 2.342 7.191 5.281 1 93.81 249 MET B CA 1
ATOM 5447 C C . MET B 1 249 ? 3.543 6.332 4.898 1 93.81 249 MET B C 1
ATOM 5449 O O . MET B 1 249 ? 3.424 5.426 4.07 1 93.81 249 MET B O 1
ATOM 5453 N N . ASP B 1 250 ? 4.66 6.609 5.5 1 92.38 250 ASP B N 1
ATOM 5454 C CA . ASP B 1 250 ? 5.852 5.801 5.254 1 92.38 250 ASP B CA 1
ATOM 5455 C C . ASP B 1 250 ? 5.68 4.387 5.805 1 92.38 250 ASP B C 1
ATOM 5457 O O . ASP B 1 250 ? 6.094 3.414 5.172 1 92.38 250 ASP B O 1
ATOM 5461 N N . VAL B 1 251 ? 5.109 4.355 6.969 1 94.5 251 VAL B N 1
ATOM 5462 C CA . VAL B 1 251 ? 4.852 3.059 7.59 1 94.5 251 VAL B CA 1
ATOM 5463 C C . VAL B 1 251 ? 3.918 2.236 6.707 1 94.5 251 VAL B C 1
ATOM 5465 O O . VAL B 1 251 ? 4.133 1.039 6.508 1 94.5 251 VAL B O 1
ATOM 5468 N N . ALA B 1 252 ? 2.85 2.867 6.211 1 95.06 252 ALA B N 1
ATOM 5469 C CA . ALA B 1 252 ? 1.903 2.186 5.336 1 95.06 252 ALA B CA 1
ATOM 5470 C C . ALA B 1 252 ? 2.607 1.615 4.105 1 95.06 252 ALA B C 1
ATOM 5472 O O . ALA B 1 252 ? 2.34 0.482 3.699 1 95.06 252 ALA B O 1
ATOM 5473 N N . GLU B 1 253 ? 3.473 2.404 3.547 1 93.94 253 GLU B N 1
ATOM 5474 C CA . GLU B 1 253 ? 4.215 1.946 2.377 1 93.94 253 GLU B CA 1
ATOM 5475 C C . GLU B 1 253 ? 5.129 0.773 2.727 1 93.94 253 GLU B C 1
ATOM 5477 O O . GLU B 1 253 ? 5.211 -0.2 1.975 1 93.94 253 GLU B O 1
ATOM 5482 N N . GLU B 1 254 ? 5.82 0.863 3.818 1 93 254 GLU B N 1
ATOM 5483 C CA . GLU B 1 254 ? 6.727 -0.195 4.25 1 93 254 GLU B CA 1
ATOM 5484 C C . GLU B 1 254 ? 5.977 -1.499 4.5 1 93 254 GLU B C 1
ATOM 5486 O O . GLU B 1 254 ? 6.43 -2.57 4.09 1 93 254 GLU B O 1
ATOM 5491 N N . GLU B 1 255 ? 4.891 -1.403 5.215 1 93.81 255 GLU B N 1
ATOM 5492 C CA . GLU B 1 255 ? 4.094 -2.588 5.52 1 93.81 255 GLU B CA 1
ATOM 5493 C C . GLU B 1 255 ? 3.541 -3.221 4.246 1 93.81 255 GLU B C 1
ATOM 5495 O O . GLU B 1 255 ? 3.475 -4.445 4.133 1 93.81 255 GLU B O 1
ATOM 5500 N N . THR B 1 256 ? 3.094 -2.391 3.334 1 94.69 256 THR B N 1
ATOM 5501 C CA . THR B 1 256 ? 2.596 -2.883 2.055 1 94.69 256 THR B CA 1
ATOM 5502 C C . THR B 1 256 ? 3.701 -3.596 1.281 1 94.69 256 THR B C 1
ATOM 5504 O O . THR B 1 256 ? 3.469 -4.648 0.687 1 94.69 256 THR B O 1
ATOM 5507 N N . THR B 1 257 ? 4.855 -3.018 1.279 1 94.62 257 THR B N 1
ATOM 5508 C CA . THR B 1 257 ? 6 -3.629 0.606 1 94.62 257 THR B CA 1
ATOM 5509 C C . THR B 1 257 ? 6.324 -4.988 1.218 1 94.62 257 THR B C 1
ATOM 5511 O O . THR B 1 257 ? 6.594 -5.949 0.497 1 94.62 257 THR B O 1
ATOM 5514 N N . GLU B 1 258 ? 6.293 -5.07 2.504 1 94.38 258 GLU B N 1
ATOM 5515 C CA . GLU B 1 258 ? 6.512 -6.344 3.182 1 94.38 258 GLU B CA 1
ATOM 5516 C C . GLU B 1 258 ? 5.469 -7.375 2.768 1 94.38 258 GLU B C 1
ATOM 5518 O O . GLU B 1 258 ? 5.789 -8.555 2.594 1 94.38 258 GLU B O 1
ATOM 5523 N N . ASP B 1 259 ? 4.234 -6.938 2.658 1 94.88 259 ASP B N 1
ATOM 5524 C CA . ASP B 1 259 ? 3.17 -7.84 2.23 1 94.88 259 ASP B CA 1
ATOM 5525 C C . ASP B 1 259 ? 3.432 -8.367 0.822 1 94.88 259 ASP B C 1
ATOM 5527 O O . ASP B 1 259 ? 3.191 -9.547 0.539 1 94.88 259 ASP B O 1
ATOM 5531 N N . PHE B 1 260 ? 3.887 -7.512 -0.072 1 94.69 260 PHE B N 1
ATOM 5532 C CA . PHE B 1 260 ? 4.25 -7.941 -1.417 1 94.69 260 PHE B CA 1
ATOM 5533 C C . PHE B 1 260 ? 5.332 -9.016 -1.369 1 94.69 260 PHE B C 1
ATOM 5535 O O . PHE B 1 260 ? 5.219 -10.047 -2.035 1 94.69 260 PHE B O 1
ATOM 5542 N N . HIS B 1 261 ? 6.34 -8.719 -0.565 1 94.75 261 HIS B N 1
ATOM 5543 C CA . HIS B 1 261 ? 7.465 -9.641 -0.469 1 94.75 261 HIS B CA 1
ATOM 5544 C C . HIS B 1 261 ? 7.031 -10.984 0.108 1 94.75 261 HIS B C 1
ATOM 5546 O O . HIS B 1 261 ? 7.395 -12.039 -0.419 1 94.75 261 HIS B O 1
ATOM 5552 N N . ARG B 1 262 ? 6.223 -10.969 1.092 1 94.62 262 ARG B N 1
ATOM 5553 C CA . ARG B 1 262 ? 5.754 -12.195 1.723 1 94.62 262 ARG B CA 1
ATOM 5554 C C . ARG B 1 262 ? 4.84 -12.977 0.787 1 94.62 262 ARG B C 1
ATOM 5556 O O . ARG B 1 262 ? 4.879 -14.211 0.758 1 94.62 262 ARG B O 1
ATOM 5563 N N . LEU B 1 263 ? 4.02 -12.211 0.082 1 93.94 263 LEU B N 1
ATOM 5564 C CA . LEU B 1 263 ? 3.111 -12.852 -0.864 1 93.94 263 LEU B CA 1
ATOM 5565 C C . LEU B 1 263 ? 3.889 -13.586 -1.95 1 93.94 263 LEU B C 1
ATOM 5567 O O . LEU B 1 263 ? 3.396 -14.57 -2.514 1 93.94 263 LEU B O 1
ATOM 5571 N N . ALA B 1 264 ? 5.098 -13.148 -2.186 1 94.12 264 ALA B N 1
ATOM 5572 C CA . ALA B 1 264 ? 5.945 -13.773 -3.197 1 94.12 264 ALA B CA 1
ATOM 5573 C C . ALA B 1 264 ? 6.93 -14.758 -2.562 1 94.12 264 ALA B C 1
ATOM 5575 O O . ALA B 1 264 ? 7.816 -15.281 -3.24 1 94.12 264 ALA B O 1
ATOM 5576 N N . SER B 1 265 ? 6.832 -14.969 -1.273 1 93 265 SER B N 1
ATOM 5577 C CA . SER B 1 265 ? 7.746 -15.836 -0.535 1 93 265 SER B CA 1
ATOM 5578 C C . SER B 1 265 ? 9.172 -15.305 -0.582 1 93 265 SER B C 1
ATOM 5580 O O . SER B 1 265 ? 10.109 -16.031 -0.913 1 93 265 SER B O 1
ATOM 5582 N N . VAL B 1 266 ? 9.234 -14.086 -0.384 1 89.06 266 VAL B N 1
ATOM 5583 C CA . VAL B 1 266 ? 10.523 -13.422 -0.214 1 89.06 266 VAL B CA 1
ATOM 5584 C C . VAL B 1 266 ? 10.609 -12.812 1.184 1 89.06 266 VAL B C 1
ATOM 5586 O O . VAL B 1 266 ? 9.625 -12.297 1.704 1 89.06 266 VAL B O 1
ATOM 5589 N N . GLY B 1 267 ? 11.766 -13.016 1.765 1 83.88 267 GLY B N 1
ATOM 5590 C CA . GLY B 1 267 ? 11.961 -12.281 3.004 1 83.88 267 GLY B CA 1
ATOM 5591 C C . GLY B 1 267 ? 11.906 -10.773 2.82 1 83.88 267 GLY B C 1
ATOM 5592 O O . GLY B 1 267 ? 12.125 -10.273 1.716 1 83.88 267 GLY B O 1
ATOM 5593 N N . ALA B 1 268 ? 11.547 -10.133 3.824 1 78.44 268 ALA B N 1
ATOM 5594 C CA . ALA B 1 268 ? 11.43 -8.68 3.744 1 78.44 268 ALA B CA 1
ATOM 5595 C C . ALA B 1 268 ? 12.758 -8.039 3.332 1 78.44 268 ALA B C 1
ATOM 5597 O O . ALA B 1 268 ? 13.758 -8.164 4.043 1 78.44 268 ALA B O 1
ATOM 5598 N N . VAL B 1 269 ? 12.672 -7.387 2.219 1 78.94 269 VAL B N 1
ATOM 5599 C CA . VAL B 1 269 ? 13.844 -6.676 1.721 1 78.94 269 VAL B CA 1
ATOM 5600 C C . VAL B 1 269 ? 13.82 -5.23 2.207 1 78.94 269 VAL B C 1
ATOM 5602 O O . VAL B 1 269 ? 12.961 -4.445 1.797 1 78.94 269 VAL B O 1
ATOM 5605 N N . GLU B 1 270 ? 14.703 -4.863 2.957 1 75.06 270 GLU B N 1
ATOM 5606 C CA . GLU B 1 270 ? 14.719 -3.539 3.574 1 75.06 270 GLU B CA 1
ATOM 5607 C C . GLU B 1 270 ? 15.508 -2.547 2.729 1 75.06 270 GLU B C 1
ATOM 5609 O O . GLU B 1 270 ? 15.336 -1.333 2.863 1 75.06 270 GLU B O 1
ATOM 5614 N N . LEU B 1 271 ? 16.297 -3.102 1.856 1 71.94 271 LEU B N 1
ATOM 5615 C CA . LEU B 1 271 ? 17.125 -2.244 1.011 1 71.94 271 LEU B CA 1
ATOM 5616 C C . LEU B 1 271 ? 16.469 -2.035 -0.351 1 71.94 271 LEU B C 1
ATOM 5618 O O . LEU B 1 271 ? 15.656 -2.855 -0.789 1 71.94 271 LEU B O 1
ATOM 5622 N N . SER B 1 272 ? 16.734 -0.978 -0.891 1 76.56 272 SER B N 1
ATOM 5623 C CA . SER B 1 272 ? 16.312 -0.756 -2.268 1 76.56 272 SER B CA 1
ATOM 5624 C C . SER B 1 272 ? 16.859 -1.823 -3.201 1 76.56 272 SER B C 1
ATOM 5626 O O . SER B 1 272 ? 17.969 -2.34 -2.977 1 76.56 272 SER B O 1
ATOM 5628 N N . MET B 1 273 ? 16.078 -2.193 -4.16 1 78 273 MET B N 1
ATOM 5629 C CA . MET B 1 273 ? 16.516 -3.191 -5.133 1 78 273 MET B CA 1
ATOM 5630 C C . MET B 1 273 ? 17.781 -2.74 -5.844 1 78 273 MET B C 1
ATOM 5632 O O . MET B 1 273 ? 18.641 -3.562 -6.195 1 78 273 MET B O 1
ATOM 5636 N N . ARG B 1 274 ? 17.922 -1.494 -5.93 1 76.38 274 ARG B N 1
ATOM 5637 C CA . ARG B 1 274 ? 19.094 -0.928 -6.609 1 76.38 274 ARG B CA 1
ATOM 5638 C C . ARG B 1 274 ? 20.344 -1.076 -5.758 1 76.38 274 ARG B C 1
ATOM 5640 O O . ARG B 1 274 ? 21.438 -1.334 -6.281 1 76.38 274 ARG B O 1
ATOM 5647 N N . ASP B 1 275 ? 20.125 -1.017 -4.527 1 77.94 275 ASP B N 1
ATOM 5648 C CA . ASP B 1 275 ? 21.266 -0.951 -3.631 1 77.94 275 ASP B CA 1
ATOM 5649 C C . ASP B 1 275 ? 21.578 -2.322 -3.035 1 77.94 275 ASP B C 1
ATOM 5651 O O . ASP B 1 275 ? 22.688 -2.551 -2.529 1 77.94 275 ASP B O 1
ATOM 5655 N N . ALA B 1 276 ? 20.656 -3.15 -3.113 1 85.38 276 ALA B N 1
ATOM 5656 C CA . ALA B 1 276 ? 20.844 -4.477 -2.529 1 85.38 276 ALA B CA 1
ATOM 5657 C C . ALA B 1 276 ? 21.906 -5.266 -3.287 1 85.38 276 ALA B C 1
ATOM 5659 O O . ALA B 1 276 ? 21.984 -5.191 -4.516 1 85.38 276 ALA B O 1
ATOM 5660 N N . SER B 1 277 ? 22.75 -5.93 -2.611 1 89.62 277 SER B N 1
ATOM 5661 C CA . SER B 1 277 ? 23.75 -6.789 -3.229 1 89.62 277 SER B CA 1
ATOM 5662 C C . SER B 1 277 ? 23.141 -8.102 -3.699 1 89.62 277 SER B C 1
ATOM 5664 O O . SER B 1 277 ? 22.047 -8.484 -3.258 1 89.62 277 SER B O 1
ATOM 5666 N N . VAL B 1 278 ? 23.859 -8.758 -4.586 1 94.44 278 VAL B N 1
ATOM 5667 C CA . VAL B 1 278 ? 23.438 -10.047 -5.113 1 94.44 278 VAL B CA 1
ATOM 5668 C C . VAL B 1 278 ? 23.297 -11.055 -3.969 1 94.44 278 VAL B C 1
ATOM 5670 O O . VAL B 1 278 ? 22.297 -11.766 -3.879 1 94.44 278 VAL B O 1
ATOM 5673 N N . PHE B 1 279 ? 24.203 -11.07 -3.119 1 94.81 279 PHE B N 1
ATOM 5674 C CA . PHE B 1 279 ? 24.219 -12.031 -2.02 1 94.81 279 PHE B CA 1
ATOM 5675 C C . PHE B 1 279 ? 23.078 -11.75 -1.049 1 94.81 279 PHE B C 1
ATOM 5677 O O . PHE B 1 279 ? 22.469 -12.68 -0.515 1 94.81 279 PHE B O 1
ATOM 5684 N N . TYR B 1 280 ? 22.812 -10.516 -0.796 1 93 280 TYR B N 1
ATOM 5685 C CA . TYR B 1 280 ? 21.703 -10.133 0.077 1 93 280 TYR B CA 1
ATOM 5686 C C . TYR B 1 280 ? 20.375 -10.617 -0.482 1 93 280 TYR B C 1
ATOM 5688 O O . TYR B 1 280 ? 19.578 -11.211 0.24 1 93 280 TYR B O 1
ATOM 5696 N N . LEU B 1 281 ? 20.203 -10.375 -1.757 1 94.81 281 LEU B N 1
ATOM 5697 C CA . LEU B 1 281 ? 18.969 -10.812 -2.404 1 94.81 281 LEU B CA 1
ATOM 5698 C C . LEU B 1 281 ? 18.875 -12.336 -2.432 1 94.81 281 LEU B C 1
ATOM 5700 O O . LEU B 1 281 ? 17.797 -12.898 -2.236 1 94.81 281 LEU B O 1
ATOM 5704 N N . PHE B 1 282 ? 20.078 -13.039 -2.686 1 96.44 282 PHE B N 1
ATOM 5705 C CA . PHE B 1 282 ? 20.156 -14.492 -2.664 1 96.44 282 PHE B CA 1
ATOM 5706 C C . PHE B 1 282 ? 19.719 -15.039 -1.309 1 96.44 282 PHE B C 1
ATOM 5708 O O . PHE B 1 282 ? 18.891 -15.961 -1.236 1 96.44 282 PHE B O 1
ATOM 5715 N N . ARG B 1 283 ? 20.109 -14.492 -0.272 1 95.38 283 ARG B N 1
ATOM 5716 C CA . ARG B 1 283 ? 19.859 -14.961 1.084 1 95.38 283 ARG B CA 1
ATOM 5717 C C . ARG B 1 283 ? 18.375 -14.789 1.449 1 95.38 283 ARG B C 1
ATOM 5719 O O . ARG B 1 283 ? 17.828 -15.578 2.213 1 95.38 283 ARG B O 1
ATOM 5726 N N . LYS B 1 284 ? 17.766 -13.758 0.946 1 95.5 284 LYS B N 1
ATOM 5727 C CA . LYS B 1 284 ? 16.375 -13.461 1.266 1 95.5 284 LYS B CA 1
ATOM 5728 C C . LYS B 1 284 ? 15.422 -14.359 0.48 1 95.5 284 LYS B C 1
ATOM 5730 O O . LYS B 1 284 ? 14.25 -14.492 0.838 1 95.5 284 LYS B O 1
ATOM 5735 N N . ARG B 1 285 ? 15.914 -15.008 -0.486 1 96.88 285 ARG B N 1
ATOM 5736 C CA . ARG B 1 285 ? 15.055 -15.781 -1.381 1 96.88 285 ARG B CA 1
ATOM 5737 C C . ARG B 1 285 ? 15.297 -17.281 -1.215 1 96.88 285 ARG B C 1
ATOM 5739 O O . ARG B 1 285 ? 14.352 -18.062 -1.192 1 96.88 285 ARG B O 1
ATOM 5746 N N . VAL B 1 286 ? 16.469 -17.719 -1.022 1 96.88 286 VAL B N 1
ATOM 5747 C CA . VAL B 1 286 ? 16.906 -19.109 -1.132 1 96.88 286 VAL B CA 1
ATOM 5748 C C . VAL B 1 286 ? 16.188 -19.953 -0.081 1 96.88 286 VAL B C 1
ATOM 5750 O O . VAL B 1 286 ? 15.719 -21.047 -0.378 1 96.88 286 VAL B O 1
ATOM 5753 N N . PRO B 1 287 ? 16.047 -19.562 1.19 1 96.31 287 PRO B N 1
ATOM 5754 C CA . PRO B 1 287 ? 15.383 -20.453 2.158 1 96.31 287 PRO B CA 1
ATOM 5755 C C . PRO B 1 287 ? 13.945 -20.781 1.767 1 96.31 287 PRO B C 1
ATOM 5757 O O . PRO B 1 287 ? 13.508 -21.922 1.94 1 96.31 287 PRO B O 1
ATOM 5760 N N . TRP B 1 288 ? 13.281 -19.859 1.258 1 95.69 288 TRP B N 1
ATOM 5761 C CA . TRP B 1 288 ? 11.891 -20.062 0.859 1 95.69 288 TRP B CA 1
ATOM 5762 C C . TRP B 1 288 ? 11.797 -20.969 -0.359 1 95.69 288 TRP B C 1
ATOM 5764 O O . TRP B 1 288 ? 10.93 -21.859 -0.421 1 95.69 288 TRP B O 1
ATOM 5774 N N . LEU B 1 289 ? 12.641 -20.75 -1.299 1 96.88 289 LEU B N 1
ATOM 5775 C CA . LEU B 1 289 ? 12.625 -21.562 -2.502 1 96.88 289 LEU B CA 1
ATOM 5776 C C . LEU B 1 289 ? 12.984 -23.016 -2.178 1 96.88 289 LEU B C 1
ATOM 5778 O O . LEU B 1 289 ? 12.414 -23.938 -2.752 1 96.88 289 LEU B O 1
ATOM 5782 N N . VAL B 1 290 ? 13.969 -23.188 -1.272 1 96.25 290 VAL B N 1
ATOM 5783 C CA . VAL B 1 290 ? 14.359 -24.531 -0.865 1 96.25 290 VAL B CA 1
ATOM 5784 C C . VAL B 1 290 ? 13.18 -25.234 -0.193 1 96.25 290 VAL B C 1
ATOM 5786 O O . VAL B 1 290 ? 12.906 -26.406 -0.47 1 96.25 290 VAL B O 1
ATOM 5789 N N . MET B 1 291 ? 12.484 -24.562 0.652 1 95.81 291 MET B N 1
ATOM 5790 C CA . MET B 1 291 ? 11.312 -25.125 1.322 1 95.81 291 MET B CA 1
ATOM 5791 C C . MET B 1 291 ? 10.242 -25.5 0.311 1 95.81 291 MET B C 1
ATOM 5793 O O . MET B 1 291 ? 9.602 -26.547 0.442 1 95.81 291 MET B O 1
ATOM 5797 N N . LEU B 1 292 ? 10.055 -24.672 -0.633 1 95.75 292 LEU B N 1
ATOM 5798 C CA . LEU B 1 292 ? 9.047 -24.938 -1.654 1 95.75 292 LEU B CA 1
ATOM 5799 C C . LEU B 1 292 ? 9.438 -26.125 -2.518 1 95.75 292 LEU B C 1
ATOM 5801 O O . LEU B 1 292 ? 8.578 -26.891 -2.949 1 95.75 292 LEU B O 1
ATOM 5805 N N . VAL B 1 293 ? 10.711 -26.266 -2.838 1 95.56 293 VAL B N 1
ATOM 5806 C CA . VAL B 1 293 ? 11.195 -27.422 -3.574 1 95.56 293 VAL B CA 1
ATOM 5807 C C . VAL B 1 293 ? 10.883 -28.703 -2.787 1 95.56 293 VAL B C 1
ATOM 5809 O O . VAL B 1 293 ? 10.438 -29.703 -3.359 1 95.56 293 VAL B O 1
ATOM 5812 N N . PHE B 1 294 ? 11.109 -28.672 -1.555 1 94.25 294 PHE B N 1
ATOM 5813 C CA . PHE B 1 294 ? 10.828 -29.812 -0.699 1 94.25 294 PHE B CA 1
ATOM 5814 C C . PHE B 1 294 ? 9.336 -30.141 -0.709 1 94.25 294 PHE B C 1
ATOM 5816 O O . PHE B 1 294 ? 8.953 -31.312 -0.742 1 94.25 294 PHE B O 1
ATOM 5823 N N . ALA B 1 295 ? 8.57 -29.141 -0.663 1 94.12 295 ALA B N 1
ATOM 5824 C CA . ALA B 1 295 ? 7.129 -29.344 -0.729 1 94.12 295 ALA B CA 1
ATOM 5825 C C . ALA B 1 295 ? 6.727 -29.984 -2.057 1 94.12 295 ALA B C 1
ATOM 5827 O O . ALA B 1 295 ? 5.828 -30.828 -2.1 1 94.12 295 ALA B O 1
ATOM 5828 N N . ASN B 1 296 ? 7.383 -29.641 -3.096 1 94 296 ASN B N 1
ATOM 5829 C CA . ASN B 1 296 ? 7.027 -30.109 -4.434 1 94 296 ASN B CA 1
ATOM 5830 C C . ASN B 1 296 ? 7.453 -31.547 -4.66 1 94 296 ASN B C 1
ATOM 5832 O O . ASN B 1 296 ? 7.023 -32.188 -5.629 1 94 296 ASN B O 1
ATOM 5836 N N . ILE B 1 297 ? 8.281 -32.031 -3.738 1 94.31 297 ILE B N 1
ATOM 5837 C CA . ILE B 1 297 ? 8.633 -33.438 -3.82 1 94.31 297 ILE B CA 1
ATOM 5838 C C . ILE B 1 297 ? 7.371 -34.281 -3.705 1 94.31 297 ILE B C 1
ATOM 5840 O O . ILE B 1 297 ? 7.258 -35.312 -4.352 1 94.31 297 ILE B O 1
ATOM 5844 N N . PHE B 1 298 ? 6.445 -33.75 -3.037 1 95.81 298 PHE B N 1
ATOM 5845 C CA . PHE B 1 298 ? 5.199 -34.5 -2.836 1 95.81 298 PHE B CA 1
ATOM 5846 C C . PHE B 1 298 ? 4.375 -34.531 -4.117 1 95.81 298 PHE B C 1
ATOM 5848 O O . PHE B 1 298 ? 3.602 -35.469 -4.34 1 95.81 298 PHE B O 1
ATOM 5855 N N . SER B 1 299 ? 4.492 -33.562 -4.941 1 95.25 299 SER B N 1
ATOM 5856 C CA . SER B 1 299 ? 3.869 -33.594 -6.262 1 95.25 299 SER B CA 1
ATOM 5857 C C . SER B 1 299 ? 4.477 -34.719 -7.117 1 95.25 299 SER B C 1
ATOM 5859 O O . SER B 1 299 ? 3.756 -35.406 -7.824 1 95.25 299 SER B O 1
ATOM 5861 N N . GLY B 1 300 ? 5.805 -34.812 -7.047 1 93.19 300 GLY B N 1
ATOM 5862 C CA . GLY B 1 300 ? 6.473 -35.906 -7.75 1 93.19 300 GLY B CA 1
ATOM 5863 C C . GLY B 1 300 ? 6.055 -37.281 -7.258 1 93.19 300 GLY B C 1
ATOM 5864 O O . GLY B 1 300 ? 5.832 -38.188 -8.055 1 93.19 300 GLY B O 1
ATOM 5865 N N . ALA B 1 301 ? 5.914 -37.406 -5.961 1 94.69 301 ALA B N 1
ATOM 5866 C CA . ALA B 1 301 ? 5.492 -38.656 -5.359 1 94.69 301 ALA B CA 1
ATOM 5867 C C . ALA B 1 301 ? 4.078 -39.031 -5.797 1 94.69 301 ALA B C 1
ATOM 5869 O O . ALA B 1 301 ? 3.771 -40.219 -6 1 94.69 301 ALA B O 1
ATOM 5870 N N . ALA B 1 302 ? 3.277 -38.062 -5.898 1 95.44 302 ALA B N 1
ATOM 5871 C CA . ALA B 1 302 ? 1.917 -38.281 -6.375 1 95.44 302 ALA B CA 1
ATOM 5872 C C . ALA B 1 302 ? 1.921 -38.812 -7.812 1 95.44 302 ALA B C 1
ATOM 5874 O O . ALA B 1 302 ? 1.168 -39.719 -8.156 1 95.44 302 ALA B O 1
ATOM 5875 N N . LEU B 1 303 ? 2.727 -38.25 -8.664 1 94.44 303 LEU B N 1
ATOM 5876 C CA . LEU B 1 303 ? 2.832 -38.688 -10.047 1 94.44 303 LEU B CA 1
ATOM 5877 C C . LEU B 1 303 ? 3.348 -40.125 -10.125 1 94.44 303 LEU B C 1
ATOM 5879 O O . LEU B 1 303 ? 2.877 -40.906 -10.938 1 94.44 303 LEU B O 1
ATOM 5883 N N . ALA B 1 304 ? 4.336 -40.312 -9.242 1 92.38 304 ALA B N 1
ATOM 5884 C CA . ALA B 1 304 ? 4.906 -41.656 -9.211 1 92.38 304 ALA B CA 1
ATOM 5885 C C . ALA B 1 304 ? 3.855 -42.719 -8.812 1 92.38 304 ALA B C 1
ATOM 5887 O O . ALA B 1 304 ? 3.881 -43.844 -9.297 1 92.38 304 ALA B O 1
ATOM 5888 N N . HIS B 1 305 ? 2.99 -42.375 -7.969 1 93.38 305 HIS B N 1
ATOM 5889 C CA . HIS B 1 305 ? 1.923 -43.25 -7.512 1 93.38 305 HIS B CA 1
ATOM 5890 C C . HIS B 1 305 ? 0.984 -43.625 -8.656 1 93.38 305 HIS B C 1
ATOM 5892 O O . HIS B 1 305 ? 0.442 -44.719 -8.688 1 93.38 305 HIS B O 1
ATOM 5898 N N . TYR B 1 306 ? 0.802 -42.75 -9.633 1 93.38 306 TYR B N 1
ATOM 5899 C CA . TYR B 1 306 ? -0.131 -42.969 -10.734 1 93.38 306 TYR B CA 1
ATOM 5900 C C . TYR B 1 306 ? 0.612 -43.312 -12.016 1 93.38 306 TYR B C 1
ATOM 5902 O O . TYR B 1 306 ? 0.123 -43.031 -13.117 1 93.38 306 TYR B O 1
ATOM 5910 N N . GLU B 1 307 ? 1.787 -43.781 -11.859 1 90.81 307 GLU B N 1
ATOM 5911 C CA . GLU B 1 307 ? 2.615 -44.125 -13.016 1 90.81 307 GLU B CA 1
ATOM 5912 C C . GLU B 1 307 ? 1.9 -45.094 -13.945 1 90.81 307 GLU B C 1
ATOM 5914 O O . GLU B 1 307 ? 2.002 -45 -15.172 1 90.81 307 GLU B O 1
ATOM 5919 N N . SER B 1 308 ? 1.199 -46.062 -13.375 1 90.5 308 SER B N 1
ATOM 5920 C CA . SER B 1 308 ? 0.494 -47.062 -14.172 1 90.5 308 SER B CA 1
ATOM 5921 C C . SER B 1 308 ? -0.636 -46.438 -14.977 1 90.5 308 SER B C 1
ATOM 5923 O O . SER B 1 308 ? -0.833 -46.781 -16.141 1 90.5 308 SER B O 1
ATOM 5925 N N . THR B 1 309 ? -1.342 -45.531 -14.352 1 91.06 309 THR B N 1
ATOM 5926 C CA . THR B 1 309 ? -2.41 -44.812 -15.039 1 91.06 309 THR B CA 1
ATOM 5927 C C . THR B 1 309 ? -1.853 -44 -16.203 1 91.06 309 THR B C 1
ATOM 5929 O O . THR B 1 309 ? -2.416 -44 -17.297 1 91.06 309 THR B O 1
ATOM 5932 N N . ILE B 1 310 ? -0.749 -43.375 -15.992 1 90.31 310 ILE B N 1
ATOM 5933 C CA . ILE B 1 310 ? -0.118 -42.5 -16.984 1 90.31 310 ILE B CA 1
ATOM 5934 C C . ILE B 1 310 ? 0.383 -43.344 -18.156 1 90.31 310 ILE B C 1
ATOM 5936 O O . ILE B 1 310 ? 0.211 -42.938 -19.312 1 90.31 310 ILE B O 1
ATOM 5940 N N . SER B 1 311 ? 0.981 -44.469 -17.859 1 88.44 311 SER B N 1
ATOM 5941 C CA . SER B 1 311 ? 1.506 -45.344 -18.906 1 88.44 311 SER B CA 1
ATOM 5942 C C . SER B 1 311 ? 0.386 -45.875 -19.781 1 88.44 311 SER B C 1
ATOM 5944 O O . SER B 1 311 ? 0.585 -46.125 -20.984 1 88.44 311 SER B O 1
ATOM 5946 N N . SER B 1 312 ? -0.756 -46.062 -19.172 1 89.75 312 SER B N 1
ATOM 5947 C CA . SER B 1 312 ? -1.892 -46.625 -19.906 1 89.75 312 SER B CA 1
ATOM 5948 C C . SER B 1 312 ? -2.531 -45.562 -20.812 1 89.75 312 SER B C 1
ATOM 5950 O O . SER B 1 312 ? -3.178 -45.906 -21.797 1 89.75 312 SER B O 1
ATOM 5952 N N . ALA B 1 313 ? -2.428 -44.375 -20.438 1 90.62 313 ALA B N 1
ATOM 5953 C CA . ALA B 1 313 ? -2.994 -43.281 -21.219 1 90.62 313 ALA B CA 1
ATOM 5954 C C . ALA B 1 313 ? -2.07 -42.062 -21.219 1 90.62 313 ALA B C 1
ATOM 5956 O O . ALA B 1 313 ? -2.334 -41.062 -20.516 1 90.62 313 ALA B O 1
ATOM 5957 N N . ILE B 1 314 ? -1.142 -42.031 -22.062 1 89.56 314 ILE B N 1
ATOM 5958 C CA . ILE B 1 314 ? -0.078 -41.062 -22.078 1 89.56 314 ILE B CA 1
ATOM 5959 C C . ILE B 1 314 ? -0.655 -39.688 -22.484 1 89.56 314 ILE B C 1
ATOM 5961 O O . ILE B 1 314 ? -0.114 -38.656 -22.109 1 89.56 314 ILE B O 1
ATOM 5965 N N . VAL B 1 315 ? -1.817 -39.688 -23.109 1 91.06 315 VAL B N 1
ATOM 5966 C CA . VAL B 1 315 ? -2.463 -38.469 -23.594 1 91.06 315 VAL B CA 1
ATOM 5967 C C . VAL B 1 315 ? -2.826 -37.594 -22.406 1 91.06 315 VAL B C 1
ATOM 5969 O O . VAL B 1 315 ? -2.918 -36.344 -22.547 1 91.06 315 VAL B O 1
ATOM 5972 N N . LEU B 1 316 ? -2.955 -38.188 -21.234 1 93.38 316 LEU B N 1
ATOM 5973 C CA . LEU B 1 316 ? -3.312 -37.438 -20.031 1 93.38 316 LEU B CA 1
ATOM 5974 C C . LEU B 1 316 ? -2.236 -36.438 -19.672 1 93.38 316 LEU B C 1
ATOM 5976 O O . LEU B 1 316 ? -2.531 -35.406 -19.078 1 93.38 316 LEU B O 1
ATOM 5980 N N . LEU B 1 317 ? -1.051 -36.688 -20.094 1 92.94 317 LEU B N 1
ATOM 5981 C CA . LEU B 1 317 ? 0.064 -35.812 -19.734 1 92.94 317 LEU B CA 1
ATOM 5982 C C . LEU B 1 317 ? -0.059 -34.469 -20.422 1 92.94 317 LEU B C 1
ATOM 5984 O O . LEU B 1 317 ? 0.412 -33.469 -19.906 1 92.94 317 LEU B O 1
ATOM 5988 N N . PHE B 1 318 ? -0.734 -34.469 -21.5 1 94.25 318 PHE B N 1
ATOM 5989 C CA . PHE B 1 318 ? -0.925 -33.25 -22.266 1 94.25 318 PHE B CA 1
ATOM 5990 C C . PHE B 1 318 ? -1.646 -32.188 -21.422 1 94.25 318 PHE B C 1
ATOM 5992 O O . PHE B 1 318 ? -1.357 -31 -21.531 1 94.25 318 PHE B O 1
ATOM 5999 N N . PHE B 1 319 ? -2.514 -32.594 -20.578 1 95.88 319 PHE B N 1
ATOM 6000 C CA . PHE B 1 319 ? -3.408 -31.672 -19.891 1 95.88 319 PHE B CA 1
ATOM 6001 C C . PHE B 1 319 ? -2.9 -31.391 -18.484 1 95.88 319 PHE B C 1
ATOM 6003 O O . PHE B 1 319 ? -3.426 -30.516 -17.797 1 95.88 319 PHE B O 1
ATOM 6010 N N . LEU B 1 320 ? -1.873 -32.062 -18.094 1 95.19 320 LEU B N 1
ATOM 6011 C CA . LEU B 1 320 ? -1.42 -31.984 -16.719 1 95.19 320 LEU B CA 1
ATOM 6012 C C . LEU B 1 320 ? -1.04 -30.562 -16.344 1 95.19 320 LEU B C 1
ATOM 6014 O O . LEU B 1 320 ? -1.562 -30.016 -15.367 1 95.19 320 LEU B O 1
ATOM 6018 N N . PRO B 1 321 ? -0.19 -29.828 -17.078 1 93.81 321 PRO B N 1
ATOM 6019 C CA . PRO B 1 321 ? 0.192 -28.469 -16.688 1 93.81 321 PRO B CA 1
ATOM 6020 C C . PRO B 1 321 ? -0.989 -27.5 -16.688 1 93.81 321 PRO B C 1
ATOM 6022 O O . PRO B 1 321 ? -1.067 -26.625 -15.828 1 93.81 321 PRO B O 1
ATOM 6025 N N . LEU B 1 322 ? -1.812 -27.734 -17.625 1 94.62 322 LEU B N 1
ATOM 6026 C CA . LEU B 1 322 ? -2.982 -26.875 -17.766 1 94.62 322 LEU B CA 1
ATOM 6027 C C . LEU B 1 322 ? -3.898 -27 -16.547 1 94.62 322 LEU B C 1
ATOM 6029 O O . LEU B 1 322 ? -4.379 -25.984 -16.016 1 94.62 322 LEU B O 1
ATOM 6033 N N . LEU B 1 323 ? -4.117 -28.188 -16.109 1 96.56 323 LEU B N 1
ATOM 6034 C CA . LEU B 1 323 ? -5.047 -28.453 -15.008 1 96.56 323 LEU B CA 1
ATOM 6035 C C . LEU B 1 323 ? -4.457 -28 -13.68 1 96.56 323 LEU B C 1
ATOM 6037 O O . LEU B 1 323 ? -5.113 -27.297 -12.906 1 96.56 323 LEU B O 1
ATOM 6041 N N . ILE B 1 324 ? -3.244 -28.406 -13.422 1 94.94 324 ILE B N 1
ATOM 6042 C CA . ILE B 1 324 ? -2.641 -28.047 -12.141 1 94.94 324 ILE B CA 1
ATOM 6043 C C . ILE B 1 324 ? -2.363 -26.547 -12.102 1 94.94 324 ILE B C 1
ATOM 6045 O O . ILE B 1 324 ? -2.527 -25.906 -11.062 1 94.94 324 ILE B O 1
ATOM 6049 N N . GLY B 1 325 ? -1.93 -25.969 -13.219 1 95.06 325 GLY B N 1
ATOM 6050 C CA . GLY B 1 325 ? -1.735 -24.531 -13.297 1 95.06 325 GLY B CA 1
ATOM 6051 C C . GLY B 1 325 ? -3 -23.734 -13.023 1 95.06 325 GLY B C 1
ATOM 6052 O O . GLY B 1 325 ? -2.961 -22.703 -12.352 1 95.06 325 GLY B O 1
ATOM 6053 N N . SER B 1 326 ? -4.102 -24.172 -13.578 1 96.88 326 SER B N 1
ATOM 6054 C CA . SER B 1 326 ? -5.375 -23.484 -13.383 1 96.88 326 SER B CA 1
ATOM 6055 C C . SER B 1 326 ? -5.793 -23.5 -11.914 1 96.88 326 SER B C 1
ATOM 6057 O O . SER B 1 326 ? -6.293 -22.5 -11.398 1 96.88 326 SER B O 1
ATOM 6059 N N . ALA B 1 327 ? -5.59 -24.656 -11.312 1 97.25 327 ALA B N 1
ATOM 6060 C CA . ALA B 1 327 ? -5.898 -24.75 -9.891 1 97.25 327 ALA B CA 1
ATOM 6061 C C . ALA B 1 327 ? -5.043 -23.781 -9.078 1 97.25 327 ALA B C 1
ATOM 6063 O O . ALA B 1 327 ? -5.543 -23.094 -8.18 1 97.25 327 ALA B O 1
ATOM 6064 N N . GLY B 1 328 ? -3.814 -23.75 -9.367 1 96.5 328 GLY B N 1
ATOM 6065 C CA . GLY B 1 328 ? -2.904 -22.859 -8.672 1 96.5 328 GLY B CA 1
ATOM 6066 C C . GLY B 1 328 ? -3.215 -21.391 -8.914 1 96.5 328 GLY B C 1
ATOM 6067 O O . GLY B 1 328 ? -3.172 -20.578 -7.98 1 96.5 328 GLY B O 1
ATOM 6068 N N . ASN B 1 329 ? -3.465 -21.047 -10.172 1 97.06 329 ASN B N 1
ATOM 6069 C CA . ASN B 1 329 ? -3.789 -19.672 -10.523 1 97.06 329 ASN B CA 1
ATOM 6070 C C . ASN B 1 329 ? -5.059 -19.188 -9.82 1 97.06 329 ASN B C 1
ATOM 6072 O O . ASN B 1 329 ? -5.094 -18.078 -9.281 1 97.06 329 ASN B O 1
ATOM 6076 N N . ALA B 1 330 ? -6.039 -20.047 -9.852 1 97.69 330 ALA B N 1
ATOM 6077 C CA . ALA B 1 330 ? -7.285 -19.719 -9.172 1 97.69 330 ALA B CA 1
ATOM 6078 C C . ALA B 1 330 ? -7.066 -19.562 -7.672 1 97.69 330 ALA B C 1
ATOM 6080 O O . ALA B 1 330 ? -7.617 -18.656 -7.043 1 97.69 330 ALA B O 1
ATOM 6081 N N . GLY B 1 331 ? -6.352 -20.438 -7.141 1 97.19 331 GLY B N 1
ATOM 6082 C CA . GLY B 1 331 ? -6.012 -20.344 -5.73 1 97.19 331 GLY B CA 1
ATOM 6083 C C . GLY B 1 331 ? -5.238 -19.078 -5.391 1 97.19 331 GLY B C 1
ATOM 6084 O O . GLY B 1 331 ? -5.488 -18.453 -4.359 1 97.19 331 GLY B O 1
ATOM 6085 N N . SER B 1 332 ? -4.258 -18.797 -6.207 1 96.25 332 SER B N 1
ATOM 6086 C CA . SER B 1 332 ? -3.447 -17.594 -6.008 1 96.25 332 SER B CA 1
ATOM 6087 C C . SER B 1 332 ? -4.305 -16.344 -6.055 1 96.25 332 SER B C 1
ATOM 6089 O O . SER B 1 332 ? -4.078 -15.398 -5.293 1 96.25 332 SER B O 1
ATOM 6091 N N . GLN B 1 333 ? -5.25 -16.297 -6.98 1 96.81 333 GLN B N 1
ATOM 6092 C CA . GLN B 1 333 ? -6.184 -15.18 -7.035 1 96.81 333 GLN B CA 1
ATOM 6093 C C . GLN B 1 333 ? -6.914 -15.008 -5.703 1 96.81 333 GLN B C 1
ATOM 6095 O O . GLN B 1 333 ? -6.977 -13.906 -5.16 1 96.81 333 GLN B O 1
ATOM 6100 N N . SER B 1 334 ? -7.391 -16.125 -5.254 1 96.25 334 SER B N 1
ATOM 6101 C CA . SER B 1 334 ? -8.172 -16.109 -4.023 1 96.25 334 SER B CA 1
ATOM 6102 C C . SER B 1 334 ? -7.32 -15.664 -2.834 1 96.25 334 SER B C 1
ATOM 6104 O O . SER B 1 334 ? -7.77 -14.883 -1.997 1 96.25 334 SER B O 1
ATOM 6106 N N . SER B 1 335 ? -6.16 -16.219 -2.795 1 96 335 SER B N 1
ATOM 6107 C CA . SER B 1 335 ? -5.266 -15.891 -1.69 1 96 335 SER B CA 1
ATOM 6108 C C . SER B 1 335 ? -4.902 -14.406 -1.689 1 96 335 SER B C 1
ATOM 6110 O O . SER B 1 335 ? -4.93 -13.758 -0.642 1 96 335 SER B O 1
ATOM 6112 N N . THR B 1 336 ? -4.566 -13.906 -2.82 1 95.56 336 THR B N 1
ATOM 6113 C CA . THR B 1 336 ? -4.172 -12.508 -2.938 1 95.56 336 THR B CA 1
ATOM 6114 C C . THR B 1 336 ? -5.324 -11.586 -2.541 1 95.56 336 THR B C 1
ATOM 6116 O O . THR B 1 336 ? -5.121 -10.609 -1.821 1 95.56 336 THR B O 1
ATOM 6119 N N . LEU B 1 337 ? -6.535 -11.891 -3.029 1 94.5 337 LEU B N 1
ATOM 6120 C CA . LEU B 1 337 ? -7.711 -11.109 -2.664 1 94.5 337 LEU B CA 1
ATOM 6121 C C . LEU B 1 337 ? -7.914 -11.102 -1.153 1 94.5 337 LEU B C 1
ATOM 6123 O O . LEU B 1 337 ? -8.172 -10.055 -0.561 1 94.5 337 LEU B O 1
ATOM 6127 N N . MET B 1 338 ? -7.754 -12.219 -0.58 1 93.94 338 MET B N 1
ATOM 6128 C CA . MET B 1 338 ? -7.992 -12.359 0.854 1 93.94 338 MET B CA 1
ATOM 6129 C C . MET B 1 338 ? -6.914 -11.641 1.659 1 93.94 338 MET B C 1
ATOM 6131 O O . MET B 1 338 ? -7.219 -10.945 2.629 1 93.94 338 MET B O 1
ATOM 6135 N N . VAL B 1 339 ? -5.672 -11.844 1.263 1 94.12 339 VAL B N 1
ATOM 6136 C CA . VAL B 1 339 ? -4.555 -11.211 1.953 1 94.12 339 VAL B CA 1
ATOM 6137 C C . VAL B 1 339 ? -4.734 -9.688 1.936 1 94.12 339 VAL B C 1
ATOM 6139 O O . VAL B 1 339 ? -4.574 -9.031 2.963 1 94.12 339 VAL B O 1
ATOM 6142 N N . ARG B 1 340 ? -5.051 -9.172 0.799 1 94.06 340 ARG B N 1
ATOM 6143 C CA . ARG B 1 340 ? -5.23 -7.73 0.685 1 94.06 340 ARG B CA 1
ATOM 6144 C C . ARG B 1 340 ? -6.441 -7.262 1.487 1 94.06 340 ARG B C 1
ATOM 6146 O O . ARG B 1 340 ? -6.387 -6.223 2.15 1 94.06 340 ARG B O 1
ATOM 6153 N N . ALA B 1 341 ? -7.551 -7.992 1.445 1 92.62 341 ALA B N 1
ATOM 6154 C CA . ALA B 1 341 ? -8.766 -7.637 2.17 1 92.62 341 ALA B CA 1
ATOM 6155 C C . ALA B 1 341 ? -8.516 -7.602 3.676 1 92.62 341 ALA B C 1
ATOM 6157 O O . ALA B 1 341 ? -9.039 -6.73 4.379 1 92.62 341 ALA B O 1
ATOM 6158 N N . LEU B 1 342 ? -7.723 -8.508 4.133 1 90.88 342 LEU B N 1
ATOM 6159 C CA . LEU B 1 342 ? -7.383 -8.547 5.551 1 90.88 342 LEU B CA 1
ATOM 6160 C C . LEU B 1 342 ? -6.48 -7.379 5.93 1 90.88 342 LEU B C 1
ATOM 6162 O O . LEU B 1 342 ? -6.668 -6.762 6.98 1 90.88 342 LEU B O 1
ATOM 6166 N N . ALA B 1 343 ? -5.57 -7.074 5.062 1 90.25 343 ALA B N 1
ATOM 6167 C CA . ALA B 1 343 ? -4.594 -6.023 5.336 1 90.25 343 ALA B CA 1
ATOM 6168 C C . ALA B 1 343 ? -5.262 -4.652 5.387 1 90.25 343 ALA B C 1
ATOM 6170 O O . ALA B 1 343 ? -4.855 -3.781 6.16 1 90.25 343 ALA B O 1
ATOM 6171 N N . THR B 1 344 ? -6.281 -4.41 4.602 1 89.19 344 THR B N 1
ATOM 6172 C CA . THR B 1 344 ? -6.945 -3.111 4.531 1 89.19 344 THR B CA 1
ATOM 6173 C C . THR B 1 344 ? -8.078 -3.027 5.551 1 89.19 344 THR B C 1
ATOM 6175 O O . THR B 1 344 ? -8.648 -1.957 5.766 1 89.19 344 THR B O 1
ATOM 6178 N N . GLY B 1 345 ? -8.43 -4.168 6.125 1 85.56 345 GLY B N 1
ATOM 6179 C CA . GLY B 1 345 ? -9.516 -4.191 7.098 1 85.56 345 GLY B CA 1
ATOM 6180 C C . GLY B 1 345 ? -10.883 -4.332 6.461 1 85.56 345 GLY B C 1
ATOM 6181 O O . GLY B 1 345 ? -11.906 -4.191 7.133 1 85.56 345 GLY B O 1
ATOM 6182 N N . ASP B 1 346 ? -10.875 -4.598 5.254 1 85.19 346 ASP B N 1
ATOM 6183 C CA . ASP B 1 346 ? -12.133 -4.801 4.539 1 85.19 346 ASP B CA 1
ATOM 6184 C C . ASP B 1 346 ? -12.867 -6.035 5.059 1 85.19 346 ASP B C 1
ATOM 6186 O O . ASP B 1 346 ? -14.094 -6.137 4.934 1 85.19 346 ASP B O 1
ATOM 6190 N N . VAL B 1 347 ? -12.016 -7.023 5.5 1 87.25 347 VAL B N 1
ATOM 6191 C CA . VAL B 1 347 ? -12.57 -8.266 6.027 1 87.25 347 VAL B CA 1
ATOM 6192 C C . VAL B 1 347 ? -11.953 -8.57 7.391 1 87.25 347 VAL B C 1
ATOM 6194 O O . VAL B 1 347 ? -10.828 -8.148 7.68 1 87.25 347 VAL B O 1
ATOM 6197 N N . SER B 1 348 ? -12.812 -9.164 8.164 1 85.44 348 SER B N 1
ATOM 6198 C CA . SER B 1 348 ? -12.344 -9.602 9.477 1 85.44 348 SER B CA 1
ATOM 6199 C C . SER B 1 348 ? -12.422 -11.125 9.609 1 85.44 348 SER B C 1
ATOM 6201 O O . SER B 1 348 ? -13 -11.797 8.758 1 85.44 348 SER B O 1
ATOM 6203 N N . MET B 1 349 ? -11.859 -11.594 10.719 1 83.38 349 MET B N 1
ATOM 6204 C CA . MET B 1 349 ? -11.82 -13.039 10.953 1 83.38 349 MET B CA 1
ATOM 6205 C C . MET B 1 349 ? -13.227 -13.594 11.125 1 83.38 349 MET B C 1
ATOM 6207 O O . MET B 1 349 ? -13.484 -14.758 10.805 1 83.38 349 MET B O 1
ATOM 6211 N N . ARG B 1 350 ? -14.156 -12.828 11.492 1 82.56 350 ARG B N 1
ATOM 6212 C CA . ARG B 1 350 ? -15.516 -13.281 11.758 1 82.56 350 ARG B CA 1
ATOM 6213 C C . ARG B 1 350 ? -16.281 -13.508 10.461 1 82.56 350 ARG B C 1
ATOM 6215 O O . ARG B 1 350 ? -17.297 -14.219 10.445 1 82.56 350 ARG B O 1
ATOM 6222 N N . ASP B 1 351 ? -15.734 -12.898 9.383 1 87.25 351 ASP B N 1
ATOM 6223 C CA . ASP B 1 351 ? -16.406 -12.992 8.086 1 87.25 351 ASP B CA 1
ATOM 6224 C C . ASP B 1 351 ? -15.984 -14.258 7.348 1 87.25 351 ASP B C 1
ATOM 6226 O O . ASP B 1 351 ? -16.422 -14.5 6.219 1 87.25 351 ASP B O 1
ATOM 6230 N N . TRP B 1 352 ? -15.148 -15.078 7.875 1 89 352 TRP B N 1
ATOM 6231 C CA . TRP B 1 352 ? -14.492 -16.172 7.176 1 89 352 TRP B CA 1
ATOM 6232 C C . TRP B 1 352 ? -15.508 -17.125 6.562 1 89 352 TRP B C 1
ATOM 6234 O O . TRP B 1 352 ? -15.414 -17.469 5.383 1 89 352 TRP B O 1
ATOM 6244 N N . PHE B 1 353 ? -16.484 -17.531 7.406 1 91.25 353 PHE B N 1
ATOM 6245 C CA . PHE B 1 353 ? -17.438 -18.531 6.93 1 91.25 353 PHE B CA 1
ATOM 6246 C C . PHE B 1 353 ? -18.266 -17.984 5.777 1 91.25 353 PHE B C 1
ATOM 6248 O O . PHE B 1 353 ? -18.484 -18.672 4.773 1 91.25 353 PHE B O 1
ATOM 6255 N N . SER B 1 354 ? -18.75 -16.797 5.93 1 91.56 354 SER B N 1
ATOM 6256 C CA . SER B 1 354 ? -19.531 -16.172 4.863 1 91.56 354 SER B CA 1
ATOM 6257 C C . SER B 1 354 ? -18.703 -16.016 3.596 1 91.56 354 SER B C 1
ATOM 6259 O O . SER B 1 354 ? -19.219 -16.141 2.484 1 91.56 354 SER B O 1
ATOM 6261 N N . LEU B 1 355 ? -17.469 -15.703 3.742 1 93.44 355 LEU B N 1
ATOM 6262 C CA . LEU B 1 355 ? -16.578 -15.523 2.6 1 93.44 355 LEU B CA 1
ATOM 6263 C C . LEU B 1 355 ? -16.25 -16.859 1.943 1 93.44 355 LEU B C 1
ATOM 6265 O O . LEU B 1 355 ? -16.109 -16.938 0.721 1 93.44 355 LEU B O 1
ATOM 6269 N N . LEU B 1 356 ? -16.109 -17.891 2.771 1 95 356 LEU B N 1
ATOM 6270 C CA . LEU B 1 356 ? -15.852 -19.219 2.252 1 95 356 LEU B CA 1
ATOM 6271 C C . LEU B 1 356 ? -17 -19.719 1.387 1 95 356 LEU B C 1
ATOM 6273 O O . LEU B 1 356 ? -16.781 -20.312 0.331 1 95 356 LEU B O 1
ATOM 6277 N N . LEU B 1 357 ? -18.203 -19.5 1.865 1 95.44 357 LEU B N 1
ATOM 6278 C CA . LEU B 1 357 ? -19.375 -19.891 1.101 1 95.44 357 LEU B CA 1
ATOM 6279 C C . LEU B 1 357 ? -19.469 -19.109 -0.205 1 95.44 357 LEU B C 1
ATOM 6281 O O . LEU B 1 357 ? -19.828 -19.672 -1.245 1 95.44 357 LEU B O 1
ATOM 6285 N N . LYS B 1 358 ? -19.203 -17.891 -0.155 1 95 358 LYS B N 1
ATOM 6286 C CA . LYS B 1 358 ? -19.172 -17.062 -1.356 1 95 358 LYS B CA 1
ATOM 6287 C C . LYS B 1 358 ? -18.125 -17.562 -2.346 1 95 358 LYS B C 1
ATOM 6289 O O . LYS B 1 358 ? -18.391 -17.672 -3.543 1 95 358 LYS B O 1
ATOM 6294 N N . GLU B 1 359 ? -16.953 -17.891 -1.797 1 96.81 359 GLU B N 1
ATOM 6295 C CA . GLU B 1 359 ? -15.883 -18.391 -2.645 1 96.81 359 GLU B CA 1
ATOM 6296 C C . GLU B 1 359 ? -16.234 -19.75 -3.246 1 96.81 359 GLU B C 1
ATOM 6298 O O . GLU B 1 359 ? -15.836 -20.062 -4.367 1 96.81 359 GLU B O 1
ATOM 6303 N N . PHE B 1 360 ? -16.953 -20.547 -2.516 1 97.81 360 PHE B N 1
ATOM 6304 C CA . PHE B 1 360 ? -17.422 -21.812 -3.035 1 97.81 360 PHE B CA 1
ATOM 6305 C C . PHE B 1 360 ? -18.234 -21.609 -4.309 1 97.81 360 PHE B C 1
ATOM 6307 O O . PHE B 1 360 ? -18.016 -22.312 -5.305 1 97.81 360 PHE B O 1
ATOM 6314 N N . GLY B 1 361 ? -19.109 -20.656 -4.25 1 97.88 361 GLY B N 1
ATOM 6315 C CA . GLY B 1 361 ? -19.906 -20.344 -5.426 1 97.88 361 GLY B CA 1
ATOM 6316 C C . GLY B 1 361 ? -19.078 -19.797 -6.578 1 97.88 361 GLY B C 1
ATOM 6317 O O . GLY B 1 361 ? -19.281 -20.203 -7.73 1 97.88 361 GLY B O 1
ATOM 6318 N N . VAL B 1 362 ? -18.188 -18.891 -6.312 1 97.81 362 VAL B N 1
ATOM 6319 C CA . VAL B 1 362 ? -17.328 -18.297 -7.332 1 97.81 362 VAL B CA 1
ATOM 6320 C C . VAL B 1 362 ? -16.469 -19.375 -7.977 1 97.81 362 VAL B C 1
ATOM 6322 O O . VAL B 1 362 ? -16.375 -19.453 -9.203 1 97.81 362 VAL B O 1
ATOM 6325 N N . ALA B 1 363 ? -15.867 -20.234 -7.105 1 98.25 363 ALA B N 1
ATOM 6326 C CA . ALA B 1 363 ? -14.961 -21.281 -7.57 1 98.25 363 ALA B CA 1
ATOM 6327 C C . ALA B 1 363 ? -15.703 -22.297 -8.422 1 98.25 363 ALA B C 1
ATOM 6329 O O . ALA B 1 363 ? -15.164 -22.812 -9.406 1 98.25 363 ALA B O 1
ATOM 6330 N N . LEU B 1 364 ? -16.859 -22.625 -7.992 1 98.5 364 LEU B N 1
ATOM 6331 C CA . LEU B 1 364 ? -17.672 -23.547 -8.766 1 98.5 364 LEU B CA 1
ATOM 6332 C C . LEU B 1 364 ? -17.969 -23 -10.148 1 98.5 364 LEU B C 1
ATOM 6334 O O . LEU B 1 364 ? -17.828 -23.703 -11.156 1 98.5 364 LEU B O 1
ATOM 6338 N N . ALA B 1 365 ? -18.391 -21.766 -10.172 1 98.44 365 ALA B N 1
ATOM 6339 C CA . ALA B 1 365 ? -18.688 -21.125 -11.445 1 98.44 365 ALA B CA 1
ATOM 6340 C C . ALA B 1 365 ? -17.453 -21.047 -12.336 1 98.44 365 ALA B C 1
ATOM 6342 O O . ALA B 1 365 ? -17.531 -21.312 -13.539 1 98.44 365 ALA B O 1
ATOM 6343 N N . LEU B 1 366 ? -16.375 -20.703 -11.773 1 98.44 366 LEU B N 1
ATOM 6344 C CA . LEU B 1 366 ? -15.109 -20.641 -12.508 1 98.44 366 LEU B CA 1
ATOM 6345 C C . LEU B 1 366 ? -14.719 -22.016 -13.055 1 98.44 366 LEU B C 1
ATOM 6347 O O . LEU B 1 366 ? -14.344 -22.141 -14.219 1 98.44 366 LEU B O 1
ATOM 6351 N N . GLY B 1 367 ? -14.789 -23.016 -12.156 1 98.38 367 GLY B N 1
ATOM 6352 C CA . GLY B 1 367 ? -14.461 -24.375 -12.57 1 98.38 367 GLY B CA 1
ATOM 6353 C C . GLY B 1 367 ? -15.305 -24.875 -13.727 1 98.38 367 GLY B C 1
ATOM 6354 O O . GLY B 1 367 ? -14.789 -25.484 -14.656 1 98.38 367 GLY B O 1
ATOM 6355 N N . ILE B 1 368 ? -16.547 -24.594 -13.656 1 98.31 368 ILE B N 1
ATOM 6356 C CA . ILE B 1 368 ? -17.469 -25.016 -14.711 1 98.31 368 ILE B CA 1
ATOM 6357 C C . ILE B 1 368 ? -17.125 -24.281 -16.016 1 98.31 368 ILE B C 1
ATOM 6359 O O . ILE B 1 368 ? -17.047 -24.906 -17.078 1 98.31 368 ILE B O 1
ATOM 6363 N N . ALA B 1 369 ? -16.906 -22.984 -15.945 1 98.06 369 ALA B N 1
ATOM 6364 C CA . ALA B 1 369 ? -16.578 -22.203 -17.141 1 98.06 369 ALA B CA 1
ATOM 6365 C C . ALA B 1 369 ? -15.289 -22.703 -17.781 1 98.06 369 ALA B C 1
ATOM 6367 O O . ALA B 1 369 ? -15.227 -22.891 -19 1 98.06 369 ALA B O 1
ATOM 6368 N N . LEU B 1 370 ? -14.312 -22.922 -17 1 98 370 LEU B N 1
ATOM 6369 C CA . LEU B 1 370 ? -13.023 -23.359 -17.5 1 98 370 LEU B CA 1
ATOM 6370 C C . LEU B 1 370 ? -13.102 -24.797 -18 1 98 370 LEU B C 1
ATOM 6372 O O . LEU B 1 370 ? -12.484 -25.141 -19.016 1 98 370 LEU B O 1
ATOM 6376 N N . GLY B 1 371 ? -13.805 -25.625 -17.219 1 97.81 371 GLY B N 1
ATOM 6377 C CA . GLY B 1 371 ? -13.992 -27.016 -17.641 1 97.81 371 GLY B CA 1
ATOM 6378 C C . GLY B 1 371 ? -14.664 -27.125 -19 1 97.81 371 GLY B C 1
ATOM 6379 O O . GLY B 1 371 ? -14.25 -27.938 -19.828 1 97.81 371 GLY B O 1
ATOM 6380 N N . LEU B 1 372 ? -15.617 -26.328 -19.219 1 96.44 372 LEU B N 1
ATOM 6381 C CA . LEU B 1 372 ? -16.297 -26.328 -20.5 1 96.44 372 LEU B CA 1
ATOM 6382 C C . LEU B 1 372 ? -15.383 -25.812 -21.609 1 96.44 372 LEU B C 1
ATOM 6384 O O . LEU B 1 372 ? -15.43 -26.312 -22.734 1 96.44 372 LEU B O 1
ATOM 6388 N N . ALA B 1 373 ? -14.594 -24.875 -21.281 1 94.81 373 ALA B N 1
ATOM 6389 C CA . ALA B 1 373 ? -13.68 -24.281 -22.25 1 94.81 373 ALA B CA 1
ATOM 6390 C C . ALA B 1 373 ? -12.664 -25.312 -22.75 1 94.81 373 ALA B C 1
ATOM 6392 O O . ALA B 1 373 ? -12.25 -25.266 -23.906 1 94.81 373 ALA B O 1
ATOM 6393 N N . VAL B 1 374 ? -12.297 -26.25 -21.906 1 95.69 374 VAL B N 1
ATOM 6394 C CA . VAL B 1 374 ? -11.195 -27.125 -22.281 1 95.69 374 VAL B CA 1
ATOM 6395 C C . VAL B 1 374 ? -11.742 -28.516 -22.656 1 95.69 374 VAL B C 1
ATOM 6397 O O . VAL B 1 374 ? -11.023 -29.344 -23.219 1 95.69 374 VAL B O 1
ATOM 6400 N N . ALA B 1 375 ? -13.016 -28.734 -22.344 1 96 375 ALA B N 1
ATOM 6401 C CA . ALA B 1 375 ? -13.625 -30.047 -22.609 1 96 375 ALA B CA 1
ATOM 6402 C C . ALA B 1 375 ? -13.508 -30.422 -24.094 1 96 375 ALA B C 1
ATOM 6404 O O . ALA B 1 375 ? -13.25 -31.578 -24.422 1 96 375 ALA B O 1
ATOM 6405 N N . GLY B 1 376 ? -13.742 -29.438 -24.938 1 95.5 376 GLY B N 1
ATOM 6406 C CA . GLY B 1 376 ? -13.625 -29.688 -26.375 1 95.5 376 GLY B CA 1
ATOM 6407 C C . GLY B 1 376 ? -12.242 -30.156 -26.781 1 95.5 376 GLY B C 1
ATOM 6408 O O . GLY B 1 376 ? -12.102 -31.062 -27.594 1 95.5 376 GLY B O 1
ATOM 6409 N N . LEU B 1 377 ? -11.266 -29.562 -26.25 1 95.38 377 LEU B N 1
ATOM 6410 C CA . LEU B 1 377 ? -9.891 -29.969 -26.531 1 95.38 377 LEU B CA 1
ATOM 6411 C C . LEU B 1 377 ? -9.625 -31.391 -26.031 1 95.38 377 LEU B C 1
ATOM 6413 O O . LEU B 1 377 ? -8.906 -32.156 -26.688 1 95.38 377 LEU B O 1
ATOM 6417 N N . GLY B 1 378 ? -10.148 -31.766 -24.891 1 95.62 378 GLY B N 1
ATOM 6418 C CA . GLY B 1 378 ? -10.023 -33.125 -24.375 1 95.62 378 GLY B CA 1
ATOM 6419 C C . GLY B 1 378 ? -10.648 -34.156 -25.281 1 95.62 378 GLY B C 1
ATOM 6420 O O . GLY B 1 378 ? -10.055 -35.219 -25.516 1 95.62 378 GLY B O 1
ATOM 6421 N N . VAL B 1 379 ? -11.805 -33.812 -25.812 1 96.5 379 VAL B N 1
ATOM 6422 C CA . VAL B 1 379 ? -12.484 -34.719 -26.703 1 96.5 379 VAL B CA 1
ATOM 6423 C C . VAL B 1 379 ? -11.68 -34.875 -28 1 96.5 379 VAL B C 1
ATOM 6425 O O . VAL B 1 379 ? -11.531 -36 -28.516 1 96.5 379 VAL B O 1
ATOM 6428 N N . LEU B 1 380 ? -11.188 -33.844 -28.469 1 95.5 380 LEU B N 1
ATOM 6429 C CA . LEU B 1 380 ? -10.445 -33.844 -29.734 1 95.5 380 LEU B CA 1
ATOM 6430 C C . LEU B 1 380 ? -9.141 -34.625 -29.594 1 95.5 380 LEU B C 1
ATOM 6432 O O . LEU B 1 380 ? -8.742 -35.312 -30.516 1 95.5 380 LEU B O 1
ATOM 6436 N N . ARG B 1 381 ? -8.477 -34.531 -28.484 1 92.25 381 ARG B N 1
ATOM 6437 C CA . ARG B 1 381 ? -7.148 -35.125 -28.297 1 92.25 381 ARG B CA 1
ATOM 6438 C C . ARG B 1 381 ? -7.246 -36.562 -27.797 1 92.25 381 ARG B C 1
ATOM 6440 O O . ARG B 1 381 ? -6.367 -37.375 -28.078 1 92.25 381 ARG B O 1
ATOM 6447 N N . GLY B 1 382 ? -8.297 -36.875 -27.031 1 92.12 382 GLY B N 1
ATOM 6448 C CA . GLY B 1 382 ? -8.273 -38.188 -26.391 1 92.12 382 GLY B CA 1
ATOM 6449 C C . GLY B 1 382 ? -9.633 -38.875 -26.375 1 92.12 382 GLY B C 1
ATOM 6450 O O . GLY B 1 382 ? -9.781 -39.969 -25.828 1 92.12 382 GLY B O 1
ATOM 6451 N N . GLY B 1 383 ? -10.672 -38.281 -26.906 1 94.94 383 GLY B N 1
ATOM 6452 C CA . GLY B 1 383 ? -12 -38.875 -26.922 1 94.94 383 GLY B CA 1
ATOM 6453 C C . GLY B 1 383 ? -12.906 -38.344 -25.828 1 94.94 383 GLY B C 1
ATOM 6454 O O . GLY B 1 383 ? -12.477 -37.531 -25 1 94.94 383 GLY B O 1
ATOM 6455 N N . VAL B 1 384 ? -14.133 -38.812 -25.781 1 96 384 VAL B N 1
ATOM 6456 C CA . VAL B 1 384 ? -15.18 -38.281 -24.906 1 96 384 VAL B CA 1
ATOM 6457 C C . VAL B 1 384 ? -14.82 -38.562 -23.453 1 96 384 VAL B C 1
ATOM 6459 O O . VAL B 1 384 ? -15.031 -37.688 -22.578 1 96 384 VAL B O 1
ATOM 6462 N N . ALA B 1 385 ? -14.242 -39.719 -23.203 1 95.56 385 ALA B N 1
ATOM 6463 C CA . ALA B 1 385 ? -13.883 -40.062 -21.828 1 95.56 385 ALA B CA 1
ATOM 6464 C C . ALA B 1 385 ? -12.812 -39.094 -21.281 1 95.56 385 ALA B C 1
ATOM 6466 O O . ALA B 1 385 ? -12.875 -38.688 -20.125 1 95.56 385 ALA B O 1
ATOM 6467 N N . ILE B 1 386 ? -11.859 -38.781 -22.109 1 95.62 386 ILE B N 1
ATOM 6468 C CA . ILE B 1 386 ? -10.805 -37.875 -21.703 1 95.62 386 ILE B CA 1
ATOM 6469 C C . ILE B 1 386 ? -11.383 -36.469 -21.531 1 95.62 386 ILE B C 1
ATOM 6471 O O . ILE B 1 386 ? -11.016 -35.75 -20.594 1 95.62 386 ILE B O 1
ATOM 6475 N N . GLY B 1 387 ? -12.312 -36.062 -22.422 1 96.94 387 GLY B N 1
ATOM 6476 C CA . GLY B 1 387 ? -12.977 -34.781 -22.281 1 96.94 387 GLY B CA 1
ATOM 6477 C C . GLY B 1 387 ? -13.711 -34.625 -20.953 1 96.94 387 GLY B C 1
ATOM 6478 O O . GLY B 1 387 ? -13.633 -33.562 -20.312 1 96.94 387 GLY B O 1
ATOM 6479 N N . ILE B 1 388 ? -14.383 -35.656 -20.562 1 97.12 388 ILE B N 1
ATOM 6480 C CA . ILE B 1 388 ? -15.117 -35.656 -19.297 1 97.12 388 ILE B CA 1
ATOM 6481 C C . ILE B 1 388 ? -14.133 -35.594 -18.125 1 97.12 388 ILE B C 1
ATOM 6483 O O . ILE B 1 388 ? -14.359 -34.875 -17.156 1 97.12 388 ILE B O 1
ATOM 6487 N N . THR B 1 389 ? -13.031 -36.375 -18.25 1 97.31 389 THR B N 1
ATOM 6488 C CA . THR B 1 389 ? -12.008 -36.406 -17.203 1 97.31 389 THR B CA 1
ATOM 6489 C C . THR B 1 389 ? -11.43 -35 -16.984 1 97.31 389 THR B C 1
ATOM 6491 O O . THR B 1 389 ? -11.312 -34.562 -15.852 1 97.31 389 THR B O 1
ATOM 6494 N N . VAL B 1 390 ? -11.109 -34.344 -18.062 1 97.19 390 VAL B N 1
ATOM 6495 C CA . VAL B 1 390 ? -10.477 -33.031 -18.016 1 97.19 390 VAL B CA 1
ATOM 6496 C C . VAL B 1 390 ? -11.461 -32 -17.453 1 97.19 390 VAL B C 1
ATOM 6498 O O . VAL B 1 390 ? -11.102 -31.203 -16.594 1 97.19 390 VAL B O 1
ATOM 6501 N N . ALA B 1 391 ? -12.68 -32.062 -17.859 1 98.06 391 ALA B N 1
ATOM 6502 C CA . ALA B 1 391 ? -13.695 -31.094 -17.406 1 98.06 391 ALA B CA 1
ATOM 6503 C C . ALA B 1 391 ? -13.984 -31.266 -15.922 1 98.06 391 ALA B C 1
ATOM 6505 O O . ALA B 1 391 ? -14.047 -30.266 -15.188 1 98.06 391 ALA B O 1
ATOM 6506 N N . LEU B 1 392 ? -14.156 -32.469 -15.508 1 98.31 392 LEU B N 1
ATOM 6507 C CA . LEU B 1 392 ? -14.453 -32.75 -14.102 1 98.31 392 LEU B CA 1
ATOM 6508 C C . LEU B 1 392 ? -13.273 -32.375 -13.211 1 98.31 392 LEU B C 1
ATOM 6510 O O . LEU B 1 392 ? -13.461 -31.812 -12.125 1 98.31 392 LEU B O 1
ATOM 6514 N N . THR B 1 393 ? -12.094 -32.719 -13.68 1 98.44 393 THR B N 1
ATOM 6515 C CA . THR B 1 393 ? -10.898 -32.375 -12.93 1 98.44 393 THR B CA 1
ATOM 6516 C C . THR B 1 393 ? -10.797 -30.859 -12.758 1 98.44 393 THR B C 1
ATOM 6518 O O . THR B 1 393 ? -10.469 -30.359 -11.68 1 98.44 393 THR B O 1
ATOM 6521 N N . MET B 1 394 ? -11.078 -30.141 -13.828 1 98.38 394 MET B N 1
ATOM 6522 C CA . MET B 1 394 ? -10.992 -28.672 -13.781 1 98.38 394 MET B CA 1
ATOM 6523 C C . MET B 1 394 ? -11.906 -28.109 -12.703 1 98.38 394 MET B C 1
ATOM 6525 O O . MET B 1 394 ? -11.492 -27.234 -11.93 1 98.38 394 MET B O 1
ATOM 6529 N N . VAL B 1 395 ? -13.086 -28.578 -12.617 1 98.56 395 VAL B N 1
ATOM 6530 C CA . VAL B 1 395 ? -14.055 -28.094 -11.648 1 98.56 395 VAL B CA 1
ATOM 6531 C C . VAL B 1 395 ? -13.57 -28.375 -10.227 1 98.56 395 VAL B C 1
ATOM 6533 O O . VAL B 1 395 ? -13.492 -27.469 -9.398 1 98.56 395 VAL B O 1
ATOM 6536 N N . VAL B 1 396 ? -13.141 -29.578 -10.016 1 98.69 396 VAL B N 1
ATOM 6537 C CA . VAL B 1 396 ? -12.789 -30 -8.664 1 98.69 396 VAL B CA 1
ATOM 6538 C C . VAL B 1 396 ? -11.469 -29.359 -8.25 1 98.69 396 VAL B C 1
A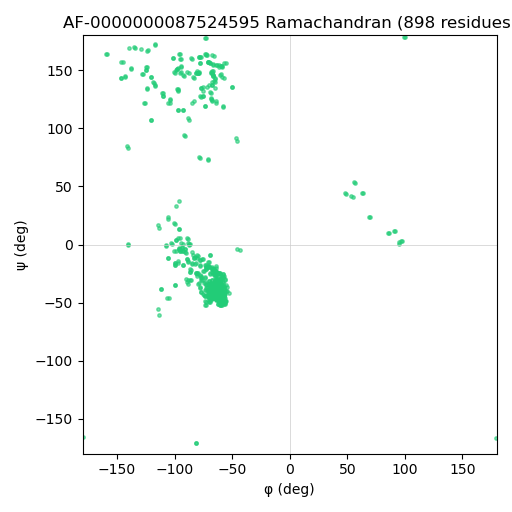TOM 6540 O O . VAL B 1 396 ? -11.32 -28.891 -7.117 1 98.69 396 VAL B O 1
ATOM 6543 N N . ALA B 1 397 ? -10.531 -29.375 -9.141 1 98.38 397 ALA B N 1
ATOM 6544 C CA . ALA B 1 397 ? -9.211 -28.828 -8.828 1 98.38 397 ALA B CA 1
ATOM 6545 C C . ALA B 1 397 ? -9.273 -27.328 -8.594 1 98.38 397 ALA B C 1
ATOM 6547 O O . ALA B 1 397 ? -8.625 -26.797 -7.688 1 98.38 397 ALA B O 1
ATOM 6548 N N . VAL B 1 398 ? -10.008 -26.594 -9.414 1 98.44 398 VAL B N 1
ATOM 6549 C CA . VAL B 1 398 ? -10.148 -25.156 -9.258 1 98.44 398 VAL B CA 1
ATOM 6550 C C . VAL B 1 398 ? -10.859 -24.844 -7.941 1 98.44 398 VAL B C 1
ATOM 6552 O O . VAL B 1 398 ? -10.477 -23.906 -7.238 1 98.44 398 VAL B O 1
ATOM 6555 N N . MET B 1 399 ? -11.836 -25.609 -7.656 1 98.44 399 MET B N 1
ATOM 6556 C CA . MET B 1 399 ? -12.523 -25.422 -6.379 1 98.44 399 MET B CA 1
ATOM 6557 C C . MET B 1 399 ? -11.57 -25.656 -5.215 1 98.44 399 MET B C 1
ATOM 6559 O O . MET B 1 399 ? -11.508 -24.844 -4.285 1 98.44 399 MET B O 1
ATOM 6563 N N . ALA B 1 400 ? -10.828 -26.703 -5.285 1 98.12 400 ALA B N 1
ATOM 6564 C CA . ALA B 1 400 ? -9.875 -27.016 -4.219 1 98.12 400 ALA B CA 1
ATOM 6565 C C . ALA B 1 400 ? -8.836 -25.906 -4.074 1 98.12 400 ALA B C 1
ATOM 6567 O O . ALA B 1 400 ? -8.555 -25.453 -2.965 1 98.12 400 ALA B O 1
ATOM 6568 N N . GLY B 1 401 ? -8.273 -25.547 -5.184 1 97.5 401 GLY B N 1
ATOM 6569 C CA . GLY B 1 401 ? -7.285 -24.484 -5.164 1 97.5 401 GLY B CA 1
ATOM 6570 C C . GLY B 1 401 ? -7.816 -23.188 -4.598 1 97.5 401 GLY B C 1
ATOM 6571 O O . GLY B 1 401 ? -7.176 -22.562 -3.752 1 97.5 401 GLY B O 1
ATOM 6572 N N . SER B 1 402 ? -8.977 -22.75 -5.027 1 97.88 402 SER B N 1
ATOM 6573 C CA . SER B 1 402 ? -9.578 -21.5 -4.605 1 97.88 402 SER B CA 1
ATOM 6574 C C . SER B 1 402 ? -9.93 -21.516 -3.123 1 97.88 402 SER B C 1
ATOM 6576 O O . SER B 1 402 ? -9.727 -20.516 -2.42 1 97.88 402 SER B O 1
ATOM 6578 N N . LEU B 1 403 ? -10.414 -22.625 -2.707 1 97.75 403 LEU B N 1
ATOM 6579 C CA . LEU B 1 403 ? -10.812 -22.719 -1.308 1 97.75 403 LEU B CA 1
ATOM 6580 C C . LEU B 1 403 ? -9.594 -22.766 -0.397 1 97.75 403 LEU B C 1
ATOM 6582 O O . LEU B 1 403 ? -9.602 -22.172 0.689 1 97.75 403 LEU B O 1
ATOM 6586 N N . ILE B 1 404 ? -8.586 -23.422 -0.815 1 96.88 404 ILE B N 1
ATOM 6587 C CA . ILE B 1 404 ? -7.336 -23.422 -0.066 1 96.88 404 ILE B CA 1
ATOM 6588 C C . ILE B 1 404 ? -6.746 -22.016 -0.054 1 96.88 404 ILE B C 1
ATOM 6590 O O . ILE B 1 404 ? -6.305 -21.516 0.989 1 96.88 404 ILE B O 1
ATOM 6594 N N . GLY B 1 405 ? -6.734 -21.406 -1.201 1 96.25 405 GLY B N 1
ATOM 6595 C CA . GLY B 1 405 ? -6.223 -20.047 -1.314 1 96.25 405 GLY B CA 1
ATOM 6596 C C . GLY B 1 405 ? -6.93 -19.062 -0.4 1 96.25 405 GLY B C 1
ATOM 6597 O O . GLY B 1 405 ? -6.297 -18.188 0.178 1 96.25 405 GLY B O 1
ATOM 6598 N N . MET B 1 406 ? -8.188 -19.203 -0.254 1 95.06 406 MET B N 1
ATOM 6599 C CA . MET B 1 406 ? -8.977 -18.312 0.595 1 95.06 406 MET B CA 1
ATOM 6600 C C . MET B 1 406 ? -8.773 -18.656 2.068 1 95.06 406 MET B C 1
ATOM 6602 O O . MET B 1 406 ? -8.789 -17.766 2.922 1 95.06 406 MET B O 1
ATOM 6606 N N . SER B 1 407 ? -8.523 -19.859 2.4 1 96.12 407 SER B N 1
ATOM 6607 C CA . SER B 1 407 ? -8.523 -20.328 3.781 1 96.12 407 SER B CA 1
ATOM 6608 C C . SER B 1 407 ? -7.152 -20.172 4.426 1 96.12 407 SER B C 1
ATOM 6610 O O . SER B 1 407 ? -7.051 -19.938 5.633 1 96.12 407 SER B O 1
ATOM 6612 N N . LEU B 1 408 ? -6.172 -20.297 3.697 1 95.88 408 LEU B N 1
ATOM 6613 C CA . LEU B 1 408 ? -4.828 -20.328 4.27 1 95.88 408 LEU B CA 1
ATOM 6614 C C . LEU B 1 408 ? -4.496 -19 4.938 1 95.88 408 LEU B C 1
ATOM 6616 O O . LEU B 1 408 ? -3.949 -18.984 6.043 1 95.88 408 LEU B O 1
ATOM 6620 N N . PRO B 1 409 ? -4.75 -17.859 4.309 1 94.69 409 PRO B N 1
ATOM 6621 C CA . PRO B 1 409 ? -4.516 -16.594 5 1 94.69 409 PRO B CA 1
ATOM 6622 C C . PRO B 1 409 ? -5.281 -16.484 6.312 1 94.69 409 PRO B C 1
ATOM 6624 O O . PRO B 1 409 ? -4.77 -15.938 7.293 1 94.69 409 PRO B O 1
ATOM 6627 N N . PHE B 1 410 ? -6.453 -16.984 6.379 1 92.06 410 PHE B N 1
ATOM 6628 C CA . PHE B 1 410 ? -7.254 -16.984 7.598 1 92.06 410 PHE B CA 1
ATOM 6629 C C . PHE B 1 410 ? -6.617 -17.859 8.664 1 92.06 410 PHE B C 1
ATOM 6631 O O . PHE B 1 410 ? -6.574 -17.484 9.836 1 92.06 410 PHE B O 1
ATOM 6638 N N . ALA B 1 411 ? -6.191 -19.031 8.219 1 94 411 ALA B N 1
ATOM 6639 C CA . ALA B 1 411 ? -5.562 -19.953 9.141 1 94 411 ALA B CA 1
ATOM 6640 C C . ALA B 1 411 ? -4.301 -19.359 9.758 1 94 411 ALA B C 1
ATOM 6642 O O . ALA B 1 411 ? -4.062 -19.484 10.961 1 94 411 ALA B O 1
ATOM 6643 N N . PHE B 1 412 ? -3.535 -18.734 8.922 1 93.75 412 PHE B N 1
ATOM 6644 C CA . PHE B 1 412 ? -2.316 -18.094 9.414 1 93.75 412 PHE B CA 1
ATOM 6645 C C . PHE B 1 412 ? -2.645 -16.969 10.375 1 93.75 412 PHE B C 1
ATOM 6647 O O . PHE B 1 412 ? -1.978 -16.797 11.398 1 93.75 412 PHE B O 1
ATOM 6654 N N . SER B 1 413 ? -3.643 -16.172 10.047 1 90.31 413 SER B N 1
ATOM 6655 C CA . SER B 1 413 ? -4.066 -15.094 10.93 1 90.31 413 SER B CA 1
ATOM 6656 C C . SER B 1 413 ? -4.516 -15.625 12.281 1 90.31 413 SER B C 1
ATOM 6658 O O . SER B 1 413 ? -4.199 -15.039 13.32 1 90.31 413 SER B O 1
ATOM 6660 N N . LYS B 1 414 ? -5.23 -16.703 12.328 1 90.25 414 LYS B N 1
ATOM 6661 C CA . LYS B 1 414 ? -5.707 -17.328 13.562 1 90.25 414 LYS B CA 1
ATOM 6662 C C . LYS B 1 414 ? -4.543 -17.812 14.414 1 90.25 414 LYS B C 1
ATOM 6664 O O . LYS B 1 414 ? -4.613 -17.766 15.648 1 90.25 414 LYS B O 1
ATOM 6669 N N . LEU B 1 415 ? -3.477 -18.188 13.734 1 92.44 415 LEU B N 1
ATOM 6670 C CA . LEU B 1 415 ? -2.287 -18.656 14.43 1 92.44 415 LEU B CA 1
ATOM 6671 C C . LEU B 1 415 ? -1.349 -17.5 14.766 1 92.44 415 LEU B C 1
ATOM 6673 O O . LEU B 1 415 ? -0.193 -17.719 15.133 1 92.44 415 LEU B O 1
ATOM 6677 N N . LYS B 1 416 ? -1.794 -16.266 14.477 1 88.12 416 LYS B N 1
ATOM 6678 C CA . LYS B 1 416 ? -1.073 -15.023 14.773 1 88.12 416 LYS B CA 1
ATOM 6679 C C . LYS B 1 416 ? 0.168 -14.891 13.891 1 88.12 416 LYS B C 1
ATOM 6681 O O . LYS B 1 416 ? 1.193 -14.367 14.336 1 88.12 416 LYS B O 1
ATOM 6686 N N . LEU B 1 417 ? 0.031 -15.594 12.82 1 90.56 417 LEU B N 1
ATOM 6687 C CA . LEU B 1 417 ? 1.046 -15.406 11.789 1 90.56 417 LEU B CA 1
ATOM 6688 C C . LEU B 1 417 ? 0.586 -14.375 10.758 1 90.56 417 LEU B C 1
ATOM 6690 O O . LEU B 1 417 ? -0.604 -14.07 10.672 1 90.56 417 LEU B O 1
ATOM 6694 N N . ASP B 1 418 ? 1.474 -13.875 10.109 1 90.75 418 ASP B N 1
ATOM 6695 C CA . ASP B 1 418 ? 1.144 -12.898 9.078 1 90.75 418 ASP B CA 1
ATOM 6696 C C . ASP B 1 418 ? 0.396 -13.562 7.922 1 90.75 418 ASP B C 1
ATOM 6698 O O . ASP B 1 418 ? 0.903 -14.492 7.301 1 90.75 418 ASP B O 1
ATOM 6702 N N . PRO B 1 419 ? -0.756 -13.055 7.613 1 92.19 419 PRO B N 1
ATOM 6703 C CA . PRO B 1 419 ? -1.552 -13.648 6.539 1 92.19 419 PRO B CA 1
ATOM 6704 C C . PRO B 1 419 ? -0.824 -13.648 5.195 1 92.19 419 PRO B C 1
ATOM 6706 O O . PRO B 1 419 ? -1.052 -14.531 4.367 1 92.19 419 PRO B O 1
ATOM 6709 N N . ALA B 1 420 ? 0.008 -12.727 4.945 1 91.69 420 ALA B N 1
ATOM 6710 C CA . ALA B 1 420 ? 0.703 -12.602 3.666 1 91.69 420 ALA B CA 1
ATOM 6711 C C . ALA B 1 420 ? 1.71 -13.727 3.471 1 91.69 420 ALA B C 1
ATOM 6713 O O . ALA B 1 420 ? 2.195 -13.953 2.359 1 91.69 420 ALA B O 1
ATOM 6714 N N . THR B 1 421 ? 1.952 -14.523 4.512 1 91.25 421 THR B N 1
ATOM 6715 C CA . THR B 1 421 ? 2.824 -15.688 4.402 1 91.25 421 THR B CA 1
ATOM 6716 C C . THR B 1 421 ? 2.146 -16.797 3.609 1 91.25 421 THR B C 1
ATOM 6718 O O . THR B 1 421 ? 2.812 -17.719 3.133 1 91.25 421 THR B O 1
ATOM 6721 N N . ALA B 1 422 ? 0.805 -16.609 3.576 1 92.25 422 ALA B N 1
ATOM 6722 C CA . ALA B 1 422 ? 0.1 -17.469 2.631 1 92.25 422 ALA B CA 1
ATOM 6723 C C . ALA B 1 422 ? 0.39 -17.062 1.191 1 92.25 422 ALA B C 1
ATOM 6725 O O . ALA B 1 422 ? -0.509 -16.609 0.474 1 92.25 422 ALA B O 1
ATOM 6726 N N . SER B 1 423 ? 1.563 -17.359 0.786 1 92.69 423 SER B N 1
ATOM 6727 C CA . SER B 1 423 ? 2.135 -16.828 -0.446 1 92.69 423 SER B CA 1
ATOM 6728 C C . SER B 1 423 ? 1.586 -17.547 -1.67 1 92.69 423 SER B C 1
ATOM 6730 O O . SER B 1 423 ? 1.081 -18.672 -1.561 1 92.69 423 SER B O 1
ATOM 6732 N N . THR B 1 424 ? 1.627 -16.891 -2.762 1 94.75 424 THR B N 1
ATOM 6733 C CA . THR B 1 424 ? 1.168 -17.453 -4.023 1 94.75 424 THR B CA 1
ATOM 6734 C C . THR B 1 424 ? 1.986 -18.688 -4.395 1 94.75 424 THR B C 1
ATOM 6736 O O . THR B 1 424 ? 1.433 -19.703 -4.824 1 94.75 424 THR B O 1
ATOM 6739 N N . PRO B 1 425 ? 3.332 -18.703 -4.168 1 95.38 425 PRO B N 1
ATOM 6740 C CA . PRO B 1 425 ? 4.105 -19.922 -4.441 1 95.38 425 PRO B CA 1
ATOM 6741 C C . PRO B 1 425 ? 3.682 -21.094 -3.566 1 95.38 425 PRO B C 1
ATOM 6743 O O . PRO B 1 425 ? 3.625 -22.234 -4.043 1 95.38 425 PRO B O 1
ATOM 6746 N N . LEU B 1 426 ? 3.391 -20.828 -2.33 1 95.44 426 LEU B N 1
ATOM 6747 C CA . LEU B 1 426 ? 2.938 -21.875 -1.435 1 95.44 426 LEU B CA 1
ATOM 6748 C C . LEU B 1 426 ? 1.601 -22.453 -1.898 1 95.44 426 LEU B C 1
ATOM 6750 O O . LEU B 1 426 ? 1.41 -23.672 -1.914 1 95.44 426 LEU B O 1
ATOM 6754 N N . ILE B 1 427 ? 0.725 -21.609 -2.262 1 96 427 ILE B N 1
ATOM 6755 C CA . ILE B 1 427 ? -0.598 -22.016 -2.723 1 96 427 ILE B CA 1
ATOM 6756 C C . ILE B 1 427 ? -0.466 -22.844 -3.998 1 96 427 ILE B C 1
ATOM 6758 O O . ILE B 1 427 ? -1.138 -23.859 -4.152 1 96 427 ILE B O 1
ATOM 6762 N N . THR B 1 428 ? 0.363 -22.406 -4.91 1 94.5 428 THR B N 1
ATOM 6763 C CA . THR B 1 428 ? 0.543 -23.141 -6.156 1 94.5 428 THR B CA 1
ATOM 6764 C C . THR B 1 428 ? 1.137 -24.516 -5.887 1 94.5 428 THR B C 1
ATOM 6766 O O . THR B 1 428 ? 0.791 -25.5 -6.559 1 94.5 428 THR B O 1
ATOM 6769 N N . CYS B 1 429 ? 2.043 -24.641 -4.934 1 95.06 429 CYS B N 1
ATOM 6770 C CA . CYS B 1 429 ? 2.604 -25.938 -4.574 1 95.06 429 CYS B CA 1
ATOM 6771 C C . CYS B 1 429 ? 1.521 -26.875 -4.047 1 95.06 429 CYS B C 1
ATOM 6773 O O . CYS B 1 429 ? 1.452 -28.031 -4.441 1 95.06 429 CYS B O 1
ATOM 6775 N N . ILE B 1 430 ? 0.724 -26.359 -3.211 1 96.19 430 ILE B N 1
ATOM 6776 C CA . ILE B 1 430 ? -0.354 -27.156 -2.637 1 96.19 430 ILE B CA 1
ATOM 6777 C C . ILE B 1 430 ? -1.346 -27.547 -3.729 1 96.19 430 ILE B C 1
ATOM 6779 O O . ILE B 1 430 ? -1.815 -28.688 -3.768 1 96.19 430 ILE B O 1
ATOM 6783 N N . ALA B 1 431 ? -1.622 -26.609 -4.543 1 95.38 431 ALA B N 1
ATOM 6784 C CA . ALA B 1 431 ? -2.543 -26.859 -5.652 1 95.38 431 ALA B CA 1
ATOM 6785 C C . ALA B 1 431 ? -1.979 -27.891 -6.617 1 95.38 431 ALA B C 1
ATOM 6787 O O . ALA B 1 431 ? -2.729 -28.688 -7.191 1 95.38 431 ALA B O 1
ATOM 6788 N N . ASP B 1 432 ? -0.675 -27.859 -6.844 1 95.12 432 ASP B N 1
ATOM 6789 C CA . ASP B 1 432 ? -0.042 -28.859 -7.703 1 95.12 432 ASP B CA 1
ATOM 6790 C C . ASP B 1 432 ? -0.249 -30.266 -7.152 1 95.12 432 ASP B C 1
ATOM 6792 O O . ASP B 1 432 ? -0.67 -31.172 -7.879 1 95.12 432 ASP B O 1
ATOM 6796 N N . ILE B 1 433 ? 0.029 -30.422 -5.906 1 96.12 433 ILE B N 1
ATOM 6797 C CA . ILE B 1 433 ? -0.082 -31.719 -5.254 1 96.12 433 ILE B CA 1
ATOM 6798 C C . ILE B 1 433 ? -1.53 -32.188 -5.305 1 96.12 433 ILE B C 1
ATOM 6800 O O . ILE B 1 433 ? -1.806 -33.312 -5.762 1 96.12 433 ILE B O 1
ATOM 6804 N N . SER B 1 434 ? -2.414 -31.375 -4.906 1 97 434 SER B N 1
ATOM 6805 C CA . SER B 1 434 ? -3.826 -31.75 -4.875 1 97 434 SER B CA 1
ATOM 6806 C C . SER B 1 434 ? -4.379 -31.938 -6.285 1 97 434 SER B C 1
ATOM 6808 O O . SER B 1 434 ? -5.188 -32.844 -6.523 1 97 434 SER B O 1
ATOM 6810 N N . GLY B 1 435 ? -3.928 -31.094 -7.148 1 96.69 435 GLY B N 1
ATOM 6811 C CA . GLY B 1 435 ? -4.375 -31.188 -8.523 1 96.69 435 GLY B CA 1
ATOM 6812 C C . GLY B 1 435 ? -4.008 -32.5 -9.188 1 96.69 435 GLY B C 1
ATOM 6813 O O . GLY B 1 435 ? -4.809 -33.094 -9.914 1 96.69 435 GLY B O 1
ATOM 6814 N N . ILE B 1 436 ? -2.818 -32.969 -8.914 1 96.88 436 ILE B N 1
ATOM 6815 C CA . ILE B 1 436 ? -2.352 -34.219 -9.484 1 96.88 436 ILE B CA 1
ATOM 6816 C C . ILE B 1 436 ? -3.186 -35.375 -8.938 1 96.88 436 ILE B C 1
ATOM 6818 O O . ILE B 1 436 ? -3.645 -36.219 -9.688 1 96.88 436 ILE B O 1
ATOM 6822 N N . VAL B 1 437 ? -3.396 -35.344 -7.66 1 97.56 437 VAL B N 1
ATOM 6823 C CA . VAL B 1 437 ? -4.16 -36.406 -7.016 1 97.56 437 VAL B CA 1
ATOM 6824 C C . VAL B 1 437 ? -5.598 -36.406 -7.527 1 97.56 437 VAL B C 1
ATOM 6826 O O . VAL B 1 437 ? -6.164 -37.438 -7.832 1 97.56 437 VAL B O 1
ATOM 6829 N N . ILE B 1 438 ? -6.164 -35.281 -7.734 1 98 438 ILE B N 1
ATOM 6830 C CA . ILE B 1 438 ? -7.535 -35.156 -8.219 1 98 438 ILE B CA 1
ATOM 6831 C C . ILE B 1 438 ? -7.625 -35.594 -9.672 1 98 438 ILE B C 1
ATOM 6833 O O . ILE B 1 438 ? -8.516 -36.375 -10.031 1 98 438 ILE B O 1
ATOM 6837 N N . TYR B 1 439 ? -6.707 -35.125 -10.5 1 97.62 439 TYR B N 1
ATOM 6838 C CA . TYR B 1 439 ? -6.711 -35.375 -11.93 1 97.62 439 TYR B CA 1
ATOM 6839 C C . TYR B 1 439 ? -6.605 -36.875 -12.203 1 97.62 439 TYR B C 1
ATOM 6841 O O . TYR B 1 439 ? -7.484 -37.469 -12.836 1 97.62 439 TYR B O 1
ATOM 6849 N N . PHE B 1 440 ? -5.629 -37.469 -11.617 1 96.81 440 PHE B N 1
ATOM 6850 C CA . PHE B 1 440 ? -5.391 -38.875 -11.93 1 96.81 440 PHE B CA 1
ATOM 6851 C C . PHE B 1 440 ? -6.324 -39.781 -11.133 1 96.81 440 PHE B C 1
ATOM 6853 O O . PHE B 1 440 ? -6.633 -40.906 -11.555 1 96.81 440 PHE B O 1
ATOM 6860 N N . GLY B 1 441 ? -6.812 -39.281 -9.969 1 96.69 441 GLY B N 1
ATOM 6861 C CA . GLY B 1 441 ? -7.898 -39.969 -9.305 1 96.69 441 GLY B CA 1
ATOM 6862 C C . GLY B 1 441 ? -9.156 -40.062 -10.148 1 96.69 441 GLY B C 1
ATOM 6863 O O . GLY B 1 441 ? -9.742 -41.156 -10.289 1 96.69 441 GLY B O 1
ATOM 6864 N N . ILE B 1 442 ? -9.508 -39 -10.742 1 97.12 442 ILE B N 1
ATOM 6865 C CA . ILE B 1 442 ? -10.688 -38.938 -11.594 1 97.12 442 ILE B CA 1
ATOM 6866 C C . ILE B 1 442 ? -10.438 -39.719 -12.875 1 97.12 442 ILE B C 1
ATOM 6868 O O . ILE B 1 442 ? -11.312 -40.469 -13.344 1 97.12 442 ILE B O 1
ATOM 6872 N N . ALA B 1 443 ? -9.258 -39.594 -13.414 1 96.31 443 ALA B N 1
ATOM 6873 C CA . ALA B 1 443 ? -8.914 -40.312 -14.633 1 96.31 443 ALA B CA 1
ATOM 6874 C C . ALA B 1 443 ? -9.008 -41.812 -14.414 1 96.31 443 ALA B C 1
ATOM 6876 O O . ALA B 1 443 ? -9.523 -42.562 -15.266 1 96.31 443 ALA B O 1
ATOM 6877 N N . SER B 1 444 ? -8.508 -42.25 -13.273 1 94.94 444 SER B N 1
ATOM 6878 C CA . SER B 1 444 ? -8.555 -43.688 -12.953 1 94.94 444 SER B CA 1
ATOM 6879 C C . SER B 1 444 ? -9.992 -44.188 -12.836 1 94.94 444 SER B C 1
ATOM 6881 O O . SER B 1 444 ? -10.305 -45.312 -13.258 1 94.94 444 SER B O 1
ATOM 6883 N N . LEU B 1 445 ? -10.836 -43.438 -12.328 1 94.19 445 LEU B N 1
ATOM 6884 C CA . LEU B 1 445 ? -12.234 -43.812 -12.125 1 94.19 445 LEU B CA 1
ATOM 6885 C C . LEU B 1 445 ? -13 -43.781 -13.445 1 94.19 445 LEU B C 1
ATOM 6887 O O . LEU B 1 445 ? -13.758 -44.719 -13.742 1 94.19 445 LEU B O 1
ATOM 6891 N N . VAL B 1 446 ? -12.773 -42.781 -14.227 1 93.88 446 VAL B N 1
ATOM 6892 C CA . VAL B 1 446 ? -13.555 -42.562 -15.445 1 93.88 446 VAL B CA 1
ATOM 6893 C C . VAL B 1 446 ? -13.07 -43.5 -16.531 1 93.88 446 VAL B C 1
ATOM 6895 O O . VAL B 1 446 ? -13.867 -44.031 -17.312 1 93.88 446 VAL B O 1
ATOM 6898 N N . LEU B 1 447 ? -11.75 -43.75 -16.578 1 91.12 447 LEU B N 1
ATOM 6899 C CA . LEU B 1 447 ? -11.172 -44.562 -17.641 1 91.12 447 LEU B CA 1
ATOM 6900 C C . LEU B 1 447 ? -11 -46 -17.188 1 91.12 447 LEU B C 1
ATOM 6902 O O . LEU B 1 447 ? -10.562 -46.875 -17.969 1 91.12 447 LEU B O 1
ATOM 6906 N N . ASP B 1 448 ? -11.445 -46.375 -16.047 1 87.19 448 ASP B N 1
ATOM 6907 C CA . ASP B 1 448 ? -11.32 -47.719 -15.469 1 87.19 448 ASP B CA 1
ATOM 6908 C C . ASP B 1 448 ? -9.891 -48.219 -15.562 1 87.19 448 ASP B C 1
ATOM 6910 O O . ASP B 1 448 ? -9.641 -49.312 -16.094 1 87.19 448 ASP B O 1
ATOM 6914 N N . LEU B 1 449 ? -9.094 -47.312 -15.242 1 80.12 449 LEU B N 1
ATOM 6915 C CA . LEU B 1 449 ? -7.672 -47.656 -15.258 1 80.12 449 LEU B CA 1
ATOM 6916 C C . LEU B 1 449 ? -7.18 -48 -13.852 1 80.12 449 LEU B C 1
ATOM 6918 O O . LEU B 1 449 ? -7.793 -47.594 -12.859 1 80.12 449 LEU B O 1
ATOM 6922 N N . PRO B 1 450 ? -6.18 -48.844 -13.766 1 69.25 450 PRO B N 1
ATOM 6923 C CA . PRO B 1 450 ? -5.648 -49.188 -12.445 1 69.25 450 PRO B CA 1
ATOM 6924 C C . PRO B 1 450 ? -5.031 -47.969 -11.734 1 69.25 450 PRO B C 1
ATOM 6926 O O . PRO B 1 450 ? -4.434 -47.125 -12.383 1 69.25 450 PRO B O 1
ATOM 6929 N N . GLY B 1 451 ? -5.605 -47.781 -10.578 1 63.25 451 GLY B N 1
ATOM 6930 C CA . GLY B 1 451 ? -5.043 -46.719 -9.773 1 63.25 451 GLY B CA 1
ATOM 6931 C C . GLY B 1 451 ? -3.748 -47.094 -9.086 1 63.25 451 GLY B C 1
ATOM 6932 O O . GLY B 1 451 ? -3.439 -48.281 -8.953 1 63.25 451 GLY B O 1
#

Sequence (902 aa):
MDDIRNLLEDLQGLIEADDRQGLAALLEPLRVQDVAELFSELDSDAPFDVLFGLLDHNRQVRTFAYIDLNLQPQILAAFSPERRRAIVGELDSDDRAALIDELEPPQAEELIANLPAEEREDTRELLAYDESSVGRLMNTDFVSVRPYWTIAEALDHIRAANENGESVNRIYVTQLEGKLLDNLPLRAFILGKLDEPVRTLMRREAISVRPEEHREEAVRLIQHYDLEALPVVDEDGVLLGTVTVDDVMDVAEEETTEDFHRLASVGAVELSMRDASVFYLFRKRVPWLVMLVFANIFSGAALAHYESTISSAIVLLFFLPLLIGSAGNAGSQSSTLMVRALATGDVSMRDWFSLLLKEFGVALALGIALGLAVAGLGVLRGGVAIGITVALTMVVAVMAGSLIGMSLPFAFSKLKLDPATASTPLITCIADISGIVIYFGIASLVLDLPGMDDIRNLLEDLQGLIEADDRQGLAALLEPLRVQDVAELFSELDSDAPFDVLFGLLDHNRQVRTFAYIDLNLQPQILAAFSPERRRAIVGELDSDDRAALIDELEPPQAEELIANLPAEEREDTRELLAYDESSVGRLMNTDFVSVRPYWTIAEALDHIRAANENGESVNRIYVTQLEGKLLDNLPLRAFILGKLDEPVRTLMRREAISVRPEEHREEAVRLIQHYDLEALPVVDEDGVLLGTVTVDDVMDVAEEETTEDFHRLASVGAVELSMRDASVFYLFRKRVPWLVMLVFANIFSGAALAHYESTISSAIVLLFFLPLLIGSAGNAGSQSSTLMVRALATGDVSMRDWFSLLLKEFGVALALGIALGLAVAGLGVLRGGVAIGITVALTMVVAVMAGSLIGMSLPFAFSKLKLDPATASTPLITCIADISGIVIYFGIASLVLDLPG

InterPro domains:
  IPR000644 CBS domain [PF00571] (134-181)
  IPR000644 CBS domain [PF00571] (198-251)
  IPR000644 CBS domain [PS51371] (202-258)
  IPR000644 CBS domain [SM00116] (205-253)
  IPR006667 SLC41A/MgtE, integral membrane domain [PF01769] (320-442)
  IPR006668 Magnesium transporter, MgtE intracellular domain [PF03448] (31-131)
  IPR006668 Magnesium transporter, MgtE intracellular domain [SM00924] (30-134)
  IPR006669 Magnesium transporter MgtE [PTHR43773] (11-447)
  IPR006669 Magnesium transporter MgtE [TIGR00400] (10-447)
  IPR036739 SLC41A/MgtE divalent cation transporters, integral membrane domain superfamily [G3DSA:1.10.357.20] (273-448)
  IPR036739 SLC41A/MgtE divalent cation transporters, integral membrane domain superfamily [SSF161093] (277-447)
  IPR038076 MgtE, N-terminal domain superfamily [G3DSA:1.25.60.10] (3-129)
  IPR046342 CBS domain superfamily [G3DSA:3.10.580.10] (130-258)
  IPR046342 CBS domain superfamily [SSF54631] (133-266)